Protein AF-0000000077754122 (afdb_homodimer)

pLDDT: mean 85.27, std 15.13, range [24.23, 98.88]

Secondary structure (DSSP, 8-state):
-------------SGGGS-HHHHHHHHHHS-HHHHHHGGGG-HHHHHHHTT-SEEEEE-TTS-HHHHHHHHHHHHHH--SSS--EEEEEEE--TT-THHHHHHHHHHHHTT-SEEEEEEE-SS-EE--GGGGG-SS--EEEE-SSEEE--SS----TT--EEEEES-EES-HHHHHHHHHT-TT--EEEEEE-S--S-SEEEEE-TT--EEEEEE--TTSS---EEEEE-TT--EEEEE---TT-EEEEE--TT--EEEEEEEEHHHHHHHGGGGTT-SEEEEEEE-GGG--------TT--EEEEEE-STTHHHHHHHHHHT-TT--EEEEEE-----TT---PPPP---SS--HHHHHT--EEEEET--TTSHHHHHHHHHHHHH-TT--EEEE--TT--HHHHHHHHHHHHTS--S-TTPEEEE-/-------------SGGGS-HHHHHHHHHTS-HHHHHHGGGG-HHHHHHHTT-SEEEEE-TTS-HHHHHHHHHHHHHH--SSS--EEEEEEE--TT-THHHHHHHHHHHHTT-SEEEEEEE-SS-EE--GGGGG-SS--EEEE-SSEEE--SS----TT--EEEEES-EES-HHHHHHHHHT-TT--EEEEEE-S--S-SEEEEE-TT--EEEEEE--TTSS---EEEEE-TT--EEEEE---TT-EEEEE--TT--EEEEEEEEHHHHHHHGGGGTT-SEEEEEEE-GGG--------TT--EEEEEE-STTHHHHHHHHHHT-TT--EEEEEE-----TT---PPPP---SS--HHHHHT--EEEEET--TTSHHHHHHHHHHHHH-TT--EEEE--TT--HHHHHHHHHHHHTS--S-TTPEEEE-

Solvent-accessible surface area (backbone atoms only — not comparable to full-atom values): 42947 Å² total; per-residue (Å²): 135,82,79,72,73,72,76,75,74,77,78,62,70,60,70,76,68,44,56,66,69,58,47,32,55,52,41,40,72,35,53,35,64,59,38,54,61,48,23,74,75,35,71,64,42,42,55,45,59,27,46,41,42,41,44,39,49,68,35,74,96,48,59,61,69,62,44,46,31,50,49,38,34,52,60,57,59,42,65,45,93,48,32,49,30,42,34,42,38,42,54,44,66,89,90,65,65,67,55,53,39,24,52,50,14,23,42,51,37,25,51,26,26,28,42,35,41,29,36,51,44,90,62,61,43,71,54,68,55,39,65,44,38,32,67,52,33,30,33,43,34,41,28,37,38,28,26,44,58,29,96,53,68,37,42,22,57,42,21,31,36,40,35,39,34,35,57,41,51,74,43,53,60,20,50,44,18,48,46,62,16,29,66,44,24,30,35,42,36,40,34,39,58,57,84,62,79,42,53,51,51,60,44,62,32,66,50,23,30,33,41,36,43,37,35,56,42,86,84,41,103,59,48,44,31,38,38,38,38,25,51,46,22,30,36,41,35,41,31,35,48,54,85,74,32,48,62,46,66,40,61,38,75,48,26,36,36,38,38,41,36,49,28,30,26,71,57,49,64,66,38,48,76,56,51,34,52,21,30,32,42,35,40,27,53,35,65,43,80,69,56,69,85,76,92,55,65,25,68,49,23,33,33,42,34,41,43,33,60,46,79,56,39,61,58,52,51,52,54,49,40,58,27,17,52,48,25,29,34,41,36,38,38,53,64,54,71,86,56,86,87,59,81,95,64,74,74,80,71,86,68,91,70,80,39,58,7,36,47,70,37,23,28,36,38,37,31,41,46,56,51,68,85,40,61,56,55,38,50,50,52,47,49,48,43,41,44,18,39,46,24,43,38,36,40,34,26,41,82,91,61,54,70,69,56,50,51,50,44,49,49,57,62,64,66,49,71,52,46,19,88,70,42,45,78,43,78,86,135,84,79,71,74,70,73,76,74,78,79,64,68,61,70,77,68,44,57,66,70,57,46,30,55,53,42,38,72,35,52,35,66,61,38,54,61,47,25,75,76,35,72,65,42,41,54,44,58,27,47,41,42,39,43,39,48,69,36,72,95,49,58,61,69,60,42,46,31,51,51,38,32,52,60,58,60,42,64,45,92,46,33,49,29,42,34,42,37,42,55,44,67,90,92,63,62,68,54,54,40,24,51,50,16,24,42,52,37,25,50,28,26,28,42,33,40,27,37,50,44,90,61,61,42,71,56,67,54,38,64,44,38,31,66,52,31,30,32,42,35,42,26,37,37,29,27,45,59,30,94,54,69,36,40,22,58,44,22,31,36,42,36,39,36,36,57,42,52,74,43,52,60,22,50,44,16,48,44,62,16,29,66,43,24,31,35,42,36,40,35,39,60,59,82,63,80,41,53,53,50,60,44,61,31,67,50,24,30,34,41,35,42,37,34,55,41,85,85,40,103,58,47,42,32,38,37,38,39,24,52,48,22,29,36,40,33,43,30,36,47,54,86,74,32,46,62,46,66,41,61,39,75,48,26,36,36,37,37,41,36,49,28,30,27,73,56,48,64,64,38,47,75,55,49,35,52,21,31,31,42,36,39,27,53,36,65,43,79,70,56,70,87,75,90,56,65,24,69,48,23,32,33,41,33,40,43,33,61,44,79,57,42,63,58,51,50,52,52,49,40,58,25,16,53,48,25,29,35,41,35,39,37,53,65,55,71,84,58,84,86,60,81,95,63,73,74,79,71,84,68,93,69,78,38,58,7,34,47,68,38,23,28,35,40,37,32,40,45,56,50,68,84,41,62,55,53,39,51,50,51,46,50,48,44,43,44,17,38,44,24,42,38,36,41,35,26,43,82,91,62,53,68,68,58,48,52,50,44,47,50,57,62,64,66,49,72,52,47,19,88,70,42,43,79,42,78,84

Foldseek 3Di:
DPPPPDPPPPPPPVLVPDPLVVNLVVCQPDALVVQVVCCVVDVSSVVSSLARQHHEDACPPHDQVVRLVVLVVSLVSRDHQARAEYAYHEEDEPPRCVSVVVSVVSNLVRLYAEYHYEYHYPAAAEDDLVSQQGARHAYYHYDDRHEQDHPAAHAHANHAYYAYAQYAYPEQVSQVRSQVNHQQYAYYHYAHEDAHPYAEHEHAHQNYAEYAYHYAPVPDPHEHEYHYDYQNYAEEEYEHHDPRYEYHYDRPQNHAEYEYAAAEQVRCLRCVVVCLNYQEYEDHYDPVVPHDARPAANANHAYYEYEAADPPSVVVVQNNLQRYQQYAYYEYEYDHDPPVVDDDDDADDDDPDDHNCQAPHHAYYHYEQQDLVDPRSLVVLLSSQARRQNYQEHEYEHPPDDPVVQVVSQCSSVVRDGNHPNYDYYYD/DPPPPDPPPPPPPVLVPDPLVVNLVVCQPDALVVQVVCCVVDVSSVVSSLARQHHEDACPPHDQVVRLVVLVVSLVSRDHQARAEYAYHEEDEPPRCVSVQVSVVSNLVRLYAEYHYEYHYPAAAEDDQVSLQGARHAYYHYDDRHEQDHPAAHAHANHAEYAYAQYAYPEQVSQVRSQVNHQQYAYYHYAHEDAHPYAEHEHAHQNYAEYAYEYAPVPDPHEHEYHYDYQNYAEEEYYHHDPRYEYHYDNPQNHAEYEYAAAEQVRCLRCVVVCLNYQEYEDHYDPVVPHDARPAANANHAYYEYEAADPPSVVVVQNNLQRYLQYAYYEYEYDHDPPVVDDDDDADDDDPDDHNCQAPHHAYYHYEQQDLVDPRSLVVLLNSQARRQNYQEHEYEHPPDDPVVQVVSQCSSVVRDGNHPNYDYYYD

Nearest PDB structures (foldseek):
  7vtp-assembly1_A  TM=4.678E-01  e=2.270E-03  Homo sapiens
  8fvu-assembly1_A  TM=2.995E-01  e=2.264E-04  Homo sapiens
  1u0n-assembly1_D  TM=4.738E-01  e=4.205E-01  Homo sapiens
  8fvu-assembly1_A  TM=2.838E-01  e=3.622E-04  Homo sapiens
  7vtp-assembly1_A  TM=3.840E-01  e=4.870E-03  Homo sapiens

Structure (mmCIF, N/CA/C/O backbone):
data_AF-0000000077754122-model_v1
#
loop_
_entity.id
_entity.type
_entity.pdbx_description
1 polymer 'F-box/FBD/LRR-repeat protein At3g26920-like'
#
loop_
_atom_site.group_PDB
_atom_site.id
_atom_site.type_symbol
_atom_site.label_atom_id
_atom_site.label_alt_id
_atom_site.label_comp_id
_atom_site.label_asym_id
_atom_site.label_entity_id
_atom_site.label_seq_id
_atom_site.pdbx_PDB_ins_code
_atom_site.Cartn_x
_atom_site.Cartn_y
_atom_site.Cartn_z
_atom_site.occupancy
_atom_site.B_iso_or_equiv
_atom_site.auth_seq_id
_atom_site.auth_comp_id
_atom_site.auth_asym_id
_atom_site.auth_atom_id
_atom_site.pdbx_PDB_model_num
ATOM 1 N N . MET A 1 1 ? 48.469 -36.75 39.75 1 24.52 1 MET A N 1
ATOM 2 C CA . MET A 1 1 ? 48.281 -36.281 38.375 1 24.52 1 MET A CA 1
ATOM 3 C C . MET A 1 1 ? 47 -35.5 38.25 1 24.52 1 MET A C 1
ATOM 5 O O . MET A 1 1 ? 45.906 -36 38.562 1 24.52 1 MET A O 1
ATOM 9 N N . ASP A 1 2 ? 47.062 -34.156 38.375 1 27.09 2 ASP A N 1
ATOM 10 C CA . ASP A 1 2 ? 46.188 -33 38.469 1 27.09 2 ASP A CA 1
ATOM 11 C C . ASP A 1 2 ? 45.312 -32.875 37.219 1 27.09 2 ASP A C 1
ATOM 13 O O . ASP A 1 2 ? 45.844 -32.75 36.094 1 27.09 2 ASP A O 1
ATOM 17 N N . LEU A 1 3 ? 44.188 -33.562 37.156 1 27.89 3 LEU A N 1
ATOM 18 C CA . LEU A 1 3 ? 43.219 -33.594 36.062 1 27.89 3 LEU A CA 1
ATOM 19 C C . LEU A 1 3 ? 42.781 -32.188 35.656 1 27.89 3 LEU A C 1
ATOM 21 O O . LEU A 1 3 ? 42.156 -31.5 36.438 1 27.89 3 LEU A O 1
ATOM 25 N N . GLU A 1 4 ? 43.656 -31.438 35.062 1 28.19 4 GLU A N 1
ATOM 26 C CA . GLU A 1 4 ? 43.469 -30.094 34.531 1 28.19 4 GLU A CA 1
ATOM 27 C C . GLU A 1 4 ? 42.188 -30.031 33.688 1 28.19 4 GLU A C 1
ATOM 29 O O . GLU A 1 4 ? 42 -30.844 32.75 1 28.19 4 GLU A O 1
ATOM 34 N N . ARG A 1 5 ? 41.125 -29.609 34.344 1 32.53 5 ARG A N 1
ATOM 35 C CA . ARG A 1 5 ? 39.781 -29.391 33.844 1 32.53 5 ARG A CA 1
ATOM 36 C C . ARG A 1 5 ? 39.812 -28.688 32.469 1 32.53 5 ARG A C 1
ATOM 38 O O . ARG A 1 5 ? 40.531 -27.688 32.312 1 32.53 5 ARG A O 1
ATOM 45 N N . ARG A 1 6 ? 39.625 -29.516 31.469 1 34.66 6 ARG A N 1
ATOM 46 C CA . ARG A 1 6 ? 39.5 -29.047 30.094 1 34.66 6 ARG A CA 1
ATOM 47 C C . ARG A 1 6 ? 38.719 -27.75 30 1 34.66 6 ARG A C 1
ATOM 49 O O . ARG A 1 6 ? 37.688 -27.609 30.656 1 34.66 6 ARG A O 1
ATOM 56 N N . PRO A 1 7 ? 39.406 -26.656 29.734 1 31.64 7 PRO A N 1
ATOM 57 C CA . PRO A 1 7 ? 38.781 -25.328 29.641 1 31.64 7 PRO A CA 1
ATOM 58 C C . PRO A 1 7 ? 37.438 -25.375 28.984 1 31.64 7 PRO A C 1
ATOM 60 O O . PRO A 1 7 ? 37.156 -26.234 28.125 1 31.64 7 PRO A O 1
ATOM 63 N N . CYS A 1 8 ? 36.344 -25.172 29.703 1 28.64 8 CYS A N 1
ATOM 64 C CA . CYS A 1 8 ? 34.969 -24.938 29.297 1 28.64 8 CYS A CA 1
ATOM 65 C C . CYS A 1 8 ? 34.906 -24.203 27.969 1 28.64 8 CYS A C 1
ATOM 67 O O . CYS A 1 8 ? 35.375 -23.078 27.844 1 28.64 8 CYS A O 1
ATOM 69 N N . LEU A 1 9 ? 35.125 -24.859 26.859 1 30.12 9 LEU A N 1
ATOM 70 C CA . LEU A 1 9 ? 34.906 -24.312 25.531 1 30.12 9 LEU A CA 1
ATOM 71 C C . LEU A 1 9 ? 33.688 -23.406 25.516 1 30.12 9 LEU A C 1
ATOM 73 O O . LEU A 1 9 ? 32.562 -23.859 25.812 1 30.12 9 LEU A O 1
ATOM 77 N N . ARG A 1 10 ? 33.688 -22.219 26.109 1 32.16 10 ARG A N 1
ATOM 78 C CA . ARG A 1 10 ? 32.656 -21.188 25.984 1 32.16 10 ARG A CA 1
ATOM 79 C C . ARG A 1 10 ? 31.984 -21.266 24.625 1 32.16 10 ARG A C 1
ATOM 81 O O . ARG A 1 10 ? 32.625 -21.109 23.578 1 32.16 10 ARG A O 1
ATOM 88 N N . ASN A 1 11 ? 31.203 -22.172 24.281 1 32.97 11 ASN A N 1
ATOM 89 C CA . ASN A 1 11 ? 30.281 -22.5 23.188 1 32.97 11 ASN A CA 1
ATOM 90 C C . ASN A 1 11 ? 29.688 -21.234 22.578 1 32.97 11 ASN A C 1
ATOM 92 O O . ASN A 1 11 ? 28.641 -20.75 23.031 1 32.97 11 ASN A O 1
ATOM 96 N N . GLY A 1 12 ? 30.312 -20.156 22.406 1 36.78 12 GLY A N 1
ATOM 97 C CA . GLY A 1 12 ? 30.016 -18.875 21.766 1 36.78 12 GLY A CA 1
ATOM 98 C C . GLY A 1 12 ? 29.188 -19 20.516 1 36.78 12 GLY A C 1
ATOM 99 O O . GLY A 1 12 ? 29.203 -20.047 19.859 1 36.78 12 GLY A O 1
ATOM 100 N N . ASP A 1 13 ? 27.969 -18.312 20.469 1 44.53 13 ASP A N 1
ATOM 101 C CA . ASP A 1 13 ? 26.938 -18.203 19.453 1 44.53 13 ASP A CA 1
ATOM 102 C C . ASP A 1 13 ? 27.531 -18.266 18.047 1 44.53 13 ASP A C 1
ATOM 104 O O . ASP A 1 13 ? 28.203 -17.328 17.609 1 44.53 13 ASP A O 1
ATOM 108 N N . MET A 1 14 ? 28.031 -19.297 17.625 1 47.78 14 MET A N 1
ATOM 109 C CA . MET A 1 14 ? 28.516 -19.625 16.281 1 47.78 14 MET A CA 1
ATOM 110 C C . MET A 1 14 ? 27.719 -18.906 15.211 1 47.78 14 MET A C 1
ATOM 112 O O . MET A 1 14 ? 28.234 -18.641 14.117 1 47.78 14 MET A O 1
ATOM 116 N N . ILE A 1 15 ? 26.531 -18.844 15.445 1 52.88 15 ILE A N 1
ATOM 117 C CA . ILE A 1 15 ? 25.672 -18.219 14.43 1 52.88 15 ILE A CA 1
ATOM 118 C C . ILE A 1 15 ? 26.047 -16.75 14.25 1 52.88 15 ILE A C 1
ATOM 120 O O . ILE A 1 15 ? 26.016 -16.234 13.141 1 52.88 15 ILE A O 1
ATOM 124 N N . SER A 1 16 ? 26.438 -16.156 15.344 1 53.84 16 SER A N 1
ATOM 125 C CA . SER A 1 16 ? 26.812 -14.742 15.328 1 53.84 16 SER A CA 1
ATOM 126 C C . SER A 1 16 ? 28.078 -14.516 14.508 1 53.84 16 SER A C 1
ATOM 128 O O . SER A 1 16 ? 28.359 -13.398 14.094 1 53.84 16 SER A O 1
ATOM 130 N N . GLU A 1 17 ? 28.797 -15.625 14.25 1 57.12 17 GLU A N 1
ATOM 131 C CA . GLU A 1 17 ? 30.047 -15.469 13.531 1 57.12 17 GLU A CA 1
ATOM 132 C C . GLU A 1 17 ? 29.859 -15.711 12.031 1 57.12 17 GLU A C 1
ATOM 134 O O . GLU A 1 17 ? 30.797 -15.562 11.25 1 57.12 17 GLU A O 1
ATOM 139 N N . LEU A 1 18 ? 28.672 -16.109 11.695 1 57.75 18 LEU A N 1
ATOM 140 C CA . LEU A 1 18 ? 28.438 -16.375 10.281 1 57.75 18 LEU A CA 1
ATOM 141 C C . LEU A 1 18 ? 28.359 -15.078 9.484 1 57.75 18 LEU A C 1
ATOM 143 O O . LEU A 1 18 ? 27.953 -14.039 10.016 1 57.75 18 LEU A O 1
ATOM 147 N N . PRO A 1 19 ? 29.109 -15.188 8.227 1 63.25 19 PRO A N 1
ATOM 148 C CA . PRO A 1 19 ? 28.984 -14 7.371 1 63.25 19 PRO A CA 1
ATOM 149 C C . PRO A 1 19 ? 27.547 -13.531 7.211 1 63.25 19 PRO A C 1
ATOM 151 O O . PRO A 1 19 ? 26.625 -14.336 7.25 1 63.25 19 PRO A O 1
ATOM 154 N N . ASP A 1 20 ? 27.438 -12.25 7.082 1 67.25 20 ASP A N 1
ATOM 155 C CA . ASP A 1 20 ? 26.125 -11.602 7.008 1 67.25 20 ASP A CA 1
ATOM 156 C C . ASP A 1 20 ? 25.281 -12.203 5.895 1 67.25 20 ASP A C 1
ATOM 158 O O . ASP A 1 20 ? 24.078 -12.398 6.066 1 67.25 20 ASP A O 1
ATOM 162 N N . ALA A 1 21 ? 25.938 -12.539 4.844 1 67.5 21 ALA A N 1
ATOM 163 C CA . ALA A 1 21 ? 25.203 -13.086 3.709 1 67.5 21 ALA A CA 1
ATOM 164 C C . ALA A 1 21 ? 24.547 -14.422 4.066 1 67.5 21 ALA A C 1
ATOM 166 O O . ALA A 1 21 ? 23.406 -14.68 3.676 1 67.5 21 ALA A O 1
ATOM 167 N N . LEU A 1 22 ? 25.25 -15.172 4.703 1 62.84 22 LEU A N 1
ATOM 168 C CA . LEU A 1 22 ? 24.75 -16.484 5.098 1 62.84 22 LEU A CA 1
ATOM 169 C C . LEU A 1 22 ? 23.656 -16.344 6.16 1 62.84 22 LEU A C 1
ATOM 171 O O . LEU A 1 22 ? 22.656 -17.078 6.133 1 62.84 22 LEU A O 1
ATOM 175 N N . LEU A 1 23 ? 23.922 -15.445 7.07 1 64.81 23 LEU A N 1
ATOM 176 C CA . LEU A 1 23 ? 22.922 -15.227 8.117 1 64.81 23 LEU A CA 1
ATOM 177 C C . LEU A 1 23 ? 21.594 -14.766 7.516 1 64.81 23 LEU A C 1
ATOM 179 O O . LEU A 1 23 ? 20.531 -15.203 7.953 1 64.81 23 LEU A O 1
ATOM 183 N N . LEU A 1 24 ? 21.719 -14.023 6.531 1 67.19 24 LEU A N 1
ATOM 184 C CA . LEU A 1 24 ? 20.531 -13.539 5.848 1 67.19 24 LEU A CA 1
ATOM 185 C C . LEU A 1 24 ? 19.797 -14.688 5.168 1 67.19 24 LEU A C 1
ATOM 187 O O . LEU A 1 24 ? 18.562 -14.734 5.191 1 67.19 24 LEU A O 1
ATOM 191 N N . GLN A 1 25 ? 20.531 -15.539 4.637 1 64.38 25 GLN A N 1
ATOM 192 C CA . GLN A 1 25 ? 19.938 -16.703 4 1 64.38 25 GLN A CA 1
ATOM 193 C C . GLN A 1 25 ? 19.188 -17.562 5.016 1 64.38 25 GLN A C 1
ATOM 195 O O . GLN A 1 25 ? 18.078 -18.047 4.734 1 64.38 25 GLN A O 1
ATOM 200 N N . ILE A 1 26 ? 19.734 -17.656 6.133 1 58.38 26 ILE A N 1
ATOM 201 C CA . ILE A 1 26 ? 19.125 -18.453 7.191 1 58.38 26 ILE A CA 1
ATOM 202 C C . ILE A 1 26 ? 17.844 -17.781 7.672 1 58.38 26 ILE A C 1
ATOM 204 O O . ILE A 1 26 ? 16.812 -18.453 7.84 1 58.38 26 ILE A O 1
ATOM 208 N N . LEU A 1 27 ? 18.031 -16.578 7.852 1 65.69 27 LEU A N 1
ATOM 209 C CA . LEU A 1 27 ? 16.891 -15.836 8.375 1 65.69 27 LEU A CA 1
ATOM 210 C C . LEU A 1 27 ? 15.734 -15.859 7.391 1 65.69 27 LEU A C 1
ATOM 212 O O . LEU A 1 27 ? 14.57 -15.812 7.793 1 65.69 27 LEU A O 1
ATOM 216 N N . SER A 1 28 ? 16.094 -16.078 6.172 1 63.75 28 SER A N 1
ATOM 217 C CA . SER A 1 28 ? 15.078 -16.078 5.129 1 63.75 28 SER A CA 1
ATOM 218 C C . SER A 1 28 ? 14.273 -17.375 5.145 1 63.75 28 SER A C 1
ATOM 220 O O . SER A 1 28 ? 13.18 -17.438 4.574 1 63.75 28 SER A O 1
ATOM 222 N N . LEU A 1 29 ? 14.828 -18.281 5.828 1 58.91 29 LEU A N 1
ATOM 223 C CA . LEU A 1 29 ? 14.203 -19.609 5.812 1 58.91 29 LEU A CA 1
ATOM 224 C C . LEU A 1 29 ? 13.273 -19.781 7.012 1 58.91 29 LEU A C 1
ATOM 226 O O . LEU A 1 29 ? 12.57 -20.797 7.113 1 58.91 29 LEU A O 1
ATOM 230 N N . ILE A 1 30 ? 13.391 -18.891 7.809 1 60.53 30 ILE A N 1
ATOM 231 C CA . ILE A 1 30 ? 12.555 -19.016 9 1 60.53 30 ILE A CA 1
ATOM 232 C C . ILE A 1 30 ? 11.422 -17.984 8.945 1 60.53 30 ILE A C 1
ATOM 234 O O . ILE A 1 30 ? 11.562 -16.938 8.305 1 60.53 30 ILE A O 1
ATOM 238 N N . PRO A 1 31 ? 10.289 -18.531 9.562 1 62.88 31 PRO A N 1
ATOM 239 C CA . PRO A 1 31 ? 9.227 -17.531 9.641 1 62.88 31 PRO A CA 1
ATOM 240 C C . PRO A 1 31 ? 9.703 -16.203 10.234 1 62.88 31 PRO A C 1
ATOM 242 O O . PRO A 1 31 ? 10.531 -16.188 11.148 1 62.88 31 PRO A O 1
ATOM 245 N N . THR A 1 32 ? 9.328 -15.172 9.547 1 71.38 32 THR A N 1
ATOM 246 C CA . THR A 1 32 ? 9.836 -13.844 9.883 1 71.38 32 THR A CA 1
ATOM 247 C C . THR A 1 32 ? 9.711 -13.578 11.375 1 71.38 32 THR A C 1
ATOM 249 O O . THR A 1 32 ? 10.586 -12.961 11.977 1 71.38 32 THR A O 1
ATOM 252 N N . LYS A 1 33 ? 8.672 -14.102 11.914 1 68.12 33 LYS A N 1
ATOM 253 C CA . LYS A 1 33 ? 8.461 -13.891 13.344 1 68.12 33 LYS A CA 1
ATOM 254 C C . LYS A 1 33 ? 9.625 -14.469 14.148 1 68.12 33 LYS A C 1
ATOM 256 O O . LYS A 1 33 ? 10.102 -13.836 15.102 1 68.12 33 LYS A O 1
ATOM 261 N N . ASP A 1 34 ? 9.938 -15.602 13.734 1 66.75 34 ASP A N 1
ATOM 262 C CA . ASP A 1 34 ? 11.039 -16.281 14.422 1 66.75 34 ASP A CA 1
ATOM 263 C C . ASP A 1 34 ? 12.359 -15.555 14.18 1 66.75 34 ASP A C 1
ATOM 265 O O . ASP A 1 34 ? 13.203 -15.477 15.078 1 66.75 34 ASP A O 1
ATOM 269 N N . ALA A 1 35 ? 12.398 -15.07 13.016 1 66.75 35 ALA A N 1
ATOM 270 C CA . ALA A 1 35 ? 13.609 -14.312 12.695 1 66.75 35 ALA A CA 1
ATOM 271 C C . ALA A 1 35 ? 13.727 -13.07 13.57 1 66.75 35 ALA A C 1
ATOM 273 O O . ALA A 1 35 ? 14.805 -12.766 14.094 1 66.75 35 ALA A O 1
ATOM 274 N N . VAL A 1 36 ? 12.57 -12.383 13.711 1 65.38 36 VAL A N 1
ATOM 275 C CA . VAL A 1 36 ? 12.547 -11.148 14.492 1 65.38 36 VAL A CA 1
ATOM 276 C C . VAL A 1 36 ? 12.836 -11.453 15.953 1 65.38 36 VAL A C 1
ATOM 278 O O . VAL A 1 36 ? 13.508 -10.68 16.641 1 65.38 36 VAL A O 1
ATOM 281 N N . ALA A 1 37 ? 12.305 -12.5 16.375 1 66.25 37 ALA A N 1
ATOM 282 C CA . ALA A 1 37 ? 12.531 -12.898 17.75 1 66.25 37 ALA A CA 1
ATOM 283 C C . ALA A 1 37 ? 14.016 -13.086 18.031 1 66.25 37 ALA A C 1
ATOM 285 O O . ALA A 1 37 ? 14.484 -12.82 19.141 1 66.25 37 ALA A O 1
ATOM 286 N N . THR A 1 38 ? 14.727 -13.484 17.109 1 61.19 38 THR A N 1
ATOM 287 C CA . THR A 1 38 ? 16.156 -13.695 17.281 1 61.19 38 THR A CA 1
ATOM 288 C C . THR A 1 38 ? 16.906 -12.359 17.328 1 61.19 38 THR A C 1
ATOM 290 O O . THR A 1 38 ? 18.047 -12.297 17.797 1 61.19 38 THR A O 1
ATOM 293 N N . SER A 1 39 ? 16.156 -11.344 16.875 1 61.78 39 SER A N 1
ATOM 294 C CA . SER A 1 39 ? 16.812 -10.047 16.781 1 61.78 39 SER A CA 1
ATOM 295 C C . SER A 1 39 ? 17.109 -9.477 18.172 1 61.78 39 SER A C 1
ATOM 297 O O . SER A 1 39 ? 17.922 -8.555 18.297 1 61.78 39 SER A O 1
ATOM 299 N N . VAL A 1 40 ? 16.438 -10.07 19.109 1 62.03 40 VAL A N 1
ATOM 300 C CA . VAL A 1 40 ? 16.656 -9.602 20.469 1 62.03 40 VAL A CA 1
ATOM 301 C C . VAL A 1 40 ? 18.031 -10.062 20.953 1 62.03 40 VAL A C 1
ATOM 303 O O . VAL A 1 40 ? 18.609 -9.477 21.875 1 62.03 40 VAL A O 1
ATOM 306 N N . LEU A 1 41 ? 18.562 -11 20.281 1 58.53 41 LEU A N 1
ATOM 307 C CA . LEU A 1 41 ? 19.781 -11.656 20.75 1 58.53 41 LEU A CA 1
ATOM 308 C C . LEU A 1 41 ? 20.984 -10.734 20.594 1 58.53 41 LEU A C 1
ATOM 310 O O . LEU A 1 41 ? 21.922 -10.789 21.406 1 58.53 41 LEU A O 1
ATOM 314 N N . SER A 1 42 ? 20.984 -9.945 19.5 1 66.94 42 SER A N 1
ATOM 315 C CA . SER A 1 42 ? 22.094 -9.023 19.312 1 66.94 42 SER A CA 1
ATOM 316 C C . SER A 1 42 ? 21.734 -7.898 18.359 1 66.94 42 SER A C 1
ATOM 318 O O . SER A 1 42 ? 20.766 -8.016 17.594 1 66.94 42 SER A O 1
ATOM 320 N N . LYS A 1 43 ? 22.359 -6.855 18.391 1 74.62 43 LYS A N 1
ATOM 321 C CA . LYS A 1 43 ? 22.203 -5.711 17.5 1 74.62 43 LYS A CA 1
ATOM 322 C C . LYS A 1 43 ? 22.469 -6.109 16.047 1 74.62 43 LYS A C 1
ATOM 324 O O . LYS A 1 43 ? 21.812 -5.605 15.133 1 74.62 43 LYS A O 1
ATOM 329 N N . ARG A 1 44 ? 23.406 -6.984 16 1 74.12 44 ARG A N 1
ATOM 330 C CA . ARG A 1 44 ? 23.734 -7.445 14.648 1 74.12 44 ARG A CA 1
ATOM 331 C C . ARG A 1 44 ? 22.547 -8.141 14.008 1 74.12 44 ARG A C 1
ATOM 333 O O . ARG A 1 44 ? 22.219 -7.898 12.844 1 74.12 44 ARG A O 1
ATOM 340 N N . TRP A 1 45 ? 21.969 -8.898 14.891 1 69.56 45 TRP A N 1
ATOM 341 C CA . TRP A 1 45 ? 20.812 -9.633 14.383 1 69.56 45 TRP A CA 1
ATOM 342 C C . TRP A 1 45 ? 19.688 -8.688 14.008 1 69.56 45 TRP A C 1
ATOM 344 O O . TRP A 1 45 ? 18.969 -8.922 13.023 1 69.56 45 TRP A O 1
ATOM 354 N N . ARG A 1 46 ? 19.578 -7.668 14.602 1 75.19 46 ARG A N 1
ATOM 355 C CA . ARG A 1 46 ? 18.547 -6.68 14.305 1 75.19 46 ARG A CA 1
ATOM 356 C C . ARG A 1 46 ? 18.797 -6.012 12.961 1 75.19 46 ARG A C 1
ATOM 358 O O . ARG A 1 46 ? 17.859 -5.816 12.172 1 75.19 46 ARG A O 1
ATOM 365 N N . SER A 1 47 ? 19.984 -5.781 12.812 1 77.25 47 SER A N 1
ATOM 366 C CA . SER A 1 47 ? 20.328 -5.145 11.555 1 77.25 47 SER A CA 1
ATOM 367 C C . SER A 1 47 ? 20.141 -6.098 10.375 1 77.25 47 SER A C 1
ATOM 369 O O . SER A 1 47 ? 19.656 -5.695 9.312 1 77.25 47 SER A O 1
ATOM 371 N N . LEU A 1 48 ? 20.516 -7.309 10.578 1 75.38 48 LEU A N 1
ATOM 372 C CA . LEU A 1 48 ? 20.406 -8.305 9.516 1 75.38 48 LEU A CA 1
ATOM 373 C C . LEU A 1 48 ? 18.953 -8.586 9.188 1 75.38 48 LEU A C 1
ATOM 375 O O . LEU A 1 48 ? 18.609 -8.828 8.031 1 75.38 48 LEU A O 1
ATOM 379 N N . CYS A 1 49 ? 18.219 -8.555 10.211 1 75.81 49 CYS A N 1
ATOM 380 C CA . CYS A 1 49 ? 16.797 -8.805 10 1 75.81 49 CYS A CA 1
ATOM 381 C C . CYS A 1 49 ? 16.188 -7.754 9.086 1 75.81 49 CYS A C 1
ATOM 383 O O . CYS A 1 49 ? 15.297 -8.055 8.289 1 75.81 49 CYS A O 1
ATOM 385 N N . LYS A 1 50 ? 16.719 -6.625 9.141 1 81.19 50 LYS A N 1
ATOM 386 C CA . LYS A 1 50 ? 16.203 -5.516 8.336 1 81.19 50 LYS A CA 1
ATOM 387 C C . LYS A 1 50 ? 16.641 -5.633 6.883 1 81.19 50 LYS A C 1
ATOM 389 O O . LYS A 1 50 ? 16.109 -4.953 6.008 1 81.19 50 LYS A O 1
ATOM 394 N N . MET A 1 51 ? 17.547 -6.609 6.66 1 83.69 51 MET A N 1
ATOM 395 C CA . MET A 1 51 ? 18.078 -6.754 5.312 1 83.69 51 MET A CA 1
ATOM 396 C C . MET A 1 51 ? 17.625 -8.07 4.684 1 83.69 51 MET A C 1
ATOM 398 O O . MET A 1 51 ? 18.047 -8.406 3.574 1 83.69 51 MET A O 1
ATOM 402 N N . MET A 1 52 ? 16.766 -8.758 5.297 1 83.75 52 MET A N 1
ATOM 403 C CA . MET A 1 52 ? 16.297 -10.039 4.801 1 83.75 52 MET A CA 1
ATOM 404 C C . MET A 1 52 ? 15.594 -9.883 3.455 1 83.75 52 MET A C 1
ATOM 406 O O . MET A 1 52 ? 14.672 -9.078 3.32 1 83.75 52 MET A O 1
ATOM 410 N N . PRO A 1 53 ? 16 -10.656 2.514 1 84.88 53 PRO A N 1
ATOM 411 C CA . PRO A 1 53 ? 15.414 -10.492 1.181 1 84.88 53 PRO A CA 1
ATOM 412 C C . PRO A 1 53 ? 14.023 -11.109 1.062 1 84.88 53 PRO A C 1
ATOM 414 O O . PRO A 1 53 ? 13.219 -10.68 0.236 1 84.88 53 PRO A O 1
ATOM 417 N N . SER A 1 54 ? 13.805 -12.164 1.776 1 88.19 54 SER A N 1
ATOM 418 C CA . SER A 1 54 ? 12.531 -12.875 1.728 1 88.19 54 SER A CA 1
ATOM 419 C C . SER A 1 54 ? 11.797 -12.789 3.061 1 88.19 54 SER A C 1
ATOM 421 O O . SER A 1 54 ? 12.367 -13.086 4.109 1 88.19 54 SER A O 1
ATOM 423 N N . LEU A 1 55 ? 10.57 -12.406 2.93 1 88.56 55 LEU A N 1
ATOM 424 C CA . LEU A 1 55 ? 9.766 -12.25 4.133 1 88.56 55 LEU A CA 1
ATOM 425 C C . LEU A 1 55 ? 8.531 -13.141 4.086 1 88.56 55 LEU A C 1
ATOM 427 O O . LEU A 1 55 ? 7.906 -13.289 3.033 1 88.56 55 LEU A O 1
ATOM 431 N N . THR A 1 56 ? 8.297 -13.828 5.133 1 89.06 56 THR A N 1
ATOM 432 C CA . THR A 1 56 ? 7.109 -14.656 5.27 1 89.06 56 THR A CA 1
ATOM 433 C C . THR A 1 5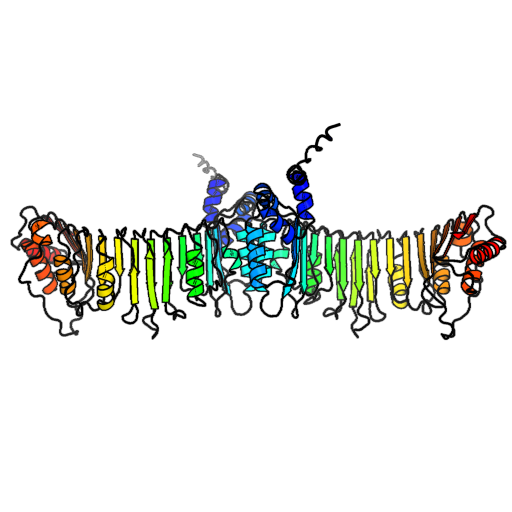6 ? 6.363 -14.328 6.555 1 89.06 56 THR A C 1
ATOM 435 O O . THR A 1 56 ? 6.938 -14.383 7.645 1 89.06 56 THR A O 1
ATOM 438 N N . PHE A 1 57 ? 5.066 -14.016 6.422 1 88 57 PHE A N 1
ATOM 439 C CA . PHE A 1 57 ? 4.238 -13.695 7.578 1 88 57 PHE A CA 1
ATOM 440 C C . PHE A 1 57 ? 2.967 -14.531 7.582 1 88 57 PHE A C 1
ATOM 442 O O . PHE A 1 57 ? 2.35 -14.742 6.535 1 88 57 PHE A O 1
ATOM 449 N N . CYS A 1 58 ? 2.566 -14.977 8.703 1 85.5 58 CYS A N 1
ATOM 450 C CA . CYS A 1 58 ? 1.336 -15.734 8.898 1 85.5 58 CYS A CA 1
ATOM 451 C C . CYS A 1 58 ? 0.526 -15.164 10.055 1 85.5 58 CYS A C 1
ATOM 453 O O . CYS A 1 58 ? 1.036 -15.039 11.172 1 85.5 58 CYS A O 1
ATOM 455 N N . SER A 1 59 ? -0.734 -14.797 9.844 1 81.25 59 SER A N 1
ATOM 456 C CA . SER A 1 59 ? -1.555 -14.133 10.852 1 81.25 59 SER A CA 1
ATOM 457 C C . SER A 1 59 ? -2.232 -15.141 11.773 1 81.25 59 SER A C 1
ATOM 459 O O . SER A 1 59 ? -2.814 -14.766 12.789 1 81.25 59 SER A O 1
ATOM 461 N N . SER A 1 60 ? -2.18 -16.359 11.445 1 75.75 60 SER A N 1
ATOM 462 C CA . SER A 1 60 ? -2.889 -17.375 12.227 1 75.75 60 SER A CA 1
ATOM 463 C C . SER A 1 60 ? -2.549 -17.266 13.703 1 75.75 60 SER A C 1
ATOM 465 O O . SER A 1 60 ? -1.376 -17.203 14.078 1 75.75 60 SER A O 1
ATOM 467 N N . GLY A 1 61 ? -3.557 -17.141 14.523 1 68.69 61 GLY A N 1
ATOM 468 C CA . GLY A 1 61 ? -3.377 -17.156 15.969 1 68.69 61 GLY A CA 1
ATOM 469 C C . GLY A 1 61 ? -3.139 -15.773 16.547 1 68.69 61 GLY A C 1
ATOM 470 O O . GLY A 1 61 ? -3.023 -15.609 17.766 1 68.69 61 GLY A O 1
ATOM 471 N N . TYR A 1 62 ? -3.039 -14.781 15.719 1 70.56 62 TYR A N 1
ATOM 472 C CA . TYR A 1 62 ? -2.76 -13.438 16.203 1 70.56 62 TYR A CA 1
ATOM 473 C C . TYR A 1 62 ? -3.984 -12.539 16.062 1 70.56 62 TYR A C 1
ATOM 475 O O . TYR A 1 62 ? -4.887 -12.828 15.273 1 70.56 62 TYR A O 1
ATOM 483 N N . ASP A 1 63 ? -3.924 -11.633 16.969 1 74.44 63 ASP A N 1
ATOM 484 C CA . ASP A 1 63 ? -4.832 -10.516 16.734 1 74.44 63 ASP A CA 1
ATOM 485 C C . ASP A 1 63 ? -4.496 -9.789 15.438 1 74.44 63 ASP A C 1
ATOM 487 O O . ASP A 1 63 ? -3.348 -9.398 15.219 1 74.44 63 ASP A O 1
ATOM 491 N N . LEU A 1 64 ? -5.453 -9.719 14.594 1 74.88 64 LEU A N 1
ATOM 492 C CA . LEU A 1 64 ? -5.207 -9.258 13.227 1 74.88 64 LEU A CA 1
ATOM 493 C C . LEU A 1 64 ? -4.684 -7.824 13.227 1 74.88 64 LEU A C 1
ATOM 495 O O . LEU A 1 64 ? -3.818 -7.477 12.414 1 74.88 64 LEU A O 1
ATOM 499 N N . GLU A 1 65 ? -5.223 -6.977 14.109 1 72.94 65 GLU A N 1
ATOM 500 C CA . GLU A 1 65 ? -4.797 -5.582 14.133 1 72.94 65 GLU A CA 1
ATOM 501 C C . GLU A 1 65 ? -3.348 -5.449 14.586 1 72.94 65 GLU A C 1
ATOM 503 O O . GLU A 1 65 ? -2.568 -4.703 13.992 1 72.94 65 GLU A O 1
ATOM 508 N N . ARG A 1 66 ? -3.076 -6.172 15.617 1 75.12 66 ARG A N 1
ATOM 509 C CA . ARG A 1 66 ? -1.711 -6.141 16.125 1 75.12 66 ARG A CA 1
ATOM 510 C C . ARG A 1 66 ? -0.739 -6.777 15.141 1 75.12 66 ARG A C 1
ATOM 512 O O . ARG A 1 66 ? 0.387 -6.301 14.977 1 75.12 66 ARG A O 1
ATOM 519 N N . PHE A 1 67 ? -1.25 -7.848 14.547 1 80.81 67 PHE A N 1
ATOM 520 C CA . PHE A 1 67 ? -0.434 -8.523 13.539 1 80.81 67 PHE A CA 1
ATOM 521 C C . PHE A 1 67 ? -0.085 -7.578 12.398 1 80.81 67 PHE A C 1
ATOM 523 O O . PHE A 1 67 ? 1.082 -7.453 12.023 1 80.81 67 PHE A O 1
ATOM 530 N N . SER A 1 68 ? -1.091 -6.898 11.891 1 79.56 68 SER A N 1
ATOM 531 C CA . SER A 1 68 ? -0.897 -5.996 10.758 1 79.56 68 SER A CA 1
ATOM 532 C C . SER A 1 68 ? 0.048 -4.855 11.117 1 79.56 68 SER A C 1
ATOM 534 O O . SER A 1 68 ? 0.888 -4.461 10.305 1 79.56 68 SER A O 1
ATOM 536 N N . ASP A 1 69 ? -0.077 -4.426 12.305 1 78.25 69 ASP A N 1
ATOM 537 C CA . ASP A 1 69 ? 0.78 -3.342 12.773 1 78.25 69 ASP A CA 1
ATOM 538 C C . ASP A 1 69 ? 2.238 -3.787 12.844 1 78.25 69 ASP A C 1
ATOM 540 O O . ASP A 1 69 ? 3.141 -3.043 12.453 1 78.25 69 ASP A O 1
ATOM 544 N N . ASN A 1 70 ? 2.414 -4.934 13.367 1 81.75 70 ASN A N 1
ATOM 545 C CA . ASN A 1 70 ? 3.768 -5.457 13.516 1 81.75 70 ASN A CA 1
ATOM 546 C C . ASN A 1 70 ? 4.422 -5.715 12.164 1 81.75 70 ASN A C 1
ATOM 548 O O . ASN A 1 70 ? 5.602 -5.414 11.969 1 81.75 70 ASN A O 1
ATOM 552 N N . VAL A 1 71 ? 3.641 -6.301 11.32 1 85.31 71 VAL A N 1
ATOM 553 C CA . VAL A 1 71 ? 4.16 -6.598 9.992 1 85.31 71 VAL A CA 1
ATOM 554 C C . VAL A 1 71 ? 4.504 -5.301 9.273 1 85.31 71 VAL A C 1
ATOM 556 O O . VAL A 1 71 ? 5.574 -5.18 8.672 1 85.31 71 VAL A O 1
ATOM 559 N N . CYS A 1 72 ? 3.6 -4.352 9.352 1 85.62 72 CYS A N 1
ATOM 560 C CA . CYS A 1 72 ? 3.801 -3.059 8.703 1 85.62 72 CYS A CA 1
ATOM 561 C C . CYS A 1 72 ? 5.059 -2.377 9.234 1 85.62 72 CYS A C 1
ATOM 563 O O . CYS A 1 72 ? 5.867 -1.872 8.453 1 85.62 72 CYS A O 1
ATOM 565 N N . ARG A 1 73 ? 5.234 -2.43 10.523 1 82.94 73 ARG A N 1
ATOM 566 C CA . ARG A 1 73 ? 6.406 -1.827 11.148 1 82.94 73 ARG A CA 1
ATOM 567 C C . ARG A 1 73 ? 7.691 -2.475 10.648 1 82.94 73 ARG A C 1
ATOM 569 O O . ARG A 1 73 ? 8.672 -1.781 10.359 1 82.94 73 ARG A O 1
ATOM 576 N N . PHE A 1 74 ? 7.629 -3.756 10.641 1 86.06 74 PHE A N 1
ATOM 577 C CA . PHE A 1 74 ? 8.797 -4.492 10.172 1 86.06 74 PHE A CA 1
ATOM 578 C C . PHE A 1 74 ? 9.117 -4.133 8.727 1 86.06 74 PHE A C 1
ATOM 580 O O . PHE A 1 74 ? 10.273 -3.865 8.383 1 86.06 74 PHE A O 1
ATOM 587 N N . MET A 1 75 ? 8.094 -4.133 7.898 1 89.56 75 MET A N 1
ATOM 588 C CA . MET A 1 75 ? 8.297 -3.877 6.473 1 89.56 75 MET A CA 1
ATOM 589 C C . MET A 1 75 ? 8.805 -2.459 6.246 1 89.56 75 MET A C 1
ATOM 591 O O . MET A 1 75 ? 9.641 -2.23 5.371 1 89.56 75 MET A O 1
ATOM 595 N N . LEU A 1 76 ? 8.328 -1.506 6.973 1 88.31 76 LEU A N 1
ATOM 596 C CA . LEU A 1 76 ? 8.727 -0.112 6.82 1 88.31 76 LEU A CA 1
ATOM 597 C C . LEU A 1 76 ? 10.164 0.098 7.301 1 88.31 76 LEU A C 1
ATOM 599 O O . LEU A 1 76 ? 10.836 1.033 6.867 1 88.31 76 LEU A O 1
ATOM 603 N N . SER A 1 77 ? 10.602 -0.757 8.203 1 84 77 SER A N 1
ATOM 604 C CA . SER A 1 77 ? 11.961 -0.632 8.727 1 84 77 SER A CA 1
ATOM 605 C C . SER A 1 77 ? 12.961 -1.382 7.859 1 84 77 SER A C 1
ATOM 607 O O . SER A 1 77 ? 14.172 -1.292 8.078 1 84 77 SER A O 1
ATOM 609 N N . HIS A 1 78 ? 12.414 -2.062 6.914 1 85.12 78 HIS A N 1
ATOM 610 C CA . HIS A 1 78 ? 13.242 -2.85 6.008 1 85.12 78 HIS A CA 1
ATOM 611 C C . HIS A 1 78 ? 14.227 -1.964 5.25 1 85.12 78 HIS A C 1
ATOM 613 O O . HIS A 1 78 ? 13.867 -0.866 4.816 1 85.12 78 HIS A O 1
ATOM 619 N N . GLN A 1 79 ? 15.516 -2.424 5.082 1 83.44 79 GLN A N 1
ATOM 620 C CA . GLN A 1 79 ? 16.562 -1.558 4.559 1 83.44 79 GLN A CA 1
ATOM 621 C C . GLN A 1 79 ? 17.172 -2.141 3.289 1 83.44 79 GLN A C 1
ATOM 623 O O . GLN A 1 79 ? 18.062 -1.533 2.684 1 83.44 79 GLN A O 1
ATOM 628 N N . ALA A 1 80 ? 16.703 -3.252 2.912 1 84.12 80 ALA A N 1
ATOM 629 C CA . ALA A 1 80 ? 17.203 -3.795 1.648 1 84.12 80 ALA A CA 1
ATOM 630 C C . ALA A 1 80 ? 16.766 -2.924 0.472 1 84.12 80 ALA A C 1
ATOM 632 O O . ALA A 1 80 ? 15.742 -2.254 0.533 1 84.12 80 ALA A O 1
ATOM 633 N N . PRO A 1 81 ? 17.594 -2.865 -0.588 1 85.19 81 PRO A N 1
ATOM 634 C CA . PRO A 1 81 ? 17.25 -2.016 -1.733 1 85.19 81 PRO A CA 1
ATOM 635 C C . PRO A 1 81 ? 15.93 -2.391 -2.381 1 85.19 81 PRO A C 1
ATOM 637 O O . PRO A 1 81 ? 15.234 -1.524 -2.926 1 85.19 81 PRO A O 1
ATOM 640 N N . PHE A 1 82 ? 15.688 -3.654 -2.424 1 89.19 82 PHE A N 1
ATOM 641 C CA . PHE A 1 82 ? 14.391 -4.129 -2.904 1 89.19 82 PHE A CA 1
ATOM 642 C C . PHE A 1 82 ? 13.945 -5.367 -2.135 1 89.19 82 PHE A C 1
ATOM 644 O O . PHE A 1 82 ? 14.727 -5.938 -1.367 1 89.19 82 PHE A O 1
ATOM 651 N N . LEU A 1 83 ? 12.719 -5.699 -2.281 1 92.31 83 LEU A N 1
ATOM 652 C CA . LEU A 1 83 ? 12.164 -6.883 -1.626 1 92.31 83 LEU A CA 1
ATOM 653 C C . LEU A 1 83 ? 12.102 -8.055 -2.594 1 92.31 83 LEU A C 1
ATOM 655 O O . LEU A 1 83 ? 11.336 -8.031 -3.559 1 92.31 83 LEU A O 1
ATOM 659 N N . GLN A 1 84 ? 12.891 -9.094 -2.289 1 94 84 GLN A N 1
ATOM 660 C CA . GLN A 1 84 ? 12.945 -10.242 -3.195 1 94 84 GLN A CA 1
ATOM 661 C C . GLN A 1 84 ? 11.641 -11.023 -3.164 1 94 84 GLN A C 1
ATOM 663 O O . GLN A 1 84 ? 11.102 -11.391 -4.211 1 94 84 GLN A O 1
ATOM 668 N N . SER A 1 85 ? 11.25 -11.32 -1.986 1 94.5 85 SER A N 1
ATOM 669 C CA . SER A 1 85 ? 10.031 -12.117 -1.902 1 94.5 85 SER A CA 1
ATOM 670 C C . SER A 1 85 ? 9.219 -11.758 -0.662 1 94.5 85 SER A C 1
ATOM 672 O O . SER A 1 85 ? 9.781 -11.461 0.392 1 94.5 85 SER A O 1
ATOM 674 N N . LEU A 1 86 ? 7.887 -11.727 -0.819 1 95 86 LEU A N 1
ATOM 675 C CA . LEU A 1 86 ? 6.941 -11.57 0.283 1 95 86 LEU A CA 1
ATOM 676 C C . LEU A 1 86 ? 5.855 -12.641 0.225 1 95 86 LEU A C 1
ATOM 678 O O . LEU A 1 86 ? 5.211 -12.82 -0.81 1 95 86 LEU A O 1
ATOM 682 N N . HIS A 1 87 ? 5.738 -13.375 1.288 1 94 87 HIS A N 1
ATOM 683 C CA . HIS A 1 87 ? 4.652 -14.336 1.432 1 94 87 HIS A CA 1
ATOM 684 C C . HIS A 1 87 ? 3.756 -13.984 2.615 1 94 87 HIS A C 1
ATOM 686 O O . HIS A 1 87 ? 4.219 -13.945 3.758 1 94 87 HIS A O 1
ATOM 692 N N . LEU A 1 88 ? 2.514 -13.742 2.279 1 92.06 88 LEU A N 1
ATOM 693 C CA . LEU A 1 88 ? 1.546 -13.367 3.305 1 92.06 88 LEU A CA 1
ATOM 694 C C . LEU A 1 88 ? 0.443 -14.414 3.422 1 92.06 88 LEU A C 1
ATOM 696 O O . LEU A 1 88 ? -0.189 -14.766 2.426 1 92.06 88 LEU A O 1
ATOM 700 N N . GLU A 1 89 ? 0.28 -14.945 4.562 1 90.12 89 GLU A N 1
ATOM 701 C CA . GLU A 1 89 ? -0.859 -15.789 4.902 1 90.12 89 GLU A CA 1
ATOM 702 C C . GLU A 1 89 ? -1.788 -15.102 5.895 1 90.12 89 GLU A C 1
ATOM 704 O O . GLU A 1 89 ? -1.452 -14.961 7.074 1 90.12 89 GLU A O 1
ATOM 709 N N . MET A 1 90 ? -2.943 -14.75 5.391 1 86.75 90 MET A N 1
ATOM 710 C CA . MET A 1 90 ? -3.852 -13.938 6.191 1 86.75 90 MET A CA 1
ATOM 711 C C . MET A 1 90 ? -5.121 -14.711 6.535 1 86.75 90 MET A C 1
ATOM 713 O O . MET A 1 90 ? -5.758 -15.289 5.652 1 86.75 90 MET A O 1
ATOM 717 N N . ASP A 1 91 ? -5.395 -14.734 7.812 1 82.81 91 ASP A N 1
ATOM 718 C CA . ASP A 1 91 ? -6.625 -15.352 8.305 1 82.81 91 ASP A CA 1
ATOM 719 C C . ASP A 1 91 ? -7.512 -14.32 9 1 82.81 91 ASP A C 1
ATOM 721 O O . ASP A 1 91 ? -7.184 -13.852 10.094 1 82.81 91 ASP A O 1
ATOM 725 N N . PHE A 1 92 ? -8.469 -13.82 8.297 1 73.69 92 PHE A N 1
ATOM 726 C CA . PHE A 1 92 ? -9.258 -12.805 8.992 1 73.69 92 PHE A CA 1
ATOM 727 C C . PHE A 1 92 ? -10.75 -13.086 8.836 1 73.69 92 PHE A C 1
ATOM 729 O O . PHE A 1 92 ? -11.164 -13.758 7.891 1 73.69 92 PHE A O 1
ATOM 736 N N . GLU A 1 93 ? -11.273 -12.75 10 1 67.75 93 GLU A N 1
ATOM 737 C CA . GLU A 1 93 ? -12.734 -12.758 9.945 1 67.75 93 GLU A CA 1
ATOM 738 C C . GLU A 1 93 ? -13.266 -11.586 9.133 1 67.75 93 GLU A C 1
ATOM 740 O O . GLU A 1 93 ? -12.492 -10.75 8.656 1 67.75 93 GLU A O 1
ATOM 745 N N . LYS A 1 94 ? -14.492 -11.242 9.344 1 57.84 94 LYS A N 1
ATOM 746 C CA . LYS A 1 94 ? -15.219 -10.211 8.609 1 57.84 94 LYS A CA 1
ATOM 747 C C . LYS A 1 94 ? -14.68 -8.82 8.938 1 57.84 94 LYS A C 1
ATOM 749 O O . LYS A 1 94 ? -14.266 -8.562 10.07 1 57.84 94 LYS A O 1
ATOM 754 N N . ASP A 1 95 ? -14.422 -7.832 8.016 1 54.88 95 ASP A N 1
ATOM 755 C CA . ASP A 1 95 ? -14.297 -6.383 8.094 1 54.88 95 ASP A CA 1
ATOM 756 C C . ASP A 1 95 ? -12.844 -5.961 8.289 1 54.88 95 ASP A C 1
ATOM 758 O O . ASP A 1 95 ? -12.547 -4.777 8.453 1 54.88 95 ASP A O 1
ATOM 762 N N . SER A 1 96 ? -11.922 -6.957 8.312 1 59.38 96 SER A N 1
ATOM 763 C CA . SER A 1 96 ? -10.602 -6.504 8.742 1 59.38 96 SER A CA 1
ATOM 764 C C . SER A 1 96 ? -9.617 -6.508 7.582 1 59.38 96 SER A C 1
ATOM 766 O O . SER A 1 96 ? -8.406 -6.582 7.793 1 59.38 96 SER A O 1
ATOM 768 N N . THR A 1 97 ? -10.078 -6.348 6.305 1 56.66 97 THR A N 1
ATOM 769 C CA . THR A 1 97 ? -9.195 -6.566 5.164 1 56.66 97 THR A CA 1
ATOM 770 C C . THR A 1 97 ? -8.391 -5.309 4.852 1 56.66 97 THR A C 1
ATOM 772 O O . THR A 1 97 ? -7.496 -5.332 4.008 1 56.66 97 THR A O 1
ATOM 775 N N . ARG A 1 98 ? -8.562 -4.301 5.52 1 63.12 98 ARG A N 1
ATOM 776 C CA . ARG A 1 98 ? -8 -3 5.152 1 63.12 98 ARG A CA 1
ATOM 777 C C . ARG A 1 98 ? -6.48 -3.012 5.25 1 63.12 98 ARG A C 1
ATOM 779 O O . ARG A 1 98 ? -5.797 -2.381 4.441 1 63.12 98 ARG A O 1
ATOM 786 N N . ASP A 1 99 ? -6.004 -3.848 5.887 1 77.44 99 ASP A N 1
ATOM 787 C CA . ASP A 1 99 ? -4.57 -3.816 6.164 1 77.44 99 ASP A CA 1
ATOM 788 C C . ASP A 1 99 ? -3.791 -4.602 5.109 1 77.44 99 ASP A C 1
ATOM 790 O O . ASP A 1 99 ? -2.621 -4.312 4.848 1 77.44 99 ASP A O 1
ATOM 794 N N . ILE A 1 100 ? -4.461 -5.406 4.34 1 87.12 100 ILE A N 1
ATOM 795 C CA . ILE A 1 100 ? -3.74 -6.203 3.355 1 87.12 100 ILE A CA 1
ATOM 796 C C . ILE A 1 100 ? -3.281 -5.309 2.205 1 87.12 100 ILE A C 1
ATOM 798 O O . ILE A 1 100 ? -2.139 -5.406 1.752 1 87.12 100 ILE A O 1
ATOM 802 N N . GLY A 1 101 ? -4.227 -4.504 1.819 1 89.56 101 GLY A N 1
ATOM 803 C CA . GLY A 1 101 ? -3.893 -3.594 0.734 1 89.56 101 GLY A CA 1
ATOM 804 C C . GLY A 1 101 ? -2.686 -2.727 1.032 1 89.56 101 GLY A C 1
ATOM 805 O O . GLY A 1 101 ? -1.84 -2.51 0.162 1 89.56 101 GLY A O 1
ATOM 806 N N . VAL A 1 102 ? -2.611 -2.26 2.205 1 91.25 102 VAL A N 1
ATOM 807 C CA . VAL A 1 102 ? -1.5 -1.417 2.639 1 91.25 102 VAL A CA 1
ATOM 808 C C . VAL A 1 102 ? -0.195 -2.209 2.574 1 91.25 102 VAL A C 1
ATOM 810 O O . VAL A 1 102 ? 0.812 -1.715 2.062 1 91.25 102 VAL A O 1
ATOM 813 N N . LEU A 1 103 ? -0.241 -3.414 3.094 1 91.62 103 LEU A N 1
ATOM 814 C CA . LEU A 1 103 ? 0.948 -4.262 3.115 1 91.62 103 LEU A CA 1
ATOM 815 C C . LEU A 1 103 ? 1.423 -4.566 1.698 1 91.62 103 LEU A C 1
ATOM 817 O O . LEU A 1 103 ? 2.623 -4.523 1.419 1 91.62 103 LEU A O 1
ATOM 821 N N . LEU A 1 104 ? 0.445 -4.859 0.878 1 94.81 104 LEU A N 1
ATOM 822 C CA . LEU A 1 104 ? 0.787 -5.094 -0.521 1 94.81 104 LEU A CA 1
ATOM 823 C C . LEU A 1 104 ? 1.406 -3.85 -1.146 1 94.81 104 LEU A C 1
ATOM 825 O O . LEU A 1 104 ? 2.404 -3.943 -1.863 1 94.81 104 LEU A O 1
ATOM 829 N N . GLY A 1 105 ? 0.773 -2.736 -0.877 1 94.06 105 GLY A N 1
ATOM 830 C CA . GLY A 1 105 ? 1.32 -1.491 -1.392 1 94.06 105 GLY A CA 1
ATOM 831 C C . GLY A 1 105 ? 2.771 -1.274 -1.008 1 94.06 105 GLY A C 1
ATOM 832 O O . GLY A 1 105 ? 3.59 -0.89 -1.846 1 94.06 105 GLY A O 1
ATOM 833 N N . ILE A 1 106 ? 3.096 -1.521 0.216 1 94.31 106 ILE A N 1
ATOM 834 C CA . ILE A 1 106 ? 4.461 -1.354 0.703 1 94.31 106 ILE A CA 1
ATOM 835 C C . ILE A 1 106 ? 5.402 -2.27 -0.074 1 94.31 106 ILE A C 1
ATOM 837 O O . ILE A 1 106 ? 6.469 -1.841 -0.521 1 94.31 106 ILE A O 1
ATOM 841 N N . ALA A 1 107 ? 5.012 -3.512 -0.208 1 95.5 107 ALA A N 1
ATOM 842 C CA . ALA A 1 107 ? 5.836 -4.488 -0.914 1 95.5 107 ALA A CA 1
ATOM 843 C C . ALA A 1 107 ? 6.098 -4.051 -2.352 1 95.5 107 ALA A C 1
ATOM 845 O O . ALA A 1 107 ? 7.234 -4.117 -2.83 1 95.5 107 ALA A O 1
ATOM 846 N N . PHE A 1 108 ? 5.062 -3.621 -3.025 1 95.56 108 PHE A N 1
ATOM 847 C CA . PHE A 1 108 ? 5.203 -3.199 -4.414 1 95.56 108 PHE A CA 1
ATOM 848 C C . PHE A 1 108 ? 6.031 -1.924 -4.512 1 95.56 108 PHE A C 1
ATOM 850 O O . PHE A 1 108 ? 6.785 -1.738 -5.469 1 95.56 108 PHE A O 1
ATOM 857 N N . GLY A 1 109 ? 5.855 -1.052 -3.537 1 93.44 109 GLY A N 1
ATOM 858 C CA . GLY A 1 109 ? 6.707 0.125 -3.477 1 93.44 109 GLY A CA 1
ATOM 859 C C . GLY A 1 109 ? 8.18 -0.21 -3.35 1 93.44 109 GLY A C 1
ATOM 860 O O . GLY A 1 109 ? 9.039 0.545 -3.812 1 93.44 109 GLY A O 1
ATOM 861 N N . ARG A 1 110 ? 8.383 -1.336 -2.764 1 93.19 110 ARG A N 1
ATOM 862 C CA . ARG A 1 110 ? 9.766 -1.78 -2.578 1 93.19 110 ARG A CA 1
ATOM 863 C C . ARG A 1 110 ? 10.203 -2.686 -3.723 1 93.19 110 ARG A C 1
ATOM 865 O O . ARG A 1 110 ? 11.156 -3.455 -3.578 1 93.19 110 ARG A O 1
ATOM 872 N N . ASN A 1 111 ? 9.523 -2.656 -4.789 1 93.5 111 ASN A N 1
ATOM 873 C CA . ASN A 1 111 ? 9.859 -3.371 -6.016 1 93.5 111 ASN A CA 1
ATOM 874 C C . ASN A 1 111 ? 9.938 -4.875 -5.781 1 93.5 111 ASN A C 1
ATOM 876 O O . ASN A 1 111 ? 10.93 -5.512 -6.137 1 93.5 111 ASN A O 1
ATOM 880 N N . VAL A 1 112 ? 8.953 -5.406 -5.195 1 96.25 112 VAL A N 1
ATOM 881 C CA . VAL A 1 112 ? 8.898 -6.832 -4.887 1 96.25 112 VAL A CA 1
ATOM 882 C C . VAL A 1 112 ? 8.961 -7.645 -6.176 1 96.25 112 VAL A C 1
ATOM 884 O O . VAL A 1 112 ? 8.367 -7.258 -7.188 1 96.25 112 VAL A O 1
ATOM 887 N N . ARG A 1 113 ? 9.641 -8.812 -6.117 1 97.31 113 ARG A N 1
ATOM 888 C CA . ARG A 1 113 ? 9.812 -9.641 -7.309 1 97.31 113 ARG A CA 1
ATOM 889 C C . ARG A 1 113 ? 8.945 -10.891 -7.23 1 97.31 113 ARG A C 1
ATOM 891 O O . ARG A 1 113 ? 8.508 -11.414 -8.258 1 97.31 113 ARG A O 1
ATOM 898 N N . GLU A 1 114 ? 8.773 -11.414 -6.051 1 98.31 114 GLU A N 1
ATOM 899 C CA . GLU A 1 114 ? 7.922 -12.578 -5.824 1 98.31 114 GLU A CA 1
ATOM 900 C C . GLU A 1 114 ? 6.883 -12.297 -4.742 1 98.31 114 GLU A C 1
ATOM 902 O O . GLU A 1 114 ? 7.23 -11.945 -3.615 1 98.31 114 GLU A O 1
ATOM 907 N N . LEU A 1 115 ? 5.645 -12.508 -5.094 1 98.38 115 LEU A N 1
ATOM 908 C CA . LEU A 1 115 ? 4.578 -12.266 -4.125 1 98.38 115 LEU A CA 1
ATOM 909 C C . LEU A 1 115 ? 3.705 -13.508 -3.965 1 98.38 115 LEU A C 1
ATOM 911 O O . LEU A 1 115 ? 3.258 -14.094 -4.957 1 98.38 115 LEU A O 1
ATOM 915 N N . GLY A 1 116 ? 3.564 -13.992 -2.793 1 97.69 116 GLY A N 1
ATOM 916 C CA . GLY A 1 116 ? 2.58 -15 -2.422 1 97.69 116 GLY A CA 1
ATOM 917 C C . GLY A 1 116 ? 1.544 -14.484 -1.44 1 97.69 116 GLY A C 1
ATOM 918 O O . GLY A 1 116 ? 1.893 -13.922 -0.397 1 97.69 116 GLY A O 1
ATOM 919 N N . LEU A 1 117 ? 0.29 -14.586 -1.765 1 96.62 117 LEU A N 1
ATOM 920 C CA . LEU A 1 117 ? -0.789 -14.141 -0.889 1 96.62 117 LEU A CA 1
ATOM 921 C C . LEU A 1 117 ? -1.815 -15.25 -0.687 1 96.62 117 LEU A C 1
ATOM 923 O O . LEU A 1 117 ? -2.402 -15.742 -1.652 1 96.62 117 LEU A O 1
ATOM 927 N N . GLU A 1 118 ? -1.965 -15.648 0.48 1 93.62 118 GLU A N 1
ATOM 928 C CA . GLU A 1 118 ? -2.996 -16.609 0.867 1 93.62 118 GLU A CA 1
ATOM 929 C C . GLU A 1 118 ? -3.979 -15.992 1.858 1 93.62 118 GLU A C 1
ATOM 931 O O . GLU A 1 118 ? -3.57 -15.422 2.873 1 93.62 118 GLU A O 1
ATOM 936 N N . VAL A 1 119 ? -5.207 -16.078 1.54 1 90.88 119 VAL A N 1
ATOM 937 C CA . VAL A 1 119 ? -6.234 -15.492 2.398 1 90.88 119 VAL A CA 1
ATOM 938 C C . VAL A 1 119 ? -7.223 -16.578 2.828 1 90.88 119 VAL A C 1
ATOM 940 O O . VAL A 1 119 ? -7.711 -17.344 1.998 1 90.88 119 VAL A O 1
ATOM 943 N N . TYR A 1 120 ? -7.41 -16.609 4.121 1 86.81 120 TYR A N 1
ATOM 944 C CA . TYR A 1 120 ? -8.391 -17.516 4.695 1 86.81 120 TYR A CA 1
ATOM 945 C C . TYR A 1 120 ? -9.5 -16.75 5.402 1 86.81 120 TYR A C 1
ATOM 947 O O . TYR A 1 120 ? -9.305 -16.234 6.504 1 86.81 120 TYR A O 1
ATOM 955 N N . SER A 1 121 ? -10.516 -16.438 4.672 1 82.94 121 SER A N 1
ATOM 956 C CA . SER A 1 121 ? -11.633 -15.664 5.211 1 82.94 121 SER A CA 1
ATOM 957 C C . SER A 1 121 ? -12.969 -16.188 4.684 1 82.94 121 SER A C 1
ATOM 959 O O . SER A 1 121 ? -13 -16.969 3.734 1 82.94 121 SER A O 1
ATOM 961 N N . ASP A 1 122 ? -13.977 -15.766 5.383 1 81.19 122 ASP A N 1
ATOM 962 C CA . ASP A 1 122 ? -15.312 -16.141 4.945 1 81.19 122 ASP A CA 1
ATOM 963 C C . ASP A 1 122 ? -15.672 -15.484 3.619 1 81.19 122 ASP A C 1
ATOM 965 O O . ASP A 1 122 ? -16.266 -16.109 2.74 1 81.19 122 ASP A O 1
ATOM 969 N N . GLU A 1 123 ? -15.25 -14.227 3.479 1 83.5 123 GLU A N 1
ATOM 970 C CA . GLU A 1 123 ? -15.477 -13.508 2.227 1 83.5 123 GLU A CA 1
ATOM 971 C C . GLU A 1 123 ? -14.188 -13.367 1.428 1 83.5 123 GLU A C 1
ATOM 973 O O . GLU A 1 123 ? -13.117 -13.148 2 1 83.5 123 GLU A O 1
ATOM 978 N N . PRO A 1 124 ? -14.336 -13.547 0.161 1 87.38 124 PRO A N 1
ATOM 979 C CA . PRO A 1 124 ? -13.133 -13.445 -0.664 1 87.38 124 PRO A CA 1
ATOM 980 C C . PRO A 1 124 ? -12.508 -12.055 -0.623 1 87.38 124 PRO A C 1
ATOM 982 O O . PRO A 1 124 ? -13.219 -11.047 -0.583 1 87.38 124 PRO A O 1
ATOM 985 N N . TYR A 1 125 ? -11.273 -12 -0.53 1 90.25 125 TYR A N 1
ATOM 986 C CA . TYR A 1 125 ? -10.531 -10.75 -0.582 1 90.25 125 TYR A CA 1
ATOM 987 C C . TYR A 1 125 ? -10.359 -10.273 -2.021 1 90.25 125 TYR A C 1
ATOM 989 O O . TYR A 1 125 ? -9.805 -10.992 -2.854 1 90.25 125 TYR A O 1
ATOM 997 N N . ARG A 1 126 ? -10.836 -9.086 -2.293 1 90 126 ARG A N 1
ATOM 998 C CA . ARG A 1 126 ? -10.656 -8.516 -3.625 1 90 126 ARG A CA 1
ATOM 999 C C . ARG A 1 126 ? -9.234 -8 -3.812 1 90 126 ARG A C 1
ATOM 1001 O O . ARG A 1 126 ? -8.852 -7 -3.205 1 90 126 ARG A O 1
ATOM 1008 N N . PHE A 1 127 ? -8.438 -8.609 -4.625 1 92.75 127 PHE A N 1
ATOM 1009 C CA . PHE A 1 127 ? -7.066 -8.18 -4.895 1 92.75 127 PHE A CA 1
ATOM 1010 C C . PHE A 1 127 ? -7.047 -6.832 -5.602 1 92.75 127 PHE A C 1
ATOM 1012 O O . PHE A 1 127 ? -7.809 -6.609 -6.547 1 92.75 127 PHE A O 1
ATOM 1019 N N . PRO A 1 128 ? -6.176 -5.961 -5.156 1 90.88 128 PRO A N 1
ATOM 1020 C CA . PRO A 1 128 ? -6.117 -4.652 -5.809 1 90.88 128 PRO A CA 1
ATOM 1021 C C . PRO A 1 128 ? -5.574 -4.73 -7.234 1 90.88 128 PRO A C 1
ATOM 1023 O O . PRO A 1 128 ? -4.371 -4.902 -7.434 1 90.88 128 PRO A O 1
ATOM 1026 N N . THR A 1 129 ? -6.438 -4.465 -8.227 1 88.69 129 THR A N 1
ATOM 1027 C CA . THR A 1 129 ? -6.117 -4.617 -9.641 1 88.69 129 THR A CA 1
ATOM 1028 C C . THR A 1 129 ? -5.027 -3.631 -10.055 1 88.69 129 THR A C 1
ATOM 1030 O O . THR A 1 129 ? -4.254 -3.902 -10.977 1 88.69 129 THR A O 1
ATOM 1033 N N . SER A 1 130 ? -4.945 -2.545 -9.359 1 87.06 130 SER A N 1
ATOM 1034 C CA . SER A 1 130 ? -3.961 -1.52 -9.688 1 87.06 130 SER A CA 1
ATOM 1035 C C . SER A 1 130 ? -2.539 -2.053 -9.547 1 87.06 130 SER A C 1
ATOM 1037 O O . SER A 1 130 ? -1.622 -1.581 -10.219 1 87.06 130 SER A O 1
ATOM 1039 N N . LEU A 1 131 ? -2.365 -3.016 -8.766 1 92.31 131 LEU A N 1
ATOM 1040 C CA . LEU A 1 131 ? -1.036 -3.551 -8.492 1 92.31 131 LEU A CA 1
ATOM 1041 C C . LEU A 1 131 ? -0.58 -4.477 -9.609 1 92.31 131 LEU A C 1
ATOM 1043 O O . LEU A 1 131 ? 0.602 -4.816 -9.703 1 92.31 131 LEU A O 1
ATOM 1047 N N . LEU A 1 132 ? -1.56 -4.812 -10.461 1 93.31 132 LEU A N 1
ATOM 1048 C CA . LEU A 1 132 ? -1.242 -5.719 -11.555 1 93.31 132 LEU A CA 1
ATOM 1049 C C . LEU A 1 132 ? -0.636 -4.957 -12.727 1 93.31 132 LEU A C 1
ATOM 1051 O O . LEU A 1 132 ? -0.625 -5.453 -13.859 1 93.31 132 LEU A O 1
ATOM 1055 N N . ASN A 1 133 ? -0.111 -3.834 -12.5 1 88.19 133 ASN A N 1
ATOM 1056 C CA . ASN A 1 133 ? 0.612 -3.027 -13.484 1 88.19 133 ASN A CA 1
ATOM 1057 C C . ASN A 1 133 ? 2.051 -2.768 -13.039 1 88.19 133 ASN A C 1
ATOM 1059 O O . ASN A 1 133 ? 2.643 -1.75 -13.406 1 88.19 133 ASN A O 1
ATOM 1063 N N . CYS A 1 134 ? 2.561 -3.648 -12.375 1 90.25 134 CYS A N 1
ATOM 1064 C CA . CYS A 1 134 ? 3.902 -3.553 -11.812 1 90.25 134 CYS A CA 1
ATOM 1065 C C . CYS A 1 134 ? 4.934 -4.168 -12.75 1 90.25 134 CYS A C 1
ATOM 1067 O O . CYS A 1 134 ? 4.73 -5.266 -13.266 1 90.25 134 CYS A O 1
ATOM 1069 N N . GLY A 1 135 ? 6.062 -3.529 -12.977 1 90.19 135 GLY A N 1
ATOM 1070 C CA . GLY A 1 135 ? 7.066 -3.982 -13.922 1 90.19 135 GLY A CA 1
ATOM 1071 C C . GLY A 1 135 ? 8.133 -4.855 -13.289 1 90.19 135 GLY A C 1
ATOM 1072 O O . GLY A 1 135 ? 8.992 -5.406 -13.984 1 90.19 135 GLY A O 1
ATOM 1073 N N . THR A 1 136 ? 8.078 -5.062 -12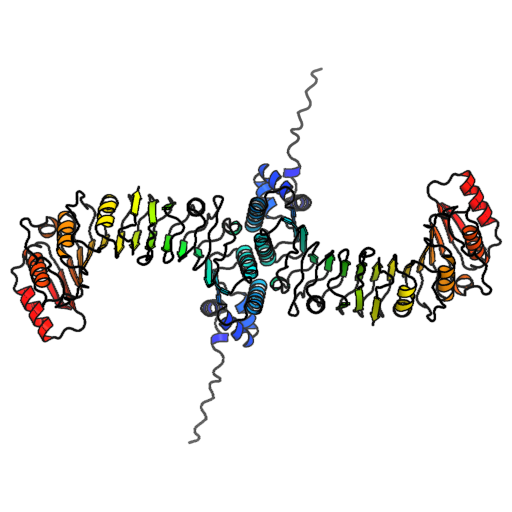.016 1 93.81 136 THR A N 1
ATOM 1074 C CA . THR A 1 136 ? 9.172 -5.766 -11.359 1 93.81 136 THR A CA 1
ATOM 1075 C C . THR A 1 136 ? 8.742 -7.168 -10.93 1 93.81 136 THR A C 1
ATOM 1077 O O . THR A 1 136 ? 9.578 -8.016 -10.633 1 93.81 136 THR A O 1
ATOM 1080 N N . LEU A 1 137 ? 7.527 -7.469 -10.867 1 97.19 137 LEU A N 1
ATOM 1081 C CA . LEU A 1 137 ? 6.988 -8.727 -10.352 1 97.19 137 LEU A CA 1
ATOM 1082 C C . LEU A 1 137 ? 7.301 -9.883 -11.297 1 97.19 137 LEU A C 1
ATOM 1084 O O . LEU A 1 137 ? 6.926 -9.844 -12.469 1 97.19 137 LEU A O 1
ATOM 1088 N N . GLU A 1 138 ? 7.977 -10.945 -10.773 1 98.56 138 GLU A N 1
ATOM 1089 C CA . GLU A 1 138 ? 8.375 -12.086 -11.586 1 98.56 138 GLU A CA 1
ATOM 1090 C C . GLU A 1 138 ? 7.527 -13.312 -11.273 1 98.56 138 GLU A C 1
ATOM 1092 O O . GLU A 1 138 ? 7.328 -14.18 -12.133 1 98.56 138 GLU A O 1
ATOM 1097 N N . THR A 1 139 ? 7.145 -13.414 -10.078 1 98.75 139 THR A N 1
ATOM 1098 C CA . THR A 1 139 ? 6.344 -14.547 -9.633 1 98.75 139 THR A CA 1
ATOM 1099 C C . THR A 1 139 ? 5.156 -14.07 -8.797 1 98.75 139 THR A C 1
ATOM 1101 O O . THR A 1 139 ? 5.316 -13.242 -7.898 1 98.75 139 THR A O 1
ATOM 1104 N N . LEU A 1 140 ? 3.996 -14.562 -9.102 1 98.62 140 LEU A N 1
ATOM 1105 C CA . LEU A 1 140 ? 2.781 -14.211 -8.375 1 98.62 140 LEU A CA 1
ATOM 1106 C C . LEU A 1 140 ? 1.99 -15.453 -8 1 98.62 140 LEU A C 1
ATOM 1108 O O . LEU A 1 140 ? 1.633 -16.25 -8.867 1 98.62 140 LEU A O 1
ATOM 1112 N N . LYS A 1 141 ? 1.801 -15.703 -6.773 1 98.44 141 LYS A N 1
ATOM 1113 C CA . LYS A 1 141 ? 0.979 -16.797 -6.25 1 98.44 141 LYS A CA 1
ATOM 1114 C C . LYS A 1 141 ? -0.203 -16.25 -5.449 1 98.44 141 LYS A C 1
ATOM 1116 O O . LYS A 1 141 ? -0.016 -15.594 -4.43 1 98.44 141 LYS A O 1
ATOM 1121 N N . LEU A 1 142 ? -1.354 -16.531 -5.895 1 97.56 142 LEU A N 1
ATOM 1122 C CA . LEU A 1 142 ? -2.547 -16 -5.238 1 97.56 142 LEU A CA 1
ATOM 1123 C C . LEU A 1 142 ? -3.463 -17.141 -4.789 1 97.56 142 LEU A C 1
ATOM 1125 O O . LEU A 1 142 ? -3.613 -18.141 -5.496 1 97.56 142 LEU A O 1
ATOM 1129 N N . GLY A 1 143 ? -4.16 -16.922 -3.641 1 92.25 143 GLY A N 1
ATOM 1130 C CA . GLY A 1 143 ? -5.168 -17.844 -3.15 1 92.25 143 GLY A CA 1
ATOM 1131 C C . GLY A 1 143 ? -4.707 -18.656 -1.952 1 92.25 143 GLY A C 1
ATOM 1132 O O . GLY A 1 143 ? -3.527 -18.625 -1.596 1 92.25 143 GLY A O 1
ATOM 1133 N N . PRO A 1 144 ? -5.641 -19.219 -1.281 1 92.06 144 PRO A N 1
ATOM 1134 C CA . PRO A 1 144 ? -7.055 -19.359 -1.643 1 92.06 144 PRO A CA 1
ATOM 1135 C C . PRO A 1 144 ? -7.875 -18.125 -1.274 1 92.06 144 PRO A C 1
ATOM 1137 O O . PRO A 1 144 ? -7.371 -17.219 -0.603 1 92.06 144 PRO A O 1
ATOM 1140 N N . ARG A 1 145 ? -9.117 -17.984 -1.729 1 88.81 145 ARG A N 1
ATOM 1141 C CA . ARG A 1 145 ? -10.156 -17.016 -1.374 1 88.81 145 ARG A CA 1
ATOM 1142 C C . ARG A 1 145 ? -9.75 -15.602 -1.76 1 88.81 145 ARG A C 1
ATOM 1144 O O . ARG A 1 145 ? -9.852 -14.68 -0.949 1 88.81 145 ARG A O 1
ATOM 1151 N N . VAL A 1 146 ? -9.156 -15.453 -2.775 1 93.19 146 VAL A N 1
ATOM 1152 C CA . VAL A 1 146 ? -8.859 -14.156 -3.387 1 93.19 146 VAL A CA 1
ATOM 1153 C C . VAL A 1 146 ? -9.742 -13.961 -4.617 1 93.19 146 VAL A C 1
ATOM 1155 O O . VAL A 1 146 ? -9.969 -14.891 -5.391 1 93.19 146 VAL A O 1
ATOM 1158 N N . LEU A 1 147 ? -10.391 -12.844 -4.68 1 93.94 147 LEU A N 1
ATOM 1159 C CA . LEU A 1 147 ? -11.234 -12.492 -5.816 1 93.94 147 LEU A CA 1
ATOM 1160 C C . LEU A 1 147 ? -10.461 -11.68 -6.844 1 93.94 147 LEU A C 1
ATOM 1162 O O . LEU A 1 147 ? -9.844 -10.672 -6.504 1 93.94 147 LEU A O 1
ATOM 1166 N N . LEU A 1 148 ? -10.484 -12.18 -8.062 1 94.56 148 LEU A N 1
ATOM 1167 C CA . LEU A 1 148 ? -9.836 -11.469 -9.164 1 94.56 148 LEU A CA 1
ATOM 1168 C C . LEU A 1 148 ? -10.859 -10.703 -9.992 1 94.56 148 LEU A C 1
ATOM 1170 O O . LEU A 1 148 ? -11.758 -11.305 -10.586 1 94.56 148 LEU A O 1
ATOM 1174 N N . GLU A 1 149 ? -10.812 -9.461 -9.93 1 93.31 149 GLU A N 1
ATOM 1175 C CA . GLU A 1 149 ? -11.617 -8.555 -10.75 1 93.31 149 GLU A CA 1
ATOM 1176 C C . GLU A 1 149 ? -10.727 -7.621 -11.57 1 93.31 149 GLU A C 1
ATOM 1178 O O . GLU A 1 149 ? -10.18 -6.652 -11.039 1 93.31 149 GLU A O 1
ATOM 1183 N N . VAL A 1 150 ? -10.617 -7.895 -12.844 1 93.12 150 VAL A N 1
ATOM 1184 C CA . VAL A 1 150 ? -9.727 -7.164 -13.734 1 93.12 150 VAL A CA 1
ATOM 1185 C C . VAL A 1 150 ? -10.516 -6.613 -14.922 1 93.12 150 VAL A C 1
ATOM 1187 O O . VAL A 1 150 ? -10.578 -7.242 -15.977 1 93.12 150 VAL A O 1
ATOM 1190 N N . PRO A 1 151 ? -10.984 -5.398 -14.766 1 87 151 PRO A N 1
ATOM 1191 C CA . PRO A 1 151 ? -11.852 -4.844 -15.805 1 87 151 PRO A CA 1
ATOM 1192 C C . PRO A 1 151 ? -11.086 -4.477 -17.078 1 87 151 PRO A C 1
ATOM 1194 O O . PRO A 1 151 ? -11.672 -4.441 -18.156 1 87 151 PRO A O 1
ATOM 1197 N N . PHE A 1 152 ? -9.75 -4.25 -16.938 1 85.44 152 PHE A N 1
ATOM 1198 C CA . PHE A 1 152 ? -8.93 -3.857 -18.078 1 85.44 152 PHE A CA 1
ATOM 1199 C C . PHE A 1 152 ? -7.641 -4.672 -18.125 1 85.44 152 PHE A C 1
ATOM 1201 O O . PHE A 1 152 ? -7.172 -5.16 -17.094 1 85.44 152 PHE A O 1
ATOM 1208 N N . PRO A 1 153 ? -7.109 -4.73 -19.297 1 89.69 153 PRO A N 1
ATOM 1209 C CA . PRO A 1 153 ? -5.859 -5.484 -19.406 1 89.69 153 PRO A CA 1
ATOM 1210 C C . PRO A 1 153 ? -4.766 -4.945 -18.484 1 89.69 153 PRO A C 1
ATOM 1212 O O . PRO A 1 153 ? -4.609 -3.727 -18.344 1 89.69 153 PRO A O 1
ATOM 1215 N N . VAL A 1 154 ? -4.09 -5.875 -17.906 1 92.69 154 VAL A N 1
ATOM 1216 C CA . VAL A 1 154 ? -3.047 -5.5 -16.953 1 92.69 154 VAL A CA 1
ATOM 1217 C C . VAL A 1 154 ? -1.713 -5.352 -17.672 1 92.69 154 VAL A C 1
ATOM 1219 O O . VAL A 1 154 ? -1.649 -5.473 -18.906 1 92.69 154 VAL A O 1
ATOM 1222 N N . CYS A 1 155 ? -0.683 -4.898 -16.938 1 91.81 155 CYS A N 1
ATOM 1223 C CA . CYS A 1 155 ? 0.672 -4.809 -17.484 1 91.81 155 CYS A CA 1
ATOM 1224 C C . CYS A 1 155 ? 1.678 -5.441 -16.531 1 91.81 155 CYS A C 1
ATOM 1226 O O . CYS A 1 155 ? 2.297 -4.746 -15.719 1 91.81 155 CYS A O 1
ATOM 1228 N N . LEU A 1 156 ? 1.858 -6.73 -16.719 1 95.5 156 LEU A N 1
ATOM 1229 C CA . LEU A 1 156 ? 2.83 -7.492 -15.938 1 95.5 156 LEU A CA 1
ATOM 1230 C C . LEU A 1 156 ? 3.926 -8.055 -16.828 1 95.5 156 LEU A C 1
ATOM 1232 O O . LEU A 1 156 ? 4.012 -9.266 -17.031 1 95.5 156 LEU A O 1
ATOM 1236 N N . GLU A 1 157 ? 4.777 -7.211 -17.234 1 93.5 157 GLU A N 1
ATOM 1237 C CA . GLU A 1 157 ? 5.727 -7.535 -18.297 1 93.5 157 GLU A CA 1
ATOM 1238 C C . GLU A 1 157 ? 6.832 -8.453 -17.797 1 93.5 157 GLU A C 1
ATOM 1240 O O . GLU A 1 157 ? 7.434 -9.203 -18.562 1 93.5 157 GLU A O 1
ATOM 1245 N N . ALA A 1 158 ? 7.094 -8.422 -16.531 1 96.62 158 ALA A N 1
ATOM 1246 C CA . ALA A 1 158 ? 8.203 -9.211 -16 1 96.62 158 ALA A CA 1
ATOM 1247 C C . ALA A 1 158 ? 7.711 -10.523 -15.398 1 96.62 158 ALA A C 1
ATOM 1249 O O . ALA A 1 158 ? 8.516 -11.367 -14.992 1 96.62 158 ALA A O 1
ATOM 1250 N N . LEU A 1 159 ? 6.453 -10.805 -15.375 1 98.38 159 LEU A N 1
ATOM 1251 C CA . LEU A 1 159 ? 5.883 -11.977 -14.719 1 98.38 159 LEU A CA 1
ATOM 1252 C C . LEU A 1 159 ? 6.188 -13.242 -15.516 1 98.38 159 LEU A C 1
ATOM 1254 O O . LEU A 1 159 ? 5.797 -13.367 -16.672 1 98.38 159 LEU A O 1
ATOM 1258 N N . ARG A 1 160 ? 6.82 -14.211 -14.859 1 98.75 160 ARG A N 1
ATOM 1259 C CA . ARG A 1 160 ? 7.199 -15.461 -15.523 1 98.75 160 ARG A CA 1
ATOM 1260 C C . ARG A 1 160 ? 6.398 -16.641 -14.977 1 98.75 160 ARG A C 1
ATOM 1262 O O . ARG A 1 160 ? 6.141 -17.609 -15.695 1 98.75 160 ARG A O 1
ATOM 1269 N N . THR A 1 161 ? 6.047 -16.516 -13.797 1 98.88 161 THR A N 1
ATOM 1270 C CA . THR A 1 161 ? 5.332 -17.609 -13.141 1 98.88 161 THR A CA 1
ATOM 1271 C C . THR A 1 161 ? 4.082 -17.094 -12.438 1 98.88 161 THR A C 1
ATOM 1273 O O . THR A 1 161 ? 4.152 -16.156 -11.648 1 98.88 161 THR A O 1
ATOM 1276 N N . LEU A 1 162 ? 2.945 -17.688 -12.719 1 98.81 162 LEU A N 1
ATOM 1277 C CA . LEU A 1 162 ? 1.662 -17.344 -12.117 1 98.81 162 LEU A CA 1
ATOM 1278 C C . LEU A 1 162 ? 0.971 -18.594 -11.562 1 98.81 162 LEU A C 1
ATOM 1280 O O . LEU A 1 162 ? 0.812 -19.578 -12.273 1 98.81 162 LEU A O 1
ATOM 1284 N N . SER A 1 163 ? 0.663 -18.594 -10.344 1 98.62 163 SER A N 1
ATOM 1285 C CA . SER A 1 163 ? -0.062 -19.688 -9.703 1 98.62 163 SER A CA 1
ATOM 1286 C C . SER A 1 163 ? -1.358 -19.188 -9.07 1 98.62 163 SER A C 1
ATOM 1288 O O . SER A 1 163 ? -1.336 -18.328 -8.188 1 98.62 163 SER A O 1
ATOM 1290 N N . LEU A 1 164 ? -2.438 -19.688 -9.508 1 97.75 164 LEU A N 1
ATOM 1291 C CA . LEU A 1 164 ? -3.76 -19.328 -9.008 1 97.75 164 LEU A CA 1
ATOM 1292 C C . LEU A 1 164 ? -4.402 -20.516 -8.273 1 97.75 164 LEU A C 1
ATOM 1294 O O . LEU A 1 164 ? -4.891 -21.453 -8.906 1 97.75 164 LEU A O 1
ATOM 1298 N N . PHE A 1 165 ? -4.477 -20.422 -7.02 1 95.81 165 PHE A N 1
ATOM 1299 C CA . PHE A 1 165 ? -4.945 -21.531 -6.195 1 95.81 165 PHE A CA 1
ATOM 1300 C C . PHE A 1 165 ? -6.344 -21.25 -5.656 1 95.81 165 PHE A C 1
ATOM 1302 O O . PHE A 1 165 ? -6.512 -20.438 -4.742 1 95.81 165 PHE A O 1
ATOM 1309 N N . ASP A 1 166 ? -7.332 -21.891 -6.164 1 92.44 166 ASP A N 1
ATOM 1310 C CA . ASP A 1 166 ? -8.727 -21.844 -5.727 1 92.44 166 ASP A CA 1
ATOM 1311 C C . ASP A 1 166 ? -9.219 -20.406 -5.617 1 92.44 166 ASP A C 1
ATOM 1313 O O . ASP A 1 166 ? -9.75 -20 -4.582 1 92.44 166 ASP A O 1
ATOM 1317 N N . MET A 1 167 ? -9.016 -19.719 -6.637 1 92.25 167 MET A N 1
ATOM 1318 C CA . MET A 1 167 ? -9.391 -18.312 -6.754 1 92.25 167 MET A CA 1
ATOM 1319 C C . MET A 1 167 ? -10.867 -18.156 -7.098 1 92.25 167 MET A C 1
ATOM 1321 O O . MET A 1 167 ? -11.492 -19.109 -7.578 1 92.25 167 MET A O 1
ATOM 1325 N N . THR A 1 168 ? -11.438 -17.016 -6.73 1 91.81 168 THR A N 1
ATOM 1326 C CA . THR A 1 168 ? -12.734 -16.609 -7.25 1 91.81 168 THR A CA 1
ATOM 1327 C C . THR A 1 168 ? -12.57 -15.562 -8.352 1 91.81 168 THR A C 1
ATOM 1329 O O . THR A 1 168 ? -11.836 -14.586 -8.18 1 91.81 168 THR A O 1
ATOM 1332 N N . TYR A 1 169 ? -13.195 -15.828 -9.484 1 94.12 169 TYR A N 1
ATOM 1333 C CA . TYR A 1 169 ? -13.117 -14.898 -10.602 1 94.12 169 TYR A CA 1
ATOM 1334 C C . TYR A 1 169 ? -14.438 -14.156 -10.789 1 94.12 169 TYR A C 1
ATOM 1336 O O . TYR A 1 169 ? -15.508 -14.773 -10.789 1 94.12 169 TYR A O 1
ATOM 1344 N N . LYS A 1 170 ? -14.383 -12.898 -10.945 1 94.69 170 LYS A N 1
ATOM 1345 C CA . LYS A 1 170 ? -15.594 -12.109 -11.125 1 94.69 170 LYS A CA 1
ATOM 1346 C C . LYS A 1 170 ? -16.312 -12.492 -12.422 1 94.69 170 LYS A C 1
ATOM 1348 O O . LYS A 1 170 ? -17.531 -12.633 -12.445 1 94.69 170 LYS A O 1
ATOM 1353 N N . ASP A 1 171 ? -15.594 -12.531 -13.484 1 95.19 171 ASP A N 1
ATOM 1354 C CA . ASP A 1 171 ? -16.125 -12.883 -14.797 1 95.19 171 ASP A CA 1
ATOM 1355 C C . ASP A 1 171 ? -15.031 -13.43 -15.703 1 95.19 171 ASP A C 1
ATOM 1357 O O . ASP A 1 171 ? -13.859 -13.453 -15.328 1 95.19 171 ASP A O 1
ATOM 1361 N N . GLU A 1 172 ? -15.406 -13.898 -16.844 1 95.56 172 GLU A N 1
ATOM 1362 C CA . GLU A 1 172 ? -14.469 -14.469 -17.797 1 95.56 172 GLU A CA 1
ATOM 1363 C C . GLU A 1 172 ? -13.516 -13.398 -18.344 1 95.56 172 GLU A C 1
ATOM 1365 O O . GLU A 1 172 ? -12.352 -13.688 -18.625 1 95.56 172 GLU A O 1
ATOM 1370 N N . GLY A 1 173 ? -14.047 -12.242 -18.406 1 95.75 173 GLY A N 1
ATOM 1371 C CA . GLY A 1 173 ? -13.234 -11.133 -18.875 1 95.75 173 GLY A CA 1
ATOM 1372 C C . GLY A 1 173 ? -12.047 -10.836 -17.984 1 95.75 173 GLY A C 1
ATOM 1373 O O . GLY A 1 173 ? -10.977 -10.461 -18.469 1 95.75 173 GLY A O 1
ATOM 1374 N N . SER A 1 174 ? -12.219 -11.008 -16.766 1 96.06 174 SER A N 1
ATOM 1375 C CA . SER A 1 174 ? -11.133 -10.766 -15.812 1 96.06 174 SER A CA 1
ATOM 1376 C C . SER A 1 174 ? -9.961 -11.703 -16.062 1 96.06 174 SER A C 1
ATOM 1378 O O . SER A 1 174 ? -8.805 -11.297 -15.945 1 96.06 174 SER A O 1
ATOM 1380 N N . ILE A 1 175 ? -10.266 -12.93 -16.422 1 96.94 175 ILE A N 1
ATOM 1381 C CA . ILE A 1 175 ? -9.234 -13.922 -16.703 1 96.94 175 ILE A CA 1
ATOM 1382 C C . ILE A 1 175 ? -8.477 -13.531 -17.969 1 96.94 175 ILE A C 1
ATOM 1384 O O . ILE A 1 175 ? -7.246 -13.539 -18 1 96.94 175 ILE A O 1
ATOM 1388 N N . ILE A 1 176 ? -9.18 -13.156 -19 1 97.19 176 ILE A N 1
ATOM 1389 C CA . ILE A 1 176 ? -8.609 -12.789 -20.281 1 97.19 176 ILE A CA 1
ATOM 1390 C C . ILE A 1 176 ? -7.734 -11.547 -20.125 1 97.19 176 ILE A C 1
ATOM 1392 O O . ILE A 1 176 ? -6.613 -11.5 -20.641 1 97.19 176 ILE A O 1
ATOM 1396 N N . ASN A 1 177 ? -8.25 -10.633 -19.344 1 96.06 177 ASN A N 1
ATOM 1397 C CA . ASN A 1 177 ? -7.527 -9.383 -19.141 1 96.06 177 ASN A CA 1
ATOM 1398 C C . ASN A 1 177 ? -6.254 -9.602 -18.328 1 96.06 177 ASN A C 1
ATOM 1400 O O . ASN A 1 177 ? -5.25 -8.922 -18.547 1 96.06 177 ASN A O 1
ATOM 1404 N N . LEU A 1 178 ? -6.285 -10.445 -17.391 1 97.5 178 LEU A N 1
ATOM 1405 C CA . LEU A 1 178 ? -5.094 -10.75 -16.609 1 97.5 178 LEU A CA 1
ATOM 1406 C C . LEU A 1 178 ? -4.023 -11.406 -17.484 1 97.5 178 LEU A C 1
ATOM 1408 O O . LEU A 1 178 ? -2.887 -10.938 -17.531 1 97.5 178 LEU A O 1
ATOM 1412 N N . LEU A 1 179 ? -4.398 -12.445 -18.203 1 98.12 179 LEU A N 1
ATOM 1413 C CA . LEU A 1 179 ? -3.43 -13.266 -18.922 1 98.12 179 LEU A CA 1
ATOM 1414 C C . LEU A 1 179 ? -2.918 -12.523 -20.156 1 98.12 179 LEU A C 1
ATOM 1416 O O . LEU A 1 179 ? -1.764 -12.703 -20.562 1 98.12 179 LEU A O 1
ATOM 1420 N N . SER A 1 180 ? -3.73 -11.711 -20.719 1 95.94 180 SER A N 1
ATOM 1421 C CA . SER A 1 180 ? -3.318 -10.961 -21.906 1 95.94 180 SER A CA 1
ATOM 1422 C C . SER A 1 180 ? -2.219 -9.961 -21.578 1 95.94 180 SER A C 1
ATOM 1424 O O . SER A 1 180 ? -1.441 -9.57 -22.453 1 95.94 180 SER A O 1
ATOM 1426 N N . GLY A 1 181 ? -2.193 -9.562 -20.297 1 95 181 GLY A N 1
ATOM 1427 C CA . GLY A 1 181 ? -1.196 -8.594 -19.875 1 95 181 GLY A CA 1
ATOM 1428 C C . GLY A 1 181 ? 0.091 -9.234 -19.391 1 95 181 GLY A C 1
ATOM 1429 O O . GLY A 1 181 ? 1.033 -8.531 -19.016 1 95 181 GLY A O 1
ATOM 1430 N N . CYS A 1 182 ? 0.193 -10.5 -19.422 1 96.69 182 CYS A N 1
ATOM 1431 C CA . CYS A 1 182 ? 1.367 -11.25 -18.984 1 96.69 182 CYS A CA 1
ATOM 1432 C C . CYS A 1 182 ? 2.184 -11.734 -20.172 1 96.69 182 CYS A C 1
ATOM 1434 O O . CYS A 1 182 ? 2.264 -12.938 -20.422 1 96.69 182 CYS A O 1
ATOM 1436 N N . SER A 1 183 ? 2.879 -10.844 -20.812 1 94.94 183 SER A N 1
ATOM 1437 C CA . SER A 1 183 ? 3.518 -11.102 -22.094 1 94.94 183 SER A CA 1
ATOM 1438 C C . SER A 1 183 ? 4.734 -12.008 -21.938 1 94.94 183 SER A C 1
ATOM 1440 O O . SER A 1 183 ? 5.16 -12.656 -22.891 1 94.94 183 SER A O 1
ATOM 1442 N N . SER A 1 184 ? 5.254 -12.125 -20.734 1 97.69 184 SER A N 1
ATOM 1443 C CA . SER A 1 184 ? 6.453 -12.93 -20.516 1 97.69 184 SER A CA 1
ATOM 1444 C C . SER A 1 184 ? 6.141 -14.172 -19.672 1 97.69 184 SER A C 1
ATOM 1446 O O . SER A 1 184 ? 7.055 -14.82 -19.172 1 97.69 184 SER A O 1
ATOM 1448 N N . LEU A 1 185 ? 4.957 -14.523 -19.547 1 98.56 185 LEU A N 1
ATOM 1449 C CA . LEU A 1 185 ? 4.539 -15.625 -18.703 1 98.56 185 LEU A CA 1
ATOM 1450 C C . LEU A 1 185 ? 5.016 -16.953 -19.266 1 98.56 185 LEU A C 1
ATOM 1452 O O . LEU A 1 185 ? 4.734 -17.281 -20.422 1 98.56 185 LEU A O 1
ATOM 1456 N N . GLU A 1 186 ? 5.703 -17.781 -18.484 1 98.81 186 GLU A N 1
ATOM 1457 C CA . GLU A 1 186 ? 6.242 -19.062 -18.906 1 98.81 186 GLU A CA 1
ATOM 1458 C C . GLU A 1 186 ? 5.527 -20.234 -18.219 1 98.81 186 GLU A C 1
ATOM 1460 O O . GLU A 1 186 ? 5.359 -21.297 -18.797 1 98.81 186 GLU A O 1
ATOM 1465 N N . ASN A 1 187 ? 5.164 -20.047 -17.062 1 98.88 187 ASN A N 1
ATOM 1466 C CA . ASN A 1 187 ? 4.562 -21.094 -16.25 1 98.88 187 ASN A CA 1
ATOM 1467 C C . ASN A 1 187 ? 3.234 -20.641 -15.641 1 98.88 187 ASN A C 1
ATOM 1469 O O . ASN A 1 187 ? 3.18 -19.641 -14.93 1 98.88 187 ASN A O 1
ATOM 1473 N N . LEU A 1 188 ? 2.184 -21.359 -15.922 1 98.88 188 LEU A N 1
ATOM 1474 C CA . LEU A 1 188 ? 0.866 -21.062 -15.375 1 98.88 188 LEU A CA 1
ATOM 1475 C C . LEU A 1 188 ? 0.279 -22.281 -14.68 1 98.88 188 LEU A C 1
ATOM 1477 O O . LEU A 1 188 ? 0.216 -23.375 -15.266 1 98.88 188 LEU A O 1
ATOM 1481 N N . GLU A 1 189 ? -0.049 -22.141 -13.492 1 98.62 189 GLU A N 1
ATOM 1482 C CA . GLU A 1 189 ? -0.726 -23.172 -12.719 1 98.62 189 GLU A CA 1
ATOM 1483 C C . GLU A 1 189 ? -2.068 -22.672 -12.188 1 98.62 189 GLU A C 1
ATOM 1485 O O . GLU A 1 189 ? -2.133 -21.656 -11.516 1 98.62 189 GLU A O 1
ATOM 1490 N N . VAL A 1 190 ? -3.064 -23.391 -12.5 1 97.44 190 VAL A N 1
ATOM 1491 C CA . VAL A 1 190 ? -4.402 -23.031 -12.047 1 97.44 190 VAL A CA 1
ATOM 1492 C C . VAL A 1 190 ? -5.027 -24.219 -11.312 1 97.44 190 VAL A C 1
ATOM 1494 O O . VAL A 1 190 ? -5.105 -25.328 -11.859 1 97.44 190 VAL A O 1
ATOM 1497 N N . MET A 1 191 ? -5.418 -24.016 -10.125 1 94.19 191 MET A N 1
ATOM 1498 C CA . MET A 1 191 ? -6.086 -25.047 -9.328 1 94.19 191 MET A CA 1
ATOM 1499 C C . MET A 1 191 ? -7.465 -24.578 -8.875 1 94.19 191 MET A C 1
ATOM 1501 O O . MET A 1 191 ? -7.594 -23.547 -8.219 1 94.19 191 MET A O 1
ATOM 1505 N N . MET A 1 192 ? -8.492 -25.297 -9.195 1 90.88 192 MET A N 1
ATOM 1506 C CA . MET A 1 192 ? -9.875 -24.953 -8.852 1 90.88 192 MET A CA 1
ATOM 1507 C C . MET A 1 192 ? -10.516 -26.062 -8.023 1 90.88 192 MET A C 1
ATOM 1509 O O . MET A 1 192 ? -10.719 -27.172 -8.508 1 90.88 192 MET A O 1
ATOM 1513 N N . TYR A 1 193 ? -10.867 -25.703 -6.816 1 85.69 193 TYR A N 1
ATOM 1514 C CA . TYR A 1 193 ? -11.445 -26.703 -5.922 1 85.69 193 TYR A CA 1
ATOM 1515 C C . TYR A 1 193 ? -12.828 -26.25 -5.441 1 85.69 193 TYR A C 1
ATOM 1517 O O . TYR A 1 193 ? -13.578 -27.047 -4.875 1 85.69 193 TYR A O 1
ATOM 1525 N N . SER A 1 194 ? -13.148 -25 -5.707 1 82.62 194 SER A N 1
ATOM 1526 C CA . SER A 1 194 ? -14.438 -24.438 -5.316 1 82.62 194 SER A CA 1
ATOM 1527 C C . SER A 1 194 ? -15.367 -24.312 -6.516 1 82.62 194 SER A C 1
ATOM 1529 O O . SER A 1 194 ? -14.938 -24.438 -7.664 1 82.62 194 SER A O 1
ATOM 1531 N N . PRO A 1 195 ? -16.672 -24.188 -6.211 1 78.69 195 PRO A N 1
ATOM 1532 C CA . PRO A 1 195 ? -17.609 -24 -7.328 1 78.69 195 PRO A CA 1
ATOM 1533 C C . PRO A 1 195 ? -17.172 -22.891 -8.273 1 78.69 195 PRO A C 1
ATOM 1535 O O . PRO A 1 195 ? -16.672 -21.859 -7.828 1 78.69 195 PRO A O 1
ATOM 1538 N N . TYR A 1 196 ? -17.438 -23.203 -9.477 1 75.62 196 TYR A N 1
ATOM 1539 C CA . TYR A 1 196 ? -17 -22.281 -10.508 1 75.62 196 TYR A CA 1
ATOM 1540 C C . TYR A 1 196 ? -18.016 -21.156 -10.688 1 75.62 196 TYR A C 1
ATOM 1542 O O . TYR A 1 196 ? -19.203 -21.406 -10.914 1 75.62 196 TYR A O 1
ATOM 1550 N N . LYS A 1 197 ? -17.547 -20 -10.516 1 80.62 197 LYS A N 1
ATOM 1551 C CA . LYS A 1 197 ? -18.406 -18.875 -10.891 1 80.62 197 LYS A CA 1
ATOM 1552 C C . LYS A 1 197 ? -18.328 -18.609 -12.383 1 80.62 197 LYS A C 1
ATOM 1554 O O . LYS A 1 197 ? -19.281 -18.078 -12.969 1 80.62 197 LYS A O 1
ATOM 1559 N N . VAL A 1 198 ? -17.219 -18.984 -12.93 1 88.88 198 VAL A N 1
ATOM 1560 C CA . VAL A 1 198 ? -17.031 -18.797 -14.359 1 88.88 198 VAL A CA 1
ATOM 1561 C C . VAL A 1 198 ? -17.141 -20.125 -15.086 1 88.88 198 VAL A C 1
ATOM 1563 O O . VAL A 1 198 ? -16.688 -21.156 -14.586 1 88.88 198 VAL A O 1
ATOM 1566 N N . LYS A 1 199 ? -17.719 -20.125 -16.25 1 88.69 199 LYS A N 1
ATOM 1567 C CA . LYS A 1 199 ? -17.969 -21.344 -17.016 1 88.69 199 LYS A CA 1
ATOM 1568 C C . LYS A 1 199 ? -16.828 -21.625 -17.984 1 88.69 199 LYS A C 1
ATOM 1570 O O . LYS A 1 199 ? -16.578 -22.781 -18.344 1 88.69 199 LYS A O 1
ATOM 1575 N N . THR A 1 200 ? -16.203 -20.594 -18.438 1 94.44 200 THR A N 1
ATOM 1576 C CA . THR A 1 200 ? -15.133 -20.766 -19.406 1 94.44 200 THR A CA 1
ATOM 1577 C C . THR A 1 200 ? -13.836 -20.156 -18.891 1 94.44 200 THR A C 1
ATOM 1579 O O . THR A 1 200 ? -13.82 -19.016 -18.422 1 94.44 200 THR A O 1
ATOM 1582 N N . PHE A 1 201 ? -12.797 -20.844 -18.906 1 95.81 201 PHE A N 1
ATOM 1583 C CA . PHE A 1 201 ? -11.453 -20.406 -18.562 1 95.81 201 PHE A CA 1
ATOM 1584 C C . PHE A 1 201 ? -10.555 -20.391 -19.797 1 95.81 201 PHE A C 1
ATOM 1586 O O . PHE A 1 201 ? -10.117 -21.438 -20.266 1 95.81 201 PHE A O 1
ATOM 1593 N N . THR A 1 202 ? -10.211 -19.203 -20.297 1 97.12 202 THR A N 1
ATOM 1594 C CA . THR A 1 202 ? -9.492 -19.062 -21.562 1 97.12 202 THR A CA 1
ATOM 1595 C C . THR A 1 202 ? -8.023 -18.734 -21.312 1 97.12 202 THR A C 1
ATOM 1597 O O . THR A 1 202 ? -7.707 -17.75 -20.641 1 97.12 202 THR A O 1
ATOM 1600 N N . VAL A 1 203 ? -7.168 -19.531 -21.812 1 97.88 203 VAL A N 1
ATOM 1601 C CA . VAL A 1 203 ? -5.727 -19.312 -21.703 1 97.88 203 VAL A CA 1
ATOM 1602 C C . VAL A 1 203 ? -5.145 -19.016 -23.078 1 97.88 203 VAL A C 1
ATOM 1604 O O . VAL A 1 203 ? -4.906 -19.922 -23.875 1 97.88 203 VAL A O 1
ATOM 1607 N N . VAL A 1 204 ? -4.938 -17.797 -23.391 1 97 204 VAL A N 1
ATOM 1608 C CA . VAL A 1 204 ? -4.277 -17.359 -24.625 1 97 204 VAL A CA 1
ATOM 1609 C C . VAL A 1 204 ? -2.996 -16.609 -24.281 1 97 204 VAL A C 1
ATOM 1611 O O . VAL A 1 204 ? -3.021 -15.383 -24.078 1 97 204 VAL A O 1
ATOM 1614 N N . VAL A 1 205 ? -1.94 -17.297 -24.125 1 97.25 205 VAL A N 1
ATOM 1615 C CA . VAL A 1 205 ? -0.65 -16.734 -23.75 1 97.25 205 VAL A CA 1
ATOM 1616 C C . VAL A 1 205 ? 0.443 -17.266 -24.672 1 97.25 205 VAL A C 1
ATOM 1618 O O . VAL A 1 205 ? 0.926 -18.391 -24.484 1 97.25 205 VAL A O 1
ATOM 1621 N N . PRO A 1 206 ? 0.9 -16.484 -25.562 1 96.31 206 PRO A N 1
ATOM 1622 C CA . PRO A 1 206 ? 1.876 -16.953 -26.547 1 96.31 206 PRO A CA 1
ATOM 1623 C C . PRO A 1 206 ? 3.203 -17.359 -25.922 1 96.31 206 PRO A C 1
ATOM 1625 O O . PRO A 1 206 ? 3.895 -18.234 -26.438 1 96.31 206 PRO A O 1
ATOM 1628 N N . SER A 1 207 ? 3.568 -16.797 -24.781 1 97.69 207 SER A N 1
ATOM 1629 C CA . SER A 1 207 ? 4.871 -17.047 -24.172 1 97.69 207 SER A CA 1
ATOM 1630 C C . SER A 1 207 ? 4.824 -18.266 -23.266 1 97.69 207 SER A C 1
ATOM 1632 O O . SER A 1 207 ? 5.859 -18.719 -22.781 1 97.69 207 SER A O 1
ATOM 1634 N N . LEU A 1 208 ? 3.73 -18.891 -23.125 1 98.44 208 LEU A N 1
ATOM 1635 C CA . LEU A 1 208 ? 3.512 -19.953 -22.141 1 98.44 208 LEU A CA 1
ATOM 1636 C C . LEU A 1 208 ? 4.27 -21.219 -22.516 1 98.44 208 LEU A C 1
ATOM 1638 O O . LEU A 1 208 ? 4.191 -21.672 -23.656 1 98.44 208 LEU A O 1
ATOM 1642 N N . GLN A 1 209 ? 4.984 -21.812 -21.562 1 98.75 209 GLN A N 1
ATOM 1643 C CA . GLN A 1 209 ? 5.754 -23.031 -21.797 1 98.75 209 GLN A CA 1
ATOM 1644 C C . GLN A 1 209 ? 5.191 -24.203 -21 1 98.75 209 GLN A C 1
ATOM 1646 O O . GLN A 1 209 ? 5.281 -25.359 -21.438 1 98.75 209 GLN A O 1
ATOM 1651 N N . SER A 1 210 ? 4.695 -23.938 -19.906 1 98.81 210 SER A N 1
ATOM 1652 C CA . SER A 1 210 ? 4.152 -24.969 -19.031 1 98.81 210 SER A CA 1
ATOM 1653 C C . SER A 1 210 ? 2.785 -24.562 -18.5 1 98.81 210 SER A C 1
ATOM 1655 O O . SER A 1 210 ? 2.613 -23.453 -17.984 1 98.81 210 SER A O 1
ATOM 1657 N N . LEU A 1 211 ? 1.819 -25.469 -18.625 1 98.75 211 LEU A N 1
ATOM 1658 C CA . LEU A 1 211 ? 0.461 -25.219 -18.156 1 98.75 211 LEU A CA 1
ATOM 1659 C C . LEU A 1 211 ? -0.033 -26.375 -17.297 1 98.75 211 LEU A C 1
ATOM 1661 O O . LEU A 1 211 ? 0.041 -27.531 -17.719 1 98.75 211 LEU A O 1
ATOM 1665 N N . THR A 1 212 ? -0.429 -26.078 -16.141 1 98.56 212 THR A N 1
ATOM 1666 C CA . THR A 1 212 ? -1.037 -27.062 -15.258 1 98.56 212 THR A CA 1
ATOM 1667 C C . THR A 1 212 ? -2.445 -26.641 -14.852 1 98.56 212 THR A C 1
ATOM 1669 O O . THR A 1 212 ? -2.631 -25.562 -14.273 1 98.56 212 THR A O 1
ATOM 1672 N N . LEU A 1 213 ? -3.402 -27.438 -15.195 1 97.38 213 LEU A N 1
ATOM 1673 C CA . LEU A 1 213 ? -4.793 -27.203 -14.812 1 97.38 213 LEU A CA 1
ATOM 1674 C C . LEU A 1 213 ? -5.305 -28.328 -13.922 1 97.38 213 LEU A C 1
ATOM 1676 O O . LEU A 1 213 ? -5.328 -29.5 -14.344 1 97.38 213 LEU A O 1
ATOM 1680 N N . ILE A 1 214 ? -5.637 -28 -12.734 1 94.31 214 ILE A N 1
ATOM 1681 C CA . ILE A 1 214 ? -6.145 -28.984 -11.789 1 94.31 214 ILE A CA 1
ATOM 1682 C C . ILE A 1 214 ? -7.559 -28.594 -11.352 1 94.31 214 ILE A C 1
ATOM 1684 O O . ILE A 1 214 ? -7.785 -27.484 -10.875 1 94.31 214 ILE A O 1
ATOM 1688 N N . SER A 1 215 ? -8.523 -29.438 -11.617 1 89 215 SER A N 1
ATOM 1689 C CA . SER A 1 215 ? -9.906 -29.219 -11.195 1 89 215 SER A CA 1
ATOM 1690 C C . SER A 1 215 ? -10.414 -30.391 -10.359 1 89 215 SER A C 1
ATOM 1692 O O . SER A 1 215 ? -10.023 -31.531 -10.578 1 89 215 SER A O 1
ATOM 1694 N N . ASP A 1 216 ? -10.93 -30.141 -9.195 1 76.56 216 ASP A N 1
ATOM 1695 C CA . ASP A 1 216 ? -11.508 -31.203 -8.383 1 76.56 216 ASP A CA 1
ATOM 1696 C C . ASP A 1 216 ? -12.898 -30.812 -7.879 1 76.56 216 ASP A C 1
ATOM 1698 O O . ASP A 1 216 ? -13.078 -30.547 -6.691 1 76.56 216 ASP A O 1
ATOM 1702 N N . ASN A 1 217 ? -13.781 -30.656 -8.797 1 65.75 217 ASN A N 1
ATOM 1703 C CA . ASN A 1 217 ? -15.094 -30.203 -8.336 1 65.75 217 ASN A CA 1
ATOM 1704 C C . ASN A 1 217 ? -16.109 -31.344 -8.391 1 65.75 217 ASN A C 1
ATOM 1706 O O . ASN A 1 217 ? -17.25 -31.125 -8.812 1 65.75 217 ASN A O 1
ATOM 1710 N N . GLU A 1 218 ? -15.727 -32.594 -8.086 1 60.12 218 GLU A N 1
ATOM 1711 C CA . GLU A 1 218 ? -16.641 -33.719 -8.219 1 60.12 218 GLU A CA 1
ATOM 1712 C C . GLU A 1 218 ? -17.953 -33.438 -7.496 1 60.12 218 GLU A C 1
ATOM 1714 O O . GLU A 1 218 ? -19.016 -33.906 -7.922 1 60.12 218 GLU A O 1
ATOM 1719 N N . ASP A 1 219 ? -17.766 -32.625 -6.531 1 59.12 219 ASP A N 1
ATOM 1720 C CA . ASP A 1 219 ? -18.938 -32.562 -5.648 1 59.12 219 ASP A CA 1
ATOM 1721 C C . ASP A 1 219 ? -19.906 -31.469 -6.094 1 59.12 219 ASP A C 1
ATOM 1723 O O . ASP A 1 219 ? -21.031 -31.391 -5.594 1 59.12 219 ASP A O 1
ATOM 1727 N N . PHE A 1 220 ? -19.484 -30.75 -7.074 1 63.75 220 PHE A N 1
ATOM 1728 C CA . PHE A 1 220 ? -20.375 -29.625 -7.355 1 63.75 220 PHE A CA 1
ATOM 1729 C C . PHE A 1 220 ? -20.953 -29.734 -8.758 1 63.75 220 PHE A C 1
ATOM 1731 O O . PHE A 1 220 ? -20.328 -30.312 -9.648 1 63.75 220 PHE A O 1
ATOM 1738 N N . MET A 1 221 ? -22.25 -30 -8.883 1 61.78 221 MET A N 1
ATOM 1739 C CA . MET A 1 221 ? -22.984 -29.984 -10.148 1 61.78 221 MET A CA 1
ATOM 1740 C C . MET A 1 221 ? -22.547 -28.812 -11.016 1 61.78 221 MET A C 1
ATOM 1742 O O . MET A 1 221 ? -23.391 -28.125 -11.602 1 61.78 221 MET A O 1
ATOM 1746 N N . ASP A 1 222 ? -21.156 -28.469 -10.984 1 78.62 222 ASP A N 1
ATOM 1747 C CA . ASP A 1 222 ? -20.688 -27.359 -11.805 1 78.62 222 ASP A CA 1
ATOM 1748 C C . ASP A 1 222 ? -19.641 -27.828 -12.812 1 78.62 222 ASP A C 1
ATOM 1750 O O . ASP A 1 222 ? -19.062 -28.906 -12.664 1 78.62 222 ASP A O 1
ATOM 1754 N N . TYR A 1 223 ? -19.656 -27.25 -13.969 1 86.69 223 TYR A N 1
ATOM 1755 C CA . TYR A 1 223 ? -18.719 -27.641 -15.016 1 86.69 223 TYR A CA 1
ATOM 1756 C C . TYR A 1 223 ? -17.859 -26.453 -15.445 1 86.69 223 TYR A C 1
ATOM 1758 O O . TYR A 1 223 ? -18.203 -25.297 -15.156 1 86.69 223 TYR A O 1
ATOM 1766 N N . VAL A 1 224 ? -16.719 -26.688 -16.047 1 89.81 224 VAL A N 1
ATOM 1767 C CA . VAL A 1 224 ? -15.836 -25.656 -16.562 1 89.81 224 VAL A CA 1
ATOM 1768 C C . VAL A 1 224 ? -15.367 -26.031 -17.969 1 89.81 224 VAL A C 1
ATOM 1770 O O . VAL A 1 224 ? -15.242 -27.203 -18.297 1 89.81 224 VAL A O 1
ATOM 1773 N N . VAL A 1 225 ? -15.281 -25.031 -18.812 1 93.25 225 VAL A N 1
ATOM 1774 C CA . VAL A 1 225 ? -14.742 -25.203 -20.156 1 93.25 225 VAL A CA 1
ATOM 1775 C C . VAL A 1 225 ? -13.375 -24.516 -20.25 1 93.25 225 VAL A C 1
ATOM 1777 O O . VAL A 1 225 ? -13.273 -23.297 -20.078 1 93.25 225 VAL A O 1
ATOM 1780 N N . TYR A 1 226 ? -12.367 -25.281 -20.516 1 95.56 226 TYR A N 1
ATOM 1781 C CA . TYR A 1 226 ? -11.039 -24.734 -20.734 1 95.56 226 TYR A CA 1
ATOM 1782 C C . TYR A 1 226 ? -10.781 -24.516 -22.219 1 95.56 226 TYR A C 1
ATOM 1784 O O . TYR A 1 226 ? -11.023 -25.406 -23.031 1 95.56 226 TYR A O 1
ATOM 1792 N N . VAL A 1 227 ? -10.359 -23.359 -22.547 1 96.69 227 VAL A N 1
ATOM 1793 C CA . VAL A 1 227 ? -9.93 -23.047 -23.906 1 96.69 227 VAL A CA 1
ATOM 1794 C C . VAL A 1 227 ? -8.453 -22.641 -23.906 1 96.69 227 VAL A C 1
ATOM 1796 O O . VAL A 1 227 ? -8.086 -21.641 -23.297 1 96.69 227 VAL A O 1
ATOM 1799 N N . ILE A 1 228 ? -7.641 -23.375 -24.594 1 97.5 228 ILE A N 1
ATOM 1800 C CA . ILE A 1 228 ? -6.199 -23.172 -24.531 1 97.5 228 ILE A CA 1
ATOM 1801 C C . ILE A 1 228 ? -5.656 -22.859 -25.922 1 97.5 228 ILE A C 1
ATOM 1803 O O . ILE A 1 228 ? -5.926 -23.578 -26.875 1 97.5 228 ILE A O 1
ATOM 1807 N N . ASN A 1 229 ? -4.984 -21.828 -26.047 1 96.44 229 ASN A N 1
ATOM 1808 C CA . ASN A 1 229 ? -4.203 -21.453 -27.234 1 96.44 229 ASN A CA 1
ATOM 1809 C C . ASN A 1 229 ? -2.803 -20.984 -26.844 1 96.44 229 ASN A C 1
ATOM 1811 O O . ASN A 1 229 ? -2.613 -19.844 -26.422 1 96.44 229 ASN A O 1
ATOM 1815 N N . ALA A 1 230 ? -1.876 -21.812 -26.922 1 96.56 230 ALA A N 1
ATOM 1816 C CA . ALA A 1 230 ? -0.503 -21.562 -26.484 1 96.56 230 ALA A CA 1
ATOM 1817 C C . ALA A 1 230 ? 0.498 -22.203 -27.453 1 96.56 230 ALA A C 1
ATOM 1819 O O . ALA A 1 230 ? 0.968 -23.312 -27.219 1 96.56 230 ALA A O 1
ATOM 1820 N N . PRO A 1 231 ? 0.929 -21.469 -28.438 1 95.88 231 PRO A N 1
ATOM 1821 C CA . PRO A 1 231 ? 1.755 -22.031 -29.516 1 95.88 231 PRO A CA 1
ATOM 1822 C C . PRO A 1 231 ? 3.109 -22.531 -29.016 1 95.88 231 PRO A C 1
ATOM 1824 O O . PRO A 1 231 ? 3.701 -23.422 -29.641 1 95.88 231 PRO A O 1
ATOM 1827 N N . HIS A 1 232 ? 3.588 -22 -27.906 1 97.25 232 HIS A N 1
ATOM 1828 C CA . HIS A 1 232 ? 4.922 -22.391 -27.453 1 97.25 232 HIS A CA 1
ATOM 1829 C C . HIS A 1 232 ? 4.848 -23.297 -26.234 1 97.25 232 HIS A C 1
ATOM 1831 O O . HIS A 1 232 ? 5.844 -23.484 -25.531 1 97.25 232 HIS A O 1
ATOM 1837 N N . LEU A 1 233 ? 3.688 -23.891 -26.016 1 97.94 233 LEU A N 1
ATOM 1838 C CA . LEU A 1 233 ? 3.484 -24.781 -24.875 1 97.94 233 LEU A CA 1
ATOM 1839 C C . LEU A 1 233 ? 4.297 -26.062 -25.031 1 97.94 233 LEU A C 1
ATOM 1841 O O . LEU A 1 233 ? 4.223 -26.719 -26.062 1 97.94 233 LEU A O 1
ATOM 1845 N N . LYS A 1 234 ? 5.059 -26.422 -24.047 1 98.38 234 LYS A N 1
ATOM 1846 C CA . LYS A 1 234 ? 5.891 -27.625 -24.078 1 98.38 234 LYS A CA 1
ATOM 1847 C C . LYS A 1 234 ? 5.387 -28.672 -23.094 1 98.38 234 LYS A C 1
ATOM 1849 O O . LYS A 1 234 ? 5.473 -29.875 -23.359 1 98.38 234 LYS A O 1
ATOM 1854 N N . TYR A 1 235 ? 4.875 -28.234 -22.031 1 98.62 235 TYR A N 1
ATOM 1855 C CA . TYR A 1 235 ? 4.449 -29.125 -20.953 1 98.62 235 TYR A CA 1
ATOM 1856 C C . TYR A 1 235 ? 3.002 -28.844 -20.562 1 98.62 235 TYR A C 1
ATOM 1858 O O . TYR A 1 235 ? 2.646 -27.719 -20.219 1 98.62 235 TYR A O 1
ATOM 1866 N N . LEU A 1 236 ? 2.197 -29.906 -20.609 1 98.31 236 LEU A N 1
ATOM 1867 C CA . LEU A 1 236 ? 0.785 -29.766 -20.266 1 98.31 236 LEU A CA 1
ATOM 1868 C C . LEU A 1 236 ? 0.362 -30.797 -19.234 1 98.31 236 LEU A C 1
ATOM 1870 O O . LEU A 1 236 ? 0.65 -31.984 -19.375 1 98.31 236 LEU A O 1
ATOM 1874 N N . THR A 1 237 ? -0.231 -30.328 -18.203 1 98.25 237 THR A N 1
ATOM 1875 C CA . THR A 1 237 ? -0.821 -31.234 -17.219 1 98.25 237 THR A CA 1
ATOM 1876 C C . THR A 1 237 ? -2.299 -30.906 -17.016 1 98.25 237 THR A C 1
ATOM 1878 O O . THR A 1 237 ? -2.652 -29.781 -16.688 1 98.25 237 THR A O 1
ATOM 1881 N N . LEU A 1 238 ? -3.131 -31.844 -17.25 1 97 238 LEU A N 1
ATOM 1882 C CA . LEU A 1 238 ? -4.559 -31.766 -16.953 1 97 238 LEU A CA 1
ATOM 1883 C C . LEU A 1 238 ? -4.949 -32.812 -15.898 1 97 238 LEU A C 1
ATOM 1885 O O . LEU A 1 238 ? -4.715 -34 -16.078 1 97 238 LEU A O 1
ATOM 1889 N N . GLN A 1 239 ? -5.555 -32.281 -14.859 1 95.12 239 GLN A N 1
ATOM 1890 C CA . GLN A 1 239 ? -5.875 -33.219 -13.781 1 95.12 239 GLN A CA 1
ATOM 1891 C C . GLN A 1 239 ? -7.266 -32.938 -13.211 1 95.12 239 GLN A C 1
ATOM 1893 O O . GLN A 1 239 ? -7.625 -31.781 -12.977 1 95.12 239 GLN A O 1
ATOM 1898 N N . GLY A 1 240 ? -8.031 -33.969 -13.055 1 90.69 240 GLY A N 1
ATOM 1899 C CA . GLY A 1 240 ? -9.242 -33.906 -12.258 1 90.69 240 GLY A CA 1
ATOM 1900 C C . GLY A 1 240 ? -10.438 -33.344 -13.023 1 90.69 240 GLY A C 1
ATOM 1901 O O . GLY A 1 240 ? -11.359 -32.781 -12.43 1 90.69 240 GLY A O 1
ATOM 1902 N N . LEU A 1 241 ? -10.5 -33.438 -14.281 1 90.19 241 LEU A N 1
ATOM 1903 C CA . LEU A 1 241 ? -11.664 -33 -15.055 1 90.19 241 LEU A CA 1
ATOM 1904 C C . LEU A 1 241 ? -12.797 -34.031 -14.914 1 90.19 241 LEU A C 1
ATOM 1906 O O . LEU A 1 241 ? -12.547 -35.219 -14.766 1 90.19 241 LEU A O 1
ATOM 1910 N N . THR A 1 242 ? -14.016 -33.562 -14.891 1 87.69 242 THR A N 1
ATOM 1911 C CA . THR A 1 242 ? -15.188 -34.438 -14.828 1 87.69 242 THR A CA 1
ATOM 1912 C C . THR A 1 242 ? -15.836 -34.562 -16.203 1 87.69 242 THR A C 1
ATOM 1914 O O . THR A 1 242 ? -15.438 -33.875 -17.156 1 87.69 242 THR A O 1
ATOM 1917 N N . GLU A 1 243 ? -16.812 -35.406 -16.344 1 85.75 243 GLU A N 1
ATOM 1918 C CA . GLU A 1 243 ? -17.5 -35.688 -17.609 1 85.75 243 GLU A CA 1
ATOM 1919 C C . GLU A 1 243 ? -18.234 -34.438 -18.109 1 85.75 243 GLU A C 1
ATOM 1921 O O . GLU A 1 243 ? -18.453 -34.281 -19.312 1 85.75 243 GLU A O 1
ATOM 1926 N N . ASP A 1 244 ? -18.578 -33.594 -17.172 1 86.81 244 ASP A N 1
ATOM 1927 C CA . ASP A 1 244 ? -19.328 -32.406 -17.547 1 86.81 244 ASP A CA 1
ATOM 1928 C C . ASP A 1 244 ? -18.406 -31.281 -18 1 86.81 244 ASP A C 1
ATOM 1930 O O . ASP A 1 244 ? -18.844 -30.328 -18.641 1 86.81 244 ASP A O 1
ATOM 1934 N N . ASP A 1 245 ? -17.172 -31.422 -17.719 1 90.5 245 ASP A N 1
ATOM 1935 C CA . ASP A 1 245 ? -16.188 -30.422 -18.125 1 90.5 245 ASP A CA 1
ATOM 1936 C C . ASP A 1 245 ? -15.836 -30.562 -19.609 1 90.5 245 ASP A C 1
ATOM 1938 O O . ASP A 1 245 ? -16.234 -31.531 -20.25 1 90.5 245 ASP A O 1
ATOM 1942 N N . SER A 1 246 ? -15.211 -29.562 -20.125 1 90.94 246 SER A N 1
ATOM 1943 C CA . SER A 1 246 ? -14.719 -29.594 -21.5 1 90.94 246 SER A CA 1
ATOM 1944 C C . SER A 1 246 ? -13.375 -28.891 -21.625 1 90.94 246 SER A C 1
ATOM 1946 O O . SER A 1 246 ? -13.055 -28.016 -20.828 1 90.94 246 SER A O 1
ATOM 1948 N N . CYS A 1 247 ? -12.57 -29.391 -22.547 1 94.38 247 CYS A N 1
ATOM 1949 C CA . CYS A 1 247 ? -11.258 -28.797 -22.797 1 94.38 247 CYS A CA 1
ATOM 1950 C C . CYS A 1 247 ? -10.961 -28.734 -24.281 1 94.38 247 CYS A C 1
ATOM 1952 O O . CYS A 1 247 ? -11.008 -29.75 -24.969 1 94.38 247 CYS A O 1
ATOM 1954 N N . VAL A 1 248 ? -10.75 -27.578 -24.75 1 94.88 248 VAL A N 1
ATOM 1955 C CA . VAL A 1 248 ? -10.398 -27.359 -26.141 1 94.88 248 VAL A CA 1
ATOM 1956 C C . VAL A 1 248 ? -8.961 -26.844 -26.234 1 94.88 248 VAL A C 1
ATOM 1958 O O . VAL A 1 248 ? -8.641 -25.781 -25.703 1 94.88 248 VAL A O 1
ATOM 1961 N N . ILE A 1 249 ? -8.133 -27.594 -26.844 1 95.62 249 ILE A N 1
ATOM 1962 C CA . ILE A 1 249 ? -6.73 -27.219 -27 1 95.62 249 ILE A CA 1
ATOM 1963 C C . ILE A 1 249 ? -6.445 -26.906 -28.469 1 95.62 249 ILE A C 1
ATOM 1965 O O . ILE A 1 249 ? -6.613 -27.766 -29.344 1 95.62 249 ILE A O 1
ATOM 1969 N N . GLU A 1 250 ? -5.996 -25.688 -28.594 1 90.75 250 GLU A N 1
ATOM 1970 C CA . GLU A 1 250 ? -5.703 -25.25 -29.953 1 90.75 250 GLU A CA 1
ATOM 1971 C C . GLU A 1 250 ? -4.258 -24.781 -30.078 1 90.75 250 GLU A C 1
ATOM 1973 O O . GLU A 1 250 ? -3.717 -24.156 -29.156 1 90.75 250 GLU A O 1
ATOM 1978 N N . ASN A 1 251 ? -3.582 -25.125 -31.203 1 90.06 251 ASN A N 1
ATOM 1979 C CA . ASN A 1 251 ? -2.309 -24.531 -31.594 1 90.06 251 ASN A CA 1
ATOM 1980 C C . ASN A 1 251 ? -1.212 -24.828 -30.578 1 90.06 251 ASN A C 1
ATOM 1982 O O . ASN A 1 251 ? -0.594 -23.906 -30.031 1 90.06 251 ASN A O 1
ATOM 1986 N N . THR A 1 252 ? -0.976 -26.016 -30.312 1 92.69 252 THR A N 1
ATOM 1987 C CA . THR A 1 252 ? 0.115 -26.422 -29.438 1 92.69 252 THR A CA 1
ATOM 1988 C C . THR A 1 252 ? 1.111 -27.297 -30.172 1 92.69 252 THR A C 1
ATOM 1990 O O . THR A 1 252 ? 1.335 -28.453 -29.781 1 92.69 252 THR A O 1
ATOM 1993 N N . PRO A 1 253 ? 1.772 -26.781 -31.188 1 91.88 253 PRO A N 1
ATOM 1994 C CA . PRO A 1 253 ? 2.666 -27.594 -32.031 1 91.88 253 PRO A CA 1
ATOM 1995 C C . PRO A 1 253 ? 3.941 -28.016 -31.281 1 91.88 253 PRO A C 1
ATOM 1997 O O . PRO A 1 253 ? 4.59 -28.984 -31.672 1 91.88 253 PRO A O 1
ATOM 2000 N N . GLU A 1 254 ? 4.273 -27.312 -30.219 1 95.69 254 GLU A N 1
ATOM 2001 C CA . GLU A 1 254 ? 5.562 -27.547 -29.578 1 95.69 254 GLU A CA 1
ATOM 2002 C C . GLU A 1 254 ? 5.406 -28.438 -28.344 1 95.69 254 GLU A C 1
ATOM 2004 O O . GLU A 1 254 ? 6.359 -28.625 -27.594 1 95.69 254 GLU A O 1
ATOM 2009 N N . LEU A 1 255 ? 4.266 -28.984 -28.203 1 96.44 255 LEU A N 1
ATOM 2010 C CA . LEU A 1 255 ? 3.99 -29.812 -27.031 1 96.44 255 LEU A CA 1
ATOM 2011 C C . LEU A 1 255 ? 4.914 -31.031 -26.984 1 96.44 255 LEU A C 1
ATOM 2013 O O . LEU A 1 255 ? 5.031 -31.75 -27.984 1 96.44 255 LEU A O 1
ATOM 2017 N N . VAL A 1 256 ? 5.594 -31.25 -25.891 1 97.81 256 VAL A N 1
ATOM 2018 C CA . VAL A 1 256 ? 6.574 -32.312 -25.75 1 97.81 256 VAL A CA 1
ATOM 2019 C C . VAL A 1 256 ? 6.062 -33.375 -24.75 1 97.81 256 VAL A C 1
ATOM 2021 O O . VAL A 1 256 ? 6.172 -34.562 -24.984 1 97.81 256 VAL A O 1
ATOM 2024 N N . GLU A 1 257 ? 5.562 -32.875 -23.703 1 98.38 257 GLU A N 1
ATOM 2025 C CA . GLU A 1 257 ? 5.098 -33.75 -22.641 1 98.38 257 GLU A CA 1
ATOM 2026 C C . GLU A 1 257 ? 3.691 -33.375 -22.172 1 98.38 257 GLU A C 1
ATOM 2028 O O . GLU A 1 257 ? 3.371 -32.188 -22.047 1 98.38 257 GLU A O 1
ATOM 2033 N N . ALA A 1 258 ? 2.896 -34.406 -21.984 1 98 258 ALA A N 1
ATOM 2034 C CA . ALA A 1 258 ? 1.542 -34.188 -21.484 1 98 258 ALA A CA 1
ATOM 2035 C C . ALA A 1 258 ? 1.186 -35.219 -20.406 1 98 258 ALA A C 1
ATOM 2037 O O . ALA A 1 258 ? 1.534 -36.375 -20.531 1 98 258 ALA A O 1
ATOM 2038 N N . ASN A 1 259 ? 0.636 -34.75 -19.344 1 97.81 259 ASN A N 1
ATOM 2039 C CA . ASN A 1 259 ? 0.127 -35.562 -18.266 1 97.81 259 ASN A CA 1
ATOM 2040 C C . ASN A 1 259 ? -1.381 -35.406 -18.094 1 97.81 259 ASN A C 1
ATOM 2042 O O . ASN A 1 259 ? -1.854 -34.375 -17.656 1 97.81 259 ASN A O 1
ATOM 2046 N N . ILE A 1 260 ? -2.066 -36.438 -18.422 1 96 260 ILE A N 1
ATOM 2047 C CA . ILE A 1 260 ? -3.52 -36.438 -18.297 1 96 260 ILE A CA 1
ATOM 2048 C C . ILE A 1 260 ? -3.932 -37.375 -17.141 1 96 260 ILE A C 1
ATOM 2050 O O . ILE A 1 260 ? -3.941 -38.594 -17.312 1 96 260 ILE A O 1
ATOM 2054 N N . ILE A 1 261 ? -4.344 -36.688 -16.047 1 93.75 261 ILE A N 1
ATOM 2055 C CA . ILE A 1 261 ? -4.516 -37.469 -14.812 1 93.75 261 ILE A CA 1
ATOM 2056 C C . ILE A 1 261 ? -5.961 -37.375 -14.336 1 93.75 261 ILE A C 1
ATOM 2058 O O . ILE A 1 261 ? -6.477 -36.25 -14.133 1 93.75 261 ILE A O 1
ATOM 2062 N N . ASP A 1 262 ? -6.641 -38.531 -14.148 1 90.62 262 ASP A N 1
ATOM 2063 C CA . ASP A 1 262 ? -8.008 -38.594 -13.633 1 90.62 262 ASP A CA 1
ATOM 2064 C C . ASP A 1 262 ? -8.969 -37.844 -14.547 1 90.62 262 ASP A C 1
ATOM 2066 O O . ASP A 1 262 ?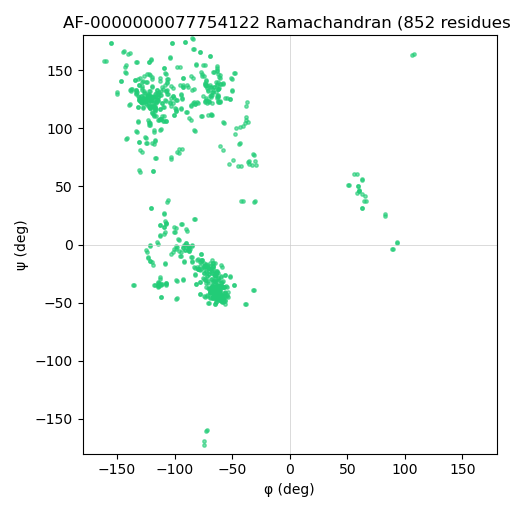 -9.711 -36.969 -14.078 1 90.62 262 ASP A O 1
ATOM 2070 N N . VAL A 1 263 ? -8.875 -38.062 -15.75 1 91.06 263 VAL A N 1
ATOM 2071 C CA . VAL A 1 263 ? -9.727 -37.469 -16.781 1 91.06 263 VAL A CA 1
ATOM 2072 C C . VAL A 1 263 ? -10.57 -38.531 -17.438 1 91.06 263 VAL A C 1
ATOM 2074 O O . VAL A 1 263 ? -10.07 -39.625 -17.734 1 91.06 263 VAL A O 1
ATOM 2077 N N . PRO A 1 264 ? -11.875 -38.312 -17.578 1 88.38 264 PRO A N 1
ATOM 2078 C CA . PRO A 1 264 ? -12.727 -39.312 -18.234 1 88.38 264 PRO A CA 1
ATOM 2079 C C . PRO A 1 264 ? -12.344 -39.531 -19.688 1 88.38 264 PRO A C 1
ATOM 2081 O O . PRO A 1 264 ? -11.875 -38.625 -20.375 1 88.38 264 PRO A O 1
ATOM 2084 N N . GLY A 1 265 ? -12.625 -40.719 -20.141 1 87.75 265 GLY A N 1
ATOM 2085 C CA . GLY A 1 265 ? -12.312 -41.125 -21.5 1 87.75 265 GLY A CA 1
ATOM 2086 C C . GLY A 1 265 ? -12.93 -40.219 -22.547 1 87.75 265 GLY A C 1
ATOM 2087 O O . GLY A 1 265 ? -12.297 -39.906 -23.562 1 87.75 265 GLY A O 1
ATOM 2088 N N . VAL A 1 266 ? -14.117 -39.781 -22.234 1 86.56 266 VAL A N 1
ATOM 2089 C CA . VAL A 1 266 ? -14.844 -38.938 -23.188 1 86.56 266 VAL A CA 1
ATOM 2090 C C . VAL A 1 266 ? -14.086 -37.625 -23.422 1 86.56 266 VAL A C 1
ATOM 2092 O O . VAL A 1 266 ? -14.016 -37.156 -24.547 1 86.56 266 VAL A O 1
ATOM 2095 N N . ILE A 1 267 ? -13.555 -37.094 -22.438 1 89.25 267 ILE A N 1
ATOM 2096 C CA . ILE A 1 267 ? -12.805 -35.875 -22.531 1 89.25 267 ILE A CA 1
ATOM 2097 C C . ILE A 1 267 ? -11.469 -36.125 -23.219 1 89.25 267 ILE A C 1
ATOM 2099 O O . ILE A 1 267 ? -11.039 -35.312 -24.062 1 89.25 267 ILE A O 1
ATOM 2103 N N . TYR A 1 268 ? -10.852 -37.188 -22.812 1 90.38 268 TYR A N 1
ATOM 2104 C CA . TYR A 1 268 ? -9.57 -37.531 -23.422 1 90.38 268 TYR A CA 1
ATOM 2105 C C . TYR A 1 268 ? -9.703 -37.688 -24.938 1 90.38 268 TYR A C 1
ATOM 2107 O O . TYR A 1 268 ? -8.836 -37.25 -25.688 1 90.38 268 TYR A O 1
ATOM 2115 N N . GLU A 1 269 ? -10.742 -38.312 -25.375 1 88 269 GLU A N 1
ATOM 2116 C CA . GLU A 1 269 ? -10.977 -38.531 -26.812 1 88 269 GLU A CA 1
ATOM 2117 C C . GLU A 1 269 ? -11.062 -37.188 -27.547 1 88 269 GLU A C 1
ATOM 2119 O O . GLU A 1 269 ? -10.641 -37.094 -28.703 1 88 269 GLU A O 1
ATOM 2124 N N . LYS A 1 270 ? -11.562 -36.281 -26.875 1 87.75 270 LYS A N 1
ATOM 2125 C CA . LYS A 1 270 ? -11.758 -34.969 -27.5 1 87.75 270 LYS A CA 1
ATOM 2126 C C . LYS A 1 270 ? -10.438 -34.219 -27.625 1 87.75 270 LYS A C 1
ATOM 2128 O O . LYS A 1 270 ? -10.273 -33.406 -28.516 1 87.75 270 LYS A O 1
ATOM 2133 N N . ILE A 1 271 ? -9.539 -34.5 -26.719 1 91.88 271 ILE A N 1
ATOM 2134 C CA . ILE A 1 271 ? -8.312 -33.719 -26.734 1 91.88 271 ILE A CA 1
ATOM 2135 C C . ILE A 1 271 ? -7.199 -34.5 -27.438 1 91.88 271 ILE A C 1
ATOM 2137 O O . ILE A 1 271 ? -6.098 -33.969 -27.625 1 91.88 271 ILE A O 1
ATOM 2141 N N . LEU A 1 272 ? -7.422 -35.688 -27.844 1 88.44 272 LEU A N 1
ATOM 2142 C CA . LEU A 1 272 ? -6.445 -36.594 -28.453 1 88.44 272 LEU A CA 1
ATOM 2143 C C . LEU A 1 272 ? -5.773 -35.906 -29.656 1 88.44 272 LEU A C 1
ATOM 2145 O O . LEU A 1 272 ? -4.562 -36.062 -29.844 1 88.44 272 LEU A O 1
ATOM 2149 N N . GLY A 1 273 ? -6.531 -35.25 -30.438 1 86.62 273 GLY A N 1
ATOM 2150 C CA . GLY A 1 273 ? -6.035 -34.625 -31.641 1 86.62 273 GLY A CA 1
ATOM 2151 C C . GLY A 1 273 ? -4.992 -33.562 -31.359 1 86.62 273 GLY A C 1
ATOM 2152 O O . GLY A 1 273 ? -4.102 -33.312 -32.188 1 86.62 273 GLY A O 1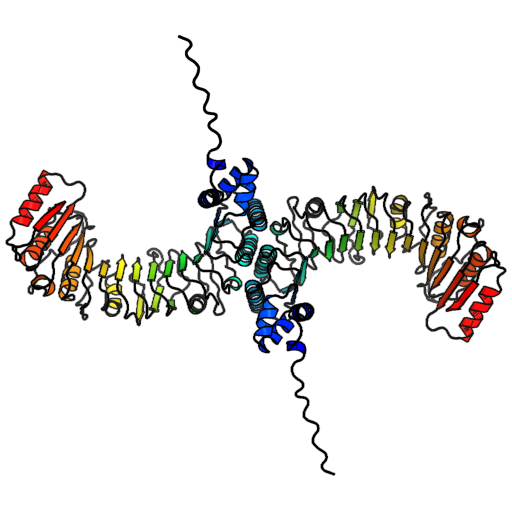
ATOM 2153 N N . SER A 1 274 ? -5.09 -32.969 -30.25 1 90.5 274 SER A N 1
ATOM 2154 C CA . SER A 1 274 ? -4.191 -31.875 -29.906 1 90.5 274 SER A CA 1
ATOM 2155 C C . SER A 1 274 ? -2.91 -32.406 -29.266 1 90.5 274 SER A C 1
ATOM 2157 O O . SER A 1 274 ? -1.979 -31.625 -29.016 1 90.5 274 SER A O 1
ATOM 2159 N N . LEU A 1 275 ? -2.803 -33.688 -29.047 1 92.56 275 LEU A N 1
ATOM 2160 C CA . LEU A 1 275 ? -1.661 -34.25 -28.344 1 92.56 275 LEU A CA 1
ATOM 2161 C C . LEU A 1 275 ? -0.762 -35.031 -29.312 1 92.56 275 LEU A C 1
ATOM 2163 O O . LEU A 1 275 ? 0.115 -35.781 -28.891 1 92.56 275 LEU A O 1
ATOM 2167 N N . THR A 1 276 ? -0.909 -34.875 -30.562 1 90.69 276 THR A N 1
ATOM 2168 C CA . THR A 1 276 ? -0.222 -35.719 -31.547 1 90.69 276 THR A CA 1
ATOM 2169 C C . THR A 1 276 ? 1.267 -35.375 -31.594 1 90.69 276 THR A C 1
ATOM 2171 O O . THR A 1 276 ? 2.072 -36.188 -32.062 1 90.69 276 THR A O 1
ATOM 2174 N N . SER A 1 277 ? 1.654 -34.219 -31.125 1 92.88 277 SER A N 1
ATOM 2175 C CA . SER A 1 277 ? 3.055 -33.812 -31.172 1 92.88 277 SER A CA 1
ATOM 2176 C C . SER A 1 277 ? 3.812 -34.281 -29.938 1 92.88 277 SER A C 1
ATOM 2178 O O . SER A 1 277 ? 5.035 -34.156 -29.859 1 92.88 277 SER A O 1
ATOM 2180 N N . VAL A 1 278 ? 3.203 -34.875 -29.031 1 96.56 278 VAL A N 1
ATOM 2181 C CA . VAL A 1 278 ? 3.789 -35.188 -27.734 1 96.56 278 VAL A CA 1
ATOM 2182 C C . VAL A 1 278 ? 4.805 -36.312 -27.875 1 96.56 278 VAL A C 1
ATOM 2184 O O . VAL A 1 278 ? 4.578 -37.281 -28.641 1 96.56 278 VAL A O 1
ATOM 2187 N N . LYS A 1 279 ? 5.895 -36.281 -27.203 1 97.94 279 LYS A N 1
ATOM 2188 C CA . LYS A 1 279 ? 6.918 -37.312 -27.156 1 97.94 279 LYS A CA 1
ATOM 2189 C C . LYS A 1 279 ? 6.754 -38.188 -25.922 1 97.94 279 LYS A C 1
ATOM 2191 O O . LYS A 1 279 ? 7.148 -39.375 -25.922 1 97.94 279 LYS A O 1
ATOM 2196 N N . SER A 1 280 ? 6.301 -37.625 -24.953 1 98.44 280 SER A N 1
ATOM 2197 C CA . SER A 1 280 ? 6.043 -38.312 -23.719 1 98.44 280 SER A CA 1
ATOM 2198 C C . SER A 1 280 ? 4.621 -38.094 -23.219 1 98.44 280 SER A C 1
ATOM 2200 O O . SER A 1 280 ? 4.211 -36.938 -23.047 1 98.44 280 SER A O 1
ATOM 2202 N N . LEU A 1 281 ? 3.871 -39.125 -23 1 97.56 281 LEU A N 1
ATOM 2203 C CA . LEU A 1 281 ? 2.471 -39.031 -22.594 1 97.56 281 LEU A CA 1
ATOM 2204 C C . LEU A 1 281 ? 2.193 -39.906 -21.375 1 97.56 281 LEU A C 1
ATOM 2206 O O . LEU A 1 281 ? 2.615 -41.062 -21.328 1 97.56 281 LEU A O 1
ATOM 2210 N N . SER A 1 282 ? 1.666 -39.312 -20.359 1 97.12 282 SER A N 1
ATOM 2211 C CA . SER A 1 282 ? 1.217 -40.062 -19.188 1 97.12 282 SER A CA 1
ATOM 2212 C C . SER A 1 282 ? -0.301 -40 -19.047 1 97.12 282 SER A C 1
ATOM 2214 O O . SER A 1 282 ? -0.895 -38.938 -19.031 1 97.12 282 SER A O 1
ATOM 2216 N N . LEU A 1 283 ? -0.895 -41.25 -18.891 1 94.81 283 LEU A N 1
ATOM 2217 C CA . LEU A 1 283 ? -2.352 -41.312 -18.922 1 94.81 283 LEU A CA 1
ATOM 2218 C C . LEU A 1 283 ? -2.879 -42.031 -17.672 1 94.81 283 LEU A C 1
ATOM 2220 O O . LEU A 1 283 ? -2.432 -43.125 -17.344 1 94.81 283 LEU A O 1
ATOM 2224 N N . LYS A 1 284 ? -3.693 -41.375 -16.984 1 93.06 284 LYS A N 1
ATOM 2225 C CA . LYS A 1 284 ? -4.566 -41.938 -15.969 1 93.06 284 LYS A CA 1
ATOM 2226 C C . LYS A 1 284 ? -6.031 -41.594 -16.25 1 93.06 284 LYS A C 1
ATOM 2228 O O . LYS A 1 284 ? -6.555 -40.625 -15.742 1 93.06 284 LYS A O 1
ATOM 2233 N N . ILE A 1 285 ? -6.691 -42.438 -17.047 1 89.56 285 ILE A N 1
ATOM 2234 C CA . ILE A 1 285 ? -8.016 -42.125 -17.594 1 89.56 285 ILE A CA 1
ATOM 2235 C C . ILE A 1 285 ? -9.07 -42.906 -16.812 1 89.56 285 ILE A C 1
ATOM 2237 O O . ILE A 1 285 ? -8.883 -44.094 -16.484 1 89.56 285 ILE A O 1
ATOM 2241 N N . THR A 1 286 ? -10.102 -42.125 -16.547 1 80.62 286 THR A N 1
ATOM 2242 C CA . THR A 1 286 ? -11.219 -42.75 -15.852 1 80.62 286 THR A CA 1
ATOM 2243 C C . 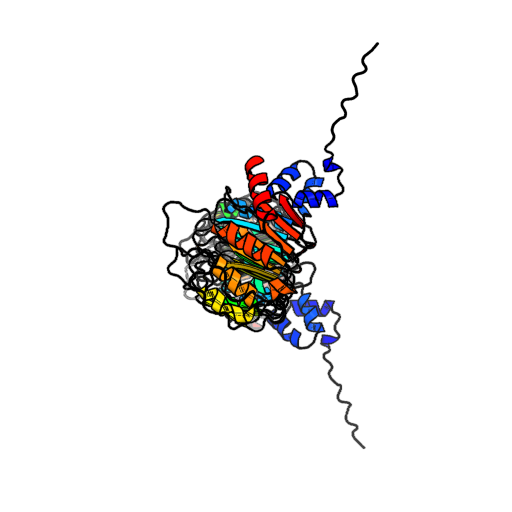THR A 1 286 ? -12.25 -43.281 -16.844 1 80.62 286 THR A C 1
ATOM 2245 O O . THR A 1 286 ? -12.43 -42.688 -17.922 1 80.62 286 THR A O 1
ATOM 2248 N N . SER A 1 287 ? -12.898 -44.406 -16.609 1 71.94 287 SER A N 1
ATOM 2249 C CA . SER A 1 287 ? -13.93 -45.062 -17.406 1 71.94 287 SER A CA 1
ATOM 2250 C C . SER A 1 287 ? -13.445 -45.312 -18.828 1 71.94 287 SER A C 1
ATOM 2252 O O . SER A 1 287 ? -14.047 -44.844 -19.797 1 71.94 287 SER A O 1
ATOM 2254 N N . PRO A 1 288 ? -12.422 -46.062 -18.984 1 60.44 288 PRO A N 1
ATOM 2255 C CA . PRO A 1 288 ? -11.82 -46.312 -20.297 1 60.44 288 PRO A CA 1
ATOM 2256 C C . PRO A 1 288 ? -12.742 -47.062 -21.25 1 60.44 288 PRO A C 1
ATOM 2258 O O . PRO A 1 288 ? -12.492 -47.125 -22.453 1 60.44 288 PRO A O 1
ATOM 2261 N N . LEU A 1 289 ? -13.82 -47.688 -20.672 1 56.22 289 LEU A N 1
ATOM 2262 C CA . LEU A 1 289 ? -14.742 -48.531 -21.422 1 56.22 289 LEU A CA 1
ATOM 2263 C C . LEU A 1 289 ? -15.391 -47.75 -22.562 1 56.22 289 LEU A C 1
ATOM 2265 O O . LEU A 1 289 ? -15.828 -48.375 -23.547 1 56.22 289 LEU A O 1
ATOM 2269 N N . LYS A 1 290 ? -15.344 -46.531 -22.453 1 64.5 290 LYS A N 1
ATOM 2270 C CA . LYS A 1 290 ? -16.109 -45.75 -23.406 1 64.5 290 LYS A CA 1
ATOM 2271 C C . LYS A 1 290 ? -15.203 -45.25 -24.531 1 64.5 290 LYS A C 1
ATOM 2273 O O . LYS A 1 290 ? -15.633 -44.438 -25.375 1 64.5 290 LYS A O 1
ATOM 2278 N N . LEU A 1 291 ? -14.062 -45.844 -24.562 1 66.19 291 LEU A N 1
ATOM 2279 C CA . LEU A 1 291 ? -13.133 -45.312 -25.562 1 66.19 291 LEU A CA 1
ATOM 2280 C C . LEU A 1 291 ? -13.312 -46.031 -26.891 1 66.19 291 LEU A C 1
ATOM 2282 O O . LEU A 1 291 ? -13.5 -47.25 -26.938 1 66.19 291 LEU A O 1
ATOM 2286 N N . SER A 1 292 ? -13.773 -45.312 -27.906 1 66.94 292 SER A N 1
ATOM 2287 C CA . SER A 1 292 ? -13.859 -45.812 -29.281 1 66.94 292 SER A CA 1
ATOM 2288 C C . SER A 1 292 ? -12.531 -45.656 -30.016 1 66.94 292 SER A C 1
ATOM 2290 O O . SER A 1 292 ? -11.578 -45.094 -29.469 1 66.94 292 SER A O 1
ATOM 2292 N N . LYS A 1 293 ? -12.398 -46.094 -31.203 1 68.5 293 LYS A N 1
ATOM 2293 C CA . LYS A 1 293 ? -11.219 -46.094 -32.062 1 68.5 293 LYS A CA 1
ATOM 2294 C C . LYS A 1 293 ? -10.633 -44.719 -32.219 1 68.5 293 LYS A C 1
ATOM 2296 O O . LYS A 1 293 ? -11.359 -43.75 -32.406 1 68.5 293 LYS A O 1
ATOM 2301 N N . PHE A 1 294 ? -9.297 -44.688 -31.891 1 73.75 294 PHE A N 1
ATOM 2302 C CA . PHE A 1 294 ? -8.555 -43.438 -32.094 1 73.75 294 PHE A CA 1
ATOM 2303 C C . PHE A 1 294 ? -8.312 -43.156 -33.562 1 73.75 294 PHE A C 1
ATOM 2305 O O . PHE A 1 294 ? -7.969 -44.094 -34.312 1 73.75 294 PHE A O 1
ATOM 2312 N N . ASP A 1 295 ? -8.766 -42.094 -33.969 1 76.69 295 ASP A N 1
ATOM 2313 C CA . ASP A 1 295 ? -8.562 -41.75 -35.375 1 76.69 295 ASP A CA 1
ATOM 2314 C C . ASP A 1 295 ? -7.266 -40.969 -35.562 1 76.69 295 ASP A C 1
ATOM 2316 O O . ASP A 1 295 ? -7.012 -40.438 -36.656 1 76.69 295 ASP A O 1
ATOM 2320 N N . ARG A 1 296 ? -6.492 -41 -34.531 1 82.94 296 ARG A N 1
ATOM 2321 C CA . ARG A 1 296 ? -5.254 -40.219 -34.625 1 82.94 296 ARG A CA 1
ATOM 2322 C C . ARG A 1 296 ? -4.047 -41.094 -34.312 1 82.94 296 ARG A C 1
ATOM 2324 O O . ARG A 1 296 ? -4.145 -42.062 -33.562 1 82.94 296 ARG A O 1
ATOM 2331 N N . ILE A 1 297 ? -2.988 -40.688 -35.094 1 89.88 297 ILE A N 1
ATOM 2332 C CA . ILE A 1 297 ? -1.752 -41.438 -34.906 1 89.88 297 ILE A CA 1
ATOM 2333 C C . ILE A 1 297 ? -0.731 -40.594 -34.156 1 89.88 297 ILE A C 1
ATOM 2335 O O . ILE A 1 297 ? -0.555 -39.406 -34.5 1 89.88 297 ILE A O 1
ATOM 2339 N N . PHE A 1 298 ? -0.112 -41.125 -33.156 1 93.75 298 PHE A N 1
ATOM 2340 C CA . PHE A 1 298 ? 0.929 -40.469 -32.406 1 93.75 298 PHE A CA 1
ATOM 2341 C C . PHE A 1 298 ? 2.312 -40.812 -32.938 1 93.75 298 PHE A C 1
ATOM 2343 O O . PHE A 1 298 ? 3.035 -41.625 -32.312 1 93.75 298 PHE A O 1
ATOM 2350 N N . ASN A 1 299 ? 2.699 -40.156 -33.938 1 93.38 299 ASN A N 1
ATOM 2351 C CA . ASN A 1 299 ? 3.936 -40.5 -34.625 1 93.38 299 ASN A CA 1
ATOM 2352 C C . ASN A 1 299 ? 5.164 -40.062 -33.812 1 93.38 299 ASN A C 1
ATOM 2354 O O . ASN A 1 299 ? 6.246 -40.625 -34 1 93.38 299 ASN A O 1
ATOM 2358 N N . GLN A 1 300 ? 4.953 -39.188 -32.969 1 95.06 300 GLN A N 1
ATOM 2359 C CA . GLN A 1 300 ? 6.125 -38.656 -32.25 1 95.06 300 GLN A CA 1
ATOM 2360 C C . GLN A 1 300 ? 6.254 -39.25 -30.859 1 95.06 300 GLN A C 1
ATOM 2362 O O . GLN A 1 300 ? 7.254 -39.031 -30.172 1 95.06 300 GLN A O 1
ATOM 2367 N N . LEU A 1 301 ? 5.289 -40 -30.469 1 96.69 301 LEU A N 1
ATOM 2368 C CA . LEU A 1 301 ? 5.258 -40.531 -29.109 1 96.69 301 LEU A CA 1
ATOM 2369 C C . LEU A 1 301 ? 6.348 -41.594 -28.922 1 96.69 301 LEU A C 1
ATOM 2371 O O . LEU A 1 301 ? 6.391 -42.562 -29.641 1 96.69 301 LEU A O 1
ATOM 2375 N N . VAL A 1 302 ? 7.199 -41.375 -27.969 1 97.75 302 VAL A N 1
ATOM 2376 C CA . VAL A 1 302 ? 8.32 -42.281 -27.719 1 97.75 302 VAL A CA 1
ATOM 2377 C C . VAL A 1 302 ? 8.133 -42.938 -26.359 1 97.75 302 VAL A C 1
ATOM 2379 O O . VAL A 1 302 ? 8.516 -44.094 -26.172 1 97.75 302 VAL A O 1
ATOM 2382 N N . CYS A 1 303 ? 7.602 -42.188 -25.5 1 98.44 303 CYS A N 1
ATOM 2383 C CA . CYS A 1 303 ? 7.402 -42.719 -24.156 1 98.44 303 CYS A CA 1
ATOM 2384 C C . CYS A 1 303 ? 5.938 -42.625 -23.734 1 98.44 303 CYS A C 1
ATOM 2386 O O . CYS A 1 303 ? 5.34 -41.531 -23.797 1 98.44 303 CYS A O 1
ATOM 2388 N N . LEU A 1 304 ? 5.383 -43.75 -23.297 1 97.88 304 LEU A N 1
ATOM 2389 C CA . LEU A 1 304 ? 3.992 -43.812 -22.859 1 97.88 304 LEU A CA 1
ATOM 2390 C C . LEU A 1 304 ? 3.883 -44.406 -21.453 1 97.88 304 LEU A C 1
ATOM 2392 O O . LEU A 1 304 ? 4.484 -45.438 -21.172 1 97.88 304 LEU A O 1
ATOM 2396 N N . GLU A 1 305 ? 3.252 -43.656 -20.656 1 97.56 305 GLU A N 1
ATOM 2397 C CA . GLU A 1 305 ? 2.953 -44.156 -19.312 1 97.56 305 GLU A CA 1
ATOM 2398 C C . GLU A 1 305 ? 1.449 -44.281 -19.094 1 97.56 305 GLU A C 1
ATOM 2400 O O . GLU A 1 305 ? 0.69 -43.344 -19.359 1 97.56 305 GLU A O 1
ATOM 2405 N N . ILE A 1 306 ? 0.98 -45.469 -18.594 1 95.25 306 ILE A N 1
ATOM 2406 C CA . ILE A 1 306 ? -0.44 -45.719 -18.359 1 95.25 306 ILE A CA 1
ATOM 2407 C C . ILE A 1 306 ? -0.65 -46.188 -16.922 1 95.25 306 ILE A C 1
ATOM 2409 O O . ILE A 1 306 ? 0.037 -47.125 -16.469 1 95.25 306 ILE A O 1
ATOM 2413 N N . HIS A 1 307 ? -1.612 -45.562 -16.312 1 92.25 307 HIS A N 1
ATOM 2414 C CA . HIS A 1 307 ? -2.035 -46 -14.984 1 92.25 307 HIS A CA 1
ATOM 2415 C C . HIS A 1 307 ? -3.275 -46.906 -15.078 1 92.25 307 HIS A C 1
ATOM 2417 O O . HIS A 1 307 ? -4.293 -46.5 -15.641 1 92.25 307 HIS A O 1
ATOM 2423 N N . THR A 1 308 ? -3.213 -48.094 -14.547 1 83.12 308 THR A N 1
ATOM 2424 C CA . THR A 1 308 ? -4.281 -49.094 -14.664 1 83.12 308 THR A CA 1
ATOM 2425 C C . THR A 1 308 ? -5.156 -49.094 -13.414 1 83.12 308 THR A C 1
ATOM 2427 O O . THR A 1 308 ? -5.004 -49.938 -12.539 1 83.12 308 THR A O 1
ATOM 2430 N N . TYR A 1 309 ? -6.043 -48.156 -13.344 1 79.19 309 TYR A N 1
ATOM 2431 C CA . TYR A 1 309 ? -6.789 -48.062 -12.094 1 79.19 309 TYR A CA 1
ATOM 2432 C C . TYR A 1 309 ? -8.266 -48.375 -12.312 1 79.19 309 TYR A C 1
ATOM 2434 O O . TYR A 1 309 ? -9.055 -48.375 -11.367 1 79.19 309 TYR A O 1
ATOM 2442 N N . GLU A 1 310 ? -8.633 -48.688 -13.547 1 81.19 310 GLU A N 1
ATOM 2443 C CA . GLU A 1 310 ? -10 -49.062 -13.906 1 81.19 310 GLU A CA 1
ATOM 2444 C C . GLU A 1 310 ? -10.062 -50.438 -14.539 1 81.19 310 GLU A C 1
ATOM 2446 O O . GLU A 1 310 ? -9.062 -50.906 -15.094 1 81.19 310 GLU A O 1
ATOM 2451 N N . PRO A 1 311 ? -11.297 -51 -14.414 1 79.69 311 PRO A N 1
ATOM 2452 C CA . PRO A 1 311 ? -11.414 -52.281 -15.109 1 79.69 311 PRO A CA 1
ATOM 2453 C C . PRO A 1 311 ? -11.234 -52.156 -16.625 1 79.69 311 PRO A C 1
ATOM 2455 O O . PRO A 1 311 ? -11.562 -51.125 -17.203 1 79.69 311 PRO A O 1
ATOM 2458 N N . GLU A 1 312 ? -10.727 -53.156 -17.234 1 83.88 312 GLU A N 1
ATOM 2459 C CA . GLU A 1 312 ? -10.508 -53.219 -18.672 1 83.88 312 GLU A CA 1
ATOM 2460 C C . GLU A 1 312 ? -9.523 -52.156 -19.141 1 83.88 312 GLU A C 1
ATOM 2462 O O . GLU A 1 312 ? -9.648 -51.625 -20.234 1 83.88 312 GLU A O 1
ATOM 2467 N N . TRP A 1 313 ? -8.633 -51.844 -18.328 1 87.19 313 TRP A N 1
ATOM 2468 C CA . TRP A 1 313 ? -7.605 -50.844 -18.625 1 87.19 313 TRP A CA 1
ATOM 2469 C C . TRP A 1 313 ? -6.836 -51.219 -19.891 1 87.19 313 TRP A C 1
ATOM 2471 O O . TRP A 1 313 ? -6.277 -50.375 -20.562 1 87.19 313 TRP A O 1
ATOM 2481 N N . TRP A 1 314 ? -6.789 -52.5 -20.203 1 89.19 314 TRP A N 1
ATOM 2482 C CA . TRP A 1 314 ? -6.012 -52.969 -21.344 1 89.19 314 TRP A CA 1
ATOM 2483 C C . TRP A 1 314 ? -6.609 -52.469 -22.656 1 89.19 314 TRP A C 1
ATOM 2485 O O . TRP A 1 314 ? -5.934 -52.469 -23.688 1 89.19 314 TRP A O 1
ATOM 2495 N N . ASN A 1 315 ? -7.887 -52.094 -22.641 1 87.69 315 ASN A N 1
ATOM 2496 C CA . ASN A 1 315 ? -8.469 -51.5 -23.844 1 87.69 315 ASN A CA 1
ATOM 2497 C C . ASN A 1 315 ? -7.762 -50.219 -24.25 1 87.69 315 ASN A C 1
ATOM 2499 O O . ASN A 1 315 ? -7.473 -50 -25.422 1 87.69 315 ASN A O 1
ATOM 2503 N N . LEU A 1 316 ? -7.516 -49.406 -23.219 1 90.25 316 LEU A N 1
ATOM 2504 C CA . LEU A 1 316 ? -6.785 -48.156 -23.484 1 90.25 316 LEU A CA 1
ATOM 2505 C C . LEU A 1 316 ? -5.359 -48.469 -23.953 1 90.25 316 LEU A C 1
ATOM 2507 O O . LEU A 1 316 ? -4.855 -47.812 -24.859 1 90.25 316 LEU A O 1
ATOM 2511 N N . LEU A 1 317 ? -4.781 -49.406 -23.297 1 92.5 317 LEU A N 1
ATOM 2512 C CA . LEU A 1 317 ? -3.42 -49.812 -23.641 1 92.5 317 LEU A CA 1
ATOM 2513 C C . LEU A 1 317 ? -3.336 -50.219 -25.109 1 92.5 317 LEU A C 1
ATOM 2515 O O . LEU A 1 317 ? -2.471 -49.75 -25.844 1 92.5 317 LEU A O 1
ATOM 2519 N N . MET A 1 318 ? -4.227 -51.094 -25.547 1 91.31 318 MET A N 1
ATOM 2520 C CA . MET A 1 318 ? -4.199 -51.594 -26.906 1 91.31 318 MET A CA 1
ATOM 2521 C C . MET A 1 318 ? -4.441 -50.469 -27.922 1 91.31 318 MET A C 1
ATOM 2523 O O . MET A 1 318 ? -3.797 -50.438 -28.969 1 91.31 318 MET A O 1
ATOM 2527 N N . LEU A 1 319 ? -5.379 -49.656 -27.578 1 90.75 319 LEU A N 1
ATOM 2528 C CA . LEU A 1 319 ? -5.672 -48.531 -28.469 1 90.75 319 LEU A CA 1
ATOM 2529 C C . LEU A 1 319 ? -4.449 -47.625 -28.625 1 90.75 319 LEU A C 1
ATOM 2531 O O . LEU A 1 319 ? -4.125 -47.219 -29.75 1 90.75 319 LEU A O 1
ATOM 2535 N N . MET A 1 320 ? -3.758 -47.375 -27.562 1 93.25 320 MET A N 1
ATOM 2536 C CA . MET A 1 320 ? -2.588 -46.5 -27.594 1 93.25 320 MET A CA 1
ATOM 2537 C C . MET A 1 320 ? -1.43 -47.156 -28.328 1 93.25 320 MET A C 1
ATOM 2539 O O . MET A 1 320 ? -0.689 -46.5 -29.062 1 93.25 320 MET A O 1
ATOM 2543 N N . LEU A 1 321 ? -1.294 -48.469 -28.109 1 94.25 321 LEU A N 1
ATOM 2544 C CA . LEU A 1 321 ? -0.227 -49.188 -28.797 1 94.25 321 LEU A CA 1
ATOM 2545 C C . LEU A 1 321 ? -0.434 -49.156 -30.297 1 94.25 321 LEU A C 1
ATOM 2547 O O . LEU A 1 321 ? 0.516 -48.938 -31.062 1 94.25 321 LEU A O 1
ATOM 2551 N N . HIS A 1 322 ? -1.632 -49.281 -30.672 1 92.81 322 HIS A N 1
ATOM 2552 C CA . HIS A 1 322 ? -1.937 -49.281 -32.094 1 92.81 322 HIS A CA 1
ATOM 2553 C C . HIS A 1 322 ? -1.782 -47.906 -32.719 1 92.81 322 HIS A C 1
ATOM 2555 O O . HIS A 1 322 ? -1.488 -47.781 -33.906 1 92.81 322 HIS A O 1
ATOM 2561 N N . SER A 1 323 ? -1.948 -46.938 -31.922 1 92.88 323 SER A N 1
ATOM 2562 C CA . SER A 1 323 ? -1.908 -45.562 -32.438 1 92.88 323 SER A CA 1
ATOM 2563 C C . SER A 1 323 ? -0.525 -44.938 -32.25 1 92.88 323 SER A C 1
ATOM 2565 O O . SER A 1 323 ? -0.316 -43.781 -32.562 1 92.88 323 SER A O 1
ATOM 2567 N N . SER A 1 324 ? 0.424 -45.656 -31.766 1 95.38 324 SER A N 1
ATOM 2568 C CA . SER A 1 324 ? 1.759 -45.125 -31.516 1 95.38 324 SER A CA 1
ATOM 2569 C C . SER A 1 324 ? 2.834 -46 -32.156 1 95.38 324 SER A C 1
ATOM 2571 O O . SER A 1 324 ? 3.568 -46.688 -31.453 1 95.38 324 SER A O 1
ATOM 2573 N N . PRO A 1 325 ? 3.057 -45.875 -33.375 1 95.12 325 PRO A N 1
ATOM 2574 C CA . PRO A 1 325 ? 3.959 -46.781 -34.094 1 95.12 325 PRO A CA 1
ATOM 2575 C C . PRO A 1 325 ? 5.414 -46.625 -33.656 1 95.12 325 PRO A C 1
ATOM 2577 O O . PRO A 1 325 ? 6.211 -47.562 -33.812 1 95.12 325 PRO A O 1
ATOM 2580 N N . ASN A 1 326 ? 5.77 -45.562 -33.125 1 96.19 326 ASN A N 1
ATOM 2581 C CA . ASN A 1 326 ? 7.176 -45.344 -32.812 1 96.19 326 ASN A CA 1
ATOM 2582 C C . ASN A 1 326 ? 7.434 -45.406 -31.312 1 96.19 326 ASN A C 1
ATOM 2584 O O . ASN A 1 326 ? 8.469 -44.969 -30.828 1 96.19 326 ASN A O 1
ATOM 2588 N N . LEU A 1 327 ? 6.57 -46 -30.578 1 97.5 327 LEU A N 1
ATOM 2589 C CA . LEU A 1 327 ? 6.691 -46.094 -29.141 1 97.5 327 LEU A CA 1
ATOM 2590 C C . LEU A 1 327 ? 7.895 -46.969 -28.75 1 97.5 327 LEU A C 1
ATOM 2592 O O . LEU A 1 327 ? 8.055 -48.062 -29.234 1 97.5 327 LEU A O 1
ATOM 2596 N N . GLN A 1 328 ? 8.727 -46.5 -27.859 1 97.81 328 GLN A N 1
ATOM 2597 C CA . GLN A 1 328 ? 9.945 -47.219 -27.484 1 97.81 328 GLN A CA 1
ATOM 2598 C C . GLN A 1 328 ? 9.922 -47.625 -26 1 97.81 328 GLN A C 1
ATOM 2600 O O . GLN A 1 328 ? 10.539 -48.594 -25.609 1 97.81 328 GLN A O 1
ATOM 2605 N N . VAL A 1 329 ? 9.344 -46.75 -25.312 1 98.25 329 VAL A N 1
ATOM 2606 C CA . VAL A 1 329 ? 9.297 -47 -23.875 1 98.25 329 VAL A CA 1
ATOM 2607 C C . VAL A 1 329 ? 7.848 -47.062 -23.406 1 98.25 329 VAL A C 1
ATOM 2609 O O . VAL A 1 329 ? 7.078 -46.125 -23.641 1 98.25 329 VAL A O 1
ATOM 2612 N N . LEU A 1 330 ? 7.469 -48.125 -22.719 1 98 330 LEU A N 1
ATOM 2613 C CA . LEU A 1 330 ? 6.141 -48.312 -22.141 1 98 330 LEU A CA 1
ATOM 2614 C C . LEU A 1 330 ? 6.227 -48.562 -20.641 1 98 330 LEU A C 1
ATOM 2616 O O . LEU A 1 330 ? 6.93 -49.469 -20.203 1 98 330 LEU A O 1
ATOM 2620 N N . LYS A 1 331 ? 5.539 -47.688 -19.969 1 97.75 331 LYS A N 1
ATOM 2621 C CA . LYS A 1 331 ? 5.469 -47.844 -18.516 1 97.75 331 LYS A CA 1
ATOM 2622 C C . LYS A 1 331 ? 4.035 -48.062 -18.062 1 97.75 331 LYS A C 1
ATOM 2624 O O . LYS A 1 331 ? 3.143 -47.281 -18.359 1 97.75 331 LYS A O 1
ATOM 2629 N N . LEU A 1 332 ? 3.854 -49.125 -17.297 1 95.94 332 LEU A N 1
ATOM 2630 C CA . LEU A 1 332 ? 2.553 -49.438 -16.719 1 95.94 332 LEU A CA 1
ATOM 2631 C C . LEU A 1 332 ? 2.604 -49.344 -15.195 1 95.94 332 LEU A C 1
ATOM 2633 O O . LEU A 1 332 ? 3.59 -49.75 -14.578 1 95.94 332 LEU A O 1
ATOM 2637 N N . PHE A 1 333 ? 1.596 -48.656 -14.688 1 93.94 333 PHE A N 1
ATOM 2638 C CA . PHE A 1 333 ? 1.465 -48.562 -13.242 1 93.94 333 PHE A CA 1
ATOM 2639 C C . PHE A 1 333 ? 0.149 -49.156 -12.773 1 93.94 333 PHE A C 1
ATOM 2641 O O . PHE A 1 333 ? -0.921 -48.594 -13.008 1 93.94 333 PHE A O 1
ATOM 2648 N N . SER A 1 334 ? 0.24 -50.219 -12.047 1 89.19 334 SER A N 1
ATOM 2649 C CA . SER A 1 334 ? -0.964 -50.906 -11.586 1 89.19 334 SER A CA 1
ATOM 2650 C C . SER A 1 334 ? -1.488 -50.312 -10.297 1 89.19 334 SER A C 1
ATOM 2652 O O . SER A 1 334 ? -0.743 -50.156 -9.328 1 89.19 334 SER A O 1
ATOM 2654 N N . GLU A 1 335 ? -2.707 -49.844 -10.414 1 81.5 335 GLU A N 1
ATOM 2655 C CA . GLU A 1 335 ? -3.391 -49.312 -9.242 1 81.5 335 GLU A CA 1
ATOM 2656 C C . GLU A 1 335 ? -4.723 -50 -9.008 1 81.5 335 GLU A C 1
ATOM 2658 O O . GLU A 1 335 ? -5.391 -49.75 -8 1 81.5 335 GLU A O 1
ATOM 2663 N N . TRP A 1 336 ? -5.117 -50.844 -9.875 1 66.69 336 TRP A N 1
ATOM 2664 C CA . TRP A 1 336 ? -6.398 -51.531 -9.805 1 66.69 336 TRP A CA 1
ATOM 2665 C C . TRP A 1 336 ? -6.277 -52.812 -8.984 1 66.69 336 TRP A C 1
ATOM 2667 O O . TRP A 1 336 ? -5.359 -53.594 -9.195 1 66.69 336 TRP A O 1
ATOM 2677 N N . PHE A 1 337 ? -6.926 -52.781 -7.688 1 61.78 337 PHE A N 1
ATOM 2678 C CA . PHE A 1 337 ? -6.945 -54.031 -6.93 1 61.78 337 PHE A CA 1
ATOM 2679 C C . PHE A 1 337 ? -8.32 -54.688 -6.996 1 61.78 337 PHE A C 1
ATOM 2681 O O . PHE A 1 337 ? -9.336 -54 -7.078 1 61.78 337 PHE A O 1
ATOM 2688 N N . ARG A 1 338 ? -8.359 -55.969 -7.566 1 54.22 338 ARG A N 1
ATOM 2689 C CA . ARG A 1 338 ? -9.562 -56.75 -7.762 1 54.22 338 ARG A CA 1
ATOM 2690 C C . ARG A 1 338 ? -10.477 -56.688 -6.543 1 54.22 338 ARG A C 1
ATOM 2692 O O . ARG A 1 338 ? -10.039 -56.906 -5.414 1 54.22 338 ARG A O 1
ATOM 2699 N N . ASN A 1 339 ? -11.328 -55.781 -6.406 1 53.62 339 ASN A N 1
ATOM 2700 C CA . ASN A 1 339 ? -12.391 -56.031 -5.449 1 53.62 339 ASN A CA 1
ATOM 2701 C C . ASN A 1 339 ? -13.172 -57.312 -5.816 1 53.62 339 ASN A C 1
ATOM 2703 O O . ASN A 1 339 ? -13.758 -57.375 -6.898 1 53.62 339 ASN A O 1
ATOM 2707 N N . PRO A 1 340 ? -12.93 -58.469 -5.023 1 49.19 340 PRO A N 1
ATOM 2708 C CA . PRO A 1 340 ? -13.648 -59.719 -5.281 1 49.19 340 PRO A CA 1
ATOM 2709 C C . PRO A 1 340 ? -15.109 -59.469 -5.656 1 49.19 340 PRO A C 1
ATOM 2711 O O . PRO A 1 340 ? -15.711 -60.312 -6.332 1 49.19 340 PRO A O 1
ATOM 2714 N N . TYR A 1 341 ? -15.789 -58.719 -4.891 1 47.53 341 TYR A N 1
ATOM 2715 C CA . TYR A 1 341 ? -17.234 -58.625 -5.027 1 47.53 341 TYR A CA 1
ATOM 2716 C C . TYR A 1 341 ? -17.625 -57.906 -6.309 1 47.53 341 TYR A C 1
ATOM 2718 O O . TYR A 1 341 ? -18.812 -57.719 -6.59 1 47.53 341 TYR A O 1
ATOM 2726 N N . ARG A 1 342 ? -16.75 -57.219 -6.758 1 50.06 342 ARG A N 1
ATOM 2727 C CA . ARG A 1 342 ? -17.172 -56.25 -7.773 1 50.06 342 ARG A CA 1
ATOM 2728 C C . ARG A 1 342 ? -17.453 -56.938 -9.102 1 50.06 342 ARG A C 1
ATOM 2730 O O . ARG A 1 342 ? -16.984 -58.062 -9.336 1 50.06 342 ARG A O 1
ATOM 2737 N N . LEU A 1 343 ? -17.719 -56.031 -10.273 1 51.69 343 LEU A N 1
ATOM 2738 C CA . LEU A 1 343 ? -18.484 -55.938 -11.508 1 51.69 343 LEU A CA 1
ATOM 2739 C C . LEU A 1 343 ? -17.859 -56.781 -12.602 1 51.69 343 LEU A C 1
ATOM 2741 O O . LEU A 1 343 ? -16.688 -57.125 -12.539 1 51.69 343 LEU A O 1
ATOM 2745 N N . THR A 1 344 ? -18.906 -57.25 -13.43 1 62.19 344 THR A N 1
ATOM 2746 C CA . THR A 1 344 ? -18.953 -57.906 -14.734 1 62.19 344 THR A CA 1
ATOM 2747 C C . THR A 1 344 ? -18 -57.219 -15.719 1 62.19 344 THR A C 1
ATOM 2749 O O . THR A 1 344 ? -18.312 -56.156 -16.25 1 62.19 344 THR A O 1
ATOM 2752 N N . TYR A 1 345 ? -16.734 -57.344 -15.445 1 73.44 345 TYR A N 1
ATOM 2753 C CA . TYR A 1 345 ? -15.906 -56.844 -16.531 1 73.44 345 TYR A CA 1
ATOM 2754 C C . TYR A 1 345 ? -15.469 -57.969 -17.469 1 73.44 345 TYR A C 1
ATOM 2756 O O . TYR A 1 345 ? -15.492 -59.125 -17.078 1 73.44 345 TYR A O 1
ATOM 2764 N N . LYS A 1 346 ? -15.25 -57.5 -18.656 1 79.56 346 LYS A N 1
ATOM 2765 C CA . LYS A 1 346 ? -14.773 -58.469 -19.641 1 79.56 346 LYS A CA 1
ATOM 2766 C C . LYS A 1 346 ? -13.312 -58.844 -19.391 1 79.56 346 LYS A C 1
ATOM 2768 O O . LYS A 1 346 ? -12.508 -57.969 -19.031 1 79.56 346 LYS A O 1
ATOM 2773 N N . ARG A 1 347 ? -13.109 -60.031 -19.547 1 84.88 347 ARG A N 1
ATOM 2774 C CA . ARG A 1 347 ? -11.742 -60.531 -19.391 1 84.88 347 ARG A CA 1
ATOM 2775 C C . ARG A 1 347 ? -10.883 -60.156 -20.609 1 84.88 347 ARG A C 1
ATOM 2777 O O . ARG A 1 347 ? -11.414 -59.938 -21.703 1 84.88 347 ARG A O 1
ATOM 2784 N N . TRP A 1 348 ? -9.641 -60.062 -20.422 1 89.31 348 TRP A N 1
ATOM 2785 C CA . TRP A 1 348 ? -8.68 -59.75 -21.484 1 89.31 348 TRP A CA 1
ATOM 2786 C C . TRP A 1 348 ? -8.711 -60.844 -22.562 1 89.31 348 TRP A C 1
ATOM 2788 O O . TRP A 1 348 ? -8.828 -62.031 -22.266 1 89.31 348 TRP A O 1
ATOM 2798 N N . SER A 1 349 ? -8.758 -60.344 -23.828 1 89.44 349 SER A N 1
ATOM 2799 C CA . SER A 1 349 ? -8.617 -61.219 -24.984 1 89.44 349 SER A CA 1
ATOM 2800 C C . SER A 1 349 ? -7.539 -60.688 -25.938 1 89.44 349 SER A C 1
ATOM 2802 O O . SER A 1 349 ? -7.488 -59.5 -26.234 1 89.44 349 SER A O 1
ATOM 2804 N N . GLN A 1 350 ? -6.73 -61.594 -26.359 1 89.62 350 GLN A N 1
ATOM 2805 C CA . GLN A 1 350 ? -5.629 -61.219 -27.234 1 89.62 350 GLN A CA 1
ATOM 2806 C C . GLN A 1 350 ? -6.152 -60.625 -28.531 1 89.62 350 GLN A C 1
ATOM 2808 O O . GLN A 1 350 ? -7.098 -61.125 -29.141 1 89.62 350 GLN A O 1
ATOM 2813 N N . PRO A 1 351 ? -5.594 -59.594 -28.906 1 89.38 351 PRO A N 1
ATOM 2814 C CA . PRO A 1 351 ? -6.012 -58.969 -30.156 1 89.38 351 PRO A CA 1
ATOM 2815 C C . PRO A 1 351 ? -5.633 -59.812 -31.375 1 89.38 351 PRO A C 1
ATOM 2817 O O . PRO A 1 351 ? -4.703 -60.594 -31.312 1 89.38 351 PRO A O 1
ATOM 2820 N N . ILE A 1 352 ? -6.367 -59.406 -32.438 1 89 352 ILE A N 1
ATOM 2821 C CA . ILE A 1 352 ? -6.141 -60.156 -33.688 1 89 352 ILE A CA 1
ATOM 2822 C C . ILE A 1 352 ? -4.836 -59.688 -34.344 1 89 352 ILE A C 1
ATOM 2824 O O . ILE A 1 352 ? -4.039 -60.5 -34.781 1 89 352 ILE A O 1
ATOM 2828 N N . TYR A 1 353 ? -4.695 -58.438 -34.312 1 91 353 TYR A N 1
ATOM 2829 C CA . TYR A 1 353 ? -3.494 -57.875 -34.938 1 91 353 TYR A CA 1
ATOM 2830 C C . TYR A 1 353 ? -2.561 -57.312 -33.875 1 91 353 TYR A C 1
ATOM 2832 O O . TYR A 1 353 ? -3.01 -56.688 -32.906 1 91 353 TYR A O 1
ATOM 2840 N N . VAL A 1 354 ? -1.29 -57.625 -34.062 1 93.81 354 VAL A N 1
ATOM 2841 C CA . VAL A 1 354 ? -0.276 -57.094 -33.156 1 93.81 354 VAL A CA 1
ATOM 2842 C C . VAL A 1 354 ? 0.125 -55.688 -33.562 1 93.81 354 VAL A C 1
ATOM 2844 O O . VAL A 1 354 ? 0.315 -55.406 -34.75 1 93.81 354 VAL A O 1
ATOM 2847 N N . ALA A 1 355 ? 0.192 -54.812 -32.625 1 93.25 355 ALA A N 1
ATOM 2848 C CA . ALA A 1 355 ? 0.552 -53.438 -32.906 1 93.25 355 ALA A CA 1
ATOM 2849 C C . ALA A 1 355 ? 1.957 -53.344 -33.469 1 93.25 355 ALA A C 1
ATOM 2851 O O . ALA A 1 355 ? 2.859 -54.062 -33.062 1 93.25 355 ALA A O 1
ATOM 2852 N N . GLU A 1 356 ? 2.141 -52.406 -34.312 1 92.31 356 GLU A N 1
ATOM 2853 C CA . GLU A 1 356 ? 3.404 -52.25 -35.031 1 92.31 356 GLU A CA 1
ATOM 2854 C C . GLU A 1 356 ? 4.535 -51.906 -34.062 1 92.31 356 GLU A C 1
ATOM 2856 O O . GLU A 1 356 ? 5.672 -52.344 -34.25 1 92.31 356 GLU A O 1
ATOM 2861 N N . CYS A 1 357 ? 4.184 -51.125 -33.156 1 94.44 357 CYS A N 1
ATOM 2862 C CA . CYS A 1 357 ? 5.23 -50.688 -32.25 1 94.44 357 CYS A CA 1
ATOM 2863 C C . CYS A 1 357 ? 5.777 -51.844 -31.438 1 94.44 357 CYS A C 1
ATOM 2865 O O . CYS A 1 357 ? 6.957 -51.875 -31.078 1 94.44 357 CYS A O 1
ATOM 2867 N N . LEU A 1 358 ? 4.984 -52.844 -31.109 1 94.25 358 LEU A N 1
ATOM 2868 C CA . LEU A 1 358 ? 5.414 -54.031 -30.375 1 94.25 358 LEU A CA 1
ATOM 2869 C C . LEU A 1 358 ? 6.406 -54.844 -31.188 1 94.25 358 LEU A C 1
ATOM 2871 O O . LEU A 1 358 ? 7.406 -55.344 -30.641 1 94.25 358 LEU A O 1
ATOM 2875 N N . VAL A 1 359 ? 6.18 -54.875 -32.406 1 92.75 359 VAL A N 1
ATOM 2876 C CA . VAL A 1 359 ? 6.977 -55.719 -33.25 1 92.75 359 VAL A CA 1
ATOM 2877 C C . VAL A 1 359 ? 8.297 -55.031 -33.594 1 92.75 359 VAL A C 1
ATOM 2879 O O . VAL A 1 359 ? 9.352 -55.688 -33.625 1 92.75 359 VAL A O 1
ATOM 2882 N N . ASN A 1 360 ? 8.195 -53.75 -33.719 1 93.19 360 ASN A N 1
ATOM 2883 C CA . ASN A 1 360 ? 9.328 -53.156 -34.438 1 93.19 360 ASN A CA 1
ATOM 2884 C C . ASN A 1 360 ? 10.047 -52.125 -33.594 1 93.19 360 ASN A C 1
ATOM 2886 O O . ASN A 1 360 ? 11.172 -51.75 -33.906 1 93.19 360 ASN A O 1
ATOM 2890 N N . ARG A 1 361 ? 9.445 -51.688 -32.5 1 95.56 361 ARG A N 1
ATOM 2891 C CA . ARG A 1 361 ? 10.039 -50.469 -31.969 1 95.56 361 ARG A CA 1
ATOM 2892 C C . ARG A 1 361 ? 10.18 -50.562 -30.453 1 95.56 361 ARG A C 1
ATOM 2894 O O . ARG A 1 361 ? 11.164 -50.062 -29.891 1 95.56 361 ARG A O 1
ATOM 2901 N N . LEU A 1 362 ? 9.305 -51.188 -29.703 1 96.88 362 LEU A N 1
ATOM 2902 C CA . LEU A 1 362 ? 9.273 -51.188 -28.25 1 96.88 362 LEU A CA 1
ATOM 2903 C C . LEU A 1 362 ? 10.547 -51.781 -27.672 1 96.88 362 LEU A C 1
ATOM 2905 O O . LEU A 1 362 ? 10.844 -52.969 -27.938 1 96.88 362 LEU A O 1
ATOM 2909 N N . GLU A 1 363 ? 11.25 -51.062 -26.859 1 96.69 363 GLU A N 1
ATOM 2910 C CA . GLU A 1 363 ? 12.547 -51.5 -26.344 1 96.69 363 GLU A CA 1
ATOM 2911 C C . GLU A 1 363 ? 12.5 -51.719 -24.844 1 96.69 363 GLU A C 1
ATOM 2913 O O . GLU A 1 363 ? 13.234 -52.562 -24.297 1 96.69 363 GLU A O 1
ATOM 2918 N N . THR A 1 364 ? 11.766 -50.875 -24.266 1 97.5 364 THR A N 1
ATOM 2919 C CA . THR A 1 364 ? 11.75 -50.938 -22.812 1 97.5 364 THR A CA 1
ATOM 2920 C C . THR A 1 364 ? 10.32 -51.062 -22.281 1 97.5 364 THR A C 1
ATOM 2922 O O . THR A 1 364 ? 9.453 -50.25 -22.672 1 97.5 364 THR A O 1
ATOM 2925 N N . LEU A 1 365 ? 10.086 -52.031 -21.391 1 97.06 365 LEU A N 1
ATOM 2926 C CA . LEU A 1 365 ? 8.82 -52.219 -20.703 1 97.06 365 LEU A CA 1
ATOM 2927 C C . LEU A 1 365 ? 9.016 -52.188 -19.188 1 97.06 365 LEU A C 1
ATOM 2929 O O . LEU A 1 365 ? 9.844 -52.938 -18.656 1 97.06 365 LEU A O 1
ATOM 2933 N N . VAL A 1 366 ? 8.367 -51.25 -18.594 1 97.44 366 VAL A N 1
ATOM 2934 C CA . VAL A 1 366 ? 8.406 -51.156 -17.141 1 97.44 366 VAL A CA 1
ATOM 2935 C C . VAL A 1 366 ? 7 -51.344 -16.578 1 97.44 366 VAL A C 1
ATOM 2937 O O . VAL A 1 366 ? 6.074 -50.625 -16.953 1 97.44 366 VAL A O 1
ATOM 2940 N N . TRP A 1 367 ? 6.801 -52.312 -15.711 1 96.31 367 TRP A N 1
ATOM 2941 C CA . TRP A 1 367 ? 5.516 -52.562 -15.055 1 96.31 367 TRP A CA 1
ATOM 2942 C C . TRP A 1 367 ? 5.656 -52.5 -13.539 1 96.31 367 TRP A C 1
ATOM 2944 O O . TRP A 1 367 ? 6.109 -53.438 -12.906 1 96.31 367 TRP A O 1
ATOM 2954 N N . LYS A 1 368 ? 5.18 -51.312 -13.055 1 94.75 368 LYS A N 1
ATOM 2955 C CA . LYS A 1 368 ? 5.246 -51.094 -11.609 1 94.75 368 LYS A CA 1
ATOM 2956 C C . LYS A 1 368 ? 4 -51.625 -10.914 1 94.75 368 LYS A C 1
ATOM 2958 O O . LYS A 1 368 ? 2.887 -51.5 -11.43 1 94.75 368 LYS A O 1
ATOM 2963 N N . ASN A 1 369 ? 4.207 -52.312 -9.797 1 92.19 369 ASN A N 1
ATOM 2964 C CA . ASN A 1 369 ? 3.156 -52.906 -8.992 1 92.19 369 ASN A CA 1
ATOM 2965 C C . ASN A 1 369 ? 2.432 -54.031 -9.758 1 92.19 369 ASN A C 1
ATOM 2967 O O . ASN A 1 369 ? 1.201 -54.094 -9.758 1 92.19 369 ASN A O 1
ATOM 2971 N N . TYR A 1 370 ? 3.152 -54.812 -10.43 1 92.25 370 TYR A N 1
ATOM 2972 C CA . TYR A 1 370 ? 2.645 -55.938 -11.195 1 92.25 370 TYR A CA 1
ATOM 2973 C C . TYR A 1 370 ? 2.072 -57.031 -10.273 1 92.25 370 TYR A C 1
ATOM 2975 O O . TYR A 1 370 ? 2.662 -57.344 -9.234 1 92.25 370 TYR A O 1
ATOM 2983 N N . GLU A 1 371 ? 0.926 -57.438 -10.625 1 87.19 371 GLU A N 1
ATOM 2984 C CA . GLU A 1 371 ? 0.28 -58.5 -9.859 1 87.19 371 GLU A CA 1
ATOM 2985 C C . GLU A 1 371 ? 0.14 -59.781 -10.688 1 87.19 371 GLU A C 1
ATOM 2987 O O . GLU A 1 371 ? -0.843 -59.938 -11.414 1 87.19 371 GLU A O 1
ATOM 2992 N N . GLY A 1 372 ? 0.917 -60.719 -10.359 1 87.25 372 GLY A N 1
ATOM 2993 C CA . GLY A 1 372 ? 0.936 -61.969 -11.125 1 87.25 372 GLY A CA 1
ATOM 2994 C C . GLY A 1 372 ? -0.248 -62.875 -10.828 1 87.25 372 GLY A C 1
ATOM 2995 O O . GLY A 1 372 ? -0.533 -63.781 -11.586 1 87.25 372 GLY A O 1
ATOM 2996 N N . GLU A 1 373 ? -0.95 -62.531 -9.734 1 86.31 373 GLU A N 1
ATOM 2997 C CA . GLU A 1 373 ? -2.107 -63.344 -9.375 1 86.31 373 GLU A CA 1
ATOM 2998 C C . GLU A 1 373 ? -3.32 -62.969 -10.227 1 86.31 373 GLU A C 1
ATOM 3000 O O . GLU A 1 373 ? -4.25 -63.781 -10.359 1 86.31 373 GLU A O 1
ATOM 3005 N N . ILE A 1 374 ? -3.254 -61.844 -10.734 1 86.44 374 ILE A N 1
ATOM 3006 C CA . ILE A 1 374 ? -4.344 -61.406 -11.609 1 86.44 374 ILE A CA 1
ATOM 3007 C C . ILE A 1 374 ? -4.137 -61.969 -13.008 1 86.44 374 ILE A C 1
ATOM 3009 O O . ILE A 1 374 ? -3.139 -61.688 -13.664 1 86.44 374 ILE A O 1
ATOM 3013 N N . GLU A 1 375 ? -5.074 -62.688 -13.43 1 86.69 375 GLU A N 1
ATOM 3014 C CA . GLU A 1 375 ? -4.949 -63.406 -14.695 1 86.69 375 GLU A CA 1
ATOM 3015 C C . GLU A 1 375 ? -4.781 -62.438 -15.867 1 86.69 375 GLU A C 1
ATOM 3017 O O . GLU A 1 375 ? -3.969 -62.688 -16.766 1 86.69 375 GLU A O 1
ATOM 3022 N N . ASP A 1 376 ? -5.559 -61.469 -15.836 1 88.31 376 ASP A N 1
ATOM 3023 C CA . ASP A 1 376 ? -5.492 -60.5 -16.938 1 88.31 376 ASP A CA 1
ATOM 3024 C C . ASP A 1 376 ? -4.109 -59.844 -17.016 1 88.31 376 ASP A C 1
ATOM 3026 O O . ASP A 1 376 ? -3.564 -59.688 -18.109 1 88.31 376 ASP A O 1
ATOM 3030 N N . ASP A 1 377 ? -3.531 -59.469 -15.883 1 90.44 377 ASP A N 1
ATOM 3031 C CA . ASP A 1 377 ? -2.197 -58.875 -15.852 1 90.44 377 ASP A CA 1
ATOM 3032 C C . ASP A 1 377 ? -1.155 -59.844 -16.422 1 90.44 377 ASP A C 1
ATOM 3034 O O . ASP A 1 377 ? -0.292 -59.438 -17.203 1 90.44 377 ASP A O 1
ATOM 3038 N N . ARG A 1 378 ? -1.297 -61 -15.984 1 91.44 378 ARG A N 1
ATOM 3039 C CA . ARG A 1 378 ? -0.357 -62.031 -16.422 1 91.44 378 ARG A CA 1
ATOM 3040 C C . ARG A 1 378 ? -0.44 -62.219 -17.938 1 91.44 378 ARG A C 1
ATOM 3042 O O . ARG A 1 378 ? 0.585 -62.281 -18.625 1 91.44 378 ARG A O 1
ATOM 3049 N N . GLU A 1 379 ? -1.613 -62.312 -18.438 1 92.56 379 GLU A N 1
ATOM 3050 C CA . GLU A 1 379 ? -1.816 -62.562 -19.859 1 92.56 379 GLU A CA 1
ATOM 3051 C C . GLU A 1 379 ? -1.331 -61.375 -20.703 1 92.56 379 GLU A C 1
ATOM 3053 O O . GLU A 1 379 ? -0.78 -61.594 -21.781 1 92.56 379 GLU A O 1
ATOM 3058 N N . VAL A 1 380 ? -1.628 -60.281 -20.203 1 94.19 380 VAL A N 1
ATOM 3059 C CA . VAL A 1 380 ? -1.173 -59.094 -20.922 1 94.19 380 VAL A CA 1
ATOM 3060 C C . VAL A 1 380 ? 0.353 -59.031 -20.938 1 94.19 380 VAL A C 1
ATOM 3062 O O . VAL A 1 380 ? 0.968 -58.75 -21.953 1 94.19 380 VAL A O 1
ATOM 3065 N N . ALA A 1 381 ? 0.954 -59.25 -19.797 1 94.38 381 ALA A N 1
ATOM 3066 C CA . ALA A 1 381 ? 2.412 -59.281 -19.703 1 94.38 381 ALA A CA 1
ATOM 3067 C C . ALA A 1 381 ? 3.006 -60.312 -20.656 1 94.38 381 ALA A C 1
ATOM 3069 O O . ALA A 1 381 ? 3.977 -60.031 -21.359 1 94.38 381 ALA A O 1
ATOM 3070 N N . GLN A 1 382 ? 2.439 -61.5 -20.641 1 93.44 382 GLN A N 1
ATOM 3071 C CA . GLN A 1 382 ? 2.912 -62.562 -21.516 1 93.44 382 GLN A CA 1
ATOM 3072 C C . GLN A 1 382 ? 2.746 -62.156 -22.984 1 93.44 382 GLN A C 1
ATOM 3074 O O . GLN A 1 382 ? 3.629 -62.438 -23.812 1 93.44 382 GLN A O 1
ATOM 3079 N N . TYR A 1 383 ? 1.651 -61.594 -23.281 1 94.62 383 TYR A N 1
ATOM 3080 C CA . TYR A 1 383 ? 1.387 -61.125 -24.625 1 94.62 383 TYR A CA 1
ATOM 3081 C C . TYR A 1 383 ? 2.461 -60.156 -25.078 1 94.62 383 TYR A C 1
ATOM 3083 O O . TYR A 1 383 ? 2.953 -60.219 -26.203 1 94.62 383 TYR A O 1
ATOM 3091 N N . MET A 1 384 ? 2.752 -59.219 -24.25 1 94.75 384 MET A N 1
ATOM 3092 C CA . MET A 1 384 ? 3.754 -58.219 -24.578 1 94.75 384 MET A CA 1
ATOM 3093 C C . MET A 1 384 ? 5.117 -58.844 -24.797 1 94.75 384 MET A C 1
ATOM 3095 O O . MET A 1 384 ? 5.805 -58.531 -25.766 1 94.75 384 MET A O 1
ATOM 3099 N N . LEU A 1 385 ? 5.457 -59.781 -23.953 1 94.06 385 LEU A N 1
ATOM 3100 C CA . LEU A 1 385 ? 6.75 -60.469 -24.047 1 94.06 385 LEU A CA 1
ATOM 3101 C C . LEU A 1 385 ? 6.812 -61.344 -25.297 1 94.06 385 LEU A C 1
ATOM 3103 O O . LEU A 1 385 ? 7.867 -61.438 -25.938 1 94.06 385 LEU A O 1
ATOM 3107 N N . ARG A 1 386 ? 5.676 -61.844 -25.734 1 94 386 ARG A N 1
ATOM 3108 C CA . ARG A 1 386 ? 5.609 -62.75 -26.875 1 94 386 ARG A CA 1
ATOM 3109 C C . ARG A 1 386 ? 5.695 -61.969 -28.188 1 94 386 ARG A C 1
ATOM 3111 O O . ARG A 1 386 ? 6.066 -62.531 -29.219 1 94 386 ARG A O 1
ATOM 3118 N N . ASN A 1 387 ? 5.395 -60.75 -28.094 1 94.38 387 ASN A N 1
ATOM 3119 C CA . ASN A 1 387 ? 5.227 -60.062 -29.359 1 94.38 387 ASN A CA 1
ATOM 3120 C C . ASN A 1 387 ? 6.23 -58.906 -29.5 1 94.38 387 ASN A C 1
ATOM 3122 O O . ASN A 1 387 ? 6.434 -58.375 -30.594 1 94.38 387 ASN A O 1
ATOM 3126 N N . ALA A 1 388 ? 6.832 -58.5 -28.5 1 94.69 388 ALA A N 1
ATOM 3127 C CA . ALA A 1 388 ? 7.793 -57.375 -28.578 1 94.69 388 ALA A CA 1
ATOM 3128 C C . ALA A 1 388 ? 9.164 -57.875 -29.031 1 94.69 388 ALA A C 1
ATOM 3130 O O . ALA A 1 388 ? 10 -58.25 -28.203 1 94.69 388 ALA A O 1
ATOM 3131 N N . SER A 1 389 ? 9.461 -57.75 -30.234 1 93.75 389 SER A N 1
ATOM 3132 C CA . SER A 1 389 ? 10.633 -58.406 -30.828 1 93.75 389 SER A CA 1
ATOM 3133 C C . SER A 1 389 ? 11.898 -57.594 -30.578 1 93.75 389 SER A C 1
ATOM 3135 O O . SER A 1 389 ? 13.008 -58.125 -30.656 1 93.75 389 SER A O 1
ATOM 3137 N N . ARG A 1 390 ? 11.734 -56.375 -30.266 1 94.44 390 ARG A N 1
ATOM 3138 C CA . ARG A 1 390 ? 12.906 -55.531 -30.078 1 94.44 390 ARG A CA 1
ATOM 3139 C C . ARG A 1 390 ? 13.102 -55.188 -28.609 1 94.44 390 ARG A C 1
ATOM 3141 O O . ARG A 1 390 ? 13.906 -54.312 -28.266 1 94.44 390 ARG A O 1
ATOM 3148 N N . LEU A 1 391 ? 12.367 -55.812 -27.766 1 94.56 391 LEU A N 1
ATOM 3149 C CA . LEU A 1 391 ? 12.398 -55.562 -26.328 1 94.56 391 LEU A CA 1
ATOM 3150 C C . LEU A 1 391 ? 13.773 -55.844 -25.75 1 94.56 391 LEU A C 1
ATOM 3152 O O . LEU A 1 391 ? 14.305 -56.938 -25.938 1 94.56 391 LEU A O 1
ATOM 3156 N N . LYS A 1 392 ? 14.383 -54.938 -25.109 1 95 392 LYS A N 1
ATOM 3157 C CA . LYS A 1 392 ? 15.688 -55.125 -24.484 1 95 392 LYS A CA 1
ATOM 3158 C C . LYS A 1 392 ? 15.555 -55.438 -22.984 1 95 392 LYS A C 1
ATOM 3160 O O . LYS A 1 392 ? 16.266 -56.281 -22.453 1 95 392 LYS A O 1
ATOM 3165 N N . THR A 1 393 ? 14.695 -54.594 -22.453 1 95.19 393 THR A N 1
ATOM 3166 C CA . THR A 1 393 ? 14.539 -54.781 -21.016 1 95.19 393 THR A CA 1
ATOM 3167 C C . THR A 1 393 ? 13.062 -54.781 -20.625 1 95.19 393 THR A C 1
ATOM 3169 O O . THR A 1 393 ? 12.289 -53.969 -21.109 1 95.19 393 THR A O 1
ATOM 3172 N N . ALA A 1 394 ? 12.656 -55.719 -19.828 1 95.69 394 ALA A N 1
ATOM 3173 C CA . ALA A 1 394 ? 11.344 -55.781 -19.188 1 95.69 394 ALA A CA 1
ATOM 3174 C C . ALA A 1 394 ? 11.469 -55.875 -17.672 1 95.69 394 ALA A C 1
ATOM 3176 O O . ALA A 1 394 ? 11.867 -56.906 -17.125 1 95.69 394 ALA A O 1
ATOM 3177 N N . THR A 1 395 ? 11.141 -54.75 -17.078 1 96.06 395 THR A N 1
ATOM 3178 C CA . THR A 1 395 ? 11.305 -54.688 -15.641 1 96.06 395 THR A CA 1
ATOM 3179 C C . THR A 1 395 ? 9.953 -54.719 -14.938 1 96.06 395 THR A C 1
ATOM 3181 O O . THR A 1 395 ? 9.078 -53.875 -15.211 1 96.06 395 THR A O 1
ATOM 3184 N N . PHE A 1 396 ? 9.742 -55.688 -14.023 1 95.31 396 PHE A N 1
ATOM 3185 C CA . PHE A 1 396 ? 8.547 -55.781 -13.195 1 95.31 396 PHE A CA 1
ATOM 3186 C C . PHE A 1 396 ? 8.883 -55.531 -11.734 1 95.31 396 PHE A C 1
ATOM 3188 O O . PHE A 1 396 ? 9.992 -55.844 -11.281 1 95.31 396 PHE A O 1
ATOM 3195 N N . SER A 1 397 ? 7.973 -54.875 -11.094 1 93.94 397 SER A N 1
ATOM 3196 C CA . SER A 1 397 ? 8.219 -54.625 -9.68 1 93.94 397 SER A CA 1
ATOM 3197 C C . SER A 1 397 ? 6.926 -54.719 -8.875 1 93.94 397 SER A C 1
ATOM 3199 O O . SER A 1 397 ? 5.832 -54.594 -9.422 1 93.94 397 SER A O 1
ATOM 3201 N N . LYS A 1 398 ? 7.004 -55.062 -7.578 1 90.94 398 LYS A N 1
ATOM 3202 C CA . LYS A 1 398 ? 5.922 -55.094 -6.594 1 90.94 398 LYS A CA 1
ATOM 3203 C C . LYS A 1 398 ? 6.453 -54.812 -5.195 1 90.94 398 LYS A C 1
ATOM 3205 O O . LYS A 1 398 ? 7.48 -55.344 -4.789 1 90.94 398 LYS A O 1
ATOM 3210 N N . PHE A 1 399 ? 5.691 -53.906 -4.668 1 85.06 399 PHE A N 1
ATOM 3211 C CA . PHE A 1 399 ? 6.098 -53.562 -3.309 1 85.06 399 PHE A CA 1
ATOM 3212 C C . PHE A 1 399 ? 5.711 -54.688 -2.344 1 85.06 399 PHE A C 1
ATOM 3214 O O . PHE A 1 399 ? 4.621 -55.25 -2.447 1 85.06 399 PHE A O 1
ATOM 3221 N N . ASP A 1 400 ? 6.555 -55.031 -1.436 1 84 400 ASP A N 1
ATOM 3222 C CA . ASP A 1 400 ? 6.316 -55.938 -0.308 1 84 400 ASP A CA 1
ATOM 3223 C C . ASP A 1 400 ? 5.883 -57.312 -0.787 1 84 400 ASP A C 1
ATOM 3225 O O . ASP A 1 400 ? 4.902 -57.875 -0.284 1 84 400 ASP A O 1
ATOM 3229 N N . ILE A 1 401 ? 6.445 -57.875 -1.727 1 85.12 401 ILE A N 1
ATOM 3230 C CA . ILE A 1 401 ? 6.125 -59.219 -2.244 1 85.12 401 ILE A CA 1
ATOM 3231 C C . ILE A 1 401 ? 7.004 -60.25 -1.566 1 85.12 401 ILE A C 1
ATOM 3233 O O . ILE A 1 401 ? 8.18 -60 -1.281 1 85.12 401 ILE A O 1
ATOM 3237 N N . GLN A 1 402 ? 6.402 -61.312 -1.217 1 89.12 402 GLN A N 1
ATOM 3238 C CA . GLN A 1 402 ? 7.156 -62.469 -0.679 1 89.12 402 GLN A CA 1
ATOM 3239 C C . GLN A 1 402 ? 8.125 -63 -1.718 1 89.12 402 GLN A C 1
ATOM 3241 O O . GLN A 1 402 ? 7.797 -63.094 -2.902 1 89.12 402 GLN A O 1
ATOM 3246 N N . PRO A 1 403 ? 9.281 -63.344 -1.209 1 89.81 403 PRO A N 1
ATOM 3247 C CA . PRO A 1 403 ? 10.305 -63.844 -2.137 1 89.81 403 PRO A CA 1
ATOM 3248 C C . PRO A 1 403 ? 9.844 -65.062 -2.955 1 89.81 403 PRO A C 1
ATOM 3250 O O . PRO A 1 403 ? 10.18 -65.125 -4.137 1 89.81 403 PRO A O 1
ATOM 3253 N N . GLU A 1 404 ? 9.07 -65.938 -2.363 1 90.56 404 GLU A N 1
ATOM 3254 C CA . GLU A 1 404 ? 8.602 -67.125 -3.074 1 90.56 404 GLU A CA 1
ATOM 3255 C C . GLU A 1 404 ? 7.652 -66.75 -4.211 1 90.56 404 GLU A C 1
ATOM 3257 O O . GLU A 1 404 ? 7.738 -67.312 -5.305 1 90.56 404 GLU A O 1
ATOM 3262 N N . LYS A 1 405 ? 6.809 -65.812 -3.904 1 90.56 405 LYS A N 1
ATOM 3263 C CA . LYS A 1 405 ? 5.859 -65.375 -4.914 1 90.56 405 LYS A CA 1
ATOM 3264 C C . LYS A 1 405 ? 6.57 -64.625 -6.035 1 90.56 405 LYS A C 1
ATOM 3266 O O . LYS A 1 405 ? 6.215 -64.75 -7.207 1 90.56 405 LYS A O 1
ATOM 3271 N N . ARG A 1 406 ? 7.516 -63.875 -5.629 1 91.06 406 ARG A N 1
ATOM 3272 C CA . ARG A 1 406 ? 8.305 -63.125 -6.602 1 91.06 406 ARG A CA 1
ATOM 3273 C C . ARG A 1 406 ? 8.969 -64.062 -7.605 1 91.06 406 ARG A C 1
ATOM 3275 O O . ARG A 1 406 ? 8.93 -63.812 -8.812 1 91.06 406 ARG A O 1
ATOM 3282 N N . LEU A 1 407 ? 9.586 -65.062 -7.027 1 90.5 407 LEU A N 1
ATOM 3283 C CA . LEU A 1 407 ? 10.266 -66 -7.871 1 90.5 407 LEU A CA 1
ATOM 3284 C C . LEU A 1 407 ? 9.273 -66.75 -8.773 1 90.5 407 LEU A C 1
ATOM 3286 O O . LEU A 1 407 ? 9.57 -67.062 -9.93 1 90.5 407 LEU A O 1
ATOM 3290 N N . GLY A 1 408 ? 8.156 -67.062 -8.211 1 91.19 408 GLY A N 1
ATOM 3291 C CA . GLY A 1 408 ? 7.113 -67.75 -9 1 91.19 408 GLY A CA 1
ATOM 3292 C C . GLY A 1 408 ? 6.652 -66.875 -10.18 1 91.19 408 GLY A C 1
ATOM 3293 O O . GLY A 1 408 ? 6.492 -67.438 -11.289 1 91.19 408 GLY A O 1
ATOM 3294 N N . TRP A 1 409 ? 6.395 -65.688 -9.906 1 91.94 409 TRP A N 1
ATOM 3295 C CA . TRP A 1 409 ? 5.945 -64.75 -10.961 1 91.94 409 TRP A CA 1
ATOM 3296 C C . TRP A 1 409 ? 7.023 -64.625 -12.023 1 91.94 409 TRP A C 1
ATOM 3298 O O . TRP A 1 409 ? 6.719 -64.562 -13.219 1 91.94 409 TRP A O 1
ATOM 3308 N N . LEU A 1 410 ? 8.25 -64.438 -11.555 1 91.88 410 LEU A N 1
ATOM 3309 C CA . LEU A 1 410 ? 9.359 -64.312 -12.492 1 91.88 410 LEU A CA 1
ATOM 3310 C C . LEU A 1 410 ? 9.469 -65.562 -13.391 1 91.88 410 LEU A C 1
ATOM 3312 O O . LEU A 1 410 ? 9.695 -65.438 -14.602 1 91.88 410 LEU A O 1
ATOM 3316 N N . LYS A 1 411 ? 9.344 -66.688 -12.797 1 91.38 411 LYS A N 1
ATOM 3317 C CA . LYS A 1 411 ? 9.406 -67.938 -13.57 1 91.38 411 LYS A CA 1
ATOM 3318 C C . LYS A 1 411 ? 8.289 -68 -14.609 1 91.38 411 LYS A C 1
ATOM 3320 O O . LYS A 1 411 ? 8.5 -68.438 -15.727 1 91.38 411 LYS A O 1
ATOM 3325 N N . ASP A 1 412 ? 7.199 -67.562 -14.18 1 91.56 412 ASP A N 1
ATOM 3326 C CA . ASP A 1 412 ? 6.055 -67.5 -15.086 1 91.56 412 ASP A CA 1
ATOM 3327 C C . ASP A 1 412 ? 6.324 -66.625 -16.281 1 91.56 412 ASP A C 1
ATOM 3329 O O . ASP A 1 412 ? 5.973 -66.938 -17.406 1 91.56 412 ASP A O 1
ATOM 3333 N N . LEU A 1 413 ? 6.902 -65.5 -16.031 1 91.81 413 LEU A N 1
ATOM 3334 C CA . LEU A 1 413 ? 7.199 -64.5 -17.078 1 91.81 413 LEU A CA 1
ATOM 3335 C C . LEU A 1 413 ? 8.312 -65.062 -17.984 1 91.81 413 LEU A C 1
ATOM 3337 O O . LEU A 1 413 ? 8.305 -64.812 -19.203 1 91.81 413 LEU A O 1
ATOM 3341 N N . GLU A 1 414 ? 9.227 -65.75 -17.391 1 89.44 414 GLU A N 1
ATOM 3342 C CA . GLU A 1 414 ? 10.375 -66.25 -18.156 1 89.44 414 GLU A CA 1
ATOM 3343 C C . GLU A 1 414 ? 9.992 -67.5 -18.984 1 89.44 414 GLU A C 1
ATOM 3345 O O . GLU A 1 414 ? 10.68 -67.812 -19.953 1 89.44 414 GLU A O 1
ATOM 3350 N N . SER A 1 415 ? 8.945 -68.062 -18.594 1 87.38 415 SER A N 1
ATOM 3351 C CA . SER A 1 415 ? 8.523 -69.312 -19.281 1 87.38 415 SER A CA 1
ATOM 3352 C C . SER A 1 415 ? 7.934 -69 -20.656 1 87.38 415 SER A C 1
ATOM 3354 O O . SER A 1 415 ? 7.824 -69.875 -21.5 1 87.38 415 SER A O 1
ATOM 3356 N N . VAL A 1 416 ? 7.551 -67.875 -20.859 1 87.31 416 VAL A N 1
ATOM 3357 C CA . VAL A 1 416 ? 6.941 -67.438 -22.125 1 87.31 416 VAL A CA 1
ATOM 3358 C C . VAL A 1 416 ? 8 -67.438 -23.219 1 87.31 416 VAL A C 1
ATOM 3360 O O . VAL A 1 416 ? 9.148 -67 -22.969 1 87.31 416 VAL A O 1
ATOM 3363 N N . VAL A 1 417 ? 7.613 -67.938 -24.406 1 81.88 417 VAL A N 1
ATOM 3364 C CA . VAL A 1 417 ? 8.492 -67.812 -25.547 1 81.88 417 VAL A CA 1
ATOM 3365 C C . VAL A 1 417 ? 8.547 -66.375 -26 1 81.88 417 VAL A C 1
ATOM 3367 O O . VAL A 1 417 ? 7.566 -65.812 -26.516 1 81.88 417 VAL A O 1
ATOM 3370 N N . ARG A 1 418 ? 9.672 -65.812 -25.797 1 81.62 418 ARG A N 1
ATOM 3371 C CA . ARG A 1 418 ? 9.82 -64.375 -26.047 1 81.62 418 ARG A CA 1
ATOM 3372 C C . ARG A 1 418 ? 10.117 -64.062 -27.5 1 81.62 418 ARG A C 1
ATOM 3374 O O . ARG A 1 418 ? 10.727 -64.875 -28.188 1 81.62 418 ARG A O 1
ATOM 3381 N N . ALA A 1 419 ? 9.609 -63.031 -28 1 83.31 419 ALA A N 1
ATOM 3382 C CA . ALA A 1 419 ? 9.898 -62.594 -29.375 1 83.31 419 ALA A CA 1
ATOM 3383 C C . ALA A 1 419 ? 11.32 -62.062 -29.484 1 83.31 419 ALA A C 1
ATOM 3385 O O . ALA A 1 419 ? 11.961 -62.219 -30.531 1 83.31 419 ALA A O 1
ATOM 3386 N N . SER A 1 420 ? 11.727 -61.469 -28.406 1 84.56 420 SER A N 1
ATOM 3387 C CA . SER A 1 420 ? 13.086 -60.938 -28.406 1 84.56 420 SER A CA 1
ATOM 3388 C C . SER A 1 420 ? 14.031 -61.844 -27.625 1 84.56 420 SER A C 1
ATOM 3390 O O . SER A 1 420 ? 13.844 -62.062 -26.438 1 84.56 420 SER A O 1
ATOM 3392 N N . ASN A 1 421 ? 15.094 -62.25 -28.234 1 84.38 421 ASN A N 1
ATOM 3393 C CA . ASN A 1 421 ? 16.094 -63.094 -27.578 1 84.38 421 ASN A CA 1
ATOM 3394 C C . ASN A 1 421 ? 16.984 -62.312 -26.656 1 84.38 421 ASN A C 1
ATOM 3396 O O . ASN A 1 421 ? 17.609 -62.875 -25.75 1 84.38 421 ASN A O 1
ATOM 3400 N N . ALA A 1 422 ? 17 -61.094 -26.953 1 88.62 422 ALA A N 1
ATOM 3401 C CA . ALA A 1 422 ? 17.906 -60.25 -26.203 1 88.62 422 ALA A CA 1
ATOM 3402 C C . ALA A 1 422 ? 17.219 -59.656 -24.969 1 88.62 422 ALA A C 1
ATOM 3404 O O . ALA A 1 422 ? 17.859 -59 -24.141 1 88.62 422 ALA A O 1
ATOM 3405 N N . CYS A 1 423 ? 16.016 -59.938 -24.766 1 91.31 423 CYS A N 1
ATOM 3406 C CA . CYS A 1 423 ? 15.25 -59.312 -23.719 1 91.31 423 CYS A CA 1
ATOM 3407 C C . CYS A 1 423 ? 15.641 -59.812 -22.344 1 91.31 423 CYS A C 1
ATOM 3409 O O . CYS A 1 423 ? 15.695 -61.031 -22.125 1 91.31 423 CYS A O 1
ATOM 3411 N N . ARG A 1 424 ? 15.977 -58.875 -21.438 1 91.94 424 ARG A N 1
ATOM 3412 C CA . ARG A 1 424 ? 16.25 -59.219 -20.047 1 91.94 424 ARG A CA 1
ATOM 3413 C C . ARG A 1 424 ? 15.023 -58.938 -19.172 1 91.94 424 ARG A C 1
ATOM 3415 O O . ARG A 1 424 ? 14.594 -57.781 -19.047 1 91.94 424 ARG A O 1
ATOM 3422 N N . VAL A 1 425 ? 14.492 -59.969 -18.594 1 93.12 425 VAL A N 1
ATOM 3423 C CA . VAL A 1 425 ? 13.344 -59.844 -17.703 1 93.12 425 VAL A CA 1
ATOM 3424 C C . VAL A 1 425 ? 13.82 -59.75 -16.25 1 93.12 425 VAL A C 1
ATOM 3426 O O . VAL A 1 425 ? 14.516 -60.625 -15.758 1 93.12 425 VAL A O 1
ATOM 3429 N N . VAL A 1 426 ? 13.508 -58.625 -15.703 1 92.38 426 VAL A N 1
ATOM 3430 C CA . VAL A 1 426 ? 13.953 -58.375 -14.336 1 92.38 426 VAL A CA 1
ATOM 3431 C C . VAL A 1 426 ? 12.742 -58.156 -13.43 1 92.38 426 VAL A C 1
ATOM 3433 O O . VAL A 1 426 ? 11.773 -57.5 -13.828 1 92.38 426 VAL A O 1
ATOM 3436 N N . PHE A 1 427 ? 12.727 -58.75 -12.227 1 92.5 427 PHE A N 1
ATOM 3437 C CA . PHE A 1 427 ? 11.711 -58.531 -11.211 1 92.5 427 PHE A CA 1
ATOM 3438 C C . PHE A 1 427 ? 12.336 -57.906 -9.961 1 92.5 427 PHE A C 1
ATOM 3440 O O . PHE A 1 427 ? 13.172 -58.531 -9.305 1 92.5 427 PHE A O 1
ATOM 3447 N N . LYS A 1 428 ? 11.898 -56.688 -9.703 1 86.75 428 LYS A N 1
ATOM 3448 C CA . LYS A 1 428 ? 12.43 -55.938 -8.547 1 86.75 428 LYS A CA 1
ATOM 3449 C C . LYS A 1 428 ? 11.422 -55.938 -7.398 1 86.75 428 LYS A C 1
ATOM 3451 O O . LYS A 1 428 ? 10.211 -55.938 -7.621 1 86.75 428 LYS A O 1
ATOM 3456 N N . MET B 1 1 ? 15.555 46.344 -52.906 1 24.23 1 MET B N 1
ATOM 3457 C CA . MET B 1 1 ? 16.172 45.875 -51.688 1 24.23 1 MET B CA 1
ATOM 3458 C C . MET B 1 1 ? 15.391 44.719 -51.062 1 24.23 1 MET B C 1
ATOM 3460 O O . MET B 1 1 ? 14.195 44.844 -50.844 1 24.23 1 MET B O 1
ATOM 3464 N N . ASP B 1 2 ? 15.797 43.5 -51.406 1 26.75 2 ASP B N 1
ATOM 3465 C CA . ASP B 1 2 ? 15.367 42.125 -51.219 1 26.75 2 ASP B CA 1
ATOM 3466 C C . ASP B 1 2 ? 15.258 41.781 -49.719 1 26.75 2 ASP B C 1
ATOM 3468 O O . ASP B 1 2 ? 16.234 41.875 -49 1 26.75 2 ASP B O 1
ATOM 3472 N N . LEU B 1 3 ? 14.195 42.156 -49.125 1 28.67 3 LEU B N 1
ATOM 3473 C CA . LEU B 1 3 ? 13.875 41.969 -47.719 1 28.67 3 LEU B CA 1
ATOM 3474 C C . LEU B 1 3 ? 14.094 40.531 -47.281 1 28.67 3 LEU B C 1
ATOM 3476 O O . LEU B 1 3 ? 13.406 39.625 -47.781 1 28.67 3 LEU B O 1
ATOM 3480 N N . GLU B 1 4 ? 15.328 40.094 -47.156 1 27.45 4 GLU B N 1
ATOM 3481 C CA . GLU B 1 4 ? 15.82 38.812 -46.656 1 27.45 4 GLU B CA 1
ATOM 3482 C C . GLU B 1 4 ? 15.039 38.344 -45.438 1 27.45 4 GLU B C 1
ATOM 3484 O O . GLU B 1 4 ? 14.859 39.125 -44.469 1 27.45 4 GLU B O 1
ATOM 3489 N N . ARG B 1 5 ? 14.148 37.406 -45.719 1 31.81 5 ARG B N 1
ATOM 3490 C CA . ARG B 1 5 ? 13.242 36.75 -44.781 1 31.81 5 ARG B CA 1
ATOM 3491 C C . ARG B 1 5 ? 13.984 36.312 -43.531 1 31.81 5 ARG B C 1
ATOM 3493 O O . ARG B 1 5 ? 15.047 35.688 -43.594 1 31.81 5 ARG B O 1
ATOM 3500 N N . ARG B 1 6 ? 13.82 37.156 -42.5 1 34.78 6 ARG B N 1
ATOM 3501 C CA . ARG B 1 6 ? 14.375 36.844 -41.188 1 34.78 6 ARG B CA 1
ATOM 3502 C C . ARG B 1 6 ? 14.258 35.375 -40.844 1 34.78 6 ARG B C 1
ATOM 3504 O O . ARG B 1 6 ? 13.219 34.75 -41.094 1 34.78 6 ARG B O 1
ATOM 3511 N N . PRO B 1 7 ? 15.383 34.688 -40.938 1 31.41 7 PRO B N 1
ATOM 3512 C CA . PRO B 1 7 ? 15.398 33.25 -40.656 1 31.41 7 PRO B CA 1
ATOM 3513 C C . PRO B 1 7 ? 14.461 32.844 -39.531 1 31.41 7 PRO B C 1
ATOM 3515 O O . PRO B 1 7 ? 14.242 33.625 -38.594 1 31.41 7 PRO B O 1
ATOM 3518 N N . CYS B 1 8 ? 13.375 32.25 -39.844 1 29.19 8 CYS B N 1
ATOM 3519 C CA . CYS B 1 8 ? 12.406 31.625 -38.938 1 29.19 8 CYS B CA 1
ATOM 3520 C C . CYS B 1 8 ? 13.086 31.047 -37.719 1 29.19 8 CYS B C 1
ATOM 3522 O O . CYS B 1 8 ? 13.953 30.188 -37.812 1 29.19 8 CYS B O 1
ATOM 3524 N N . LEU B 1 9 ? 13.453 31.859 -36.75 1 29.02 9 LEU B N 1
ATOM 3525 C CA . LEU B 1 9 ? 13.945 31.406 -35.469 1 29.02 9 LEU B CA 1
ATOM 3526 C C . LEU B 1 9 ? 13.234 30.125 -35.031 1 29.02 9 LEU B C 1
ATOM 3528 O O . LEU B 1 9 ? 12.008 30.109 -34.875 1 29.02 9 LEU B O 1
ATOM 3532 N N . ARG B 1 10 ? 13.469 28.984 -35.625 1 32.34 10 ARG B N 1
ATOM 3533 C CA . ARG B 1 10 ? 13.023 27.656 -35.188 1 32.34 10 ARG B CA 1
ATOM 3534 C C . ARG B 1 10 ? 12.891 27.609 -33.656 1 32.34 10 ARG B C 1
ATOM 3536 O O . ARG B 1 10 ? 13.891 27.719 -32.938 1 32.34 10 ARG B O 1
ATOM 3543 N N . ASN B 1 11 ? 12.039 28.219 -32.969 1 32.72 11 ASN B N 1
ATOM 3544 C CA . ASN B 1 11 ? 11.523 28.344 -31.625 1 32.72 11 ASN B CA 1
ATOM 3545 C C . ASN B 1 11 ? 11.625 27.016 -30.875 1 32.72 11 ASN B C 1
ATOM 3547 O O . ASN B 1 11 ? 10.695 26.203 -30.922 1 32.72 11 ASN B O 1
ATOM 3551 N N . GLY B 1 12 ? 12.578 26.188 -30.984 1 36.72 12 GLY B N 1
ATOM 3552 C CA . GLY B 1 12 ? 12.977 24.938 -30.359 1 36.72 12 GLY B CA 1
ATOM 3553 C C . GLY B 1 12 ? 12.695 24.906 -28.875 1 36.72 12 GLY B C 1
ATOM 3554 O O . GLY B 1 12 ? 12.672 25.938 -28.219 1 36.72 12 GLY B O 1
ATOM 3555 N N . ASP B 1 13 ? 11.82 23.906 -28.406 1 44.19 13 ASP B N 1
ATOM 3556 C CA . ASP B 1 13 ? 11.32 23.609 -27.078 1 44.19 13 ASP B CA 1
ATOM 3557 C C . ASP B 1 13 ? 12.375 23.891 -26 1 44.19 13 ASP B C 1
ATOM 3559 O O . ASP B 1 13 ? 13.398 23.219 -25.938 1 44.19 13 ASP B O 1
ATOM 3563 N N . MET B 1 14 ? 12.695 25.031 -25.75 1 47.81 14 MET B N 1
ATOM 3564 C CA . MET B 1 14 ? 13.555 25.562 -24.688 1 47.81 14 MET B CA 1
ATOM 3565 C C . MET B 1 14 ? 13.469 24.703 -23.438 1 47.81 14 MET B C 1
ATOM 3567 O O . MET B 1 14 ? 14.414 24.656 -22.641 1 47.81 14 MET B O 1
ATOM 3571 N N . ILE B 1 15 ? 12.344 24.297 -23.203 1 53.31 15 ILE B N 1
ATOM 3572 C CA . ILE B 1 15 ? 12.164 23.516 -21.969 1 53.31 15 ILE B CA 1
ATOM 3573 C C . ILE B 1 15 ? 12.969 22.234 -22.047 1 53.31 15 ILE B C 1
ATOM 3575 O O . ILE B 1 15 ? 13.516 21.781 -21.031 1 53.31 15 ILE B O 1
ATOM 3579 N N . SER B 1 16 ? 13.062 21.703 -23.234 1 54.03 16 SER B N 1
ATOM 3580 C CA . SER B 1 16 ? 13.789 20.453 -23.438 1 54.03 16 SER B CA 1
ATOM 3581 C C . SER B 1 16 ? 15.281 20.641 -23.188 1 54.03 16 SER B C 1
ATOM 3583 O O . SER B 1 16 ? 16.016 19.656 -22.969 1 54.03 16 SER B O 1
ATOM 3585 N N . GLU B 1 17 ? 15.695 21.891 -23.172 1 57.31 17 GLU B N 1
ATOM 3586 C CA . GLU B 1 17 ? 17.125 22.141 -23 1 57.31 17 GLU B CA 1
ATOM 3587 C C . GLU B 1 17 ? 17.453 22.391 -21.531 1 57.31 17 GLU B C 1
ATOM 3589 O O . GLU B 1 17 ? 18.625 22.547 -21.172 1 57.31 17 GLU B O 1
ATOM 3594 N N . LEU B 1 18 ? 16.438 22.469 -20.75 1 57.84 18 LEU B N 1
ATOM 3595 C CA . LEU B 1 18 ? 16.703 22.734 -19.328 1 57.84 18 LEU B CA 1
ATOM 3596 C C . LEU B 1 18 ? 17.297 21.516 -18.641 1 57.84 18 LEU B C 1
ATOM 3598 O O . LEU B 1 18 ? 17 20.375 -19.031 1 57.84 18 LEU B O 1
ATOM 3602 N N . PRO B 1 19 ? 18.391 21.875 -17.75 1 64.19 19 PRO B N 1
ATOM 3603 C CA . PRO B 1 19 ? 18.938 20.75 -16.984 1 64.19 19 PRO B CA 1
ATOM 3604 C C . PRO B 1 19 ? 17.859 19.906 -16.312 1 64.19 19 PRO B C 1
ATOM 3606 O O . PRO B 1 19 ? 16.812 20.438 -15.945 1 64.19 19 PRO B O 1
ATOM 3609 N N . ASP B 1 20 ? 18.156 18.656 -16.219 1 68.06 20 ASP B N 1
ATOM 3610 C CA . ASP B 1 20 ? 17.203 17.688 -15.695 1 68.06 20 ASP B CA 1
ATOM 3611 C C . ASP B 1 20 ? 16.719 18.078 -14.305 1 68.06 20 ASP B C 1
ATOM 3613 O O . ASP B 1 20 ? 15.539 17.938 -13.984 1 68.06 20 ASP B O 1
ATOM 3617 N N . ALA B 1 21 ? 17.609 18.641 -13.562 1 68.12 21 ALA B N 1
ATOM 3618 C CA . ALA B 1 21 ? 17.25 19 -12.195 1 68.12 21 ALA B CA 1
ATOM 3619 C C . ALA B 1 21 ? 16.172 20.094 -12.188 1 68.12 21 ALA B C 1
ATOM 3621 O O . ALA B 1 21 ? 15.242 20.047 -11.383 1 68.12 21 ALA B O 1
ATOM 3622 N N . LEU B 1 22 ? 16.344 20.984 -13 1 63.53 22 LEU B N 1
ATOM 3623 C CA . LEU B 1 22 ? 15.375 22.078 -13.086 1 63.53 22 LEU B CA 1
ATOM 3624 C C . LEU B 1 22 ? 14.047 21.609 -13.656 1 63.53 22 LEU B C 1
ATOM 3626 O O . LEU B 1 22 ? 12.984 22.031 -13.211 1 63.53 22 LEU B O 1
ATOM 3630 N N . LEU B 1 23 ? 14.18 20.766 -14.656 1 64.94 23 LEU B N 1
ATOM 3631 C CA . LEU B 1 23 ? 12.961 20.234 -15.25 1 64.94 23 LEU B CA 1
ATOM 3632 C C . LEU B 1 23 ? 12.148 19.453 -14.227 1 64.94 23 LEU B C 1
ATOM 3634 O O . LEU B 1 23 ? 10.922 19.562 -14.188 1 64.94 23 LEU B O 1
ATOM 3638 N N . LEU B 1 24 ? 12.836 18.812 -13.414 1 67.81 24 LEU B N 1
ATOM 3639 C CA . LEU B 1 24 ? 12.18 18.047 -12.359 1 67.81 24 LEU B CA 1
ATOM 3640 C C . LEU B 1 24 ? 11.469 18.969 -11.383 1 67.81 24 LEU B C 1
ATOM 3642 O O . LEU B 1 24 ? 10.359 18.672 -10.93 1 67.81 24 LEU B O 1
ATOM 3646 N N . GLN B 1 25 ? 12.094 20.031 -11.117 1 64.88 25 GLN B N 1
ATOM 3647 C CA . GLN B 1 25 ? 11.484 21.016 -10.219 1 64.88 25 GLN B CA 1
ATOM 3648 C C . GLN B 1 25 ? 10.203 21.578 -10.812 1 64.88 25 GLN B C 1
ATOM 3650 O O . GLN B 1 25 ? 9.203 21.75 -10.109 1 64.88 25 GLN B O 1
ATOM 3655 N N . ILE B 1 26 ? 10.227 21.781 -12.055 1 58.66 26 ILE B N 1
ATOM 3656 C CA . ILE B 1 26 ? 9.062 22.328 -12.742 1 58.66 26 ILE B CA 1
ATOM 3657 C C . ILE B 1 26 ? 7.93 21.297 -12.75 1 58.66 26 ILE B C 1
ATOM 3659 O O . ILE B 1 26 ? 6.781 21.641 -12.461 1 58.66 26 ILE B O 1
ATOM 3663 N N . LEU B 1 27 ? 8.367 20.188 -13.062 1 66.5 27 LEU B N 1
ATOM 3664 C CA . LEU B 1 27 ? 7.363 19.125 -13.164 1 66.5 27 LEU B CA 1
ATOM 3665 C C . LEU B 1 27 ? 6.715 18.859 -11.812 1 66.5 27 LEU B C 1
ATOM 3667 O O . LEU B 1 27 ? 5.547 18.484 -11.742 1 66.5 27 LEU B O 1
ATOM 3671 N N . SER B 1 28 ? 7.43 19.234 -10.805 1 64.31 28 SER B N 1
ATOM 3672 C CA . SER B 1 28 ? 6.926 19 -9.461 1 64.31 28 SER B CA 1
ATOM 3673 C C . SER B 1 28 ? 5.863 20.016 -9.07 1 64.31 28 SER B C 1
ATOM 3675 O O . SER B 1 28 ? 5.105 19.812 -8.125 1 64.31 28 SER B O 1
ATOM 3677 N N . LEU B 1 29 ? 5.852 21.031 -9.852 1 59.31 29 LEU B N 1
ATOM 3678 C CA . LEU B 1 29 ? 4.949 22.125 -9.508 1 59.31 29 LEU B CA 1
ATOM 3679 C C . LEU B 1 29 ? 3.619 21.969 -10.242 1 59.31 29 LEU B C 1
ATOM 3681 O O . LEU B 1 29 ? 2.684 22.75 -10 1 59.31 29 LEU B O 1
ATOM 3685 N N . ILE B 1 30 ? 3.646 21.109 -11.078 1 61.12 30 ILE B N 1
ATOM 3686 C CA . ILE B 1 30 ? 2.414 20.938 -11.836 1 61.12 30 ILE B CA 1
ATOM 3687 C C . ILE B 1 30 ? 1.726 19.641 -11.422 1 61.12 30 ILE B C 1
ATOM 3689 O O . ILE B 1 30 ? 2.379 18.703 -10.953 1 61.12 30 ILE B O 1
ATOM 3693 N N . PRO B 1 31 ? 0.336 19.812 -11.531 1 63.47 31 PRO B N 1
ATOM 3694 C CA . PRO B 1 31 ? -0.358 18.547 -11.258 1 63.47 31 PRO B CA 1
ATOM 3695 C C . PRO B 1 31 ? 0.204 17.375 -12.07 1 63.47 31 PRO B C 1
ATOM 3697 O O . PRO B 1 31 ? 0.578 17.547 -13.234 1 63.47 31 PRO B O 1
ATOM 3700 N N . THR B 1 32 ? 0.428 16.344 -11.344 1 71.62 32 THR B N 1
ATOM 3701 C CA . THR B 1 32 ? 1.125 15.195 -11.914 1 71.62 32 THR B CA 1
ATOM 3702 C C . THR B 1 32 ? 0.51 14.805 -13.258 1 71.62 32 THR B C 1
ATOM 3704 O O . THR B 1 32 ? 1.225 14.43 -14.188 1 71.62 32 THR B O 1
ATOM 3707 N N . LYS B 1 33 ? -0.752 14.969 -13.312 1 68.88 33 LYS B N 1
ATOM 3708 C CA . LYS B 1 33 ? -1.428 14.625 -14.562 1 68.88 33 LYS B CA 1
ATOM 3709 C C . LYS B 1 33 ? -0.889 15.453 -15.727 1 68.88 33 LYS B C 1
ATOM 3711 O O . LYS B 1 33 ? -0.661 14.93 -16.812 1 68.88 33 LYS B O 1
ATOM 3716 N N . ASP B 1 34 ? -0.77 16.656 -15.406 1 67.12 34 ASP B N 1
ATOM 3717 C CA . ASP B 1 34 ? -0.266 17.562 -16.422 1 67.12 34 ASP B CA 1
ATOM 3718 C C . ASP B 1 34 ? 1.193 17.266 -16.766 1 67.12 34 ASP B C 1
ATOM 3720 O O . ASP B 1 34 ? 1.606 17.375 -17.922 1 67.12 34 ASP B O 1
ATOM 3724 N N . ALA B 1 35 ? 1.827 16.891 -15.727 1 67.44 35 ALA B N 1
ATOM 3725 C CA . ALA B 1 35 ? 3.225 16.516 -15.945 1 67.44 35 ALA B CA 1
ATOM 3726 C C . ALA B 1 35 ? 3.338 15.305 -16.859 1 67.44 35 ALA B C 1
ATOM 3728 O O . ALA B 1 35 ? 4.156 15.281 -17.781 1 67.44 35 ALA B O 1
ATOM 3729 N N . VAL B 1 36 ? 2.459 14.312 -16.578 1 65.75 36 VAL B N 1
ATOM 3730 C CA . VAL B 1 36 ? 2.48 13.078 -17.344 1 65.75 36 VAL B CA 1
ATOM 3731 C C . VAL B 1 36 ? 2.08 13.352 -18.797 1 65.75 36 VAL B C 1
ATOM 3733 O O . VAL B 1 36 ? 2.615 12.742 -19.719 1 65.75 36 VAL B O 1
ATOM 3736 N N . ALA B 1 37 ? 1.167 14.188 -18.906 1 66.75 37 ALA B N 1
ATOM 3737 C CA . ALA B 1 37 ? 0.719 14.547 -20.25 1 66.75 37 ALA B CA 1
ATOM 3738 C C . ALA B 1 37 ? 1.873 15.086 -21.094 1 66.75 37 ALA B C 1
ATOM 3740 O O . ALA B 1 37 ? 1.908 14.898 -22.312 1 66.75 37 ALA B O 1
ATOM 3741 N N . THR B 1 38 ? 2.766 15.703 -20.5 1 61.72 38 THR B N 1
ATOM 3742 C CA . THR B 1 38 ? 3.904 16.266 -21.219 1 61.72 38 THR B CA 1
ATOM 3743 C C . THR B 1 38 ? 4.895 15.18 -21.609 1 61.72 38 THR B C 1
ATOM 3745 O O . THR B 1 38 ? 5.77 15.406 -22.453 1 61.72 38 THR B O 1
ATOM 3748 N N . SER B 1 39 ? 4.66 14.016 -20.984 1 62.03 39 SER B N 1
ATOM 3749 C CA . SER B 1 39 ? 5.613 12.945 -21.234 1 62.03 39 SER B CA 1
ATOM 3750 C C . SER B 1 39 ? 5.516 12.438 -22.672 1 62.03 39 SER B C 1
ATOM 3752 O O . SER B 1 39 ? 6.434 11.781 -23.172 1 62.03 39 SER B O 1
ATOM 3754 N N . VAL B 1 40 ? 4.391 12.781 -23.234 1 62.47 40 VAL B N 1
ATOM 3755 C CA . VAL B 1 40 ? 4.199 12.359 -24.625 1 62.47 40 VAL B CA 1
ATOM 3756 C C . VAL B 1 40 ? 5.113 13.172 -25.547 1 62.47 40 VAL B C 1
ATOM 3758 O O . VAL B 1 40 ? 5.422 12.742 -26.656 1 62.47 40 VAL B O 1
ATOM 3761 N N . LEU B 1 41 ? 5.59 14.25 -25.062 1 59.28 41 LEU B N 1
ATOM 3762 C CA . LEU B 1 41 ? 6.324 15.203 -25.891 1 59.28 41 LEU B CA 1
ATOM 3763 C C . LEU B 1 41 ? 7.695 14.648 -26.281 1 59.28 41 LEU B C 1
ATOM 3765 O O . LEU B 1 41 ? 8.195 14.93 -27.359 1 59.28 41 LEU B O 1
ATOM 3769 N N . SER B 1 42 ? 8.312 13.93 -25.328 1 68 42 SER B N 1
ATOM 3770 C CA . SER B 1 42 ? 9.617 13.352 -25.625 1 68 42 SER B CA 1
ATOM 3771 C C . SER B 1 42 ? 9.969 12.227 -24.672 1 68 42 SER B C 1
ATOM 3773 O O . SER B 1 42 ? 9.375 12.109 -23.594 1 68 42 SER B O 1
ATOM 3775 N N . LYS B 1 43 ? 10.812 11.383 -25.016 1 74.75 43 LYS B N 1
ATOM 3776 C CA . LYS B 1 43 ? 11.336 10.297 -24.188 1 74.75 43 LYS B CA 1
ATOM 3777 C C . LYS B 1 43 ? 12.016 10.844 -22.922 1 74.75 43 LYS B C 1
ATOM 3779 O O . LYS B 1 43 ? 11.922 10.234 -21.859 1 74.75 43 LYS B O 1
ATOM 3784 N N . ARG B 1 44 ? 12.625 11.961 -23.203 1 74.31 44 ARG B N 1
ATOM 3785 C CA . ARG B 1 44 ? 13.297 12.57 -22.062 1 74.31 44 ARG B CA 1
ATOM 3786 C C . ARG B 1 44 ? 12.289 12.961 -20.969 1 74.31 44 ARG B C 1
ATOM 3788 O O . ARG B 1 44 ? 12.531 12.719 -19.797 1 74.31 44 ARG B O 1
ATOM 3795 N N . TRP B 1 45 ? 11.227 13.477 -21.531 1 69.75 45 TRP B N 1
ATOM 3796 C CA . TRP B 1 45 ? 10.195 13.898 -20.578 1 69.75 45 TRP B CA 1
ATOM 3797 C C . TRP B 1 45 ? 9.609 12.703 -19.828 1 69.75 45 TRP B C 1
ATOM 3799 O O . TRP B 1 45 ? 9.297 12.797 -18.641 1 69.75 45 TRP B O 1
ATOM 3809 N N . ARG B 1 46 ? 9.562 11.664 -20.422 1 75.25 46 ARG B N 1
ATOM 3810 C CA . ARG B 1 46 ? 9.039 10.453 -19.797 1 75.25 46 ARG B CA 1
ATOM 3811 C C . ARG B 1 46 ? 9.961 9.961 -18.688 1 75.25 46 ARG B C 1
ATOM 3813 O O . ARG B 1 46 ? 9.5 9.562 -17.609 1 75.25 46 ARG B O 1
ATOM 3820 N N . SER B 1 47 ? 11.133 10.07 -19.016 1 77.38 47 SER B N 1
ATOM 3821 C CA . SER B 1 47 ? 12.109 9.633 -18.016 1 77.38 47 SER B CA 1
ATOM 3822 C C . SER B 1 47 ? 12.125 10.562 -16.812 1 77.38 47 SER B C 1
ATOM 3824 O O . SER B 1 47 ? 12.219 10.109 -15.672 1 77.38 47 SER B O 1
ATOM 3826 N N . LEU B 1 48 ? 12.047 11.82 -17.094 1 75.75 48 LEU B N 1
ATOM 3827 C CA . LEU B 1 48 ? 12.086 12.805 -16.016 1 75.75 48 LEU B CA 1
ATOM 3828 C C . LEU B 1 48 ? 10.844 12.695 -15.133 1 75.75 48 LEU B C 1
ATOM 3830 O O . LEU B 1 48 ? 10.914 12.898 -13.922 1 75.75 48 LEU B O 1
ATOM 3834 N N . CYS B 1 49 ? 9.82 12.398 -15.789 1 76 49 CYS B N 1
ATOM 3835 C CA . CYS B 1 49 ? 8.578 12.266 -15.039 1 76 49 CYS B CA 1
ATOM 3836 C C . CYS B 1 49 ? 8.68 11.133 -14.016 1 76 49 CYS B C 1
ATOM 3838 O O . CYS B 1 49 ? 8.117 11.227 -12.922 1 76 49 CYS B O 1
ATOM 3840 N N . LYS B 1 50 ? 9.43 10.188 -14.336 1 81.38 50 LYS B N 1
ATOM 3841 C CA . LYS B 1 50 ? 9.586 9.031 -13.469 1 81.38 50 LYS B CA 1
ATOM 3842 C C . LYS B 1 50 ? 10.508 9.352 -12.289 1 81.38 50 LYS B C 1
ATOM 3844 O O . LYS B 1 50 ? 10.555 8.602 -11.312 1 81.38 50 LYS B O 1
ATOM 3849 N N . MET B 1 51 ? 11.117 10.547 -12.383 1 83.88 51 MET B N 1
ATOM 3850 C CA . MET B 1 51 ? 12.078 10.914 -11.336 1 83.88 51 MET B CA 1
ATOM 3851 C C . MET B 1 51 ? 11.555 12.078 -10.508 1 83.88 51 MET B C 1
ATOM 3853 O O . MET B 1 51 ? 12.25 12.578 -9.625 1 83.88 51 MET B O 1
ATOM 3857 N N . MET B 1 52 ? 10.375 12.477 -10.703 1 83.88 52 MET B N 1
ATOM 3858 C CA . MET B 1 52 ? 9.797 13.609 -9.992 1 83.88 52 MET B CA 1
ATOM 3859 C C . MET B 1 52 ? 9.742 13.344 -8.492 1 83.88 52 MET B C 1
ATOM 3861 O O . MET B 1 52 ? 9.195 12.328 -8.055 1 83.88 52 MET B O 1
ATOM 3865 N N . PRO B 1 53 ? 10.25 14.242 -7.738 1 85.19 53 PRO B N 1
ATOM 3866 C CA . PRO B 1 53 ? 10.305 14 -6.297 1 85.19 53 PRO B CA 1
ATOM 3867 C C . PRO B 1 53 ? 8.953 14.219 -5.613 1 85.19 53 PRO B C 1
ATOM 3869 O O . PRO B 1 53 ? 8.688 13.633 -4.562 1 85.19 53 PRO B O 1
ATOM 3872 N N . SER B 1 54 ? 8.195 15.125 -6.133 1 88.31 54 SER B N 1
ATOM 3873 C CA . SER B 1 54 ? 6.898 15.461 -5.555 1 88.31 54 SER B CA 1
ATOM 3874 C C . SER B 1 54 ? 5.758 15.102 -6.5 1 88.31 54 SER B C 1
ATOM 3876 O O . SER B 1 54 ? 5.773 15.492 -7.672 1 88.31 54 SER B O 1
ATOM 3878 N N . LEU B 1 55 ? 4.832 14.422 -5.926 1 88.75 55 LEU B N 1
ATOM 3879 C CA . LEU B 1 55 ? 3.701 13.977 -6.73 1 88.75 55 LEU B CA 1
ATOM 3880 C C . LEU B 1 55 ? 2.389 14.5 -6.156 1 88.75 55 LEU B C 1
ATOM 3882 O O . LEU B 1 55 ? 2.207 14.531 -4.938 1 88.75 55 LEU B O 1
ATOM 3886 N N . THR B 1 56 ? 1.592 15.039 -6.98 1 89.06 56 THR B N 1
ATOM 3887 C CA . THR B 1 56 ? 0.264 15.508 -6.598 1 89.06 56 THR B CA 1
ATOM 3888 C C . THR B 1 56 ? -0.803 14.906 -7.512 1 89.06 56 THR B C 1
ATOM 3890 O O . THR B 1 56 ? -0.733 15.055 -8.734 1 89.06 56 THR B O 1
ATOM 3893 N N . PHE B 1 57 ? -1.805 14.25 -6.91 1 88.19 57 PHE B N 1
ATOM 3894 C CA . PHE B 1 57 ? -2.893 13.648 -7.672 1 88.19 57 PHE B CA 1
ATOM 3895 C C . PHE B 1 57 ? -4.246 14.109 -7.137 1 88.19 57 PHE B C 1
ATOM 3897 O O . PHE B 1 57 ? -4.438 14.203 -5.922 1 88.19 57 PHE B O 1
ATOM 3904 N N . CYS B 1 58 ? -5.148 14.359 -7.984 1 85.62 58 CYS B N 1
ATOM 3905 C CA . CYS B 1 58 ? -6.52 14.734 -7.652 1 85.62 58 CYS B CA 1
ATOM 3906 C C . CYS B 1 58 ? -7.523 13.898 -8.438 1 85.62 58 CYS B C 1
ATOM 3908 O O . CYS B 1 58 ? -7.469 13.852 -9.664 1 85.62 58 CYS B O 1
ATOM 3910 N N . SER B 1 59 ? -8.445 13.211 -7.766 1 81.25 59 SER B N 1
ATOM 3911 C CA . SER B 1 59 ? -9.375 12.289 -8.406 1 81.25 59 SER B CA 1
ATOM 3912 C C . SER B 1 59 ? -10.602 13.016 -8.938 1 81.25 59 SER B C 1
ATOM 3914 O O . SER B 1 59 ? -11.406 12.438 -9.672 1 81.25 59 SER B O 1
ATOM 3916 N N . SER B 1 60 ? -10.766 14.219 -8.586 1 75.69 60 SER B N 1
ATOM 3917 C CA . SER B 1 60 ? -11.969 14.953 -8.969 1 75.69 60 SER B CA 1
ATOM 3918 C C . SER B 1 60 ? -12.211 14.859 -10.477 1 75.69 60 SER B C 1
ATOM 3920 O O . SER B 1 60 ? -11.305 15.094 -11.273 1 75.69 60 SER B O 1
ATOM 3922 N N . GLY B 1 61 ? -13.383 14.422 -10.836 1 68.88 61 GLY B N 1
ATOM 3923 C CA . GLY B 1 61 ? -13.789 14.391 -12.234 1 68.88 61 GLY B CA 1
ATOM 3924 C C . GLY B 1 61 ? -13.414 13.102 -12.938 1 68.88 61 GLY B C 1
ATOM 3925 O O . GLY B 1 61 ? -13.734 12.922 -14.117 1 68.88 61 GLY B O 1
ATOM 3926 N N . TYR B 1 62 ? -12.734 12.219 -12.273 1 70.94 62 TYR B N 1
ATOM 3927 C CA . TYR B 1 62 ? -12.312 10.977 -12.906 1 70.94 62 TYR B CA 1
ATOM 3928 C C . TYR B 1 62 ? -13.086 9.781 -12.352 1 70.94 62 TYR B C 1
ATOM 3930 O O . TYR B 1 62 ? -13.641 9.859 -11.258 1 70.94 62 TYR B O 1
ATOM 3938 N N . ASP B 1 63 ? -13.141 8.883 -13.258 1 74.5 63 ASP B N 1
ATOM 3939 C CA . ASP B 1 63 ? -13.539 7.578 -12.758 1 74.5 63 ASP B CA 1
ATOM 3940 C C . ASP B 1 63 ? -12.539 7.047 -11.734 1 74.5 63 ASP B C 1
ATOM 3942 O O . ASP B 1 63 ? -11.336 6.996 -12 1 74.5 63 ASP B O 1
ATOM 3946 N N . LEU B 1 64 ? -13.031 6.762 -10.57 1 74.94 64 LEU B N 1
ATOM 3947 C CA . LEU B 1 64 ? -12.164 6.461 -9.438 1 74.94 64 LEU B CA 1
ATOM 3948 C C . LEU B 1 64 ? -11.305 5.234 -9.727 1 74.94 64 LEU B C 1
ATOM 3950 O O . LEU B 1 64 ? -10.141 5.184 -9.336 1 74.94 64 LEU B O 1
ATOM 3954 N N . GLU B 1 65 ? -11.898 4.234 -10.367 1 73.12 65 GLU B N 1
ATOM 3955 C CA . GLU B 1 65 ? -11.148 3.008 -10.633 1 73.12 65 GLU B CA 1
ATOM 3956 C C . GLU B 1 65 ? -10.016 3.256 -11.625 1 73.12 65 GLU B C 1
ATOM 3958 O O . GLU B 1 65 ? -8.891 2.789 -11.422 1 73.12 65 GLU B O 1
ATOM 3963 N N . ARG B 1 66 ? -10.383 3.949 -12.648 1 74.81 66 ARG B N 1
ATOM 3964 C CA . ARG B 1 66 ? -9.375 4.266 -13.648 1 74.81 66 ARG B CA 1
ATOM 3965 C C . ARG B 1 66 ? -8.305 5.199 -13.086 1 74.81 66 ARG B C 1
ATOM 3967 O O . ARG B 1 66 ? -7.121 5.059 -13.398 1 74.81 66 ARG B O 1
ATOM 3974 N N . PHE B 1 67 ? -8.82 6.137 -12.281 1 80.69 67 PHE B N 1
ATOM 3975 C CA . PHE B 1 67 ? -7.898 7.066 -11.633 1 80.69 67 PHE B CA 1
ATOM 3976 C C . PHE B 1 67 ? -6.891 6.316 -10.773 1 80.69 67 PHE B C 1
ATOM 3978 O O . PHE B 1 67 ? -5.68 6.539 -10.883 1 80.69 67 PHE B O 1
ATOM 3985 N N . SER B 1 68 ? -7.383 5.422 -9.945 1 79.5 68 SER B N 1
ATOM 3986 C CA . SER B 1 68 ? -6.527 4.676 -9.023 1 79.5 68 SER B CA 1
ATOM 3987 C C . SER B 1 68 ? -5.52 3.816 -9.789 1 79.5 68 SER B C 1
ATOM 3989 O O . SER B 1 68 ? -4.359 3.711 -9.383 1 79.5 68 SER B O 1
ATOM 3991 N N . ASP B 1 69 ? -5.988 3.303 -10.859 1 78.12 69 ASP B N 1
ATOM 3992 C CA . ASP B 1 69 ? -5.117 2.469 -11.68 1 78.12 69 ASP B CA 1
ATOM 3993 C C . ASP B 1 69 ? -3.982 3.291 -12.281 1 78.12 69 ASP B C 1
ATOM 3995 O O . ASP B 1 69 ? -2.832 2.846 -12.32 1 78.12 69 ASP B O 1
ATOM 3999 N N . ASN B 1 70 ? -4.336 4.406 -12.766 1 81.94 70 ASN B N 1
ATOM 4000 C CA . ASN B 1 70 ? -3.346 5.273 -13.398 1 81.94 70 ASN B CA 1
ATOM 4001 C C . ASN B 1 70 ? -2.316 5.777 -12.391 1 81.94 70 ASN B C 1
ATOM 4003 O O . ASN B 1 70 ? -1.121 5.82 -12.688 1 81.94 70 ASN B O 1
ATOM 4007 N N . VAL B 1 71 ? -2.84 6.18 -11.281 1 85.56 71 VAL B N 1
ATOM 4008 C CA . VAL B 1 71 ? -1.946 6.68 -10.242 1 85.56 71 VAL B CA 1
ATOM 4009 C C . VAL B 1 71 ? -1.008 5.562 -9.789 1 85.56 71 VAL B C 1
ATOM 4011 O O . VAL B 1 71 ? 0.2 5.777 -9.656 1 85.56 71 VAL B O 1
ATOM 4014 N N . CYS B 1 72 ? -1.578 4.41 -9.562 1 85.81 72 CYS B N 1
ATOM 4015 C CA . CYS B 1 72 ? -0.797 3.258 -9.125 1 85.81 72 CYS B CA 1
ATOM 4016 C C . CYS B 1 72 ? 0.293 2.918 -10.133 1 85.81 72 CYS B C 1
ATOM 4018 O O . CYS B 1 72 ? 1.445 2.697 -9.758 1 85.81 72 CYS B O 1
ATOM 4020 N N . ARG B 1 73 ? -0.071 2.945 -11.398 1 83.12 73 ARG B N 1
ATOM 4021 C CA . ARG B 1 73 ? 0.885 2.652 -12.461 1 83.12 73 ARG B CA 1
ATOM 4022 C C . ARG B 1 73 ? 2.035 3.654 -12.453 1 83.12 73 ARG B C 1
ATOM 4024 O O . ARG B 1 73 ? 3.197 3.273 -12.609 1 83.12 73 ARG B O 1
ATOM 4031 N N . PHE B 1 74 ? 1.633 4.871 -12.352 1 86.19 74 PHE B N 1
ATOM 4032 C CA . PHE B 1 74 ? 2.639 5.926 -12.328 1 86.19 74 PHE B CA 1
ATOM 4033 C C . PHE B 1 74 ? 3.58 5.75 -11.141 1 86.19 74 PHE B C 1
ATOM 4035 O O . PHE B 1 74 ? 4.801 5.84 -11.297 1 86.19 74 PHE B O 1
ATOM 4042 N N . MET B 1 75 ? 3 5.504 -9.992 1 89.56 75 MET B N 1
ATOM 4043 C CA . MET B 1 75 ? 3.801 5.391 -8.773 1 89.56 75 MET B CA 1
ATOM 4044 C C . MET B 1 75 ? 4.73 4.184 -8.844 1 89.56 75 MET B C 1
ATOM 4046 O O . MET B 1 75 ? 5.867 4.242 -8.375 1 89.56 75 MET B O 1
ATOM 4050 N N . LEU B 1 76 ? 4.285 3.105 -9.375 1 88.38 76 LEU B N 1
ATOM 4051 C CA . LEU B 1 76 ? 5.078 1.885 -9.469 1 88.38 76 LEU B CA 1
ATOM 4052 C C . LEU B 1 76 ? 6.211 2.049 -10.484 1 88.38 76 LEU B C 1
ATOM 4054 O O . LEU B 1 76 ? 7.23 1.362 -10.391 1 88.38 76 LEU B O 1
ATOM 4058 N N . SER B 1 77 ? 6.016 2.938 -11.43 1 84 77 SER B N 1
ATOM 4059 C CA . SER B 1 77 ? 7.035 3.162 -12.445 1 84 77 SER B CA 1
ATOM 4060 C C . SER B 1 77 ? 8.047 4.211 -11.992 1 84 77 SER B C 1
ATOM 4062 O O . SER B 1 77 ? 9.047 4.445 -12.672 1 84 77 SER B O 1
ATOM 4064 N N . HIS B 1 78 ? 7.746 4.77 -10.875 1 85.19 78 HIS B N 1
ATOM 4065 C CA . HIS B 1 78 ? 8.609 5.801 -10.312 1 85.19 78 HIS B CA 1
ATOM 4066 C C . HIS B 1 78 ? 10.016 5.262 -10.047 1 85.19 78 HIS B C 1
ATOM 4068 O O . HIS B 1 78 ? 10.164 4.133 -9.57 1 85.19 78 HIS B O 1
ATOM 4074 N N . GLN B 1 79 ? 11.086 6.066 -10.367 1 83.38 79 GLN B N 1
ATOM 4075 C CA . GLN B 1 79 ? 12.453 5.551 -10.344 1 83.38 79 GLN B CA 1
ATOM 4076 C C . GLN B 1 79 ? 13.32 6.352 -9.375 1 83.38 79 GLN B C 1
ATOM 4078 O O . GLN B 1 79 ? 14.5 6.039 -9.195 1 83.38 79 GLN B O 1
ATOM 4083 N N . ALA B 1 80 ? 12.766 7.316 -8.781 1 83.94 80 ALA B N 1
ATOM 4084 C CA . ALA B 1 80 ? 13.539 8.047 -7.777 1 83.94 80 ALA B CA 1
ATOM 4085 C C . ALA B 1 80 ? 13.852 7.156 -6.578 1 83.94 80 ALA B C 1
ATOM 4087 O O . ALA B 1 80 ? 13.102 6.227 -6.273 1 83.94 80 ALA B O 1
ATOM 4088 N N . PRO B 1 81 ? 15 7.375 -5.926 1 85.25 81 PRO B N 1
ATOM 4089 C CA . PRO B 1 81 ? 15.383 6.531 -4.793 1 85.25 81 PRO B CA 1
ATOM 4090 C C . PRO B 1 81 ? 14.367 6.566 -3.658 1 85.25 81 PRO B C 1
ATOM 4092 O O . PRO B 1 81 ? 14.203 5.578 -2.936 1 85.25 81 PRO B O 1
ATOM 4095 N N . PHE B 1 82 ? 13.812 7.719 -3.457 1 89.31 82 PHE B N 1
ATOM 4096 C CA . PHE B 1 82 ? 12.727 7.848 -2.488 1 89.31 82 PHE B CA 1
ATOM 4097 C C . PHE B 1 82 ? 11.703 8.867 -2.955 1 89.31 82 PHE B C 1
ATOM 4099 O O . PHE B 1 82 ? 11.93 9.594 -3.928 1 89.31 82 PHE B O 1
ATOM 4106 N N . LEU B 1 83 ? 10.578 8.859 -2.334 1 92.44 83 LEU B N 1
ATOM 4107 C CA . LEU B 1 83 ? 9.516 9.805 -2.656 1 92.44 83 LEU B CA 1
ATOM 4108 C C . LEU B 1 83 ? 9.516 10.969 -1.677 1 92.44 83 LEU B C 1
ATOM 4110 O O . LEU B 1 83 ? 9.227 10.789 -0.491 1 92.44 83 LEU B O 1
ATOM 4114 N N . GLN B 1 84 ? 9.805 12.172 -2.207 1 94.06 84 GLN B N 1
ATOM 4115 C CA . GLN B 1 84 ? 9.891 13.336 -1.33 1 94.06 84 GLN B CA 1
ATOM 4116 C C . GLN B 1 84 ? 8.508 13.734 -0.811 1 94.06 84 GLN B C 1
ATOM 4118 O O . GLN B 1 84 ? 8.344 14 0.381 1 94.06 84 GLN B O 1
ATOM 4123 N N . SER B 1 85 ? 7.625 13.844 -1.722 1 94.5 85 SER B N 1
ATOM 4124 C CA . SER B 1 85 ? 6.305 14.273 -1.286 1 94.5 85 SER B CA 1
ATOM 4125 C C . SER B 1 85 ? 5.207 13.641 -2.135 1 94.5 85 SER B C 1
ATOM 4127 O O . SER B 1 85 ? 5.379 13.445 -3.34 1 94.5 85 SER B O 1
ATOM 4129 N N . LEU B 1 86 ? 4.105 13.25 -1.478 1 95.06 86 LEU B N 1
ATOM 4130 C CA . LEU B 1 86 ? 2.893 12.773 -2.135 1 95.06 86 LEU B CA 1
ATOM 4131 C C . LEU B 1 86 ? 1.665 13.508 -1.602 1 95.06 86 LEU B C 1
ATOM 4133 O O . LEU B 1 86 ? 1.448 13.562 -0.389 1 95.06 86 LEU B O 1
ATOM 4137 N N . HIS B 1 87 ? 0.953 14.125 -2.486 1 94 87 HIS B N 1
ATOM 4138 C CA . HIS B 1 87 ? -0.323 14.742 -2.143 1 94 87 HIS B CA 1
ATOM 4139 C C . HIS B 1 87 ? -1.473 14.094 -2.904 1 94 87 HIS B C 1
ATOM 4141 O O . HIS B 1 87 ? -1.496 14.109 -4.137 1 94 87 HIS B O 1
ATOM 4147 N N . LEU B 1 88 ? -2.373 13.523 -2.135 1 92.12 88 LEU B N 1
ATOM 4148 C CA . LEU B 1 88 ? -3.518 12.836 -2.723 1 92.12 88 LEU B CA 1
ATOM 4149 C C . LEU B 1 88 ? -4.82 13.531 -2.348 1 92.12 88 LEU B C 1
ATOM 4151 O O . LEU B 1 88 ? -5.09 13.758 -1.165 1 92.12 88 LEU B O 1
ATOM 4155 N N . GLU B 1 89 ? -5.547 13.945 -3.301 1 90.12 89 GLU B N 1
ATOM 4156 C CA . GLU B 1 89 ? -6.914 14.422 -3.123 1 90.12 89 GLU B CA 1
ATOM 4157 C C . GLU B 1 89 ? -7.926 13.445 -3.715 1 90.12 89 GLU B C 1
ATOM 4159 O O . GLU B 1 89 ? -8.039 13.328 -4.938 1 90.12 89 GLU B O 1
ATOM 4164 N N . MET B 1 90 ? -8.664 12.805 -2.828 1 86.88 90 MET B N 1
ATOM 4165 C CA . MET B 1 90 ? -9.547 11.727 -3.256 1 86.88 90 MET B CA 1
ATOM 4166 C C . MET B 1 90 ? -11.008 12.102 -3.035 1 86.88 90 MET B C 1
ATOM 4168 O O . MET B 1 90 ? -11.383 12.539 -1.944 1 86.88 90 MET B O 1
ATOM 4172 N N . ASP B 1 91 ? -11.75 11.977 -4.105 1 82.88 91 ASP B N 1
ATOM 4173 C CA . ASP B 1 91 ? -13.188 12.203 -4.043 1 82.88 91 ASP B CA 1
ATOM 4174 C C . ASP B 1 91 ? -13.961 10.93 -4.398 1 82.88 91 ASP B C 1
ATOM 4176 O O . ASP B 1 91 ? -13.969 10.508 -5.559 1 82.88 91 ASP B O 1
ATOM 4180 N N . PHE B 1 92 ? -14.375 10.211 -3.398 1 73.56 92 PHE B N 1
ATOM 4181 C CA . PHE B 1 92 ? -15.062 8.984 -3.789 1 73.56 92 PHE B CA 1
ATOM 4182 C C . PHE B 1 92 ? -16.391 8.852 -3.059 1 73.56 92 PHE B C 1
ATOM 4184 O O . PHE B 1 92 ? -16.578 9.445 -1.995 1 73.56 92 PHE B O 1
ATOM 4191 N N . GLU B 1 93 ? -17.203 8.32 -3.943 1 67.19 93 GLU B N 1
ATOM 4192 C CA . GLU B 1 93 ? -18.484 7.941 -3.332 1 67.19 93 GLU B CA 1
ATOM 4193 C C . GLU B 1 93 ? -18.312 6.711 -2.443 1 67.19 93 GLU B C 1
ATOM 4195 O O . GLU B 1 93 ? -17.219 6.145 -2.355 1 67.19 93 GLU B O 1
ATOM 4200 N N . LYS B 1 94 ? -19.375 6.047 -2.156 1 57.53 94 LYS B N 1
ATOM 4201 C CA . LYS B 1 94 ? -19.453 4.906 -1.247 1 57.53 94 LYS B CA 1
ATOM 4202 C C . LYS B 1 94 ? -18.734 3.693 -1.827 1 57.53 94 LYS B C 1
ATOM 4204 O O . LYS B 1 94 ? -18.734 3.48 -3.041 1 57.53 94 LYS B O 1
ATOM 4209 N N . ASP B 1 95 ? -17.875 2.867 -1.126 1 54.91 95 ASP B N 1
ATOM 4210 C CA . ASP B 1 95 ? -17.406 1.498 -1.315 1 54.91 95 ASP B CA 1
ATOM 4211 C C . ASP B 1 95 ? -16.094 1.47 -2.094 1 54.91 95 ASP B C 1
ATOM 4213 O O . ASP B 1 95 ? -15.57 0.396 -2.395 1 54.91 95 ASP B O 1
ATOM 4217 N N . SER B 1 96 ? -15.57 2.678 -2.449 1 59.81 96 SER B N 1
ATOM 4218 C CA . SER B 1 96 ? -14.461 2.572 -3.387 1 59.81 96 SER B CA 1
ATOM 4219 C C . SER B 1 96 ? -13.133 2.918 -2.713 1 59.81 96 SER B C 1
ATOM 4221 O O . SER B 1 96 ? -12.172 3.281 -3.385 1 59.81 96 SER B O 1
ATOM 4223 N N . THR B 1 97 ? -13.008 2.73 -1.367 1 56.47 97 THR B N 1
ATOM 4224 C CA . THR B 1 97 ? -11.836 3.258 -0.666 1 56.47 97 THR B CA 1
ATOM 4225 C C . THR B 1 97 ? -10.672 2.281 -0.753 1 56.47 97 THR B C 1
ATOM 4227 O O . THR B 1 97 ? -9.555 2.6 -0.329 1 56.47 97 THR B O 1
ATOM 4230 N N . ARG B 1 98 ? -10.812 1.228 -1.346 1 63.25 98 ARG B N 1
ATOM 4231 C CA . ARG B 1 98 ? -9.82 0.153 -1.3 1 63.25 98 ARG B CA 1
ATOM 4232 C C . ARG B 1 98 ? -8.523 0.572 -1.98 1 63.25 98 ARG B C 1
ATOM 4234 O O . ARG B 1 98 ? -7.438 0.186 -1.547 1 63.25 98 ARG B O 1
ATOM 4241 N N . ASP B 1 99 ? -8.586 1.479 -2.701 1 77.19 99 ASP B N 1
ATOM 4242 C CA . ASP B 1 99 ? -7.426 1.827 -3.52 1 77.19 99 ASP B CA 1
ATOM 4243 C C . ASP B 1 99 ? -6.547 2.855 -2.814 1 77.19 99 ASP B C 1
ATOM 4245 O O . ASP B 1 99 ? -5.336 2.908 -3.047 1 77.19 99 ASP B O 1
ATOM 4249 N N . ILE B 1 100 ? -7.051 3.479 -1.783 1 87 100 ILE B N 1
ATOM 4250 C CA . ILE B 1 100 ? -6.246 4.5 -1.118 1 87 100 ILE B CA 1
ATOM 4251 C C . ILE B 1 100 ? -5.148 3.836 -0.29 1 87 100 ILE B C 1
ATOM 4253 O O . ILE B 1 100 ? -3.996 4.273 -0.315 1 87 100 ILE B O 1
ATOM 4257 N N . GLY B 1 101 ? -5.598 2.826 0.382 1 89.56 101 GLY B N 1
ATOM 4258 C CA . GLY B 1 101 ? -4.637 2.109 1.2 1 89.56 101 GLY B CA 1
ATOM 4259 C C . GLY B 1 101 ? -3.447 1.594 0.41 1 89.56 101 GLY B C 1
ATOM 4260 O O . GLY B 1 101 ? -2.307 1.673 0.871 1 89.56 101 GLY B O 1
ATOM 4261 N N . VAL B 1 102 ? -3.709 1.091 -0.727 1 91.25 102 VAL B N 1
ATOM 4262 C CA . VAL B 1 102 ? -2.668 0.564 -1.602 1 91.25 102 VAL B CA 1
ATOM 4263 C C . VAL B 1 102 ? -1.715 1.687 -2.004 1 91.25 102 VAL B C 1
ATOM 4265 O O . VAL B 1 102 ? -0.494 1.521 -1.955 1 91.25 102 VAL B O 1
ATOM 4268 N N . LEU B 1 103 ? -2.305 2.809 -2.391 1 91.62 103 LEU B N 1
ATOM 4269 C CA . LEU B 1 103 ? -1.501 3.947 -2.822 1 91.62 103 LEU B CA 1
ATOM 4270 C C . LEU B 1 103 ? -0.617 4.453 -1.687 1 91.62 103 LEU B C 1
ATOM 4272 O O . LEU B 1 103 ? 0.559 4.754 -1.896 1 91.62 103 LEU B O 1
ATOM 4276 N N . LEU B 1 104 ? -1.231 4.512 -0.538 1 94.88 104 LEU B N 1
ATOM 4277 C CA . LEU B 1 104 ? -0.453 4.91 0.63 1 94.88 104 LEU B CA 1
ATOM 4278 C C . LEU B 1 104 ? 0.678 3.922 0.894 1 94.88 104 LEU B C 1
ATOM 4280 O O . LEU B 1 104 ? 1.811 4.328 1.168 1 94.88 104 LEU B O 1
ATOM 4284 N N . GLY B 1 105 ? 0.33 2.664 0.831 1 94.12 105 GLY B N 1
ATOM 4285 C CA . GLY B 1 105 ? 1.354 1.65 1.022 1 94.12 105 GLY B CA 1
ATOM 4286 C C . GLY B 1 105 ? 2.541 1.818 0.095 1 94.12 105 GLY B C 1
ATOM 4287 O O . GLY B 1 105 ? 3.691 1.723 0.527 1 94.12 105 GLY B O 1
ATOM 4288 N N . ILE B 1 106 ? 2.283 2.066 -1.14 1 94.38 106 ILE B N 1
ATOM 4289 C CA . ILE B 1 106 ? 3.342 2.25 -2.127 1 94.38 106 ILE B CA 1
ATOM 4290 C C . ILE B 1 106 ? 4.219 3.434 -1.726 1 94.38 106 ILE B C 1
ATOM 4292 O O . ILE B 1 106 ? 5.449 3.34 -1.752 1 94.38 106 ILE B O 1
ATOM 4296 N N . ALA B 1 107 ? 3.59 4.531 -1.38 1 95.56 107 ALA B N 1
ATOM 4297 C CA . ALA B 1 107 ? 4.32 5.734 -0.994 1 95.56 107 ALA B CA 1
ATOM 4298 C C . ALA B 1 107 ? 5.227 5.469 0.202 1 95.56 107 ALA B C 1
ATOM 4300 O O . ALA B 1 107 ? 6.395 5.875 0.208 1 95.56 107 ALA B O 1
ATOM 4301 N N . PHE B 1 108 ? 4.688 4.809 1.197 1 95.62 108 PHE B N 1
ATOM 4302 C CA . PHE B 1 108 ? 5.465 4.52 2.396 1 95.62 108 PHE B CA 1
ATOM 4303 C C . PHE B 1 108 ? 6.586 3.529 2.092 1 95.62 108 PHE B C 1
ATOM 4305 O O . PHE B 1 108 ? 7.668 3.611 2.674 1 95.62 108 PHE B O 1
ATOM 4312 N N . GLY B 1 109 ? 6.297 2.59 1.212 1 93.44 109 GLY B N 1
ATOM 4313 C CA . GLY B 1 109 ? 7.348 1.689 0.762 1 93.44 109 GLY B CA 1
ATOM 4314 C C . GLY B 1 109 ? 8.5 2.408 0.092 1 93.44 109 GLY B C 1
ATOM 4315 O O . GLY B 1 109 ? 9.641 1.943 0.141 1 93.44 109 GLY B O 1
ATOM 4316 N N . ARG B 1 110 ? 8.148 3.516 -0.452 1 93.25 110 ARG B N 1
ATOM 4317 C CA . ARG B 1 110 ? 9.164 4.309 -1.132 1 93.25 110 ARG B CA 1
ATOM 4318 C C . ARG B 1 110 ? 9.75 5.363 -0.198 1 93.25 110 ARG B C 1
ATOM 4320 O O . ARG B 1 110 ? 10.328 6.352 -0.654 1 93.25 110 ARG B O 1
ATOM 4327 N N . ASN B 1 111 ? 9.57 5.207 1.042 1 93.5 111 ASN B N 1
ATOM 4328 C CA . ASN B 1 111 ? 10.148 6.051 2.084 1 93.5 111 ASN B CA 1
ATOM 4329 C C . ASN B 1 111 ? 9.711 7.504 1.93 1 93.5 111 ASN B C 1
ATOM 4331 O O . ASN B 1 111 ? 10.547 8.406 1.913 1 93.5 111 ASN B O 1
ATOM 4335 N N . VAL B 1 112 ? 8.469 7.715 1.792 1 96.31 112 VAL B N 1
ATOM 4336 C CA . VAL B 1 112 ? 7.906 9.055 1.606 1 96.31 112 VAL B CA 1
ATOM 4337 C C . VAL B 1 112 ? 8.242 9.922 2.816 1 96.31 112 VAL B C 1
ATOM 4339 O O . VAL B 1 112 ? 8.219 9.453 3.955 1 96.31 112 VAL B O 1
ATOM 4342 N N . ARG B 1 113 ? 8.508 11.234 2.555 1 97.38 113 ARG B N 1
ATOM 4343 C CA . ARG B 1 113 ? 8.891 12.141 3.631 1 97.38 113 ARG B CA 1
ATOM 4344 C C . ARG B 1 113 ? 7.754 13.102 3.967 1 97.38 113 ARG B C 1
ATOM 4346 O O . ARG B 1 113 ? 7.625 13.547 5.109 1 97.38 113 ARG B O 1
ATOM 4353 N N . GLU B 1 114 ? 6.996 13.492 2.986 1 98.31 114 GLU B N 1
ATOM 4354 C CA . GLU B 1 114 ? 5.84 14.359 3.172 1 98.31 114 GLU B CA 1
ATOM 4355 C C . GLU B 1 114 ? 4.582 13.742 2.564 1 98.31 114 GLU B C 1
ATOM 4357 O O . GLU B 1 114 ? 4.555 13.43 1.374 1 98.31 114 GLU B O 1
ATOM 4362 N N . LEU B 1 115 ? 3.572 13.617 3.365 1 98.38 115 LEU B N 1
ATOM 4363 C CA . LEU B 1 115 ? 2.324 13.047 2.875 1 98.38 115 LEU B CA 1
ATOM 4364 C C . LEU B 1 115 ? 1.154 13.984 3.137 1 98.38 115 LEU B C 1
ATOM 4366 O O . LEU B 1 115 ? 0.98 14.469 4.254 1 98.38 115 LEU B O 1
ATOM 4370 N N . GLY B 1 116 ? 0.449 14.352 2.146 1 97.69 116 GLY B N 1
ATOM 4371 C CA . GLY B 1 116 ? -0.836 15.031 2.244 1 97.69 116 GLY B CA 1
ATOM 4372 C C . GLY B 1 116 ? -1.987 14.195 1.712 1 97.69 116 GLY B C 1
ATOM 4373 O O . GLY B 1 116 ? -1.933 13.703 0.585 1 97.69 116 GLY B O 1
ATOM 4374 N N . LEU B 1 117 ? -2.992 13.953 2.496 1 96.69 117 LEU B N 1
ATOM 4375 C CA . LEU B 1 117 ? -4.16 13.188 2.082 1 96.69 117 LEU B CA 1
ATOM 4376 C C . LEU B 1 117 ? -5.445 13.953 2.354 1 96.69 117 LEU B C 1
ATOM 4378 O O . LEU B 1 117 ? -5.723 14.328 3.496 1 96.69 117 LEU B O 1
ATOM 4382 N N . GLU B 1 118 ? -6.133 14.242 1.357 1 93.62 118 GLU B N 1
ATOM 4383 C CA . GLU B 1 118 ? -7.453 14.859 1.453 1 93.62 118 GLU B CA 1
ATOM 4384 C C . GLU B 1 118 ? -8.531 13.938 0.89 1 93.62 118 GLU B C 1
ATOM 4386 O O . GLU B 1 118 ? -8.414 13.445 -0.235 1 93.62 118 GLU B O 1
ATOM 4391 N N . VAL B 1 119 ? -9.523 13.695 1.669 1 91 119 VAL B N 1
ATOM 4392 C CA . VAL B 1 119 ? -10.602 12.805 1.248 1 91 119 VAL B CA 1
ATOM 4393 C C . VAL B 1 119 ? -11.93 13.547 1.293 1 91 119 VAL B C 1
ATOM 4395 O O . VAL B 1 119 ? -12.258 14.195 2.291 1 91 119 VAL B O 1
ATOM 4398 N N . TYR B 1 120 ? -12.617 13.461 0.177 1 86.81 120 TYR B N 1
ATOM 4399 C CA . TYR B 1 120 ? -13.953 14.031 0.079 1 86.81 120 TYR B CA 1
ATOM 4400 C C . TYR B 1 120 ? -14.992 12.953 -0.187 1 86.81 120 TYR B C 1
ATOM 4402 O O . TYR B 1 120 ? -15.102 12.445 -1.306 1 86.81 120 TYR B O 1
ATOM 4410 N N . SER B 1 121 ? -15.508 12.398 0.859 1 83.12 121 SER B N 1
ATOM 4411 C CA . SER B 1 121 ? -16.484 11.328 0.752 1 83.12 121 SER B CA 1
ATOM 4412 C C . SER B 1 121 ? -17.609 11.492 1.78 1 83.12 121 SER B C 1
ATOM 4414 O O . SER B 1 121 ? -17.484 12.289 2.713 1 83.12 121 SER B O 1
ATOM 4416 N N . ASP B 1 122 ? -18.641 10.75 1.516 1 81.31 122 ASP B N 1
ATOM 4417 C CA . ASP B 1 122 ? -19.75 10.773 2.457 1 81.31 122 ASP B CA 1
ATOM 4418 C C . ASP B 1 122 ? -19.375 10.117 3.781 1 81.31 122 ASP B C 1
ATOM 4420 O O . ASP B 1 122 ? -19.719 10.617 4.852 1 81.31 122 ASP B O 1
ATOM 4424 N N . GLU B 1 123 ? -18.594 9.039 3.674 1 83.5 123 GLU B N 1
ATOM 4425 C CA . GLU B 1 123 ? -18.109 8.359 4.875 1 83.5 123 GLU B CA 1
ATOM 4426 C C . GLU B 1 123 ? -16.625 8.641 5.102 1 83.5 123 GLU B C 1
ATOM 4428 O O . GLU B 1 123 ? -15.844 8.695 4.152 1 83.5 123 GLU B O 1
ATOM 4433 N N . PRO B 1 124 ? -16.312 8.836 6.34 1 87.5 124 PRO B N 1
ATOM 4434 C CA . PRO B 1 124 ? -14.914 9.117 6.629 1 87.5 124 PRO B CA 1
ATOM 4435 C C . PRO B 1 124 ? -13.992 7.953 6.266 1 87.5 124 PRO B C 1
ATOM 4437 O O . PRO B 1 124 ? -14.359 6.789 6.449 1 87.5 124 PRO B O 1
ATOM 4440 N N . TYR B 1 125 ? -12.938 8.242 5.715 1 90.31 125 TYR B N 1
ATOM 4441 C CA . TYR B 1 125 ? -11.922 7.246 5.402 1 90.31 125 TYR B CA 1
ATOM 4442 C C . TYR B 1 125 ? -11.086 6.922 6.637 1 90.31 125 TYR B C 1
ATOM 4444 O O . TYR B 1 125 ? -10.469 7.809 7.227 1 90.31 125 TYR B O 1
ATOM 4452 N N . ARG B 1 126 ? -11.07 5.66 6.992 1 90 126 ARG B N 1
ATOM 4453 C CA . ARG B 1 126 ? -10.242 5.238 8.117 1 90 126 ARG B CA 1
ATOM 4454 C C . ARG B 1 126 ? -8.781 5.141 7.715 1 90 126 ARG B C 1
ATOM 4456 O O . ARG B 1 126 ? -8.398 4.246 6.953 1 90 126 ARG B O 1
ATOM 4463 N N . PHE B 1 127 ? -7.926 5.984 8.18 1 92.75 127 PHE B N 1
ATOM 4464 C CA . PHE B 1 127 ? -6.5 5.965 7.875 1 92.75 127 PHE B CA 1
ATOM 4465 C C . PHE B 1 127 ? -5.84 4.715 8.445 1 92.75 127 PHE B C 1
ATOM 4467 O O . PHE B 1 127 ? -6.086 4.344 9.594 1 92.75 127 PHE B O 1
ATOM 4474 N N . PRO B 1 128 ? -5 4.086 7.645 1 90.88 128 PRO B N 1
ATOM 4475 C CA . PRO B 1 128 ? -4.332 2.885 8.148 1 90.88 128 PRO B CA 1
ATOM 4476 C C . PRO B 1 128 ? -3.326 3.188 9.258 1 90.88 128 PRO B C 1
ATOM 4478 O O . PRO B 1 128 ? -2.24 3.703 8.984 1 90.88 128 PRO B O 1
ATOM 4481 N N . THR B 1 129 ? -3.615 2.74 10.484 1 88.62 129 THR B N 1
ATOM 4482 C CA . THR B 1 129 ? -2.826 3.055 11.664 1 88.62 129 THR B CA 1
ATOM 4483 C C . THR B 1 129 ? -1.436 2.434 11.57 1 88.62 129 THR B C 1
ATOM 4485 O O . THR B 1 129 ? -0.474 2.963 12.133 1 88.62 129 THR B O 1
ATOM 4488 N N . SER B 1 130 ? -1.344 1.38 10.844 1 86.88 130 SER B N 1
ATOM 4489 C CA . SER B 1 130 ? -0.069 0.683 10.711 1 86.88 130 SER B CA 1
ATOM 4490 C C . SER B 1 130 ? 0.979 1.573 10.047 1 86.88 130 SER B C 1
ATOM 4492 O O . SER B 1 130 ? 2.178 1.41 10.289 1 86.88 130 SER B O 1
ATOM 4494 N N . LEU B 1 131 ? 0.56 2.504 9.328 1 92.44 131 LEU B N 1
ATOM 4495 C CA . LEU B 1 131 ? 1.477 3.367 8.586 1 92.44 131 LEU B CA 1
ATOM 4496 C C . LEU B 1 131 ? 2.062 4.441 9.5 1 92.44 131 LEU B C 1
ATOM 4498 O O . LEU B 1 131 ? 3.045 5.094 9.141 1 92.44 131 LEU B O 1
ATOM 4502 N N . LEU B 1 132 ? 1.437 4.555 10.672 1 93.25 132 LEU B N 1
ATOM 4503 C CA . LEU B 1 132 ? 1.892 5.574 11.609 1 93.25 132 LEU B CA 1
ATOM 4504 C C . LEU B 1 132 ? 3.092 5.078 12.414 1 93.25 132 LEU B C 1
ATOM 4506 O O . LEU B 1 132 ? 3.406 5.625 13.469 1 93.25 132 LEU B O 1
ATOM 4510 N N . ASN B 1 133 ? 3.773 4.125 11.922 1 88.06 133 ASN B N 1
ATOM 4511 C CA . ASN B 1 133 ? 5.012 3.607 12.492 1 88.06 133 ASN B CA 1
ATOM 4512 C C . ASN B 1 133 ? 6.176 3.732 11.516 1 88.06 133 ASN B C 1
ATOM 4514 O O . ASN B 1 133 ? 7.125 2.947 11.57 1 88.06 133 ASN B O 1
ATOM 4518 N N . CYS B 1 134 ? 6.121 4.672 10.758 1 90.19 134 CYS B N 1
ATOM 4519 C CA . CYS B 1 134 ? 7.109 4.918 9.719 1 90.19 134 CYS B CA 1
ATOM 4520 C C . CYS B 1 134 ? 8.211 5.848 10.219 1 90.19 134 CYS B C 1
ATOM 4522 O O . CYS B 1 134 ? 7.926 6.871 10.844 1 90.19 134 CYS B O 1
ATOM 4524 N N . GLY B 1 135 ? 9.461 5.562 9.953 1 90.25 135 GLY B N 1
ATOM 4525 C CA . GLY B 1 135 ? 10.586 6.332 10.461 1 90.25 135 GLY B CA 1
ATOM 4526 C C . GLY B 1 135 ? 11.039 7.426 9.516 1 90.25 135 GLY B C 1
ATOM 4527 O O . GLY B 1 135 ? 11.906 8.234 9.859 1 90.25 135 GLY B O 1
ATOM 4528 N N . THR B 1 136 ? 10.445 7.531 8.375 1 93.88 136 THR B N 1
ATOM 4529 C CA . THR B 1 136 ? 10.961 8.469 7.387 1 93.88 136 THR B CA 1
ATOM 4530 C C . THR B 1 136 ? 10.023 9.672 7.238 1 93.88 136 THR B C 1
ATOM 4532 O O . THR B 1 136 ? 10.414 10.703 6.691 1 93.88 136 THR B O 1
ATOM 4535 N N . LEU B 1 137 ? 8.852 9.633 7.668 1 97.25 137 LEU B N 1
ATOM 4536 C CA . LEU B 1 137 ? 7.836 10.656 7.469 1 97.25 137 LEU B CA 1
ATOM 4537 C C . LEU B 1 137 ? 8.156 11.906 8.281 1 97.25 137 LEU B C 1
ATOM 4539 O O . LEU B 1 137 ? 8.289 11.836 9.508 1 97.25 137 LEU B O 1
ATOM 4543 N N . GLU B 1 138 ? 8.258 13.086 7.602 1 98.56 138 GLU B N 1
ATOM 4544 C CA . GLU B 1 138 ? 8.617 14.336 8.258 1 98.56 138 GLU B CA 1
ATOM 4545 C C . GLU B 1 138 ? 7.41 15.266 8.359 1 98.56 138 GLU B C 1
ATOM 4547 O O . GLU B 1 138 ? 7.328 16.078 9.281 1 98.56 138 GLU B O 1
ATOM 4552 N N . THR B 1 139 ? 6.586 15.195 7.422 1 98.75 139 THR B N 1
ATOM 4553 C CA . THR B 1 139 ? 5.395 16.031 7.383 1 98.75 139 THR B CA 1
ATOM 4554 C C . THR B 1 139 ? 4.156 15.211 7.047 1 98.75 139 THR B C 1
ATOM 4556 O O . THR B 1 139 ? 4.176 14.406 6.109 1 98.75 139 THR B O 1
ATOM 4559 N N . LEU B 1 140 ? 3.117 15.375 7.805 1 98.62 140 LEU B N 1
ATOM 4560 C CA . LEU B 1 140 ? 1.864 14.664 7.586 1 98.62 140 LEU B CA 1
ATOM 4561 C C . LEU B 1 140 ? 0.678 15.617 7.617 1 98.62 140 LEU B C 1
ATOM 4563 O O . LEU B 1 140 ? 0.483 16.344 8.594 1 98.62 140 LEU B O 1
ATOM 4567 N N . LYS B 1 141 ? -0.038 15.734 6.578 1 98.44 141 LYS B N 1
ATOM 4568 C CA . LYS B 1 141 ? -1.263 16.516 6.477 1 98.44 141 LYS B CA 1
ATOM 4569 C C . LYS B 1 141 ? -2.465 15.633 6.168 1 98.44 141 LYS B C 1
ATOM 4571 O O . LYS B 1 141 ? -2.514 14.992 5.117 1 98.44 141 LYS B O 1
ATOM 4576 N N . LEU B 1 142 ? -3.381 15.609 7.039 1 97.5 142 LEU B N 1
ATOM 4577 C CA . LEU B 1 142 ? -4.543 14.742 6.867 1 97.5 142 LEU B CA 1
ATOM 4578 C C . LEU B 1 142 ? -5.832 15.555 6.871 1 97.5 142 LEU B C 1
ATOM 4580 O O . LEU B 1 142 ? -5.961 16.516 7.629 1 97.5 142 LEU B O 1
ATOM 4584 N N . GLY B 1 143 ? -6.828 15.102 6.07 1 92.06 143 GLY B N 1
ATOM 4585 C CA . GLY B 1 143 ? -8.164 15.68 6.062 1 92.06 143 GLY B CA 1
ATOM 4586 C C . GLY B 1 143 ? -8.461 16.484 4.809 1 92.06 143 GLY B C 1
ATOM 4587 O O . GLY B 1 143 ? -7.566 16.703 3.986 1 92.06 143 GLY B O 1
ATOM 4588 N N . PRO B 1 144 ? -9.688 16.75 4.582 1 91.94 144 PRO B N 1
ATOM 4589 C CA . PRO B 1 144 ? -10.82 16.516 5.48 1 91.94 144 PRO B CA 1
ATOM 4590 C C . PRO B 1 144 ? -11.352 15.086 5.398 1 91.94 144 PRO B C 1
ATOM 4592 O O . PRO B 1 144 ? -10.93 14.312 4.531 1 91.94 144 PRO B O 1
ATOM 4595 N N . ARG B 1 145 ? -12.219 14.625 6.293 1 88.81 145 ARG B N 1
ATOM 4596 C CA . ARG B 1 145 ? -13.008 13.398 6.32 1 88.81 145 ARG B CA 1
ATOM 4597 C C . ARG B 1 145 ? -12.109 12.172 6.441 1 88.81 145 ARG B C 1
ATOM 4599 O O . ARG B 1 145 ? -12.266 11.203 5.691 1 88.81 145 ARG B O 1
ATOM 4606 N N . VAL B 1 146 ? -11.141 12.258 7.137 1 93.19 146 VAL B N 1
ATOM 4607 C CA . VAL B 1 146 ? -10.297 11.133 7.516 1 93.19 146 VAL B CA 1
ATOM 4608 C C . VAL B 1 146 ? -10.547 10.766 8.977 1 93.19 146 VAL B C 1
ATOM 4610 O O . VAL B 1 146 ? -10.695 11.648 9.828 1 93.19 146 VAL B O 1
ATOM 4613 N N . LEU B 1 147 ? -10.781 9.531 9.227 1 93.88 147 LEU B N 1
ATOM 4614 C CA . LEU B 1 147 ? -10.992 9.031 10.578 1 93.88 147 LEU B CA 1
ATOM 4615 C C . LEU B 1 147 ? -9.688 8.523 11.18 1 93.88 147 LEU B C 1
ATOM 4617 O O . LEU B 1 147 ? -8.992 7.699 10.57 1 93.88 147 LEU B O 1
ATOM 4621 N N . LEU B 1 148 ? -9.375 9.055 12.344 1 94.5 148 LEU B N 1
ATOM 4622 C CA . LEU B 1 148 ? -8.188 8.617 13.062 1 94.5 148 LEU B CA 1
ATOM 4623 C C . LEU B 1 148 ? -8.555 7.648 14.18 1 94.5 148 LEU B C 1
ATOM 4625 O O . LEU B 1 148 ? -9.281 8.008 15.109 1 94.5 148 LEU B O 1
ATOM 4629 N N . GLU B 1 149 ? -8.188 6.469 14.039 1 93.25 149 GLU B N 1
ATOM 4630 C CA . GLU B 1 149 ? -8.328 5.426 15.047 1 93.25 149 GLU B CA 1
ATOM 4631 C C . GLU B 1 149 ? -6.973 4.82 15.406 1 93.25 149 GLU B C 1
ATOM 4633 O O . GLU B 1 149 ? -6.434 4.004 14.656 1 93.25 149 GLU B O 1
ATOM 4638 N N . VAL B 1 150 ? -6.469 5.184 16.547 1 93.19 150 VAL B N 1
ATOM 4639 C CA . VAL B 1 150 ? -5.133 4.777 16.969 1 93.19 150 VAL B CA 1
ATOM 4640 C C . VAL B 1 150 ? -5.219 4.094 18.344 1 93.19 150 VAL B C 1
ATOM 4642 O O . VAL B 1 150 ? -5.039 4.738 19.375 1 93.19 150 VAL B O 1
ATOM 4645 N N . PRO B 1 151 ? -5.352 2.797 18.312 1 86.88 151 PRO B N 1
ATOM 4646 C CA . PRO B 1 151 ? -5.559 2.078 19.578 1 86.88 151 PRO B CA 1
ATOM 4647 C C . PRO B 1 151 ? -4.293 2.01 20.422 1 86.88 151 PRO B C 1
ATOM 4649 O O . PRO B 1 151 ? -4.375 1.87 21.641 1 86.88 151 PRO B O 1
ATOM 4652 N N . PHE B 1 152 ? -3.102 2.141 19.766 1 85.25 152 PHE B N 1
ATOM 4653 C CA . PHE B 1 152 ? -1.832 2.053 20.469 1 85.25 152 PHE B CA 1
ATOM 4654 C C . PHE B 1 152 ? -0.906 3.193 20.062 1 85.25 152 PHE B C 1
ATOM 4656 O O . PHE B 1 152 ? -1.027 3.738 18.969 1 85.25 152 PHE B O 1
ATOM 4663 N N . PRO B 1 153 ? -0.005 3.459 20.938 1 89.44 153 PRO B N 1
ATOM 4664 C CA . PRO B 1 153 ? 0.926 4.535 20.594 1 89.44 153 PRO B CA 1
ATOM 4665 C C . PRO B 1 153 ? 1.686 4.27 19.297 1 89.44 153 PRO B C 1
ATOM 4667 O O . PRO B 1 153 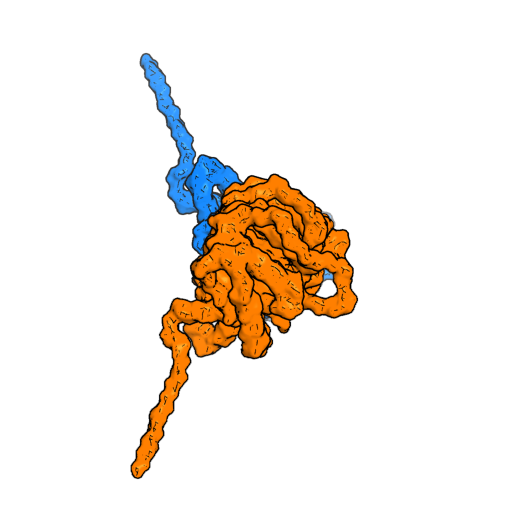? 2.104 3.137 19.047 1 89.44 153 PRO B O 1
ATOM 4670 N N . VAL B 1 154 ? 1.803 5.305 18.547 1 92.62 154 VAL B N 1
ATOM 4671 C CA . VAL B 1 154 ? 2.455 5.18 17.25 1 92.62 154 VAL B CA 1
ATOM 4672 C C . VAL B 1 154 ? 3.951 5.449 17.391 1 92.62 154 VAL B C 1
ATOM 4674 O O . VAL B 1 154 ? 4.445 5.656 18.5 1 92.62 154 VAL B O 1
ATOM 4677 N N . CYS B 1 155 ? 4.707 5.262 16.297 1 91.75 155 CYS B N 1
ATOM 4678 C CA . CYS B 1 155 ? 6.133 5.578 16.266 1 91.75 155 CYS B CA 1
ATOM 4679 C C . CYS B 1 155 ? 6.473 6.41 15.031 1 91.75 155 CYS B C 1
ATOM 4681 O O . CYS B 1 155 ? 6.902 5.867 14.016 1 91.75 155 CYS B O 1
ATOM 4683 N N . LEU B 1 156 ? 6.34 7.703 15.203 1 95.5 156 LEU B N 1
ATOM 4684 C CA . LEU B 1 156 ? 6.68 8.656 14.156 1 95.5 156 LEU B CA 1
ATOM 4685 C C . LEU B 1 156 ? 7.84 9.547 14.586 1 95.5 156 LEU B C 1
ATOM 4687 O O . LEU B 1 156 ? 7.66 10.75 14.797 1 95.5 156 LEU B O 1
ATOM 4691 N N . GLU B 1 157 ? 8.977 9 14.578 1 93.44 157 GLU B N 1
ATOM 4692 C CA . GLU B 1 157 ? 10.133 9.633 15.203 1 93.44 157 GLU B CA 1
ATOM 4693 C C . GLU B 1 157 ? 10.648 10.789 14.352 1 93.44 157 GLU B C 1
ATOM 4695 O O . GLU B 1 157 ? 11.273 11.719 14.875 1 93.44 157 GLU B O 1
ATOM 4700 N N . ALA B 1 158 ? 10.398 10.766 13.086 1 96.62 158 ALA B N 1
ATOM 4701 C CA . ALA B 1 158 ? 10.953 11.797 12.203 1 96.62 158 ALA B CA 1
ATOM 4702 C C . ALA B 1 158 ? 9.922 12.891 11.93 1 96.62 158 ALA B C 1
ATOM 4704 O O . ALA B 1 158 ? 10.242 13.898 11.289 1 96.62 158 ALA B O 1
ATOM 4705 N N . LEU B 1 159 ? 8.734 12.805 12.414 1 98.38 159 LEU B N 1
ATOM 4706 C CA . LEU B 1 159 ? 7.66 13.742 12.094 1 98.38 159 LEU B CA 1
ATOM 4707 C C . LEU B 1 159 ? 7.891 15.086 12.773 1 98.38 159 LEU B C 1
ATOM 4709 O O . LEU B 1 159 ? 7.957 15.164 14.008 1 98.38 159 LEU B O 1
ATOM 4713 N N . ARG B 1 160 ? 7.926 16.156 11.984 1 98.75 160 ARG B N 1
ATOM 4714 C CA . ARG B 1 160 ? 8.172 17.484 12.516 1 98.75 160 ARG B CA 1
ATOM 4715 C C . ARG B 1 160 ? 6.934 18.375 12.383 1 98.75 160 ARG B C 1
ATOM 4717 O O . ARG B 1 160 ? 6.723 19.266 13.195 1 98.75 160 ARG B O 1
ATOM 4724 N N . THR B 1 161 ? 6.195 18.078 11.43 1 98.88 161 THR B N 1
ATOM 4725 C CA . THR B 1 161 ? 5.016 18.906 11.164 1 98.88 161 THR B CA 1
ATOM 4726 C C . THR B 1 161 ? 3.781 18.016 10.977 1 98.88 161 THR B C 1
ATOM 4728 O O . THR B 1 161 ? 3.795 17.094 10.172 1 98.88 161 THR B O 1
ATOM 4731 N N . LEU B 1 162 ? 2.727 18.297 11.711 1 98.81 162 LEU B N 1
ATOM 4732 C CA . LEU B 1 162 ? 1.459 17.578 11.633 1 98.81 162 LEU B CA 1
ATOM 4733 C C . LEU B 1 162 ? 0.295 18.547 11.461 1 98.81 162 LEU B C 1
ATOM 4735 O O . LEU B 1 162 ? 0.157 19.516 12.227 1 98.81 162 LEU B O 1
ATOM 4739 N N . SER B 1 163 ? -0.441 18.406 10.461 1 98.62 163 SER B N 1
ATOM 4740 C CA . SER B 1 163 ? -1.628 19.219 10.211 1 98.62 163 SER B CA 1
ATOM 4741 C C . SER B 1 163 ? -2.879 18.359 10.102 1 98.62 163 SER B C 1
ATOM 4743 O O . SER B 1 163 ? -2.965 17.484 9.234 1 98.62 163 SER B O 1
ATOM 4745 N N . LEU B 1 164 ? -3.799 18.562 10.961 1 97.75 164 LEU B N 1
ATOM 4746 C CA . LEU B 1 164 ? -5.059 17.828 10.992 1 97.75 164 LEU B CA 1
ATOM 4747 C C . LEU B 1 164 ? -6.227 18.734 10.633 1 97.75 164 LEU B C 1
ATOM 4749 O O . LEU B 1 164 ? -6.676 19.531 11.461 1 97.75 164 LEU B O 1
ATOM 4753 N N . PHE B 1 165 ? -6.754 18.547 9.508 1 95.81 165 PHE B N 1
ATOM 4754 C CA . PHE B 1 165 ? -7.789 19.438 8.984 1 95.81 165 PHE B CA 1
ATOM 4755 C C . PHE B 1 165 ? -9.156 18.75 9.023 1 95.81 165 PHE B C 1
ATOM 4757 O O . PHE B 1 165 ? -9.438 17.875 8.203 1 95.81 165 PHE B O 1
ATOM 4764 N N . ASP B 1 166 ? -10 19.125 9.898 1 92.31 166 ASP B N 1
ATOM 4765 C CA . ASP B 1 166 ? -11.383 18.672 10.039 1 92.31 166 ASP B CA 1
ATOM 4766 C C . ASP B 1 166 ? -11.469 17.156 10.055 1 92.31 166 ASP B C 1
ATOM 4768 O O . ASP B 1 166 ? -12.227 16.562 9.281 1 92.31 166 ASP B O 1
ATOM 4772 N N . MET B 1 167 ? -10.703 16.609 10.875 1 92.12 167 MET B N 1
ATOM 4773 C CA . MET B 1 167 ? -10.602 15.156 11.047 1 92.12 167 MET B CA 1
ATOM 4774 C C . MET B 1 167 ? -11.727 14.633 11.93 1 92.12 167 MET B C 1
ATOM 4776 O O . MET B 1 167 ? -12.344 15.398 12.672 1 92.12 167 MET B O 1
ATOM 4780 N N . THR B 1 168 ? -12.055 13.359 11.75 1 91.69 168 THR B N 1
ATOM 4781 C CA . THR B 1 168 ? -12.883 12.641 12.711 1 91.69 168 THR B CA 1
ATOM 4782 C C . THR B 1 168 ? -12.023 11.742 13.602 1 91.69 168 THR B C 1
ATOM 4784 O O . THR B 1 168 ? -11.164 11.008 13.102 1 91.69 168 THR B O 1
ATOM 4787 N N . TYR B 1 169 ? -12.211 11.891 14.898 1 94.06 169 TYR B N 1
ATOM 4788 C CA . TYR B 1 169 ? -11.453 11.086 15.852 1 94.06 169 TYR B CA 1
ATOM 4789 C C . TYR B 1 169 ? -12.344 10.023 16.5 1 94.06 169 TYR B C 1
ATOM 4791 O O . TYR B 1 169 ? -13.453 10.328 16.938 1 94.06 169 TYR B O 1
ATOM 4799 N N . LYS B 1 170 ? -11.891 8.844 16.547 1 94.56 170 LYS B N 1
ATOM 4800 C CA . LYS B 1 170 ? -12.672 7.766 17.141 1 94.56 170 LYS B CA 1
ATOM 4801 C C . LYS B 1 170 ? -12.898 8.016 18.625 1 94.56 170 LYS B C 1
ATOM 4803 O O . LYS B 1 170 ? -14.008 7.816 19.141 1 94.56 170 LYS B O 1
ATOM 4808 N N . ASP B 1 171 ? -11.867 8.312 19.344 1 95.12 171 ASP B N 1
ATOM 4809 C CA . ASP B 1 171 ? -11.922 8.586 20.766 1 95.12 171 ASP B CA 1
ATOM 4810 C C . ASP B 1 171 ? -10.75 9.461 21.203 1 95.12 171 ASP B C 1
ATOM 4812 O O . ASP B 1 171 ? -9.875 9.789 20.406 1 95.12 171 ASP B O 1
ATOM 4816 N N . GLU B 1 172 ? -10.766 9.875 22.438 1 95.5 172 GLU B N 1
ATOM 4817 C CA . GLU B 1 172 ? -9.711 10.727 22.969 1 95.5 172 GLU B CA 1
ATOM 4818 C C . GLU B 1 172 ? -8.375 9.992 23.031 1 95.5 172 GLU B C 1
ATOM 4820 O O . GLU B 1 172 ? -7.32 10.602 22.859 1 95.5 172 GLU B O 1
ATOM 4825 N N . GLY B 1 173 ? -8.5 8.742 23.25 1 95.62 173 GLY B N 1
ATOM 4826 C CA . GLY B 1 173 ? -7.297 7.922 23.297 1 95.62 173 GLY B CA 1
ATOM 4827 C C . GLY B 1 173 ? -6.52 7.922 22 1 95.62 173 GLY B C 1
ATOM 4828 O O . GLY B 1 173 ? -5.285 7.879 22 1 95.62 173 GLY B O 1
ATOM 4829 N N . SER B 1 174 ? -7.195 7.961 20.938 1 96 174 SER B N 1
ATOM 4830 C CA . SER B 1 174 ? -6.543 7.973 19.641 1 96 174 SER B CA 1
ATOM 4831 C C . SER B 1 174 ? -5.668 9.211 19.469 1 96 174 SER B C 1
ATOM 4833 O O . SER B 1 174 ? -4.586 9.133 18.891 1 96 174 SER B O 1
ATOM 4835 N N . ILE B 1 175 ? -6.145 10.328 19.984 1 96.88 175 ILE B N 1
ATOM 4836 C CA . ILE B 1 175 ? -5.398 11.578 19.906 1 96.88 175 ILE B CA 1
ATOM 4837 C C . ILE B 1 175 ? -4.137 11.484 20.75 1 96.88 175 ILE B C 1
ATOM 4839 O O . ILE B 1 175 ? -3.043 11.828 20.297 1 96.88 175 ILE B O 1
ATOM 4843 N N . ILE B 1 176 ? -4.258 10.984 21.938 1 97.12 176 ILE B N 1
ATOM 4844 C CA . ILE B 1 176 ? -3.15 10.859 22.875 1 97.12 176 ILE B CA 1
ATOM 4845 C C . ILE B 1 176 ? -2.1 9.906 22.328 1 97.12 176 ILE B C 1
ATOM 4847 O O . ILE B 1 176 ? -0.903 10.203 22.359 1 97.12 176 ILE B O 1
ATOM 4851 N N . ASN B 1 177 ? -2.604 8.844 21.766 1 96 177 ASN B N 1
ATOM 4852 C CA . ASN B 1 177 ? -1.702 7.828 21.219 1 96 177 ASN B CA 1
ATOM 4853 C C . ASN B 1 177 ? -0.956 8.336 20 1 96 177 ASN B C 1
ATOM 4855 O O . ASN B 1 177 ? 0.201 7.977 19.766 1 96 177 ASN B O 1
ATOM 4859 N N . LEU B 1 178 ? -1.586 9.086 19.188 1 97.56 178 LEU B N 1
ATOM 4860 C CA . LEU B 1 178 ? -0.924 9.656 18.031 1 97.56 178 LEU B CA 1
ATOM 4861 C C . LEU B 1 178 ? 0.17 10.633 18.453 1 97.56 178 LEU B C 1
ATOM 4863 O O . LEU B 1 178 ? 1.321 10.5 18.031 1 97.56 178 LEU B O 1
ATOM 4867 N N . LEU B 1 179 ? -0.169 11.578 19.312 1 98.12 179 LEU B N 1
ATOM 4868 C CA . LEU B 1 179 ? 0.743 12.672 19.656 1 98.12 179 LEU B CA 1
ATOM 4869 C C . LEU B 1 179 ? 1.873 12.172 20.547 1 98.12 179 LEU B C 1
ATOM 4871 O O . LEU B 1 179 ? 2.994 12.688 20.484 1 98.12 179 LEU B O 1
ATOM 4875 N N . SER B 1 180 ? 1.6 11.195 21.328 1 95.88 180 SER B N 1
ATOM 4876 C CA . SER B 1 180 ? 2.627 10.656 22.219 1 95.88 180 SER B CA 1
ATOM 4877 C C . SER B 1 180 ? 3.738 9.977 21.422 1 95.88 180 SER B C 1
ATOM 4879 O O . SER B 1 180 ? 4.867 9.859 21.906 1 95.88 180 SER B O 1
ATOM 4881 N N . GLY B 1 181 ? 3.381 9.531 20.219 1 94.88 181 GLY B N 1
ATOM 4882 C CA . GLY B 1 181 ? 4.359 8.852 19.391 1 94.88 181 GLY B CA 1
ATOM 4883 C C . GLY B 1 181 ? 5.133 9.789 18.484 1 94.88 181 GLY B C 1
ATOM 4884 O O . GLY B 1 181 ? 6.004 9.352 17.734 1 94.88 181 GLY B O 1
ATOM 4885 N N . CYS B 1 182 ? 4.883 11.039 18.547 1 96.69 182 CYS B N 1
ATOM 4886 C CA . CYS B 1 182 ? 5.543 12.047 17.734 1 96.69 182 CYS B CA 1
ATOM 4887 C C . CYS B 1 182 ? 6.59 12.805 18.547 1 96.69 182 CYS B C 1
ATOM 4889 O O . CYS B 1 182 ? 6.426 14 18.812 1 96.69 182 CYS B O 1
ATOM 4891 N N . SER B 1 183 ? 7.695 12.188 18.797 1 94.81 183 SER B N 1
ATOM 4892 C CA . SER B 1 183 ? 8.688 12.68 19.75 1 94.81 183 SER B CA 1
ATOM 4893 C C . SER B 1 183 ? 9.445 13.875 19.172 1 94.81 183 SER B C 1
ATOM 4895 O O . SER B 1 183 ? 10.008 14.672 19.938 1 94.81 183 SER B O 1
ATOM 4897 N N . SER B 1 184 ? 9.398 14.062 17.875 1 97.62 184 SER B N 1
ATOM 4898 C CA . SER B 1 184 ? 10.148 15.156 17.25 1 97.62 184 SER B CA 1
ATOM 4899 C C . SER B 1 184 ? 9.211 16.203 16.672 1 97.62 184 SER B C 1
ATOM 4901 O O . SER B 1 184 ? 9.633 17.047 15.875 1 97.62 184 SER B O 1
ATOM 4903 N N . LEU B 1 185 ? 8.023 16.219 17.031 1 98.56 185 LEU B N 1
ATOM 4904 C CA . LEU B 1 185 ? 7.023 17.109 16.469 1 98.56 185 LEU B CA 1
ATOM 4905 C C . LEU B 1 185 ? 7.297 18.547 16.875 1 98.56 185 LEU B C 1
ATOM 4907 O O . LEU B 1 185 ? 7.414 18.859 18.062 1 98.56 185 LEU B O 1
ATOM 4911 N N . GLU B 1 186 ? 7.363 19.484 15.93 1 98.81 186 GLU B N 1
ATOM 4912 C CA . GLU B 1 186 ? 7.652 20.891 16.188 1 98.81 186 GLU B CA 1
ATOM 4913 C C . GLU B 1 186 ? 6.441 21.766 15.883 1 98.81 186 GLU B C 1
ATOM 4915 O O . GLU B 1 186 ? 6.227 22.781 16.547 1 98.81 186 GLU B O 1
ATOM 4920 N N . ASN B 1 187 ? 5.711 21.406 14.953 1 98.88 187 ASN B N 1
ATOM 4921 C CA . ASN B 1 187 ? 4.574 22.203 14.5 1 98.88 187 ASN B CA 1
ATOM 4922 C C . ASN B 1 187 ? 3.297 21.375 14.438 1 98.88 187 ASN B C 1
ATOM 4924 O O . ASN B 1 187 ? 3.244 20.359 13.734 1 98.88 187 ASN B O 1
ATOM 4928 N N . LEU B 1 188 ? 2.295 21.797 15.156 1 98.88 188 LEU B N 1
ATOM 4929 C CA . LEU B 1 188 ? 1.003 21.109 15.148 1 98.88 188 LEU B CA 1
ATOM 4930 C C . LEU B 1 188 ? -0.119 22.078 14.797 1 98.88 188 LEU B C 1
ATOM 4932 O O . LEU B 1 188 ? -0.246 23.141 15.422 1 98.88 188 LEU B O 1
ATOM 4936 N N . GLU B 1 189 ? -0.829 21.797 13.828 1 98.62 189 GLU B N 1
ATOM 4937 C CA . GLU B 1 189 ? -2.01 22.562 13.43 1 98.62 189 GLU B CA 1
ATOM 4938 C C . GLU B 1 189 ? -3.26 21.688 13.438 1 98.62 189 GLU B C 1
ATOM 4940 O O . GLU B 1 189 ? -3.299 20.641 12.781 1 98.62 189 GLU B O 1
ATOM 4945 N N . VAL B 1 190 ? -4.207 22.109 14.148 1 97.38 190 VAL B N 1
ATOM 4946 C CA . VAL B 1 190 ? -5.465 21.375 14.227 1 97.38 190 VAL B CA 1
ATOM 4947 C C . VAL B 1 190 ? -6.625 22.297 13.859 1 97.38 190 VAL B C 1
ATOM 4949 O O . VAL B 1 190 ? -6.785 23.375 14.453 1 97.38 190 VAL B O 1
ATOM 4952 N N . MET B 1 191 ? -7.371 21.938 12.906 1 94.12 191 MET B N 1
ATOM 4953 C CA . MET B 1 191 ? -8.547 22.688 12.484 1 94.12 191 MET B CA 1
ATOM 4954 C C . MET B 1 191 ? -9.805 21.828 12.586 1 94.12 191 MET B C 1
ATOM 4956 O O . MET B 1 191 ? -9.891 20.766 11.977 1 94.12 191 MET B O 1
ATOM 4960 N N . MET B 1 192 ? -10.789 22.266 13.328 1 90.75 192 MET B N 1
ATOM 4961 C CA . MET B 1 192 ? -12.031 21.531 13.523 1 90.75 192 MET B CA 1
ATOM 4962 C C . MET B 1 192 ? -13.227 22.359 13.07 1 90.75 192 MET B C 1
ATOM 4964 O O . MET B 1 192 ? -13.523 23.406 13.664 1 90.75 192 MET B O 1
ATOM 4968 N N . TYR B 1 193 ? -13.906 21.844 12.086 1 85.5 193 TYR B N 1
ATOM 4969 C CA . TYR B 1 193 ? -15.039 22.578 11.547 1 85.5 193 TYR B CA 1
ATOM 4970 C C . TYR B 1 193 ? -16.312 21.75 11.617 1 85.5 193 TYR B C 1
ATOM 4972 O O . TYR B 1 193 ? -17.422 22.281 11.422 1 85.5 193 TYR B O 1
ATOM 4980 N N . SER B 1 194 ? -16.156 20.484 11.914 1 82.31 194 SER B N 1
ATOM 4981 C CA . SER B 1 194 ? -17.281 19.562 12.031 1 82.31 194 SER B CA 1
ATOM 4982 C C . SER B 1 194 ? -17.594 19.25 13.492 1 82.31 194 SER B C 1
ATOM 4984 O O . SER B 1 194 ? -16.812 19.562 14.383 1 82.31 194 SER B O 1
ATOM 4986 N N . PRO B 1 195 ? -18.828 18.766 13.703 1 78.44 195 PRO B N 1
ATOM 4987 C CA . PRO B 1 195 ? -19.156 18.406 15.086 1 78.44 195 PRO B CA 1
ATOM 4988 C C . PRO B 1 195 ? -18.109 17.5 15.727 1 78.44 195 PRO B C 1
ATOM 4990 O O . PRO B 1 195 ? -17.562 16.609 15.07 1 78.44 195 PRO B O 1
ATOM 4993 N N . TYR B 1 196 ? -17.969 17.812 16.953 1 75.44 196 TYR B N 1
ATOM 4994 C CA . TYR B 1 196 ? -16.922 17.094 17.688 1 75.44 196 TYR B CA 1
ATOM 4995 C C . TYR B 1 196 ? -17.438 15.75 18.188 1 75.44 196 TYR B C 1
ATOM 4997 O O . TYR B 1 196 ? -18.469 15.68 18.859 1 75.44 196 TYR B O 1
ATOM 5005 N N . LYS B 1 197 ? -16.766 14.766 17.781 1 80.5 197 LYS B N 1
ATOM 5006 C CA . LYS B 1 197 ? -17.062 13.477 18.391 1 80.5 197 LYS B CA 1
ATOM 5007 C C . LYS B 1 197 ? -16.344 13.312 19.719 1 80.5 197 LYS B C 1
ATOM 5009 O O . LYS B 1 197 ? -16.812 12.586 20.609 1 80.5 197 LYS B O 1
ATOM 5014 N N . VAL B 1 198 ? -15.273 14.023 19.812 1 88.88 198 VAL B N 1
ATOM 5015 C CA . VAL B 1 198 ? -14.492 13.969 21.047 1 88.88 198 VAL B CA 1
ATOM 5016 C C . VAL B 1 198 ? -14.68 15.266 21.828 1 88.88 198 VAL B C 1
ATOM 5018 O O . VAL B 1 198 ? -14.758 16.344 21.25 1 88.88 198 VAL B O 1
ATOM 5021 N N . LYS B 1 199 ? -14.742 15.164 23.125 1 88.62 199 LYS B N 1
ATOM 5022 C CA . LYS B 1 199 ? -15 16.312 23.984 1 88.62 199 LYS B CA 1
ATOM 5023 C C . LYS B 1 199 ? -13.695 16.953 24.453 1 88.62 199 LYS B C 1
ATOM 5025 O O . LYS B 1 199 ? -13.664 18.141 24.75 1 88.62 199 LYS B O 1
ATOM 5030 N N . THR B 1 200 ? -12.688 16.172 24.562 1 94.38 200 THR B N 1
ATOM 5031 C CA . THR B 1 200 ? -11.406 16.688 25.047 1 94.38 200 THR B CA 1
ATOM 5032 C C . THR B 1 200 ? -10.305 16.422 24.031 1 94.38 200 THR B C 1
ATOM 5034 O O . THR B 1 200 ? -10.172 15.312 23.516 1 94.38 200 THR B O 1
ATOM 5037 N N . PHE B 1 201 ? -9.57 17.375 23.688 1 95.75 201 PHE B N 1
ATOM 5038 C CA . PHE B 1 201 ? -8.398 17.297 22.828 1 95.75 201 PHE B CA 1
ATOM 5039 C C . PHE B 1 201 ? -7.129 17.594 23.609 1 95.75 201 PHE B C 1
ATOM 5041 O O . PHE B 1 201 ? -6.852 18.75 23.938 1 95.75 201 PHE B O 1
ATOM 5048 N N . THR B 1 202 ? -6.309 16.594 23.875 1 97.12 202 THR B N 1
ATOM 5049 C CA . THR B 1 202 ? -5.148 16.734 24.75 1 97.12 202 THR B CA 1
ATOM 5050 C C . THR B 1 202 ? -3.861 16.797 23.938 1 97.12 202 THR B C 1
ATOM 5052 O O . THR B 1 202 ? -3.568 15.906 23.141 1 97.12 202 THR B O 1
ATOM 5055 N N . VAL B 1 203 ? -3.141 17.828 24.094 1 97.88 203 VAL B N 1
ATOM 5056 C CA . VAL B 1 203 ? -1.859 18.016 23.422 1 97.88 203 VAL B CA 1
ATOM 5057 C C . VAL B 1 203 ? -0.728 17.969 24.453 1 97.88 203 VAL B C 1
ATOM 5059 O O . VAL B 1 203 ? -0.452 18.953 25.125 1 97.88 203 VAL B O 1
ATOM 5062 N N . VAL B 1 204 ? -0.082 16.875 24.578 1 96.94 204 VAL B N 1
ATOM 5063 C CA . VAL B 1 204 ? 1.095 16.719 25.438 1 96.94 204 VAL B CA 1
ATOM 5064 C C . VAL B 1 204 ? 2.295 16.312 24.578 1 96.94 204 VAL B C 1
ATOM 5066 O O . VAL B 1 204 ? 2.529 15.125 24.344 1 96.94 204 VAL B O 1
ATOM 5069 N N . VAL B 1 205 ? 2.973 17.266 24.062 1 97.19 205 VAL B N 1
ATOM 5070 C CA . VAL B 1 205 ? 4.113 17.047 23.188 1 97.19 205 VAL B CA 1
ATOM 5071 C C . VAL B 1 205 ? 5.285 17.922 23.641 1 97.19 205 VAL B C 1
ATOM 5073 O O . VAL B 1 205 ? 5.328 19.109 23.344 1 97.19 205 VAL B O 1
ATOM 5076 N N . PRO B 1 206 ? 6.254 17.344 24.234 1 96.38 206 PRO B N 1
ATOM 5077 C CA . PRO B 1 206 ? 7.363 18.109 24.797 1 96.38 206 PRO B CA 1
ATOM 5078 C C . PRO B 1 206 ? 8.172 18.828 23.719 1 96.38 206 PRO B C 1
ATOM 5080 O O . PRO B 1 206 ? 8.75 19.891 23.984 1 96.38 206 PRO B O 1
ATOM 5083 N N . SER B 1 207 ? 8.211 18.328 22.5 1 97.69 207 SER B N 1
ATOM 5084 C CA . SER B 1 207 ? 9.047 18.891 21.453 1 97.69 207 SER B CA 1
ATOM 5085 C C . SER B 1 207 ? 8.312 20 20.703 1 97.69 207 SER B C 1
ATOM 5087 O O . SER B 1 207 ? 8.914 20.688 19.859 1 97.69 207 SER B O 1
ATOM 5089 N N . LEU B 1 208 ? 7.125 20.297 21.016 1 98.44 208 LEU B N 1
ATOM 5090 C CA . LEU B 1 208 ? 6.262 21.188 20.25 1 98.44 208 LEU B CA 1
ATOM 5091 C C . LEU B 1 208 ? 6.727 22.625 20.375 1 98.44 208 LEU B C 1
ATOM 5093 O O . LEU B 1 208 ? 6.977 23.109 21.484 1 98.44 208 LEU B O 1
ATOM 5097 N N . GLN B 1 209 ? 6.816 23.328 19.25 1 98.75 209 GLN B N 1
ATOM 5098 C CA . GLN B 1 209 ? 7.254 24.719 19.25 1 98.75 209 GLN B CA 1
ATOM 5099 C C . GLN B 1 209 ? 6.125 25.656 18.797 1 98.75 209 GLN B C 1
ATOM 5101 O O . GLN B 1 209 ? 6.055 26.797 19.219 1 98.75 209 GLN B O 1
ATOM 5106 N N . SER B 1 210 ? 5.34 25.188 17.969 1 98.88 210 SER B N 1
ATOM 5107 C CA . SER B 1 210 ? 4.238 25.984 17.438 1 98.88 210 SER B CA 1
ATOM 5108 C C . SER B 1 210 ? 2.934 25.188 17.453 1 98.88 210 SER B C 1
ATOM 5110 O O . SER B 1 210 ? 2.885 24.047 16.984 1 98.88 210 SER B O 1
ATOM 5112 N N . LEU B 1 211 ? 1.898 25.797 18 1 98.75 211 LEU B N 1
ATOM 5113 C CA . LEU B 1 211 ? 0.587 25.156 18.078 1 98.75 211 LEU B CA 1
ATOM 5114 C C . LEU B 1 211 ? -0.5 26.094 17.547 1 98.75 211 LEU B C 1
ATOM 5116 O O . LEU B 1 211 ? -0.593 27.25 17.969 1 98.75 211 LEU B O 1
ATOM 5120 N N . THR B 1 212 ? -1.224 25.641 16.625 1 98.56 212 THR B N 1
ATOM 5121 C CA . THR B 1 212 ? -2.375 26.359 16.094 1 98.56 212 THR B CA 1
ATOM 5122 C C . THR B 1 212 ? -3.65 25.531 16.25 1 98.56 212 THR B C 1
ATOM 5124 O O . THR B 1 212 ? -3.746 24.422 15.727 1 98.56 212 THR B O 1
ATOM 5127 N N . LEU B 1 213 ? -4.574 26.062 16.984 1 97.38 213 LEU B N 1
ATOM 5128 C CA . LEU B 1 213 ? -5.883 25.438 17.156 1 97.38 213 LEU B CA 1
ATOM 5129 C C . LEU B 1 213 ? -6.988 26.328 16.594 1 97.38 213 LEU B C 1
ATOM 5131 O O . LEU B 1 213 ? -7.168 27.453 17.062 1 97.38 213 LEU B O 1
ATOM 5135 N N . ILE B 1 214 ? -7.645 25.844 15.609 1 94.19 214 ILE B N 1
ATOM 5136 C CA . ILE B 1 214 ? -8.727 26.594 14.984 1 94.19 214 ILE B CA 1
ATOM 5137 C C . ILE B 1 214 ? -10.039 25.812 15.117 1 94.19 214 ILE B C 1
ATOM 5139 O O . ILE B 1 214 ? -10.117 24.656 14.711 1 94.19 214 ILE B O 1
ATOM 5143 N N . SER B 1 215 ? -11.016 26.375 15.781 1 88.88 215 SER B N 1
ATOM 5144 C CA . SER B 1 215 ? -12.336 25.766 15.914 1 88.88 215 SER B CA 1
ATOM 5145 C C . SER B 1 215 ? -13.43 26.688 15.398 1 88.88 215 SER B C 1
ATOM 5147 O O . SER B 1 215 ? -13.312 27.922 15.516 1 88.88 215 SER B O 1
ATOM 5149 N N . ASP B 1 216 ? -14.258 26.234 14.531 1 76.56 216 ASP B N 1
ATOM 5150 C CA . ASP B 1 216 ? -15.375 27.047 14.062 1 76.56 216 ASP B CA 1
ATOM 5151 C C . ASP B 1 216 ? -16.688 26.281 14.133 1 76.56 216 ASP B C 1
ATOM 5153 O O . ASP B 1 216 ? -17.25 25.906 13.094 1 76.56 216 ASP B O 1
ATOM 5157 N N . ASN B 1 217 ? -17.062 25.922 15.312 1 65.38 217 ASN B N 1
ATOM 5158 C CA . ASN B 1 217 ? -18.266 25.109 15.375 1 65.38 217 ASN B CA 1
ATOM 5159 C C . ASN B 1 217 ? -19.453 25.922 15.883 1 65.38 217 ASN B C 1
ATOM 5161 O O . ASN B 1 217 ? -20.234 25.438 16.719 1 65.38 217 ASN B O 1
ATOM 5165 N N . GLU B 1 218 ? -19.594 27.188 15.508 1 60 218 GLU B N 1
ATOM 5166 C CA . GLU B 1 218 ? -20.656 28.031 16.031 1 60 218 GLU B CA 1
ATOM 5167 C C . GLU B 1 218 ? -22.016 27.359 15.883 1 60 218 GLU B C 1
ATOM 5169 O O . GLU B 1 218 ? -22.906 27.562 16.719 1 60 218 GLU B O 1
ATOM 5174 N N . ASP B 1 219 ? -22 26.562 14.891 1 59 219 ASP B N 1
ATOM 5175 C CA . ASP B 1 219 ? -23.344 26.125 14.531 1 59 219 ASP B CA 1
ATOM 5176 C C . ASP B 1 219 ? -23.719 24.828 15.266 1 59 219 ASP B C 1
ATOM 5178 O O . ASP B 1 219 ? -24.875 24.406 15.242 1 59 219 ASP B O 1
ATOM 5182 N N . PHE B 1 220 ? -22.766 24.328 15.977 1 63.66 220 PHE B N 1
ATOM 5183 C CA . PHE B 1 220 ? -23.125 23.031 16.516 1 63.66 220 PHE B CA 1
ATOM 5184 C C . PHE B 1 220 ? -23.125 23.062 18.047 1 63.66 220 PHE B C 1
ATOM 5186 O O . PHE B 1 220 ? -22.391 23.844 18.656 1 63.66 220 PHE B O 1
ATOM 5193 N N . MET B 1 221 ? -24.281 22.953 18.672 1 61.62 221 MET B N 1
ATOM 5194 C CA . MET B 1 221 ? -24.438 22.828 20.109 1 61.62 221 MET B CA 1
ATOM 5195 C C . MET B 1 221 ? -23.391 21.859 20.688 1 61.62 221 MET B C 1
ATOM 5197 O O . MET B 1 221 ? -23.719 21.016 21.516 1 61.62 221 MET B O 1
ATOM 5201 N N . ASP B 1 222 ? -22.094 21.922 20.094 1 78.62 222 ASP B N 1
ATOM 5202 C CA . ASP B 1 222 ? -21.047 21.031 20.578 1 78.62 222 ASP B CA 1
ATOM 5203 C C . ASP B 1 222 ? -19.859 21.844 21.125 1 78.62 222 ASP B C 1
ATOM 5205 O O . ASP B 1 222 ? -19.719 23.016 20.812 1 78.62 222 ASP B O 1
ATOM 5209 N N . TYR B 1 223 ? -19.281 21.344 22.172 1 86.62 223 TYR B N 1
ATOM 5210 C CA . TYR B 1 223 ? -18.156 22.031 22.781 1 86.62 223 TYR B CA 1
ATOM 5211 C C . TYR B 1 223 ? -16.906 21.156 22.781 1 86.62 223 TYR B C 1
ATOM 5213 O O . TYR B 1 223 ? -17 19.938 22.594 1 86.62 223 TYR B O 1
ATOM 5221 N N . VAL B 1 224 ? -15.742 21.734 22.906 1 89.75 224 VAL B N 1
ATOM 5222 C CA . VAL B 1 224 ? -14.477 21.016 22.969 1 89.75 224 VAL B CA 1
ATOM 5223 C C . VAL B 1 224 ? -13.625 21.594 24.109 1 89.75 224 VAL B C 1
ATOM 5225 O O . VAL B 1 224 ? -13.711 22.781 24.422 1 89.75 224 VAL B O 1
ATOM 5228 N N . VAL B 1 225 ? -12.953 20.719 24.781 1 93.19 225 VAL B N 1
ATOM 5229 C CA . VAL B 1 225 ? -12 21.109 25.812 1 93.19 225 VAL B CA 1
ATOM 5230 C C . VAL B 1 225 ? -10.578 20.828 25.344 1 93.19 225 VAL B C 1
ATOM 5232 O O . VAL B 1 225 ? -10.219 19.688 25.062 1 93.19 225 VAL B O 1
ATOM 5235 N N . TYR B 1 226 ? -9.797 21.859 25.234 1 95.56 226 TYR B N 1
ATOM 5236 C CA . TYR B 1 226 ? -8.383 21.703 24.906 1 95.56 226 TYR B CA 1
ATOM 5237 C C . TYR B 1 226 ? -7.523 21.656 26.156 1 95.56 226 TYR B C 1
ATOM 5239 O O . TYR B 1 226 ? -7.66 22.5 27.047 1 95.56 226 TYR B O 1
ATOM 5247 N N . VAL B 1 227 ? -6.707 20.688 26.219 1 96.75 227 VAL B N 1
ATOM 5248 C CA . VAL B 1 227 ? -5.715 20.594 27.281 1 96.75 227 VAL B CA 1
ATOM 5249 C C . VAL B 1 227 ? -4.309 20.594 26.688 1 96.75 227 VAL B C 1
ATOM 5251 O O . VAL B 1 227 ? -3.945 19.688 25.922 1 96.75 227 VAL B O 1
ATOM 5254 N N . ILE B 1 228 ? -3.535 21.578 27.047 1 97.44 228 ILE B N 1
ATOM 5255 C CA . ILE B 1 228 ? -2.234 21.766 26.406 1 97.44 228 ILE B CA 1
ATOM 5256 C C . ILE B 1 228 ? -1.132 21.688 27.453 1 97.44 228 ILE B C 1
ATOM 5258 O O . ILE B 1 228 ? -1.197 22.375 28.484 1 97.44 228 ILE B O 1
ATOM 5262 N N . ASN B 1 229 ? -0.206 20.906 27.266 1 96.5 229 ASN B N 1
ATOM 5263 C CA . ASN B 1 229 ? 1.039 20.812 28.016 1 96.5 229 ASN B CA 1
ATOM 5264 C C . ASN B 1 229 ? 2.252 20.734 27.094 1 96.5 229 ASN B C 1
ATOM 5266 O O . ASN B 1 229 ? 2.566 19.672 26.578 1 96.5 229 ASN B O 1
ATOM 5270 N N . ALA B 1 230 ? 2.871 21.781 26.859 1 96.62 230 ALA B N 1
ATOM 5271 C CA . ALA B 1 230 ? 3.977 21.891 25.922 1 96.62 230 ALA B CA 1
ATOM 5272 C C . ALA B 1 230 ? 5.062 22.828 26.438 1 96.62 230 ALA B C 1
ATOM 5274 O O . ALA B 1 230 ? 5.074 24.016 26.125 1 96.62 230 ALA B O 1
ATOM 5275 N N . PRO B 1 231 ? 6.016 22.297 27.141 1 95.94 231 PRO B N 1
ATOM 5276 C CA . PRO B 1 231 ? 7.012 23.125 27.828 1 95.94 231 PRO B CA 1
ATOM 5277 C C . PRO B 1 231 ? 7.871 23.938 26.875 1 95.94 231 PRO B C 1
ATOM 5279 O O . PRO B 1 231 ? 8.383 25 27.266 1 95.94 231 PRO B O 1
ATOM 5282 N N . HIS B 1 232 ? 8.008 23.5 25.625 1 97.31 232 HIS B N 1
ATOM 5283 C CA . HIS B 1 232 ? 8.898 24.203 24.719 1 97.31 232 HIS B CA 1
ATOM 5284 C C . HIS B 1 232 ? 8.109 25 23.672 1 97.31 232 HIS B C 1
ATOM 5286 O O . HIS B 1 232 ? 8.664 25.406 22.656 1 97.31 232 HIS B O 1
ATOM 5292 N N . LEU B 1 233 ? 6.836 25.234 23.969 1 98 233 LEU B N 1
ATOM 5293 C CA . LEU B 1 233 ? 5.973 25.969 23.047 1 98 233 LEU B CA 1
ATOM 5294 C C . LEU B 1 233 ? 6.395 27.422 22.938 1 98 233 LEU B C 1
ATOM 5296 O O . LEU B 1 233 ? 6.555 28.109 23.953 1 98 233 LEU B O 1
ATOM 5300 N N . LYS B 1 234 ? 6.586 27.922 21.75 1 98.44 234 LYS B N 1
ATOM 5301 C CA . LYS B 1 234 ? 7 29.312 21.516 1 98.44 234 LYS B CA 1
ATOM 5302 C C . LYS B 1 234 ? 5.883 30.125 20.875 1 98.44 234 LYS B C 1
ATOM 5304 O O . LYS B 1 234 ? 5.734 31.312 21.141 1 98.44 234 LYS B O 1
ATOM 5309 N N . TYR B 1 235 ? 5.137 29.484 20.062 1 98.69 235 TYR B N 1
ATOM 5310 C CA . TYR B 1 235 ? 4.102 30.172 19.297 1 98.69 235 TYR B CA 1
ATOM 5311 C C . TYR B 1 235 ? 2.75 29.484 19.484 1 98.69 235 TYR B C 1
ATOM 5313 O O . TYR B 1 235 ? 2.613 28.281 19.25 1 98.69 235 TYR B O 1
ATOM 5321 N N . LEU B 1 236 ? 1.77 30.281 19.891 1 98.31 236 LEU B N 1
ATOM 5322 C CA . LEU B 1 236 ? 0.437 29.734 20.125 1 98.31 236 LEU B CA 1
ATOM 5323 C C . LEU B 1 236 ? -0.622 30.547 19.391 1 98.31 236 LEU B C 1
ATOM 5325 O O . LEU B 1 236 ? -0.635 31.781 19.469 1 98.31 236 LEU B O 1
ATOM 5329 N N . THR B 1 237 ? -1.415 29.891 18.656 1 98.25 237 THR B N 1
ATOM 5330 C CA . THR B 1 237 ? -2.564 30.531 18.031 1 98.25 237 THR B CA 1
ATOM 5331 C C . THR B 1 237 ? -3.855 29.812 18.391 1 98.25 237 THR B C 1
ATOM 5333 O O . THR B 1 237 ? -3.98 28.609 18.172 1 98.25 237 THR B O 1
ATOM 5336 N N . LEU B 1 238 ? -4.754 30.484 18.984 1 97 238 LEU B N 1
ATOM 5337 C CA . LEU B 1 238 ? -6.102 30.016 19.266 1 97 238 LEU B CA 1
ATOM 5338 C C . LEU B 1 238 ? -7.141 30.828 18.5 1 97 238 LEU B C 1
ATOM 5340 O O . LEU B 1 238 ? -7.195 32.062 18.641 1 97 238 LEU B O 1
ATOM 5344 N N . GLN B 1 239 ? -7.938 30.109 17.75 1 95.06 239 GLN B N 1
ATOM 5345 C CA . GLN B 1 239 ? -8.891 30.844 16.922 1 95.06 239 GLN B CA 1
ATOM 5346 C C . GLN B 1 239 ? -10.258 30.172 16.938 1 95.06 239 GLN B C 1
ATOM 5348 O O . GLN B 1 239 ? -10.352 28.953 16.797 1 95.06 239 GLN B O 1
ATOM 5353 N N . GLY B 1 240 ? -11.273 30.938 17.141 1 90.62 240 GLY B N 1
ATOM 5354 C CA . GLY B 1 240 ? -12.633 30.5 16.875 1 90.62 240 GLY B CA 1
ATOM 5355 C C . GLY B 1 240 ? -13.234 29.688 18.016 1 90.62 240 GLY B C 1
ATOM 5356 O O . GLY B 1 240 ? -14.125 28.859 17.797 1 90.62 240 GLY B O 1
ATOM 5357 N N . LEU B 1 241 ? -12.82 29.812 19.203 1 90.19 241 LEU B N 1
ATOM 5358 C CA . LEU B 1 241 ? -13.43 29.141 20.344 1 90.19 241 LEU B CA 1
ATOM 5359 C C . LEU B 1 241 ? -14.75 29.797 20.719 1 90.19 241 LEU B C 1
ATOM 5361 O O . LEU B 1 241 ? -14.922 31.016 20.547 1 90.19 241 LEU B O 1
ATOM 5365 N N . THR B 1 242 ? -15.703 29.016 21.156 1 87.69 242 THR B N 1
ATOM 5366 C CA . THR B 1 242 ? -16.984 29.531 21.609 1 87.69 242 THR B CA 1
ATOM 5367 C C . THR B 1 242 ? -17.062 29.562 23.125 1 87.69 242 THR B C 1
ATOM 5369 O O . THR B 1 242 ? -16.156 29.062 23.812 1 87.69 242 THR B O 1
ATOM 5372 N N . GLU B 1 243 ? -18.125 30.125 23.688 1 85.69 243 GLU B N 1
ATOM 5373 C CA . GLU B 1 243 ? -18.297 30.25 25.125 1 85.69 243 GLU B CA 1
ATOM 5374 C C . GLU B 1 243 ? -18.406 28.891 25.797 1 85.69 243 GLU B C 1
ATOM 5376 O O . GLU B 1 243 ? -18.078 28.75 26.984 1 85.69 243 GLU B O 1
ATOM 5381 N N . ASP B 1 244 ? -18.828 27.938 25.031 1 86.81 244 ASP B N 1
ATOM 5382 C CA . ASP B 1 244 ? -19.031 26.609 25.594 1 86.81 244 ASP B CA 1
ATOM 5383 C C . ASP B 1 244 ? -17.719 25.812 25.594 1 86.81 244 ASP B C 1
ATOM 5385 O O . ASP B 1 244 ? -17.594 24.812 26.312 1 86.81 244 ASP B O 1
ATOM 5389 N N . ASP B 1 245 ? -16.781 26.266 24.875 1 90.44 245 ASP B N 1
ATOM 5390 C CA . ASP B 1 245 ? -15.484 25.609 24.797 1 90.44 245 ASP B CA 1
ATOM 5391 C C . ASP B 1 245 ? -14.641 25.922 26.031 1 90.44 245 ASP B C 1
ATOM 5393 O O . ASP B 1 245 ? -14.992 26.781 26.828 1 90.44 245 ASP B O 1
ATOM 5397 N N . SER B 1 246 ? -13.617 25.172 26.203 1 90.88 246 SER B N 1
ATOM 5398 C CA . SER B 1 246 ? -12.664 25.422 27.281 1 90.88 246 SER B CA 1
ATOM 5399 C C . SER B 1 246 ? -11.234 25.125 26.828 1 90.88 246 SER B C 1
ATOM 5401 O O . SER B 1 246 ? -11.023 24.312 25.922 1 90.88 246 SER B O 1
ATOM 5403 N N . CYS B 1 247 ? -10.305 25.859 27.391 1 94.38 247 CYS B N 1
ATOM 5404 C CA . CYS B 1 247 ? -8.891 25.672 27.078 1 94.38 247 CYS B CA 1
ATOM 5405 C C . CYS B 1 247 ? -8.031 25.781 28.328 1 94.38 247 CYS B C 1
ATOM 5407 O O . CYS B 1 247 ? -8.086 26.797 29.031 1 94.38 247 CYS B O 1
ATOM 5409 N N . VAL B 1 248 ? -7.355 24.766 28.609 1 94.88 248 VAL B N 1
ATOM 5410 C CA . VAL B 1 248 ? -6.441 24.734 29.75 1 94.88 248 VAL B CA 1
ATOM 5411 C C . VAL B 1 248 ? -5 24.641 29.25 1 94.88 248 VAL B C 1
ATOM 5413 O O . VAL B 1 248 ? -4.637 23.672 28.578 1 94.88 248 VAL B O 1
ATOM 5416 N N . ILE B 1 249 ? -4.242 25.609 29.531 1 95.69 249 ILE B N 1
ATOM 5417 C CA . ILE B 1 249 ? -2.846 25.656 29.109 1 95.69 249 ILE B CA 1
ATOM 5418 C C . ILE B 1 249 ? -1.934 25.516 30.328 1 95.69 249 ILE B C 1
ATOM 5420 O O . ILE B 1 249 ? -1.98 26.344 31.234 1 95.69 249 ILE B O 1
ATOM 5424 N N . GLU B 1 250 ? -1.141 24.484 30.188 1 90.94 250 GLU B N 1
ATOM 5425 C CA . GLU B 1 250 ? -0.231 24.219 31.312 1 90.94 250 GLU B CA 1
ATOM 5426 C C . GLU B 1 250 ? 1.219 24.172 30.828 1 90.94 250 GLU B C 1
ATOM 5428 O O . GLU B 1 250 ? 1.501 23.688 29.734 1 90.94 250 GLU B O 1
ATOM 5433 N N . ASN B 1 251 ? 2.16 24.75 31.625 1 90.31 251 ASN B N 1
ATOM 5434 C CA . ASN B 1 251 ? 3.594 24.547 31.453 1 90.31 251 ASN B CA 1
ATOM 5435 C C . ASN B 1 251 ? 4.078 25.062 30.109 1 90.31 251 ASN B C 1
ATOM 5437 O O . ASN B 1 251 ? 4.66 24.328 29.312 1 90.31 251 ASN B O 1
ATOM 5441 N N . THR B 1 252 ? 3.84 26.25 29.844 1 92.81 252 THR B N 1
ATOM 5442 C CA . THR B 1 252 ? 4.34 26.875 28.641 1 92.81 252 THR B CA 1
ATOM 5443 C C . THR B 1 252 ? 5.262 28.047 28.969 1 92.81 252 THR B C 1
ATOM 5445 O O . THR B 1 252 ? 4.988 29.188 28.594 1 92.81 252 THR B O 1
ATOM 5448 N N . PRO B 1 253 ? 6.367 27.797 29.609 1 91.69 253 PRO B N 1
ATOM 5449 C CA . PRO B 1 253 ? 7.258 28.875 30.078 1 91.69 253 PRO B CA 1
ATOM 5450 C C . PRO B 1 253 ? 7.98 29.578 28.922 1 91.69 253 PRO B C 1
ATOM 5452 O O . PRO B 1 253 ? 8.43 30.703 29.078 1 91.69 253 PRO B O 1
ATOM 5455 N N . GLU B 1 254 ? 8.055 28.938 27.781 1 95.69 254 GLU B N 1
ATOM 5456 C CA . GLU B 1 254 ? 8.875 29.469 26.703 1 95.69 254 GLU B CA 1
ATOM 5457 C C . GLU B 1 254 ? 8.008 30.203 25.672 1 95.69 254 GLU B C 1
ATOM 5459 O O . GLU B 1 254 ? 8.5 30.609 24.609 1 95.69 254 GLU B O 1
ATOM 5464 N N . LEU B 1 255 ? 6.793 30.422 26.016 1 96.44 255 LEU B N 1
ATOM 5465 C CA . LEU B 1 255 ? 5.871 31.062 25.094 1 96.44 255 LEU B CA 1
ATOM 5466 C C . LEU B 1 255 ? 6.328 32.469 24.766 1 96.44 255 LEU B C 1
ATOM 5468 O O . LEU B 1 255 ? 6.617 33.281 25.656 1 96.44 255 LEU B O 1
ATOM 5472 N N . VAL B 1 256 ? 6.441 32.812 23.484 1 97.81 256 VAL B N 1
ATOM 5473 C CA . VAL B 1 256 ? 6.953 34.094 23.031 1 97.81 256 VAL B CA 1
ATOM 5474 C C . VAL B 1 256 ? 5.828 34.906 22.375 1 97.81 256 VAL B C 1
ATOM 5476 O O . VAL B 1 256 ? 5.684 36.094 22.625 1 97.81 256 VAL B O 1
ATOM 5479 N N . GLU B 1 257 ? 5.117 34.25 21.578 1 98.38 257 GLU B N 1
ATOM 5480 C CA . GLU B 1 257 ? 4.051 34.906 20.828 1 98.38 257 GLU B CA 1
ATOM 5481 C C . GLU B 1 257 ? 2.738 34.125 20.938 1 98.38 257 GLU B C 1
ATOM 5483 O O . GLU B 1 257 ? 2.732 32.906 20.875 1 98.38 257 GLU B O 1
ATOM 5488 N N . ALA B 1 258 ? 1.681 34.875 21.125 1 98 258 ALA B N 1
ATOM 5489 C CA . ALA B 1 258 ? 0.353 34.25 21.188 1 98 258 ALA B CA 1
ATOM 5490 C C . ALA B 1 258 ? -0.657 35.094 20.391 1 98 258 ALA B C 1
ATOM 5492 O O . ALA B 1 258 ? -0.625 36.312 20.422 1 98 258 ALA B O 1
ATOM 5493 N N . ASN B 1 259 ? -1.427 34.406 19.609 1 97.75 259 ASN B N 1
ATOM 5494 C CA . ASN B 1 259 ? -2.523 35.031 18.844 1 97.75 259 ASN B CA 1
ATOM 5495 C C . ASN B 1 259 ? -3.873 34.438 19.266 1 97.75 259 ASN B C 1
ATOM 5497 O O . ASN B 1 259 ? -4.176 33.281 18.984 1 97.75 259 ASN B O 1
ATOM 5501 N N . ILE B 1 260 ? -4.613 35.25 19.875 1 95.94 260 ILE B N 1
ATOM 5502 C CA . ILE B 1 260 ? -5.945 34.844 20.328 1 95.94 260 ILE B CA 1
ATOM 5503 C C . ILE B 1 260 ? -7.004 35.562 19.5 1 95.94 260 ILE B C 1
ATOM 5505 O O . ILE B 1 260 ? -7.297 36.719 19.719 1 95.94 260 ILE B O 1
ATOM 5509 N N . ILE B 1 261 ? -7.625 34.75 18.594 1 93.69 261 ILE B N 1
ATOM 5510 C CA . ILE B 1 261 ? -8.461 35.375 17.562 1 93.69 261 ILE B CA 1
ATOM 5511 C C . ILE B 1 261 ? -9.891 34.844 17.688 1 93.69 261 ILE B C 1
ATOM 5513 O O . ILE B 1 261 ? -10.117 33.625 17.641 1 93.69 261 ILE B O 1
ATOM 5517 N N . ASP B 1 262 ? -10.883 35.781 17.844 1 90.62 262 ASP B N 1
ATOM 5518 C CA . ASP B 1 262 ? -12.305 35.438 17.906 1 90.62 262 ASP B CA 1
ATOM 5519 C C . ASP B 1 262 ? -12.586 34.5 19.078 1 90.62 262 ASP B C 1
ATOM 5521 O O . ASP B 1 262 ? -13.18 33.438 18.891 1 90.62 262 ASP B O 1
ATOM 5525 N N . VAL B 1 263 ? -12.086 34.781 20.156 1 91.06 263 VAL B N 1
ATOM 5526 C CA . VAL B 1 263 ? -12.273 34.062 21.406 1 91.06 263 VAL B CA 1
ATOM 5527 C C . VAL B 1 263 ? -13.055 34.906 22.391 1 91.06 263 VAL B C 1
ATOM 5529 O O . VAL B 1 263 ? -12.797 36.094 22.531 1 91.06 263 VAL B O 1
ATOM 5532 N N . PRO B 1 264 ? -14.078 34.312 23.016 1 88.38 264 PRO B N 1
ATOM 5533 C CA . PRO B 1 264 ? -14.852 35.094 24 1 88.38 264 PRO B CA 1
ATOM 5534 C C . PRO B 1 264 ? -14.016 35.531 25.203 1 88.38 264 PRO B C 1
ATOM 5536 O O . PRO B 1 264 ? -13.086 34.812 25.609 1 88.38 264 PRO B O 1
ATOM 5539 N N . GLY B 1 265 ? -14.422 36.594 25.797 1 87.75 265 GLY B N 1
ATOM 5540 C CA . GLY B 1 265 ? -13.719 37.156 26.938 1 87.75 265 GLY B CA 1
ATOM 5541 C C . GLY B 1 265 ? -13.609 36.156 28.094 1 87.75 265 GLY B C 1
ATOM 5542 O O . GLY B 1 265 ? -12.586 36.125 28.781 1 87.75 265 GLY B O 1
ATOM 5543 N N . VAL B 1 266 ? -14.656 35.406 28.234 1 86.62 266 VAL B N 1
ATOM 5544 C CA . VAL B 1 266 ? -14.695 34.469 29.359 1 86.62 266 VAL B CA 1
ATOM 5545 C C . VAL B 1 266 ? -13.586 33.438 29.203 1 86.62 266 VAL B C 1
ATOM 5547 O O . VAL B 1 266 ? -12.945 33.062 30.188 1 86.62 266 VAL B O 1
ATOM 5550 N N . ILE B 1 267 ? -13.352 33 28.062 1 89.31 267 ILE B N 1
ATOM 5551 C CA . ILE B 1 267 ? -12.312 32.031 27.797 1 89.31 267 ILE B CA 1
ATOM 5552 C C . ILE B 1 267 ? -10.938 32.688 27.922 1 89.31 267 ILE B C 1
ATOM 5554 O O . ILE B 1 267 ? -10.016 32.094 28.484 1 89.31 267 ILE B O 1
ATOM 5558 N N . TYR B 1 268 ? -10.844 33.844 27.375 1 90.31 268 TYR B N 1
ATOM 5559 C CA . TYR B 1 268 ? -9.586 34.594 27.453 1 90.31 268 TYR B CA 1
ATOM 5560 C C . TYR B 1 268 ? -9.156 34.781 28.906 1 90.31 268 TYR B C 1
ATOM 5562 O O . TYR B 1 268 ? -7.977 34.625 29.234 1 90.31 268 TYR B O 1
ATOM 5570 N N . GLU B 1 269 ? -10.078 35.125 29.75 1 88 269 GLU B N 1
ATOM 5571 C CA . GLU B 1 269 ? -9.781 35.344 31.172 1 88 269 GLU B CA 1
ATOM 5572 C C . GLU B 1 269 ? -9.203 34.062 31.812 1 88 269 GLU B C 1
ATOM 5574 O O . GLU B 1 269 ? -8.359 34.156 32.719 1 88 269 GLU B O 1
ATOM 5579 N N . LYS B 1 270 ? -9.648 33.031 31.344 1 87.88 270 LYS B N 1
ATOM 5580 C CA . LYS B 1 270 ? -9.219 31.75 31.906 1 87.88 270 LYS B CA 1
ATOM 5581 C C . LYS B 1 270 ? -7.801 31.406 31.469 1 87.88 270 LYS B C 1
ATOM 5583 O O . LYS B 1 270 ? -7.078 30.719 32.188 1 87.88 270 LYS B O 1
ATOM 5588 N N . ILE B 1 271 ? -7.438 31.875 30.312 1 91.94 271 ILE B N 1
ATOM 5589 C CA . ILE B 1 271 ? -6.137 31.438 29.812 1 91.94 271 ILE B CA 1
ATOM 5590 C C . ILE B 1 271 ? -5.098 32.531 30.062 1 91.94 271 ILE B C 1
ATOM 5592 O O . ILE B 1 271 ? -3.91 32.344 29.781 1 91.94 271 ILE B O 1
ATOM 5596 N N . LEU B 1 272 ? -5.469 33.656 30.578 1 88.44 272 LEU B N 1
ATOM 5597 C CA . LEU B 1 272 ? -4.617 34.812 30.812 1 88.44 272 LEU B CA 1
ATOM 5598 C C . LEU B 1 272 ? -3.385 34.438 31.625 1 88.44 272 LEU B C 1
ATOM 5600 O O . LEU B 1 272 ? -2.281 34.906 31.344 1 88.44 272 LEU B O 1
ATOM 5604 N N . GLY B 1 273 ? -3.584 33.625 32.594 1 86.75 273 GLY B N 1
ATOM 5605 C CA . GLY B 1 273 ? -2.508 33.219 33.469 1 86.75 273 GLY B CA 1
ATOM 5606 C C . GLY B 1 273 ? -1.402 32.469 32.75 1 86.75 273 GLY B C 1
ATOM 5607 O O . GLY B 1 273 ? -0.24 32.531 33.188 1 86.75 273 GLY B O 1
ATOM 5608 N N . SER B 1 274 ? -1.759 31.844 31.766 1 90.5 274 SER B N 1
ATOM 5609 C CA . SER B 1 274 ? -0.798 31.016 31.047 1 90.5 274 SER B CA 1
ATOM 5610 C C . SER B 1 274 ? -0.057 31.812 29.984 1 90.5 274 SER B C 1
ATOM 5612 O O . SER B 1 274 ? 0.875 31.312 29.344 1 90.5 274 SER B O 1
ATOM 5614 N N . LEU B 1 275 ? -0.393 33.062 29.812 1 92.56 275 LEU B N 1
ATOM 5615 C CA . LEU B 1 275 ? 0.183 33.875 28.75 1 92.56 275 LEU B CA 1
ATOM 5616 C C . LEU B 1 275 ? 1.144 34.938 29.328 1 92.56 275 LEU B C 1
ATOM 5618 O O . LEU B 1 275 ? 1.552 35.844 28.625 1 92.56 275 LEU B O 1
ATOM 5622 N N . THR B 1 276 ? 1.535 34.812 30.516 1 90.75 276 THR B N 1
ATOM 5623 C CA . THR B 1 276 ? 2.301 35.844 31.203 1 90.75 276 THR B CA 1
ATOM 5624 C C . THR B 1 276 ? 3.717 35.938 30.641 1 90.75 276 THR B C 1
ATOM 5626 O O . THR B 1 276 ? 4.395 36.969 30.812 1 90.75 276 THR B O 1
ATOM 5629 N N . SER B 1 277 ? 4.188 34.938 30 1 92.81 277 SER B N 1
ATOM 5630 C CA . SER B 1 277 ? 5.551 34.906 29.484 1 92.81 277 SER B CA 1
ATOM 5631 C C . SER B 1 277 ? 5.609 35.5 28.078 1 92.81 277 SER B C 1
ATOM 5633 O O . SER B 1 277 ? 6.695 35.688 27.531 1 92.81 277 SER B O 1
ATOM 5635 N N . VAL B 1 278 ? 4.555 35.844 27.516 1 96.56 278 VAL B N 1
ATOM 5636 C CA . VAL B 1 278 ? 4.48 36.219 26.109 1 96.56 278 VAL B CA 1
ATOM 5637 C C . VAL B 1 278 ? 5.117 37.594 25.906 1 96.56 278 VAL B C 1
ATOM 5639 O O . VAL B 1 278 ? 4.953 38.5 26.734 1 96.56 278 VAL B O 1
ATOM 5642 N N . LYS B 1 279 ? 5.828 37.812 24.844 1 97.94 279 LYS B N 1
ATOM 5643 C CA . LYS B 1 279 ? 6.422 39.094 24.469 1 97.94 279 LYS B CA 1
ATOM 5644 C C . LYS B 1 279 ? 5.559 39.812 23.438 1 97.94 279 LYS B C 1
ATOM 5646 O O . LYS B 1 279 ? 5.586 41.031 23.344 1 97.94 279 LYS B O 1
ATOM 5651 N N . SER B 1 280 ? 4.941 39.062 22.703 1 98.44 280 SER B N 1
ATOM 5652 C CA . SER B 1 280 ? 4.035 39.594 21.688 1 98.44 280 SER B CA 1
ATOM 5653 C C . SER B 1 280 ? 2.66 38.969 21.781 1 98.44 280 SER B C 1
ATOM 5655 O O . SER B 1 280 ? 2.545 37.719 21.719 1 98.44 280 SER B O 1
ATOM 5657 N N . LEU B 1 281 ? 1.633 39.75 21.906 1 97.56 281 LEU B N 1
ATOM 5658 C CA . LEU B 1 281 ? 0.273 39.25 22.078 1 97.56 281 LEU B CA 1
ATOM 5659 C C . LEU B 1 281 ? -0.684 39.938 21.109 1 97.56 281 LEU B C 1
ATOM 5661 O O . LEU B 1 281 ? -0.65 41.156 20.969 1 97.56 281 LEU B O 1
ATOM 5665 N N . SER B 1 282 ? -1.371 39.156 20.359 1 97.12 282 SER B N 1
ATOM 5666 C CA . SER B 1 282 ? -2.424 39.656 19.484 1 97.12 282 SER B CA 1
ATOM 5667 C C . SER B 1 282 ? -3.801 39.188 19.953 1 97.12 282 SER B C 1
ATOM 5669 O O . SER B 1 282 ? -4.035 38 20.109 1 97.12 282 SER B O 1
ATOM 5671 N N . LEU B 1 283 ? -4.73 40.219 20.094 1 94.81 283 LEU B N 1
ATOM 5672 C CA . LEU B 1 283 ? -6.023 39.875 20.688 1 94.81 283 LEU B CA 1
ATOM 5673 C C . LEU B 1 283 ? -7.164 40.344 19.797 1 94.81 283 LEU B C 1
ATOM 5675 O O . LEU B 1 283 ? -7.195 41.5 19.375 1 94.81 283 LEU B O 1
ATOM 5679 N N . LYS B 1 284 ? -7.965 39.469 19.438 1 92.88 284 LYS B N 1
ATOM 5680 C CA . LYS B 1 284 ? -9.289 39.719 18.875 1 92.88 284 LYS B CA 1
ATOM 5681 C C . LYS B 1 284 ? -10.375 39 19.688 1 92.88 284 LYS B C 1
ATOM 5683 O O . LYS B 1 284 ? -10.758 37.875 19.375 1 92.88 284 LYS B O 1
ATOM 5688 N N . ILE B 1 285 ? -10.867 39.656 20.719 1 89.25 285 ILE B N 1
ATOM 5689 C CA . ILE B 1 285 ? -11.742 39.062 21.719 1 89.25 285 ILE B CA 1
ATOM 5690 C C . ILE B 1 285 ? -13.195 39.469 21.453 1 89.25 285 ILE B C 1
ATOM 5692 O O . ILE B 1 285 ? -13.469 40.625 21.141 1 89.25 285 ILE B O 1
ATOM 5696 N N . THR B 1 286 ? -13.984 38.406 21.562 1 80.38 286 THR B N 1
ATOM 5697 C CA . THR B 1 286 ? -15.414 38.688 21.391 1 80.38 286 THR B CA 1
ATOM 5698 C C . THR B 1 286 ? -16.078 38.969 22.75 1 80.38 286 THR B C 1
ATOM 5700 O O . THR B 1 286 ? -15.656 38.406 23.766 1 80.38 286 THR B O 1
ATOM 5703 N N . SER B 1 287 ? -17.031 39.875 22.844 1 72.31 287 SER B N 1
ATOM 5704 C CA . SER B 1 287 ? -17.812 40.25 24.016 1 72.31 287 SER B CA 1
ATOM 5705 C C . SER B 1 287 ? -16.891 40.719 25.141 1 72.31 287 SER B C 1
ATOM 5707 O O . SER B 1 287 ? -16.938 40.156 26.25 1 72.31 287 SER B O 1
ATOM 5709 N N . PRO B 1 288 ? -16.156 41.719 24.922 1 60.56 288 PRO B N 1
ATOM 5710 C CA . PRO B 1 288 ? -15.172 42.188 25.906 1 60.56 288 PRO B CA 1
ATOM 5711 C C . PRO B 1 288 ? -15.828 42.75 27.172 1 60.56 288 PRO B C 1
ATOM 5713 O O . PRO B 1 288 ? -15.156 42.906 28.188 1 60.56 288 PRO B O 1
ATOM 5716 N N . LEU B 1 289 ? -17.141 43 27.094 1 56.41 289 LEU B N 1
ATOM 5717 C CA . LEU B 1 289 ? -17.891 43.594 28.188 1 56.41 289 LEU B CA 1
ATOM 5718 C C . LEU B 1 289 ? -17.828 42.75 29.438 1 56.41 289 LEU B C 1
ATOM 5720 O O . LEU B 1 289 ? -18 43.25 30.547 1 56.41 289 LEU B O 1
ATOM 5724 N N . LYS B 1 290 ? -17.469 41.594 29.25 1 64.62 290 LYS B N 1
ATOM 5725 C CA . LYS B 1 290 ? -17.562 40.688 30.391 1 64.62 290 LYS B CA 1
ATOM 5726 C C . LYS B 1 290 ? -16.188 40.5 31.062 1 64.62 290 LYS B C 1
ATOM 5728 O O . LYS B 1 290 ? -16.031 39.688 31.953 1 64.62 290 LYS B O 1
ATOM 5733 N N . LEU B 1 291 ? -15.359 41.406 30.672 1 66.12 291 LEU B N 1
ATOM 5734 C CA . LEU B 1 291 ? -14.016 41.219 31.203 1 66.12 291 LEU B CA 1
ATOM 5735 C C . LEU B 1 291 ? -13.852 41.938 32.531 1 66.12 291 LEU B C 1
ATOM 5737 O O . LEU B 1 291 ? -14.328 43.062 32.688 1 66.12 291 LEU B O 1
ATOM 5741 N N . SER B 1 292 ? -13.656 41.188 33.594 1 67.12 292 SER B N 1
ATOM 5742 C CA . SER B 1 292 ? -13.336 41.75 34.906 1 67.12 292 SER B CA 1
ATOM 5743 C C . SER B 1 292 ? -11.844 42 35.062 1 67.12 292 SER B C 1
ATOM 5745 O O . SER B 1 292 ? -11.062 41.656 34.156 1 67.12 292 SER B O 1
ATOM 5747 N N . LYS B 1 293 ? -11.398 42.531 36.125 1 68.69 293 LYS B N 1
ATOM 5748 C CA . LYS B 1 293 ? -10.031 42.938 36.469 1 68.69 293 LYS B CA 1
ATOM 5749 C C . LYS B 1 293 ? -9.078 41.75 36.344 1 68.69 293 LYS B C 1
ATOM 5751 O O . LYS B 1 293 ? -9.383 40.625 36.781 1 68.69 293 LYS B O 1
ATOM 5756 N N . PHE B 1 294 ? -8.023 42.062 35.531 1 73.31 294 PHE B N 1
ATOM 5757 C CA . PHE B 1 294 ? -6.961 41.062 35.344 1 73.31 294 PHE B CA 1
ATOM 5758 C C . PHE B 1 294 ? -6.105 40.969 36.594 1 73.31 294 PHE B C 1
ATOM 5760 O O . PHE B 1 294 ? -5.758 41.969 37.219 1 73.31 294 PHE B O 1
ATOM 5767 N N . ASP B 1 295 ? -6.051 39.844 37.094 1 76.81 295 ASP B N 1
ATOM 5768 C CA . ASP B 1 295 ? -5.223 39.656 38.281 1 76.81 295 ASP B CA 1
ATOM 5769 C C . ASP B 1 295 ? -3.797 39.281 37.906 1 76.81 295 ASP B C 1
ATOM 5771 O O . ASP B 1 295 ? -3.008 38.875 38.75 1 76.81 295 ASP B O 1
ATOM 5775 N N . ARG B 1 296 ? -3.523 39.438 36.656 1 82.88 296 ARG B N 1
ATOM 5776 C CA . ARG B 1 296 ? -2.193 39.031 36.219 1 82.88 296 ARG B CA 1
ATOM 5777 C C . ARG B 1 296 ? -1.484 40.188 35.531 1 82.88 296 ARG B C 1
ATOM 5779 O O . ARG B 1 296 ? -2.131 41.031 34.906 1 82.88 296 ARG B O 1
ATOM 5786 N N . ILE B 1 297 ? -0.15 40.125 35.781 1 89.88 297 ILE B N 1
ATOM 5787 C CA . ILE B 1 297 ? 0.661 41.156 35.156 1 89.88 297 ILE B CA 1
ATOM 5788 C C . ILE B 1 297 ? 1.513 40.562 34.062 1 89.88 297 ILE B C 1
ATOM 5790 O O . ILE B 1 297 ? 2.111 39.5 34.219 1 89.88 297 ILE B O 1
ATOM 5794 N N . PHE B 1 298 ? 1.535 41.219 32.938 1 93.75 298 PHE B N 1
ATOM 5795 C CA . PHE B 1 298 ? 2.334 40.812 31.781 1 93.75 298 PHE B CA 1
ATOM 5796 C C . PHE B 1 298 ? 3.658 41.562 31.75 1 93.75 298 PHE B C 1
ATOM 5798 O O . PHE B 1 298 ? 3.844 42.469 30.938 1 93.75 298 PHE B O 1
ATOM 5805 N N . ASN B 1 299 ? 4.566 41.062 32.5 1 93.44 299 ASN B N 1
ATOM 5806 C CA . ASN B 1 299 ? 5.832 41.781 32.656 1 93.44 299 ASN B CA 1
ATOM 5807 C C . ASN B 1 299 ? 6.711 41.656 31.422 1 93.44 299 ASN B C 1
ATOM 5809 O O . ASN B 1 299 ? 7.586 42.5 31.188 1 93.44 299 ASN B O 1
ATOM 5813 N N . GLN B 1 300 ? 6.434 40.719 30.656 1 95.06 300 GLN B N 1
ATOM 5814 C CA . GLN B 1 300 ? 7.34 40.469 29.531 1 95.06 300 GLN B CA 1
ATOM 5815 C C . GLN B 1 300 ? 6.746 41 28.234 1 95.06 300 GLN B C 1
ATOM 5817 O O . GLN B 1 300 ? 7.422 41 27.188 1 95.06 300 GLN B O 1
ATOM 5822 N N . LEU B 1 301 ? 5.551 41.406 28.281 1 96.69 301 LEU B N 1
ATOM 5823 C CA . LEU B 1 301 ? 4.848 41.844 27.078 1 96.69 301 LEU B CA 1
ATOM 5824 C C . LEU B 1 301 ? 5.449 43.125 26.516 1 96.69 301 LEU B C 1
ATOM 5826 O O . LEU B 1 301 ? 5.5 44.156 27.219 1 96.69 301 LEU B O 1
ATOM 5830 N N . VAL B 1 302 ? 5.883 43.094 25.297 1 97.75 302 VAL B N 1
ATOM 5831 C CA . VAL B 1 302 ? 6.52 44.25 24.672 1 97.75 302 VAL B CA 1
ATOM 5832 C C . VAL B 1 302 ? 5.641 44.781 23.531 1 97.75 302 VAL B C 1
ATOM 5834 O O . VAL B 1 302 ? 5.598 45.969 23.281 1 97.75 302 VAL B O 1
ATOM 5837 N N . CYS B 1 303 ? 5.047 43.875 22.906 1 98.38 303 CYS B N 1
ATOM 5838 C CA . CYS B 1 303 ? 4.207 44.219 21.766 1 98.38 303 CYS B CA 1
ATOM 5839 C C . CYS B 1 303 ? 2.783 43.719 21.969 1 98.38 303 CYS B C 1
ATOM 5841 O O . CYS B 1 303 ? 2.57 42.531 22.188 1 98.38 303 CYS B O 1
ATOM 5843 N N . LEU B 1 304 ? 1.814 44.625 21.828 1 97.88 304 LEU B N 1
ATOM 5844 C CA . LEU B 1 304 ? 0.406 44.281 21.969 1 97.88 304 LEU B CA 1
ATOM 5845 C C . LEU B 1 304 ? -0.395 44.719 20.75 1 97.88 304 LEU B C 1
ATOM 5847 O O . LEU B 1 304 ? -0.256 45.875 20.297 1 97.88 304 LEU B O 1
ATOM 5851 N N . GLU B 1 305 ? -1.063 43.781 20.234 1 97.5 305 GLU B N 1
ATOM 5852 C CA . GLU B 1 305 ? -1.979 44.094 19.141 1 97.5 305 GLU B CA 1
ATOM 5853 C C . GLU B 1 305 ? -3.424 43.781 19.531 1 97.5 305 GLU B C 1
ATOM 5855 O O . GLU B 1 305 ? -3.734 42.719 20.031 1 97.5 305 GLU B O 1
ATOM 5860 N N . ILE B 1 306 ? -4.359 44.781 19.312 1 95.19 306 ILE B N 1
ATOM 5861 C CA . ILE B 1 306 ? -5.766 44.594 19.656 1 95.19 306 ILE B CA 1
ATOM 5862 C C . ILE B 1 306 ? -6.637 44.938 18.438 1 95.19 306 ILE B C 1
ATOM 5864 O O . ILE B 1 306 ? -6.461 45.969 17.797 1 95.19 306 ILE B O 1
ATOM 5868 N N . HIS B 1 307 ? -7.551 44 18.219 1 92.12 307 HIS B N 1
ATOM 5869 C CA . HIS B 1 307 ? -8.555 44.25 17.188 1 92.12 307 HIS B CA 1
ATOM 5870 C C . HIS B 1 307 ? -9.859 44.75 17.797 1 92.12 307 HIS B C 1
ATOM 5872 O O . HIS B 1 307 ? -10.43 44.125 18.688 1 92.12 307 HIS B O 1
ATOM 5878 N N . THR B 1 308 ? -10.336 45.906 17.359 1 82.62 308 THR B N 1
ATOM 5879 C CA . THR B 1 308 ? -11.508 46.594 17.922 1 82.62 308 THR B CA 1
ATOM 5880 C C . THR B 1 308 ? -12.758 46.25 17.109 1 82.62 308 THR B C 1
ATOM 5882 O O . THR B 1 308 ? -13.172 47.062 16.266 1 82.62 308 THR B O 1
ATOM 5885 N N . TYR B 1 309 ? -13.32 45.094 17.344 1 78.94 309 TYR B N 1
ATOM 5886 C CA . TYR B 1 309 ? -14.438 44.75 16.484 1 78.94 309 TYR B CA 1
ATOM 5887 C C . TYR B 1 309 ? -15.734 44.656 17.266 1 78.94 309 TYR B C 1
ATOM 5889 O O . TYR B 1 309 ? -16.797 44.406 16.703 1 78.94 309 TYR B O 1
ATOM 5897 N N . GLU B 1 310 ? -15.672 44.938 18.578 1 80.88 310 GLU B N 1
ATOM 5898 C CA . GLU B 1 310 ? -16.844 44.938 19.453 1 80.88 310 GLU B CA 1
ATOM 5899 C C . GLU B 1 310 ? -17.016 46.312 20.125 1 80.88 310 GLU B C 1
ATOM 5901 O O . GLU B 1 310 ? -16.062 47.062 20.266 1 80.88 310 GLU B O 1
ATOM 5906 N N . PRO B 1 311 ? -18.297 46.469 20.5 1 79.31 311 PRO B N 1
ATOM 5907 C CA . PRO B 1 311 ? -18.484 47.719 21.25 1 79.31 311 PRO B CA 1
ATOM 5908 C C . PRO B 1 311 ? -17.703 47.75 22.562 1 79.31 311 PRO B C 1
ATOM 5910 O O . PRO B 1 311 ? -17.5 46.688 23.188 1 79.31 311 PRO B O 1
ATOM 5913 N N . GLU B 1 312 ? -17.297 48.875 23 1 83.69 312 GLU B N 1
ATOM 5914 C CA . GLU B 1 312 ? -16.578 49.094 24.234 1 83.69 312 GLU B CA 1
ATOM 5915 C C . GLU B 1 312 ? -15.234 48.375 24.219 1 83.69 312 GLU B C 1
ATOM 5917 O O . GLU B 1 312 ? -14.766 47.875 25.266 1 83.69 312 GLU B O 1
ATOM 5922 N N . TRP B 1 313 ? -14.672 48.25 23.125 1 87 313 TRP B N 1
ATOM 5923 C CA . TRP B 1 313 ? -13.375 47.594 22.953 1 87 313 TRP B CA 1
ATOM 5924 C C . TRP B 1 313 ? -12.312 48.25 23.828 1 87 313 TRP B C 1
ATOM 5926 O O . TRP B 1 313 ? -11.32 47.625 24.188 1 87 313 TRP B O 1
ATOM 5936 N N . TRP B 1 314 ? -12.492 49.5 24.156 1 89.12 314 TRP B N 1
ATOM 5937 C CA . TRP B 1 314 ? -11.5 50.25 24.922 1 89.12 314 TRP B CA 1
ATOM 5938 C C . TRP B 1 314 ? -11.383 49.688 26.328 1 89.12 314 TRP B C 1
ATOM 5940 O O . TRP B 1 314 ? -10.383 49.938 27.016 1 89.12 314 TRP B O 1
ATOM 5950 N N . ASN B 1 315 ? -12.398 48.938 26.797 1 87.69 315 ASN B N 1
ATOM 5951 C CA . ASN B 1 315 ? -12.289 48.312 28.109 1 87.69 315 ASN B CA 1
ATOM 5952 C C . ASN B 1 315 ? -11.156 47.281 28.125 1 87.69 315 ASN B C 1
ATOM 5954 O O . ASN B 1 315 ? -10.383 47.25 29.094 1 87.69 315 ASN B O 1
ATOM 5958 N N . LEU B 1 316 ? -11.102 46.531 27.062 1 90.25 316 LEU B N 1
ATOM 5959 C CA . LEU B 1 316 ? -10.016 45.562 26.969 1 90.25 316 LEU B CA 1
ATOM 5960 C C . LEU B 1 316 ? -8.672 46.25 26.844 1 90.25 316 LEU B C 1
ATOM 5962 O O . LEU B 1 316 ? -7.688 45.812 27.469 1 90.25 316 LEU B O 1
ATOM 5966 N N . LEU B 1 317 ? -8.672 47.281 26.062 1 92.44 317 LEU B N 1
ATOM 5967 C CA . LEU B 1 317 ? -7.445 48.062 25.875 1 92.44 317 LEU B CA 1
ATOM 5968 C C . LEU B 1 317 ? -6.922 48.594 27.219 1 92.44 317 LEU B C 1
ATOM 5970 O O . LEU B 1 317 ? -5.742 48.406 27.531 1 92.44 317 LEU B O 1
ATOM 5974 N N . MET B 1 318 ? -7.781 49.188 28 1 91.38 318 MET B N 1
ATOM 5975 C CA . MET B 1 318 ? -7.371 49.75 29.281 1 91.38 318 MET B CA 1
ATOM 5976 C C . MET B 1 318 ? -6.891 48.688 30.25 1 91.38 318 MET B C 1
ATOM 5978 O O . MET B 1 318 ? -5.902 48.875 30.953 1 91.38 318 MET B O 1
ATOM 5982 N N . LEU B 1 319 ? -7.609 47.625 30.25 1 90.75 319 LEU B N 1
ATOM 5983 C CA . LEU B 1 319 ? -7.219 46.5 31.109 1 90.75 319 LEU B CA 1
ATOM 5984 C C . LEU B 1 319 ? -5.832 46 30.75 1 90.75 319 LEU B C 1
ATOM 5986 O O . LEU B 1 319 ? -5.008 45.75 31.625 1 90.75 319 LEU B O 1
ATOM 5990 N N . MET B 1 320 ? -5.555 45.844 29.5 1 93.25 320 MET B N 1
ATOM 5991 C CA . MET B 1 320 ? -4.273 45.344 29.016 1 93.25 320 MET B CA 1
ATOM 5992 C C . MET B 1 320 ? -3.154 46.344 29.281 1 93.25 320 MET B C 1
ATOM 5994 O O . MET B 1 320 ? -2.037 45.938 29.625 1 93.25 320 MET B O 1
ATOM 5998 N N . LEU B 1 321 ? -3.482 47.625 29.078 1 94.31 321 LEU B N 1
ATOM 5999 C CA . LEU B 1 321 ? -2.475 48.656 29.344 1 94.31 321 LEU B CA 1
ATOM 6000 C C . LEU B 1 321 ? -2.062 48.656 30.812 1 94.31 321 LEU B C 1
ATOM 6002 O O . LEU B 1 321 ? -0.876 48.75 31.125 1 94.31 321 LEU B O 1
ATOM 6006 N N . HIS B 1 322 ? -3.012 48.469 31.625 1 92.81 322 HIS B N 1
ATOM 6007 C CA . HIS B 1 322 ? -2.734 48.469 33.062 1 92.81 322 HIS B CA 1
ATOM 6008 C C . HIS B 1 322 ? -1.979 47.219 33.5 1 92.81 322 HIS B C 1
ATOM 6010 O O . HIS B 1 322 ? -1.226 47.25 34.469 1 92.81 322 HIS B O 1
ATOM 6016 N N . SER B 1 323 ? -2.162 46.188 32.781 1 92.88 323 SER B N 1
ATOM 6017 C CA . SER B 1 323 ? -1.558 44.938 33.156 1 92.88 323 SER B CA 1
ATOM 6018 C C . SER B 1 323 ? -0.24 44.688 32.406 1 92.88 323 SER B C 1
ATOM 6020 O O . SER B 1 323 ? 0.39 43.656 32.562 1 92.88 323 SER B O 1
ATOM 6022 N N . SER B 1 324 ? 0.212 45.625 31.641 1 95.44 324 SER B N 1
ATOM 6023 C CA . SER B 1 324 ? 1.435 45.438 30.859 1 95.44 324 SER B CA 1
ATOM 6024 C C . SER B 1 324 ? 2.385 46.625 31.078 1 95.44 324 SER B C 1
ATOM 6026 O O . SER B 1 324 ? 2.574 47.438 30.172 1 95.44 324 SER B O 1
ATOM 6028 N N . PRO B 1 325 ? 3.098 46.625 32.125 1 95.12 325 PRO B N 1
ATOM 6029 C CA . PRO B 1 325 ? 3.916 47.812 32.469 1 95.12 325 PRO B CA 1
ATOM 6030 C C . PRO B 1 325 ? 5.074 48.031 31.5 1 95.12 325 PRO B C 1
ATOM 6032 O O . PRO B 1 325 ? 5.574 49.125 31.359 1 95.12 325 PRO B O 1
ATOM 6035 N N . ASN B 1 326 ? 5.465 47.062 30.812 1 96.19 326 ASN B N 1
ATOM 6036 C CA . ASN B 1 326 ? 6.645 47.188 29.969 1 96.19 326 ASN B CA 1
ATOM 6037 C C . ASN B 1 326 ? 6.273 47.25 28.484 1 96.19 326 ASN B C 1
ATOM 6039 O O . ASN B 1 326 ? 7.125 47.062 27.625 1 96.19 326 ASN B O 1
ATOM 6043 N N . LEU B 1 327 ? 5.074 47.531 28.188 1 97.5 327 LEU B N 1
ATOM 6044 C CA . LEU B 1 327 ? 4.586 47.594 26.812 1 97.5 327 LEU B CA 1
ATOM 6045 C C . LEU B 1 327 ? 5.266 48.719 26.031 1 97.5 327 LEU B C 1
ATOM 6047 O O . LEU B 1 327 ? 5.285 49.844 26.484 1 97.5 327 LEU B O 1
ATOM 6051 N N . GLN B 1 328 ? 5.766 48.438 24.859 1 97.81 328 GLN B N 1
ATOM 6052 C CA . GLN B 1 328 ? 6.5 49.438 24.078 1 97.81 328 GLN B CA 1
ATOM 6053 C C . GLN B 1 328 ? 5.793 49.719 22.75 1 97.81 328 GLN B C 1
ATOM 6055 O O . GLN B 1 328 ? 5.914 50.812 22.188 1 97.81 328 GLN B O 1
ATOM 6060 N N . VAL B 1 329 ? 5.254 48.688 22.297 1 98.25 329 VAL B N 1
ATOM 6061 C CA . VAL B 1 329 ? 4.59 48.812 21 1 98.25 329 VAL B CA 1
ATOM 6062 C C . VAL B 1 329 ? 3.115 48.469 21.141 1 98.25 329 VAL B C 1
ATOM 6064 O O . VAL B 1 329 ? 2.783 47.375 21.609 1 98.25 329 VAL B O 1
ATOM 6067 N N . LEU B 1 330 ? 2.219 49.344 20.703 1 98 330 LEU B N 1
ATOM 6068 C CA . LEU B 1 330 ? 0.779 49.094 20.703 1 98 330 LEU B CA 1
ATOM 6069 C C . LEU B 1 330 ? 0.206 49.281 19.297 1 98 330 LEU B C 1
ATOM 6071 O O . LEU B 1 330 ? 0.409 50.312 18.656 1 98 330 LEU B O 1
ATOM 6075 N N . LYS B 1 331 ? -0.416 48.25 18.891 1 97.69 331 LYS B N 1
ATOM 6076 C CA . LYS B 1 331 ? -1.079 48.281 17.594 1 97.69 331 LYS B CA 1
ATOM 6077 C C . LYS B 1 331 ? -2.586 48.062 17.734 1 97.69 331 LYS B C 1
ATOM 6079 O O . LYS B 1 331 ? -3.033 47.094 18.312 1 97.69 331 LYS B O 1
ATOM 6084 N N . LEU B 1 332 ? -3.332 48.969 17.172 1 95.81 332 LEU B N 1
ATOM 6085 C CA . LEU B 1 332 ? -4.789 48.875 17.156 1 95.81 332 LEU B CA 1
ATOM 6086 C C . LEU B 1 332 ? -5.309 48.719 15.727 1 95.81 332 LEU B C 1
ATOM 6088 O O . LEU B 1 332 ? -4.789 49.344 14.797 1 95.81 332 LEU B O 1
ATOM 6092 N N . PHE B 1 333 ? -6.211 47.75 15.625 1 93.88 333 PHE B N 1
ATOM 6093 C CA . PHE B 1 333 ? -6.855 47.531 14.344 1 93.88 333 PHE B CA 1
ATOM 6094 C C . PHE B 1 333 ? -8.359 47.719 14.445 1 93.88 333 PHE B C 1
ATOM 6096 O O . PHE B 1 333 ? -9.062 46.906 15.047 1 93.88 333 PHE B O 1
ATOM 6103 N N . SER B 1 334 ? -8.852 48.719 13.805 1 89.06 334 SER B N 1
ATOM 6104 C CA . SER B 1 334 ? -10.281 49.031 13.883 1 89.06 334 SER B CA 1
ATOM 6105 C C . SER B 1 334 ? -11.062 48.219 12.859 1 89.06 334 SER B C 1
ATOM 6107 O O . SER B 1 334 ? -10.734 48.219 11.672 1 89.06 334 SER B O 1
ATOM 6109 N N . GLU B 1 335 ? -11.953 47.438 13.383 1 81.12 335 GLU B N 1
ATOM 6110 C CA . GLU B 1 335 ? -12.844 46.656 12.531 1 81.12 335 GLU B CA 1
ATOM 6111 C C . GLU B 1 335 ? -14.305 46.938 12.852 1 81.12 335 GLU B C 1
ATOM 6113 O O . GLU B 1 335 ? -15.211 46.469 12.156 1 81.12 335 GLU B O 1
ATOM 6118 N N . TRP B 1 336 ? -14.57 47.688 13.859 1 66.5 336 TRP B N 1
ATOM 6119 C CA . TRP B 1 336 ? -15.922 48 14.312 1 66.5 336 TRP B CA 1
ATOM 6120 C C . TRP B 1 336 ? -16.5 49.188 13.555 1 66.5 336 TRP B C 1
ATOM 6122 O O . TRP B 1 336 ? -15.828 50.219 13.398 1 66.5 336 TRP B O 1
ATOM 6132 N N . PHE B 1 337 ? -17.547 48.875 12.578 1 60.56 337 PHE B N 1
ATOM 6133 C CA . PHE B 1 337 ? -18.219 50 11.945 1 60.56 337 PHE B CA 1
ATOM 6134 C C . PHE B 1 337 ? -19.578 50.25 12.586 1 60.56 337 PHE B C 1
ATOM 6136 O O . PHE B 1 337 ? -20.25 49.312 13.039 1 60.56 337 PHE B O 1
ATOM 6143 N N . ARG B 1 338 ? -19.781 51.5 13.133 1 53.91 338 ARG B N 1
ATOM 6144 C CA . ARG B 1 338 ? -20.984 51.938 13.82 1 53.91 338 ARG B CA 1
ATOM 6145 C C . ARG B 1 338 ? -22.234 51.5 13.062 1 53.91 338 ARG B C 1
ATOM 6147 O O . ARG B 1 338 ? -22.359 51.75 11.859 1 53.91 338 ARG B O 1
ATOM 6154 N N . ASN B 1 339 ? -22.766 50.406 13.219 1 53.03 339 ASN B N 1
ATOM 6155 C CA . ASN B 1 339 ? -24.156 50.312 12.781 1 53.03 339 ASN B CA 1
ATOM 6156 C C . ASN B 1 339 ? -25.047 51.344 13.484 1 53.03 339 ASN B C 1
ATOM 6158 O O . ASN B 1 339 ? -25.156 51.344 14.711 1 53.03 339 ASN B O 1
ATOM 6162 N N . PRO B 1 340 ? -25.453 52.469 12.727 1 48.38 340 PRO B N 1
ATOM 6163 C CA . PRO B 1 340 ? -26.312 53.5 13.297 1 48.38 340 PRO B CA 1
ATOM 6164 C C . PRO B 1 340 ? -27.391 52.938 14.227 1 48.38 340 PRO B C 1
ATOM 6166 O O . PRO B 1 340 ? -27.891 53.625 15.109 1 48.38 340 PRO B O 1
ATOM 6169 N N . TYR B 1 341 ? -28.109 51.969 13.758 1 46.84 341 TYR B N 1
ATOM 6170 C CA . TYR B 1 341 ? -29.312 51.562 14.461 1 46.84 341 TYR B CA 1
ATOM 6171 C C . TYR B 1 341 ? -28.969 50.875 15.781 1 46.84 341 TYR B C 1
ATOM 6173 O O . TYR B 1 341 ? -29.859 50.438 16.516 1 46.84 341 TYR B O 1
ATOM 6181 N N . ARG B 1 342 ? -27.875 50.406 15.82 1 49.84 342 ARG B N 1
ATOM 6182 C CA . ARG B 1 342 ? -27.625 49.438 16.875 1 49.84 342 ARG B CA 1
ATOM 6183 C C . ARG B 1 342 ? -27.484 50.125 18.234 1 49.84 342 ARG B C 1
ATOM 6185 O O . ARG B 1 342 ? -27.234 51.344 18.297 1 49.84 342 ARG B O 1
ATOM 6192 N N . LEU B 1 343 ? -26.969 49.25 19.391 1 51.03 343 LEU B N 1
ATOM 6193 C CA . LEU B 1 343 ? -27.109 49.031 20.828 1 51.03 343 LEU B CA 1
ATOM 6194 C C . LEU B 1 343 ? -26.375 50.094 21.625 1 51.03 343 LEU B C 1
ATOM 6196 O O . LEU B 1 343 ? -25.469 50.75 21.109 1 51.03 343 LEU B O 1
ATOM 6200 N N . THR B 1 344 ? -27.078 50.344 22.828 1 61.56 344 THR B N 1
ATOM 6201 C CA . THR B 1 344 ? -26.797 51 24.078 1 61.56 344 THR B CA 1
ATOM 6202 C C . THR B 1 344 ? -25.391 50.656 24.578 1 61.56 344 THR B C 1
ATOM 6204 O O . THR B 1 344 ? -25.156 49.594 25.125 1 61.56 344 THR B O 1
ATOM 6207 N N . TYR B 1 345 ? -24.391 51.125 23.875 1 73.31 345 TYR B N 1
ATOM 6208 C CA . TYR B 1 345 ? -23.109 50.938 24.531 1 73.31 345 TYR B CA 1
ATOM 6209 C C . TYR B 1 345 ? -22.672 52.188 25.266 1 73.31 345 TYR B C 1
ATOM 6211 O O . TYR B 1 345 ? -23.156 53.281 24.984 1 73.31 345 TYR B O 1
ATOM 6219 N N . LYS B 1 346 ? -21.906 51.906 26.25 1 79.31 346 LYS B N 1
ATOM 6220 C CA . LYS B 1 346 ? -21.359 53 27.031 1 79.31 346 LYS B CA 1
ATOM 6221 C C . LYS B 1 346 ? -20.281 53.75 26.25 1 79.31 346 LYS B C 1
ATOM 6223 O O . LYS B 1 346 ? -19.484 53.125 25.547 1 79.31 346 LYS B O 1
ATOM 6228 N N . ARG B 1 347 ? -20.375 54.969 26.375 1 84.75 347 ARG B N 1
ATOM 6229 C CA . ARG B 1 347 ? -19.359 55.812 25.734 1 84.75 347 ARG B CA 1
ATOM 6230 C C . ARG B 1 347 ? -18.047 55.75 26.484 1 84.75 347 ARG B C 1
ATOM 6232 O O . ARG B 1 347 ? -18.031 55.469 27.688 1 84.75 347 ARG B O 1
ATOM 6239 N N . TRP B 1 348 ? -17 56 25.828 1 89.38 348 TRP B N 1
ATOM 6240 C CA . TRP B 1 348 ? -15.6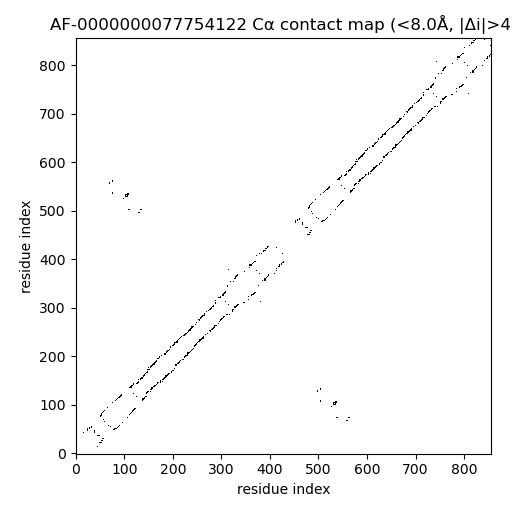56 56.031 26.422 1 89.38 348 TRP B CA 1
ATOM 6241 C C . TRP B 1 348 ? -15.562 57.125 27.484 1 89.38 348 TRP B C 1
ATOM 6243 O O . TRP B 1 348 ? -16.109 58.219 27.312 1 89.38 348 TRP B O 1
ATOM 6253 N N . SER B 1 349 ? -14.969 56.688 28.641 1 89.38 349 SER B N 1
ATOM 6254 C CA . SER B 1 349 ? -14.633 57.656 29.703 1 89.38 349 SER B CA 1
ATOM 6255 C C . SER B 1 349 ? -13.172 57.5 30.125 1 89.38 349 SER B C 1
ATOM 6257 O O . SER B 1 349 ? -12.68 56.375 30.297 1 89.38 349 SER B O 1
ATOM 6259 N N . GLN B 1 350 ? -12.57 58.625 30.266 1 89.69 350 GLN B N 1
ATOM 6260 C CA . GLN B 1 350 ? -11.156 58.625 30.625 1 89.69 350 GLN B CA 1
ATOM 6261 C C . GLN B 1 350 ? -10.938 57.969 31.984 1 89.69 350 GLN B C 1
ATOM 6263 O O . GLN B 1 350 ? -11.68 58.25 32.938 1 89.69 350 GLN B O 1
ATOM 6268 N N . PRO B 1 351 ? -10.008 57.156 32.031 1 89.5 351 PRO B N 1
ATOM 6269 C CA . PRO B 1 351 ? -9.719 56.531 33.344 1 89.5 351 PRO B CA 1
ATOM 6270 C C . PRO B 1 351 ? -9.141 57.531 34.344 1 89.5 351 PRO B C 1
ATOM 6272 O O . PRO B 1 351 ? -8.57 58.531 33.969 1 89.5 351 PRO B O 1
ATOM 6275 N N . ILE B 1 352 ? -9.273 57 35.594 1 89.19 352 ILE B N 1
ATOM 6276 C CA . ILE B 1 352 ? -8.797 57.875 36.688 1 89.19 352 ILE B CA 1
ATOM 6277 C C . ILE B 1 352 ? -7.273 57.812 36.75 1 89.19 352 ILE B C 1
ATOM 6279 O O . ILE B 1 352 ? -6.617 58.844 36.906 1 89.19 352 ILE B O 1
ATOM 6283 N N . TYR B 1 353 ? -6.809 56.656 36.625 1 91.12 353 TYR B N 1
ATOM 6284 C CA . TYR B 1 353 ? -5.363 56.469 36.688 1 91.12 353 TYR B CA 1
ATOM 6285 C C . TYR B 1 353 ? -4.801 56.125 35.312 1 91.12 353 TYR B C 1
ATOM 6287 O O . TYR B 1 353 ? -5.395 55.344 34.562 1 91.12 353 TYR B O 1
ATOM 6295 N N . VAL B 1 354 ? -3.695 56.75 35.031 1 93.94 354 VAL B N 1
ATOM 6296 C CA . VAL B 1 354 ? -3.016 56.5 33.781 1 93.94 354 VAL B CA 1
ATOM 6297 C C . VAL B 1 354 ? -2.113 55.281 33.906 1 93.94 354 VAL B C 1
ATOM 6299 O O . VAL B 1 354 ? -1.413 55.125 34.938 1 93.94 354 VAL B O 1
ATOM 6302 N N . ALA B 1 355 ? -2.18 54.406 32.969 1 93.38 355 ALA B N 1
ATOM 6303 C CA . ALA B 1 355 ? -1.376 53.188 33 1 93.38 355 ALA B CA 1
ATOM 6304 C C . ALA B 1 355 ? 0.115 53.5 33 1 93.38 355 ALA B C 1
ATOM 6306 O O . ALA B 1 355 ? 0.549 54.438 32.312 1 93.38 355 ALA B O 1
ATOM 6307 N N . GLU B 1 356 ? 0.859 52.719 33.656 1 92.44 356 GLU B N 1
ATOM 6308 C CA . GLU B 1 356 ? 2.293 52.969 33.812 1 92.44 356 GLU B CA 1
ATOM 6309 C C . GLU B 1 356 ? 3.012 52.875 32.469 1 92.44 356 GLU B C 1
ATOM 6311 O O . GLU B 1 356 ? 3.955 53.625 32.219 1 92.44 356 GLU B O 1
ATOM 6316 N N . CYS B 1 357 ? 2.562 51.969 31.734 1 94.5 357 CYS B N 1
ATOM 6317 C CA . CYS B 1 357 ? 3.25 51.781 30.453 1 94.5 357 CYS B CA 1
ATOM 6318 C C . CYS B 1 357 ? 3.094 53 29.562 1 94.5 357 CYS B C 1
ATOM 6320 O O . CYS B 1 357 ? 3.988 53.312 28.781 1 94.5 357 CYS B O 1
ATOM 6322 N N . LEU B 1 358 ? 2.004 53.719 29.625 1 94.31 358 LEU B N 1
ATOM 6323 C CA . LEU B 1 358 ? 1.766 54.938 28.844 1 94.31 358 LEU B CA 1
ATOM 6324 C C . LEU B 1 358 ? 2.725 56.031 29.234 1 94.31 358 LEU B C 1
ATOM 6326 O O . LEU B 1 358 ? 3.252 56.75 28.391 1 94.31 358 LEU B O 1
ATOM 6330 N N . VAL B 1 359 ? 2.986 56.062 30.453 1 92.75 359 VAL B N 1
ATOM 6331 C CA . VAL B 1 359 ? 3.787 57.156 30.984 1 92.75 359 VAL B CA 1
ATOM 6332 C C . VAL B 1 359 ? 5.27 56.875 30.75 1 92.75 359 VAL B C 1
ATOM 6334 O O . VAL B 1 359 ? 6.031 57.781 30.391 1 92.75 359 VAL B O 1
ATOM 6337 N N . ASN B 1 360 ? 5.574 55.625 30.828 1 93.19 360 ASN B N 1
ATOM 6338 C CA . ASN B 1 360 ? 7.008 55.406 31 1 93.19 360 ASN B CA 1
ATOM 6339 C C . ASN B 1 360 ? 7.598 54.562 29.891 1 93.19 360 ASN B C 1
ATOM 6341 O O . ASN B 1 360 ? 8.82 54.5 29.734 1 93.19 360 ASN B O 1
ATOM 6345 N N . ARG B 1 361 ? 6.773 53.906 29.109 1 95.62 361 ARG B N 1
ATOM 6346 C CA . ARG B 1 361 ? 7.422 52.875 28.312 1 95.62 361 ARG B CA 1
ATOM 6347 C C . ARG B 1 361 ? 6.938 52.906 26.875 1 95.62 361 ARG B C 1
ATOM 6349 O O . ARG B 1 361 ? 7.719 52.656 25.953 1 95.62 361 ARG B O 1
ATOM 6356 N N . LEU B 1 362 ? 5.707 53.219 26.562 1 96.88 362 LEU B N 1
ATOM 6357 C CA . LEU B 1 362 ? 5.117 53.094 25.219 1 96.88 362 LEU B CA 1
ATOM 6358 C C . LEU B 1 362 ? 5.84 54 24.234 1 96.88 362 LEU B C 1
ATOM 6360 O O . LEU B 1 362 ? 5.887 55.219 24.422 1 96.88 362 LEU B O 1
ATOM 6364 N N . GLU B 1 363 ? 6.355 53.438 23.172 1 96.69 363 GLU B N 1
ATOM 6365 C CA . GLU B 1 363 ? 7.172 54.188 22.234 1 96.69 363 GLU B CA 1
ATOM 6366 C C . GLU B 1 363 ? 6.484 54.281 20.875 1 96.69 363 GLU B C 1
ATOM 6368 O O . GLU B 1 363 ? 6.699 55.25 20.125 1 96.69 363 GLU B O 1
ATOM 6373 N N . THR B 1 364 ? 5.848 53.25 20.578 1 97.44 364 THR B N 1
ATOM 6374 C CA . THR B 1 364 ? 5.25 53.219 19.25 1 97.44 364 THR B CA 1
ATOM 6375 C C . THR B 1 364 ? 3.758 52.906 19.344 1 97.44 364 THR B C 1
ATOM 6377 O O . THR B 1 364 ? 3.357 51.938 19.984 1 97.44 364 THR B O 1
ATOM 6380 N N . LEU B 1 365 ? 2.939 53.719 18.672 1 97.12 365 LEU B N 1
ATOM 6381 C CA . LEU B 1 365 ? 1.501 53.531 18.531 1 97.12 365 LEU B CA 1
ATOM 6382 C C . LEU B 1 365 ? 1.098 53.438 17.062 1 97.12 365 LEU B C 1
ATOM 6384 O O . LEU B 1 365 ? 1.412 54.344 16.281 1 97.12 365 LEU B O 1
ATOM 6388 N N . VAL B 1 366 ? 0.568 52.312 16.719 1 97.44 366 VAL B N 1
ATOM 6389 C CA . VAL B 1 366 ? 0.062 52.156 15.352 1 97.44 366 VAL B CA 1
ATOM 6390 C C . VAL B 1 366 ? -1.445 51.906 15.391 1 97.44 366 VAL B C 1
ATOM 6392 O O . VAL B 1 366 ? -1.915 51 16.062 1 97.44 366 VAL B O 1
ATOM 6395 N N . TRP B 1 367 ? -2.229 52.75 14.719 1 96.31 367 TRP B N 1
ATOM 6396 C CA . TRP B 1 367 ? -3.676 52.594 14.633 1 96.31 367 TRP B CA 1
ATOM 6397 C C . TRP B 1 367 ? -4.121 52.469 13.18 1 96.31 367 TRP B C 1
ATOM 6399 O O . TRP B 1 367 ? -4.227 53.469 12.469 1 96.31 367 TRP B O 1
ATOM 6409 N N . LYS B 1 368 ? -4.41 51.188 12.859 1 94.69 368 LYS B N 1
ATOM 6410 C CA . LYS B 1 368 ? -4.852 50.906 11.492 1 94.69 368 LYS B CA 1
ATOM 6411 C C . LYS B 1 368 ? -6.363 51.031 11.367 1 94.69 368 LYS B C 1
ATOM 6413 O O . LYS B 1 368 ? -7.105 50.625 12.258 1 94.69 368 LYS B O 1
ATOM 6418 N N . ASN B 1 369 ? -6.801 51.656 10.289 1 92.12 369 ASN B N 1
ATOM 6419 C CA . ASN B 1 369 ? -8.203 51.906 9.984 1 92.12 369 ASN B CA 1
ATOM 6420 C C . ASN B 1 369 ? -8.852 52.812 11.031 1 92.12 369 ASN B C 1
ATOM 6422 O O . ASN B 1 369 ? -9.945 52.531 11.516 1 92.12 369 ASN B O 1
ATOM 6426 N N . TYR B 1 370 ? -8.172 53.812 11.414 1 92.25 370 TYR B N 1
ATOM 6427 C CA . TYR B 1 370 ? -8.641 54.812 12.375 1 92.25 370 TYR B CA 1
ATOM 6428 C C . TYR B 1 370 ? -9.789 55.625 11.797 1 92.25 370 TYR B C 1
ATOM 6430 O O . TYR B 1 370 ? -9.758 56 10.625 1 92.25 370 TYR B O 1
ATOM 6438 N N . GLU B 1 371 ? -10.781 55.75 12.586 1 87.19 371 GLU B N 1
ATOM 6439 C CA . GLU B 1 371 ? -11.938 56.531 12.188 1 87.19 371 GLU B CA 1
ATOM 6440 C C . GLU B 1 371 ? -12.094 57.781 13.062 1 87.19 371 GLU B C 1
ATOM 6442 O O . GLU B 1 371 ? -12.742 57.719 14.117 1 87.19 371 GLU B O 1
ATOM 6447 N N . GLY B 1 372 ? -11.805 58.875 12.5 1 87.12 372 GLY B N 1
ATOM 6448 C CA . GLY B 1 372 ? -11.836 60.125 13.25 1 87.12 372 GLY B CA 1
ATOM 6449 C C . GLY B 1 372 ? -13.234 60.656 13.484 1 87.12 372 GLY B C 1
ATOM 6450 O O . GLY B 1 372 ? -13.453 61.5 14.344 1 87.12 372 GLY B O 1
ATOM 6451 N N . GLU B 1 373 ? -14.18 60.062 12.742 1 86.19 373 GLU B N 1
ATOM 6452 C CA . GLU B 1 373 ? -15.562 60.5 12.898 1 86.19 373 GLU B CA 1
ATOM 6453 C C . GLU B 1 373 ? -16.203 59.875 14.141 1 86.19 373 GLU B C 1
ATOM 6455 O O . GLU B 1 373 ? -17.188 60.406 14.656 1 86.19 373 GLU B O 1
ATOM 6460 N N . ILE B 1 374 ? -15.625 58.844 14.539 1 86.44 374 ILE B N 1
ATOM 6461 C CA . ILE B 1 374 ? -16.125 58.188 15.742 1 86.44 374 ILE B CA 1
ATOM 6462 C C . ILE B 1 374 ? -15.562 58.875 16.984 1 86.44 374 ILE B C 1
ATOM 6464 O O . ILE B 1 374 ? -14.344 58.906 17.172 1 86.44 374 ILE B O 1
ATOM 6468 N N . GLU B 1 375 ? -16.422 59.344 17.781 1 86.56 375 GLU B N 1
ATOM 6469 C CA . GLU B 1 375 ? -16.016 60.125 18.922 1 86.56 375 GLU B CA 1
ATOM 6470 C C . GLU B 1 375 ? -15.141 59.312 19.891 1 86.56 375 GLU B C 1
ATOM 6472 O O . GLU B 1 375 ? -14.148 59.844 20.406 1 86.56 375 GLU B O 1
ATOM 6477 N N . ASP B 1 376 ? -15.562 58.156 20.094 1 88.31 376 ASP B N 1
ATOM 6478 C CA . ASP B 1 376 ? -14.812 57.312 21.031 1 88.31 376 ASP B CA 1
ATOM 6479 C C . ASP B 1 376 ? -13.391 57.094 20.531 1 88.31 376 ASP B C 1
ATOM 6481 O O . ASP B 1 376 ? -12.438 57.125 21.312 1 88.31 376 ASP B O 1
ATOM 6485 N N . ASP B 1 377 ? -13.219 56.812 19.25 1 90.44 377 ASP B N 1
ATOM 6486 C CA . ASP B 1 377 ? -11.898 56.625 18.672 1 90.44 377 ASP B CA 1
ATOM 6487 C C . ASP B 1 377 ? -11.023 57.844 18.844 1 90.44 377 ASP B C 1
ATOM 6489 O O . ASP B 1 377 ? -9.852 57.75 19.203 1 90.44 377 ASP B O 1
ATOM 6493 N N . ARG B 1 378 ? -11.625 58.906 18.562 1 91.5 378 ARG B N 1
ATOM 6494 C CA . ARG B 1 378 ? -10.906 60.156 18.656 1 91.5 378 ARG B CA 1
ATOM 6495 C C . ARG B 1 378 ? -10.453 60.438 20.094 1 91.5 378 ARG B C 1
ATOM 6497 O O . ARG B 1 378 ? -9.297 60.812 20.312 1 91.5 378 ARG B O 1
ATOM 6504 N N . GLU B 1 379 ? -11.336 60.219 21 1 92.69 379 GLU B N 1
ATOM 6505 C CA . GLU B 1 379 ? -11.031 60.5 22.406 1 92.69 379 GLU B CA 1
ATOM 6506 C C . GLU B 1 379 ? -9.953 59.562 22.938 1 92.69 379 GLU B C 1
ATOM 6508 O O . GLU B 1 379 ? -9.102 59.938 23.719 1 92.69 379 GLU B O 1
ATOM 6513 N N . VAL B 1 380 ? -10.094 58.375 22.531 1 94.19 380 VAL B N 1
ATOM 6514 C CA . VAL B 1 380 ? -9.086 57.406 22.953 1 94.19 380 VAL B CA 1
ATOM 6515 C C . VAL B 1 380 ? -7.73 57.781 22.359 1 94.19 380 VAL B C 1
ATOM 6517 O O . VAL B 1 380 ? -6.707 57.719 23.047 1 94.19 380 VAL B O 1
ATOM 6520 N N . ALA B 1 381 ? -7.703 58.094 21.094 1 94.38 381 ALA B N 1
ATOM 6521 C CA . ALA B 1 381 ? -6.461 58.5 20.438 1 94.38 381 ALA B CA 1
ATOM 6522 C C . ALA B 1 381 ? -5.855 59.719 21.141 1 94.38 381 ALA B C 1
ATOM 6524 O O . ALA B 1 381 ? -4.648 59.75 21.391 1 94.38 381 ALA B O 1
ATOM 6525 N N . GLN B 1 382 ? -6.68 60.688 21.406 1 93.56 382 GLN B N 1
ATOM 6526 C CA . GLN B 1 382 ? -6.219 61.875 22.078 1 93.56 382 GLN B CA 1
ATOM 6527 C C . GLN B 1 382 ? -5.688 61.562 23.484 1 93.56 382 GLN B C 1
ATOM 6529 O O . GLN B 1 382 ? -4.668 62.094 23.906 1 93.56 382 GLN B O 1
ATOM 6534 N N . TYR B 1 383 ?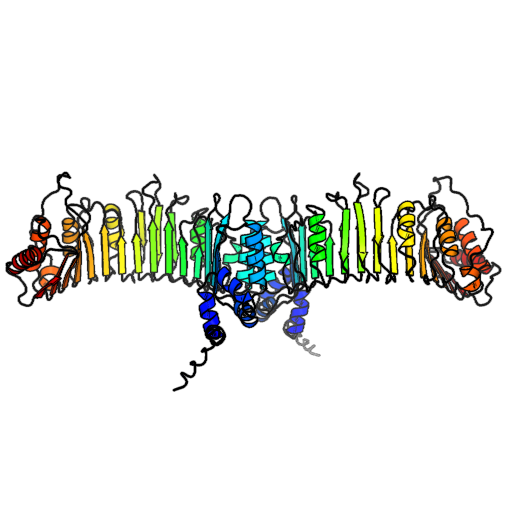 -6.379 60.719 24.141 1 94.81 383 TYR B N 1
ATOM 6535 C CA . TYR B 1 383 ? -5.957 60.281 25.453 1 94.81 383 TYR B CA 1
ATOM 6536 C C . TYR B 1 383 ? -4.566 59.656 25.406 1 94.81 383 TYR B C 1
ATOM 6538 O O . TYR B 1 383 ? -3.721 59.969 26.266 1 94.81 383 TYR B O 1
ATOM 6546 N N . MET B 1 384 ? -4.383 58.812 24.484 1 94.81 384 MET B N 1
ATOM 6547 C CA . MET B 1 384 ? -3.096 58.125 24.344 1 94.81 384 MET B CA 1
ATOM 6548 C C . MET B 1 384 ? -1.983 59.156 24.047 1 94.81 384 MET B C 1
ATOM 6550 O O . MET B 1 384 ? -0.913 59.094 24.656 1 94.81 384 MET B O 1
ATOM 6554 N N . LEU B 1 385 ? -2.266 60.062 23.188 1 94 385 LEU B N 1
ATOM 6555 C CA . LEU B 1 385 ? -1.275 61.062 22.812 1 94 385 LEU B CA 1
ATOM 6556 C C . LEU B 1 385 ? -0.973 62 23.984 1 94 385 LEU B C 1
ATOM 6558 O O . LEU B 1 385 ? 0.168 62.438 24.172 1 94 385 LEU B O 1
ATOM 6562 N N . ARG B 1 386 ? -1.959 62.219 24.859 1 94.06 386 ARG B N 1
ATOM 6563 C CA . ARG B 1 386 ? -1.823 63.125 25.984 1 94.06 386 ARG B CA 1
ATOM 6564 C C . ARG B 1 386 ? -1.025 62.5 27.109 1 94.06 386 ARG B C 1
ATOM 6566 O O . ARG B 1 386 ? -0.465 63.219 27.953 1 94.06 386 ARG B O 1
ATOM 6573 N N . ASN B 1 387 ? -0.989 61.25 27.078 1 94.44 387 ASN B N 1
ATOM 6574 C CA . ASN B 1 387 ? -0.453 60.594 28.266 1 94.44 387 ASN B CA 1
ATOM 6575 C C . ASN B 1 387 ? 0.797 59.781 27.953 1 94.44 387 ASN B C 1
ATOM 6577 O O . ASN B 1 387 ? 1.545 59.406 28.859 1 94.44 387 ASN B O 1
ATOM 6581 N N . ALA B 1 388 ? 1.061 59.469 26.781 1 94.81 388 ALA B N 1
ATOM 6582 C CA . ALA B 1 388 ? 2.236 58.688 26.422 1 94.81 388 ALA B CA 1
ATOM 6583 C C . ALA B 1 388 ? 3.48 59.562 26.328 1 94.81 388 ALA B C 1
ATOM 6585 O O . ALA B 1 388 ? 3.803 60.094 25.266 1 94.81 388 ALA B O 1
ATOM 6586 N N . SER B 1 389 ? 4.242 59.594 27.312 1 93.81 389 SER B N 1
ATOM 6587 C CA . SER B 1 389 ? 5.324 60.562 27.438 1 93.81 389 SER B CA 1
ATOM 6588 C C . SER B 1 389 ? 6.562 60.125 26.672 1 93.81 389 SER B C 1
ATOM 6590 O O . SER B 1 389 ? 7.426 60.938 26.344 1 93.81 389 SER B O 1
ATOM 6592 N N . ARG B 1 390 ? 6.637 58.875 26.391 1 94.5 390 ARG B N 1
ATOM 6593 C CA . ARG B 1 390 ? 7.828 58.375 25.719 1 94.5 390 ARG B CA 1
ATOM 6594 C C . ARG B 1 390 ? 7.52 58 24.266 1 94.5 390 ARG B C 1
ATOM 6596 O O . ARG B 1 390 ? 8.336 57.375 23.594 1 94.5 390 ARG B O 1
ATOM 6603 N N . LEU B 1 391 ? 6.375 58.375 23.812 1 94.62 391 LEU B N 1
ATOM 6604 C CA . LEU B 1 391 ? 5.922 58.031 22.469 1 94.62 391 LEU B CA 1
ATOM 6605 C C . LEU B 1 391 ? 6.82 58.656 21.422 1 94.62 391 LEU B C 1
ATOM 6607 O O . LEU B 1 391 ? 7.066 59.875 21.453 1 94.62 391 LEU B O 1
ATOM 6611 N N . LYS B 1 392 ? 7.348 57.938 20.531 1 95.06 392 LYS B N 1
ATOM 6612 C CA . LYS B 1 392 ? 8.211 58.406 19.453 1 95.06 392 LYS B CA 1
ATOM 6613 C C . LYS B 1 392 ? 7.43 58.562 18.156 1 95.06 392 LYS B C 1
ATOM 6615 O O . LYS B 1 392 ? 7.609 59.562 17.438 1 95.06 392 LYS B O 1
ATOM 6620 N N . THR B 1 393 ? 6.699 57.5 17.953 1 95.25 393 THR B N 1
ATOM 6621 C CA . THR B 1 393 ? 5.953 57.531 16.688 1 95.25 393 THR B CA 1
ATOM 6622 C C . THR B 1 393 ? 4.504 57.125 16.906 1 95.25 393 THR B C 1
ATOM 6624 O O . THR B 1 393 ? 4.234 56.156 17.609 1 95.25 393 THR B O 1
ATOM 6627 N N . ALA B 1 394 ? 3.57 57.844 16.391 1 95.81 394 ALA B N 1
ATOM 6628 C CA . ALA B 1 394 ? 2.15 57.531 16.312 1 95.81 394 ALA B CA 1
ATOM 6629 C C . ALA B 1 394 ? 1.655 57.531 14.875 1 95.81 394 ALA B C 1
ATOM 6631 O O . ALA B 1 394 ? 1.519 58.594 14.273 1 95.81 394 ALA B O 1
ATOM 6632 N N . THR B 1 395 ? 1.447 56.344 14.398 1 96.06 395 THR B N 1
ATOM 6633 C CA . THR B 1 395 ? 1.052 56.25 13 1 96.06 395 THR B CA 1
ATOM 6634 C C . THR B 1 395 ? -0.421 55.844 12.883 1 96.06 395 THR B C 1
ATOM 6636 O O . THR B 1 395 ? -0.849 54.844 13.438 1 96.06 395 THR B O 1
ATOM 6639 N N . PHE B 1 396 ? -1.216 56.656 12.172 1 95.31 396 PHE B N 1
ATOM 6640 C CA . PHE B 1 396 ? -2.619 56.406 11.883 1 95.31 396 PHE B CA 1
ATOM 6641 C C . PHE B 1 396 ? -2.824 56.156 10.391 1 95.31 396 PHE B C 1
ATOM 6643 O O . PHE B 1 396 ? -2.098 56.688 9.562 1 95.31 396 PHE B O 1
ATOM 6650 N N . SER B 1 397 ? -3.686 55.219 10.133 1 93.88 397 SER B N 1
ATOM 6651 C CA . SER B 1 397 ? -3.955 54.969 8.727 1 93.88 397 SER B CA 1
ATOM 6652 C C . SER B 1 397 ? -5.434 54.656 8.492 1 93.88 397 SER B C 1
ATOM 6654 O O . SER B 1 397 ? -6.148 54.281 9.422 1 93.88 397 SER B O 1
ATOM 6656 N N . LYS B 1 398 ? -5.961 54.906 7.297 1 90.81 398 LYS B N 1
ATOM 6657 C CA . LYS B 1 398 ? -7.297 54.594 6.812 1 90.81 398 LYS B CA 1
ATOM 6658 C C . LYS B 1 398 ? -7.297 54.344 5.305 1 90.81 398 LYS B C 1
ATOM 6660 O O . LYS B 1 398 ? -6.699 55.125 4.555 1 90.81 398 LYS B O 1
ATOM 6665 N N . PHE B 1 399 ? -7.918 53.219 5.07 1 84.81 399 PHE B N 1
ATOM 6666 C CA . PHE B 1 399 ? -7.996 52.938 3.645 1 84.81 399 PHE B CA 1
ATOM 6667 C C . PHE B 1 399 ? -9.023 53.844 2.961 1 84.81 399 PHE B C 1
ATOM 6669 O O . PHE B 1 399 ? -10.094 54.094 3.508 1 84.81 399 PHE B O 1
ATOM 6676 N N . ASP B 1 400 ? -8.734 54.375 1.82 1 84 400 ASP B N 1
ATOM 6677 C CA . ASP B 1 400 ? -9.633 55.094 0.922 1 84 400 ASP B CA 1
ATOM 6678 C C . ASP B 1 400 ? -10.203 56.312 1.603 1 84 400 ASP B C 1
ATOM 6680 O O . ASP B 1 400 ? -11.414 56.562 1.558 1 84 400 ASP B O 1
ATOM 6684 N N . ILE B 1 401 ? -9.484 57.094 2.25 1 84.88 401 ILE B N 1
ATOM 6685 C CA . ILE B 1 401 ? -9.922 58.312 2.916 1 84.88 401 ILE B CA 1
ATOM 6686 C C . ILE B 1 401 ? -9.695 59.5 2 1 84.88 401 ILE B C 1
ATOM 6688 O O . ILE B 1 401 ? -8.703 59.562 1.271 1 84.88 401 ILE B O 1
ATOM 6692 N N . GLN B 1 402 ? -10.68 60.344 1.977 1 89.06 402 GLN B N 1
ATOM 6693 C CA . GLN B 1 402 ? -10.531 61.594 1.246 1 89.06 402 GLN B CA 1
ATOM 6694 C C . GLN B 1 402 ? -9.43 62.469 1.853 1 89.06 402 GLN B C 1
ATOM 6696 O O . GLN B 1 402 ? -9.281 62.531 3.074 1 89.06 402 GLN B O 1
ATOM 6701 N N . PRO B 1 403 ? -8.703 63.062 0.946 1 89.69 403 PRO B N 1
ATOM 6702 C CA . PRO B 1 403 ? -7.57 63.844 1.426 1 89.69 403 PRO B CA 1
ATOM 6703 C C . PRO B 1 403 ? -7.992 64.938 2.418 1 89.69 403 PRO B C 1
ATOM 6705 O O . PRO B 1 403 ? -7.27 65.188 3.379 1 89.69 403 PRO B O 1
ATOM 6708 N N . GLU B 1 404 ? -9.148 65.562 2.219 1 90.44 404 GLU B N 1
ATOM 6709 C CA . GLU B 1 404 ? -9.617 66.562 3.111 1 90.44 404 GLU B CA 1
ATOM 6710 C C . GLU B 1 404 ? -9.906 66.062 4.508 1 90.44 404 GLU B C 1
ATOM 6712 O O . GLU B 1 404 ? -9.562 66.688 5.508 1 90.44 404 GLU B O 1
ATOM 6717 N N . LYS B 1 405 ? -10.508 64.938 4.512 1 90.44 405 LYS B N 1
ATOM 6718 C CA . LYS B 1 405 ? -10.828 64.312 5.789 1 90.44 405 LYS B CA 1
ATOM 6719 C C . LYS B 1 405 ? -9.562 63.875 6.508 1 90.44 405 LYS B C 1
ATOM 6721 O O . LYS B 1 405 ? -9.461 63.969 7.73 1 90.44 405 LYS B O 1
ATOM 6726 N N . ARG B 1 406 ? -8.688 63.375 5.715 1 91 406 ARG B N 1
ATOM 6727 C CA . ARG B 1 406 ? -7.41 62.938 6.27 1 91 406 ARG B CA 1
ATOM 6728 C C . ARG B 1 406 ? -6.695 64.062 6.98 1 91 406 ARG B C 1
ATOM 6730 O O . ARG B 1 406 ? -6.195 63.906 8.094 1 91 406 ARG B O 1
ATOM 6737 N N . LEU B 1 407 ? -6.637 65.125 6.273 1 90.5 407 LEU B N 1
ATOM 6738 C CA . LEU B 1 407 ? -5.977 66.312 6.832 1 90.5 407 LEU B CA 1
ATOM 6739 C C . LEU B 1 407 ? -6.703 66.812 8.086 1 90.5 407 LEU B C 1
ATOM 6741 O O . LEU B 1 407 ? -6.066 67.25 9.047 1 90.5 407 LEU B O 1
ATOM 6745 N N . GLY B 1 408 ? -8 66.812 8.023 1 91.25 408 GLY B N 1
ATOM 6746 C CA . GLY B 1 408 ? -8.789 67.188 9.18 1 91.25 408 GLY B CA 1
ATOM 6747 C C . GLY B 1 408 ? -8.508 66.312 10.406 1 91.25 408 GLY B C 1
ATOM 6748 O O . GLY B 1 408 ? -8.375 66.875 11.516 1 91.25 408 GLY B O 1
ATOM 6749 N N . TRP B 1 409 ? -8.5 65.062 10.195 1 91.94 409 TRP B N 1
ATOM 6750 C CA . TRP B 1 409 ? -8.242 64.188 11.297 1 91.94 409 TRP B CA 1
ATOM 6751 C C . TRP B 1 409 ? -6.832 64.375 11.852 1 91.94 409 TRP B C 1
ATOM 6753 O O . TRP B 1 409 ? -6.617 64.312 13.062 1 91.94 409 TRP B O 1
ATOM 6763 N N . LEU B 1 410 ? -5.895 64.5 10.938 1 92 410 LEU B N 1
ATOM 6764 C CA . LEU B 1 410 ? -4.516 64.75 11.352 1 92 410 LEU B CA 1
ATOM 6765 C C . LEU B 1 410 ? -4.406 66 12.195 1 92 410 LEU B C 1
ATOM 6767 O O . LEU B 1 410 ? -3.705 66.062 13.211 1 92 410 LEU B O 1
ATOM 6771 N N . LYS B 1 411 ? -5.062 67.062 11.758 1 91.62 411 LYS B N 1
ATOM 6772 C CA . LYS B 1 411 ? -5.051 68.312 12.5 1 91.62 411 LYS B CA 1
ATOM 6773 C C . LYS B 1 411 ? -5.648 68.125 13.891 1 91.62 411 LYS B C 1
ATOM 6775 O O . LYS B 1 411 ? -5.156 68.688 14.859 1 91.62 411 LYS B O 1
ATOM 6780 N N . ASP B 1 412 ? -6.652 67.375 13.906 1 91.69 412 ASP B N 1
ATOM 6781 C CA . ASP B 1 412 ? -7.305 67.125 15.18 1 91.69 412 ASP B CA 1
ATOM 6782 C C . ASP B 1 412 ? -6.355 66.375 16.141 1 91.69 412 ASP B C 1
ATOM 6784 O O . ASP B 1 412 ? -6.309 66.688 17.328 1 91.69 412 ASP B O 1
ATOM 6788 N N . LEU B 1 413 ? -5.629 65.438 15.617 1 91.88 413 LEU B N 1
ATOM 6789 C CA . LEU B 1 413 ? -4.695 64.688 16.422 1 91.88 413 LEU B CA 1
ATOM 6790 C C . LEU B 1 413 ? -3.502 65.5 16.844 1 91.88 413 LEU B C 1
ATOM 6792 O O . LEU B 1 413 ? -2.984 65.375 17.953 1 91.88 413 LEU B O 1
ATOM 6796 N N . GLU B 1 414 ? -3.127 66.438 15.984 1 89.62 414 GLU B N 1
ATOM 6797 C CA . GLU B 1 414 ? -1.965 67.25 16.25 1 89.62 414 GLU B CA 1
ATOM 6798 C C . GLU B 1 414 ? -2.309 68.375 17.234 1 89.62 414 GLU B C 1
ATOM 6800 O O . GLU B 1 414 ? -1.42 68.938 17.875 1 89.62 414 GLU B O 1
ATOM 6805 N N . SER B 1 415 ? -3.553 68.625 17.312 1 87.75 415 SER B N 1
ATOM 6806 C CA . SER B 1 415 ? -3.988 69.75 18.172 1 87.75 415 SER B CA 1
ATOM 6807 C C . SER B 1 415 ? -3.898 69.375 19.641 1 87.75 415 SER B C 1
ATOM 6809 O O . SER B 1 415 ? -3.904 70.25 20.516 1 87.75 415 SER B O 1
ATOM 6811 N N . VAL B 1 416 ? -3.838 68.188 19.922 1 88.06 416 VAL B N 1
ATOM 6812 C CA . VAL B 1 416 ? -3.779 67.688 21.297 1 88.06 416 VAL B CA 1
ATOM 6813 C C . VAL B 1 416 ? -2.408 68 21.891 1 88.06 416 VAL B C 1
ATOM 6815 O O . VAL B 1 416 ? -1.392 67.938 21.188 1 88.06 416 VAL B O 1
ATOM 6818 N N . VAL B 1 417 ? -2.432 68.5 23.141 1 82.5 417 VAL B N 1
ATOM 6819 C CA . VAL B 1 417 ? -1.173 68.688 23.859 1 82.5 417 VAL B CA 1
ATOM 6820 C C . VAL B 1 417 ? -0.555 67.312 24.172 1 82.5 417 VAL B C 1
ATOM 6822 O O . VAL B 1 417 ? -1.067 66.562 25.016 1 82.5 417 VAL B O 1
ATOM 6825 N N . ARG B 1 418 ? 0.503 67.062 23.547 1 82.19 418 ARG B N 1
ATOM 6826 C CA . ARG B 1 418 ? 1.118 65.75 23.641 1 82.19 418 ARG B CA 1
ATOM 6827 C C . ARG B 1 418 ? 2.029 65.688 24.859 1 82.19 418 ARG B C 1
ATOM 6829 O O . ARG B 1 418 ? 2.604 66.688 25.297 1 82.19 418 ARG B O 1
ATOM 6836 N N . ALA B 1 419 ? 2.072 64.562 25.453 1 83.44 419 ALA B N 1
ATOM 6837 C CA . ALA B 1 419 ? 2.971 64.312 26.578 1 83.44 419 ALA B CA 1
ATOM 6838 C C . ALA B 1 419 ? 4.418 64.188 26.109 1 83.44 419 ALA B C 1
ATOM 6840 O O . ALA B 1 419 ? 5.344 64.562 26.828 1 83.44 419 ALA B O 1
ATOM 6841 N N . SER B 1 420 ? 4.527 63.656 24.938 1 84.81 420 SER B N 1
ATOM 6842 C CA . SER B 1 420 ? 5.867 63.5 24.359 1 84.81 420 SER B CA 1
ATOM 6843 C C . SER B 1 420 ? 6.152 64.625 23.328 1 84.81 420 SER B C 1
ATOM 6845 O O . SER B 1 420 ? 5.441 64.688 22.328 1 84.81 420 SER B O 1
ATOM 6847 N N . ASN B 1 421 ? 7.207 65.312 23.484 1 84.69 421 ASN B N 1
ATOM 6848 C CA . ASN B 1 421 ? 7.602 66.375 22.547 1 84.69 421 ASN B CA 1
ATOM 6849 C C . ASN B 1 421 ? 8.242 65.812 21.297 1 84.69 421 ASN B C 1
ATOM 6851 O O . ASN B 1 421 ? 8.281 66.438 20.25 1 84.69 421 ASN B O 1
ATOM 6855 N N . ALA B 1 422 ? 8.695 64.625 21.5 1 88.69 422 ALA B N 1
ATOM 6856 C CA . ALA B 1 422 ? 9.438 64 20.406 1 88.69 422 ALA B CA 1
ATOM 6857 C C . ALA B 1 422 ? 8.516 63.188 19.516 1 88.69 422 ALA B C 1
ATOM 6859 O O . ALA B 1 422 ? 8.93 62.719 18.453 1 88.69 422 ALA B O 1
ATOM 6860 N N . CYS B 1 423 ? 7.305 63.156 19.828 1 91.44 423 CYS B N 1
ATOM 6861 C CA . CYS B 1 423 ? 6.391 62.25 19.125 1 91.44 423 CYS B CA 1
ATOM 6862 C C . CYS B 1 423 ? 6.059 62.781 17.734 1 91.44 423 CYS B C 1
ATOM 6864 O O . CYS B 1 423 ? 5.684 63.938 17.578 1 91.44 423 CYS B O 1
ATOM 6866 N N . ARG B 1 424 ? 6.262 61.875 16.719 1 92.06 424 ARG B N 1
ATOM 6867 C CA . ARG B 1 424 ? 5.859 62.188 15.352 1 92.06 424 ARG B CA 1
ATOM 6868 C C . ARG B 1 424 ? 4.523 61.531 15.016 1 92.06 424 ARG B C 1
ATOM 6870 O O . ARG B 1 424 ? 4.41 60.312 15 1 92.06 424 ARG B O 1
ATOM 6877 N N . VAL B 1 425 ? 3.539 62.375 14.742 1 93.25 425 VAL B N 1
ATOM 6878 C CA . VAL B 1 425 ? 2.219 61.875 14.359 1 93.25 425 VAL B CA 1
ATOM 6879 C C . VAL B 1 425 ? 2.107 61.812 12.844 1 93.25 425 VAL B C 1
ATOM 6881 O O . VAL B 1 425 ? 2.291 62.812 12.156 1 93.25 425 VAL B O 1
ATOM 6884 N N . VAL B 1 426 ? 1.928 60.625 12.398 1 92.56 426 VAL B N 1
ATOM 6885 C CA . VAL B 1 426 ? 1.856 60.406 10.953 1 92.56 426 VAL B CA 1
ATOM 6886 C C . VAL B 1 426 ? 0.501 59.812 10.586 1 92.56 426 VAL B C 1
ATOM 6888 O O . VAL B 1 426 ? -0.021 58.969 11.297 1 92.56 426 VAL B O 1
ATOM 6891 N N . PHE B 1 427 ? -0.138 60.312 9.516 1 92.5 427 PHE B N 1
ATOM 6892 C CA . PHE B 1 427 ? -1.361 59.75 8.953 1 92.5 427 PHE B CA 1
ATOM 6893 C C . PHE B 1 427 ? -1.127 59.25 7.535 1 92.5 427 PHE B C 1
ATOM 6895 O O . PHE B 1 427 ? -0.809 60.031 6.637 1 92.5 427 PHE B O 1
ATOM 6902 N N . LYS B 1 428 ? -1.264 57.938 7.398 1 86.44 428 LYS B N 1
ATOM 6903 C CA . LYS B 1 428 ? -1.037 57.312 6.098 1 86.44 428 LYS B CA 1
ATOM 6904 C C . LYS B 1 428 ? -2.359 56.969 5.418 1 86.44 428 LYS B C 1
ATOM 6906 O O . LYS B 1 428 ? -3.34 56.625 6.09 1 86.44 428 LYS B O 1
#

Organism: Raphanus sativus (NCBI:txid3726)

Sequence (856 aa):
MDLERRPCLRNGDMISELPDALLLQILSLIPTKDAVATSVLSKRWRSLCKMMPSLTFCSSGYDLERFSDNVCRFMLSHQAPFLQSLHLEMDFEKDSTRDIGVLLGIAFGRNVRELGLEVYSDEPYRFPTSLLNCGTLETLKLGPRVLLEVPFPVCLEALRTLSLFDMTYKDEGSIINLLSGCSSLENLEVMMYSPYKVKTFTVVVPSLQSLTLISDNEDFMDYVVYVINAPHLKYLTLQGLTEDDSCVIENTPELVEANIIDVPGVIYEKILGSLTSVKSLSLKITSPLKLSKFDRIFNQLVCLEIHTYEPEWWNLLMLMLHSSPNLQVLKLFSEWFRNPYRLTYKRWSQPIYVAECLVNRLETLVWKNYEGEIEDDREVAQYMLRNASRLKTATFSKFDIQPEKRLGWLKDLESVVRASNACRVVFKMDLERRPCLRNGDMISELPDALLLQILSLIPTKDAVATSVLSKRWRSLCKMMPSLTFCSSGYDLERFSDNVCRFMLSHQAPFLQSLHLEMDFEKDSTRDIGVLLGIAFGRNVRELGLEVYSDEPYRFPTSLLNCGTLETLKLGPRVLLEVPFPVCLEALRTLSLFDMTYKDEGSIINLLSGCSSLENLEVMMYSPYKVKTFTVVVPSLQSLTLISDNEDFMDYVVYVINAPHLKYLTLQGLTEDDSCVIENTPELVEANIIDVPGVIYEKILGSLTSVKSLSLKITSPLKLSKFDRIFNQLVCLEIHTYEPEWWNLLMLMLHSSPNLQVLKLFSEWFRNPYRLTYKRWSQPIYVAECLVNRLETLVWKNYEGEIEDDREVAQYMLRNASRLKTATFSKFDIQPEKRLGWLKDLESVVRASNACRVVFK

Radius of gyration: 42.3 Å; Cα contacts (8 Å, |Δi|>4): 1952; chains: 2; bounding box: 78×139×90 Å

InterPro domains:
  IPR001810 F-box domain [PF00646] (15-54)
  IPR001810 F-box domain [PS50181] (12-48)
  IPR001810 F-box domain [SM00256] (18-58)
  IPR006566 FBD domain [PF08387] (350-396)
  IPR006566 FBD domain [SM00579] (356-428)
  IPR032675 Leucine-rich repeat domain superfamily [G3DSA:3.80.10.10] (125-423)
  IPR036047 F-box-like domain superfamily [SSF81383] (12-81)
  IPR050232 F-box/LRR-repeat protein 13/AtMIF1-like [PTHR31900] (14-421)
  IPR053781 F-box/LRR-repeat protein 13-like, F-box domain [cd22160] (15-48)
  IPR055411 F-box/LRR-repeat protein 15/At3g58940/PEG3-like, LRR domain [PF24758] (110-242)